Protein AF-A0A960I8L4-F1 (afdb_monomer_lite)

Sequence (1005 aa):
MRCGSRTPTSFASAMNRTRIRPHHLVIGLGIAVAVFTALSGIASAVFDQHDESSVTREVFGNIPTPAKVAFYSVLPLLIIWGAVNFANRVKNWQRGQPDNRATTAANASRRMHDVRRGLYMQTLLREPGAGIMHSLIYFPFIVLLGVTTTLEINHQLPEDIKFLHGRVYQGYSAIGDLAGILFLVGIGWAIVRRYGPRRFRPYRIRIKSKPEHAAILGVLFAIGITGFGAEMFRIALYGTPDFEKWSIIGYPLATLVDGSDHLAGWHQGWWYAHILSFVAFLVILPVTMLRHVFTSPLNMYLRDRDRPKGAMKPLPNLMETELESFGAATIEDFTWKQLLDTDACTMCGRCTSVCPAHATGKPLDPREIVLKTGEVMAATGTPAVSPPLGVVSEIAVPTNWVFDRITPEEVWSCTSCKACDEICPVNIEILDKILDMRRYLSLMESNFPTELGNAYRAMENSGNPWGISQAERADWATKLEGITVLDGGDPFEAEYLYWVGCAGSFDDKNKKVTQSMARLLQRAGIDFAILGPSENCTGDPARRSGNEYIFQMLAMQNIETLDTMGVRKIITQCPHCFNTLQNEYPQLGGNYEVVHHTAFLEELIDDGRLDVSNAQLDERVVYHDSCYLGRHNDIYLAPRKIIGSLAGVDIVEAPRNGTKGMCCGAGGARMWMEENIGPKVNDVRAKELIDTGATRVATACPFCYIMMDDGVKGHGVEDDQLQVGDIAMHLLEAIETGEARAQQASRDALLSPVGDTTPVGRDGLPTTSASRFATSPAESATATAVLDAPDSAVAEETVTAAAAEPIDAPDDLKLIKGVGPVLERLLHDHGITTFEQIAAFTPEYEARLDQIMEFDGRITRDDWRGQATQFASQRPARTAELPDLPDPSSPETGPAESAAAPTPEATAQEPAPAESPAAQVAAEAPAATTAVPAVSVPPSDRSDDLSRIRGTDPWLIGELRSRGITSYGQIAALDDASIAVLEQDLGIPGRITKYNWRLQAQLLD

Secondary structure (DSSP, 8-state):
-PPPP--S--TTS---S----HHHHHHHHHHHHHHHHHHHHHHHHHH-PPP--SS---TTTT--HHHHHHHHHHHHHHHHHHHHHHHHHHHHHTTSBP------HHHHHHHHHHHHHHHTTHHHHTSHHHHHHHHHHHHHHHHHHHHHHHHHHHHHS-GGG---SHHHHHHHHHHHHHHHHHHHHHHHHHHHHHHS-GGGS-HHHHTT--HHHHHHHHHHHHHHHHHHHHHHHHHHHTT--GGGGGSTTHHHHHHTTTT-TTHHHHHHHHHHHHHHHHHHHHHHHHHSGGGHHHHHHHHHHT---SS-TTPPPP---TTT---S--S-SBGGGSBHHHHHHHHH-----HHHHH-HHHHTT-S--HHHHHHHHHHHHHHTSSS----SSPPPTTS---SSBGGGTS-HHHHHT-----HHHHH-TT---HHHHHHHHHHHHHHTS--S-HHHHHHHHHHHHHSSTT---GGGGGGGGGGSSS-EE--TTS---SSEEEE-HHHHHH-HHHHHHHHHHHHHHHHTT--EEE-GGGPPP-SHHHHHHT-HHHHHHHHHHHHHHHHHHT--EEEES-HHHHHHHHHTGGGGT---EEEEHHHHHHHHHHTTSS--TT-B--SEEEE---HHHHTTT---SHHHHHHHTSBT-EEE--SS-GGGPPP-S-TTTGGGS---SSS-HHHHHHHHHHTTT-SEEEESSHHHHHHHHHHHHHTT--TTT-EEEEHHHHHHHHHHHHHHHHHHHHHHHHHS---------------------------------------------PPPPPPPPPTTSPP-GGGSTT--HHHHHHHHHTT--SHHHHHT--HHHHHHHHHHTT-SSHHHHTTHHHHHHHHHTTSPPPP-PPPPPP-TTS---SPPPPPPPP----------------------------PPPPP-PPP-S----GGGSTT--HHHHHHHHHTT--SHHHHHT--HHHHHHHHHHTT-TTHHHHTTHHHHHHHH-

Structure (mmCIF, N/CA/C/O backbone):
data_AF-A0A960I8L4-F1
#
_entry.id   AF-A0A960I8L4-F1
#
loop_
_atom_site.group_PDB
_atom_site.id
_atom_site.type_symbol
_atom_site.label_atom_id
_atom_site.label_alt_id
_atom_site.label_comp_id
_atom_site.label_asym_id
_atom_site.label_entity_id
_atom_site.label_seq_id
_atom_site.pdbx_PDB_ins_code
_atom_site.Cartn_x
_atom_site.Cartn_y
_atom_site.Cartn_z
_atom_site.occupancy
_atom_site.B_iso_or_equiv
_atom_site.auth_seq_id
_atom_site.auth_comp_id
_atom_site.auth_asym_id
_atom_site.auth_atom_id
_atom_site.pdbx_PDB_model_num
ATOM 1 N N . MET A 1 1 ? 20.176 -11.287 33.322 1.00 35.03 1 MET A N 1
ATOM 2 C CA . MET A 1 1 ? 21.480 -10.985 32.681 1.00 35.03 1 MET A CA 1
ATOM 3 C C . MET A 1 1 ? 21.512 -9.491 32.387 1.00 35.03 1 MET A C 1
ATOM 5 O O . MET A 1 1 ? 20.527 -8.982 31.876 1.00 35.03 1 MET A O 1
ATOM 9 N N . ARG A 1 2 ? 22.551 -8.777 32.840 1.00 26.78 2 ARG A N 1
ATOM 10 C CA . ARG A 1 2 ? 22.573 -7.305 32.942 1.00 26.78 2 ARG A CA 1
ATOM 11 C C . ARG A 1 2 ? 22.581 -6.625 31.566 1.00 26.78 2 ARG A C 1
ATOM 13 O O . ARG A 1 2 ? 23.504 -6.836 30.787 1.00 26.78 2 ARG A O 1
ATOM 20 N N . CYS A 1 3 ? 21.572 -5.791 31.324 1.00 28.94 3 CYS A N 1
ATOM 21 C CA . CYS A 1 3 ? 21.454 -4.890 30.183 1.00 28.94 3 CYS A CA 1
ATOM 22 C C . CYS A 1 3 ? 22.113 -3.550 30.555 1.00 28.94 3 CYS A C 1
ATOM 24 O O . CYS A 1 3 ? 21.784 -2.971 31.588 1.00 28.94 3 CYS A O 1
ATOM 26 N N . GLY A 1 4 ? 23.096 -3.104 29.773 1.00 30.66 4 GLY A N 1
ATOM 27 C CA . GLY A 1 4 ? 23.786 -1.832 29.979 1.00 30.66 4 GLY A CA 1
ATOM 28 C C . GLY A 1 4 ? 23.154 -0.729 29.139 1.00 30.66 4 GLY A C 1
ATOM 29 O O . GLY A 1 4 ? 23.167 -0.804 27.912 1.00 30.66 4 GLY A O 1
ATOM 30 N N . SER A 1 5 ? 22.651 0.299 29.816 1.00 36.00 5 SER A N 1
ATOM 31 C CA . SER A 1 5 ? 22.233 1.591 29.275 1.00 36.00 5 SER A CA 1
ATOM 32 C C . SER A 1 5 ? 23.352 2.244 28.452 1.00 36.00 5 SER A C 1
ATOM 34 O O . SER A 1 5 ? 24.423 2.545 28.985 1.00 36.00 5 SER A O 1
ATOM 36 N N . ARG A 1 6 ? 23.108 2.504 27.163 1.00 29.64 6 ARG A N 1
ATOM 37 C CA . ARG A 1 6 ? 23.909 3.442 26.363 1.00 29.64 6 ARG A CA 1
ATOM 38 C C . ARG A 1 6 ? 23.042 4.643 26.011 1.00 29.64 6 ARG A C 1
ATOM 40 O O . ARG A 1 6 ? 22.084 4.520 25.260 1.00 29.64 6 ARG A O 1
ATOM 47 N N . THR A 1 7 ? 23.411 5.784 26.572 1.00 29.56 7 THR A N 1
ATOM 48 C CA . THR A 1 7 ? 22.931 7.120 26.220 1.00 29.56 7 THR A CA 1
ATOM 49 C C . THR A 1 7 ? 23.289 7.471 24.764 1.00 29.56 7 THR A C 1
ATOM 51 O O . THR A 1 7 ? 24.384 7.127 24.304 1.00 29.56 7 THR A O 1
ATOM 54 N N . PRO A 1 8 ? 22.416 8.168 24.013 1.00 35.81 8 PRO A N 1
ATOM 55 C CA . PRO A 1 8 ? 22.672 8.554 22.630 1.00 35.81 8 PRO A CA 1
ATOM 56 C C . PRO A 1 8 ? 23.319 9.946 22.556 1.00 35.81 8 PRO A C 1
ATOM 58 O O . PRO A 1 8 ? 22.750 10.877 22.009 1.00 35.81 8 PRO A O 1
ATOM 61 N N . THR A 1 9 ? 24.527 10.116 23.089 1.00 33.84 9 THR A N 1
ATOM 62 C CA . THR A 1 9 ? 25.275 11.384 22.967 1.00 33.84 9 THR A CA 1
ATOM 63 C C . THR A 1 9 ? 26.759 11.117 22.733 1.00 33.84 9 THR A C 1
ATOM 65 O O . THR A 1 9 ? 27.600 11.337 23.594 1.00 33.84 9 THR A O 1
ATOM 68 N N . SER A 1 10 ? 27.110 10.585 21.554 1.00 30.58 10 SER A N 1
ATOM 69 C CA . SER A 1 10 ? 28.519 10.552 21.102 1.00 30.58 10 SER A CA 1
ATOM 70 C C . SER A 1 10 ? 28.743 10.226 19.613 1.00 30.58 10 SER A C 1
ATOM 72 O O . SER A 1 10 ? 29.889 10.241 19.161 1.00 30.58 10 SER A O 1
ATOM 74 N N . PHE A 1 11 ? 27.713 9.994 18.792 1.00 32.59 11 PHE A N 1
ATOM 75 C CA . PHE A 1 11 ? 27.931 9.660 17.372 1.00 32.59 11 PHE A CA 1
ATOM 76 C C . PHE A 1 11 ? 28.320 10.846 16.466 1.00 32.59 11 PHE A C 1
ATOM 78 O O . PHE A 1 11 ? 28.599 10.639 15.286 1.00 32.59 11 PHE A O 1
ATOM 85 N N . ALA A 1 12 ? 28.391 12.071 16.999 1.00 33.00 12 ALA A N 1
ATOM 86 C CA . ALA A 1 12 ? 28.627 13.279 16.206 1.00 33.00 12 ALA A CA 1
ATOM 87 C C . ALA A 1 12 ? 30.107 13.688 16.031 1.00 33.00 12 ALA A C 1
ATOM 89 O O . ALA A 1 12 ? 30.376 14.575 15.231 1.00 33.00 12 ALA A O 1
ATOM 90 N N . SER A 1 13 ? 31.087 13.053 16.695 1.00 34.12 13 SER A N 1
ATOM 91 C CA . SER A 1 13 ? 32.496 13.516 16.638 1.00 34.12 13 SER A CA 1
ATOM 92 C C . SER A 1 13 ? 33.527 12.433 16.287 1.00 34.12 13 SER A C 1
ATOM 94 O O . SER A 1 13 ? 34.646 12.414 16.792 1.00 34.12 13 SER A O 1
ATOM 96 N N . ALA A 1 14 ? 33.166 11.503 15.397 1.00 36.28 14 ALA A N 1
ATOM 97 C CA . ALA A 1 14 ? 34.120 10.544 14.828 1.00 36.28 14 ALA A CA 1
ATOM 98 C C . ALA A 1 14 ? 33.716 10.065 13.421 1.00 36.28 14 ALA A C 1
ATOM 100 O O . ALA A 1 14 ? 33.593 8.868 13.173 1.00 36.28 14 ALA A O 1
ATOM 101 N N . MET A 1 15 ? 33.493 10.975 12.468 1.00 40.16 15 MET A N 1
ATOM 102 C CA . MET A 1 15 ? 33.302 10.592 11.061 1.00 40.16 15 MET A CA 1
ATOM 103 C C . MET A 1 15 ? 34.054 11.516 10.107 1.00 40.16 15 MET A C 1
ATOM 105 O O . MET A 1 15 ? 33.462 12.227 9.306 1.00 40.16 15 MET A O 1
ATOM 109 N N . ASN A 1 16 ? 35.384 11.430 10.148 1.00 45.81 16 ASN A N 1
ATOM 110 C CA . ASN A 1 16 ? 36.233 11.821 9.026 1.00 45.81 16 ASN A CA 1
ATOM 111 C C . ASN A 1 16 ? 36.933 10.577 8.448 1.00 45.81 16 ASN A C 1
ATOM 113 O O . ASN A 1 16 ? 38.146 10.401 8.521 1.00 45.81 16 ASN A O 1
ATOM 117 N N . ARG A 1 17 ? 36.120 9.652 7.921 1.00 48.41 17 ARG A N 1
ATOM 118 C CA . ARG A 1 17 ? 36.542 8.582 7.007 1.00 48.41 17 ARG A CA 1
ATOM 119 C C . ARG A 1 17 ? 35.529 8.537 5.873 1.00 48.41 17 ARG A C 1
ATOM 121 O O . ARG A 1 17 ? 34.329 8.497 6.126 1.00 48.41 17 ARG A O 1
ATOM 128 N N . THR A 1 18 ? 36.024 8.568 4.646 1.00 52.34 18 THR A N 1
ATOM 129 C CA . THR A 1 18 ? 35.304 8.446 3.374 1.00 52.34 18 THR A CA 1
ATOM 130 C C . THR A 1 18 ? 34.296 7.286 3.391 1.00 52.34 18 THR A C 1
ATOM 132 O O . THR A 1 18 ? 34.601 6.157 3.015 1.00 52.34 18 THR A O 1
ATOM 135 N N . ARG A 1 19 ? 33.068 7.536 3.863 1.00 73.62 19 ARG A N 1
ATOM 136 C CA . ARG A 1 19 ? 32.012 6.518 3.932 1.00 73.62 19 ARG A CA 1
ATOM 137 C C . ARG A 1 19 ? 31.333 6.438 2.569 1.00 73.62 19 ARG A C 1
ATOM 139 O O . ARG A 1 19 ? 30.703 7.399 2.129 1.00 73.62 19 ARG A O 1
ATOM 146 N N . ILE A 1 20 ? 31.480 5.299 1.894 1.00 84.69 20 ILE A N 1
ATOM 147 C CA . ILE A 1 20 ? 30.770 5.001 0.646 1.00 84.69 20 ILE A CA 1
ATOM 148 C C . ILE A 1 20 ? 29.265 5.131 0.916 1.00 84.69 20 ILE A C 1
ATOM 150 O O . ILE A 1 20 ? 28.718 4.428 1.764 1.00 84.69 20 ILE A O 1
ATOM 154 N N . ARG A 1 21 ? 28.604 6.064 0.223 1.00 89.38 21 ARG A N 1
ATOM 155 C CA . ARG A 1 21 ? 27.154 6.263 0.301 1.00 89.38 21 ARG A CA 1
ATOM 156 C C . ARG A 1 21 ? 26.454 5.367 -0.734 1.00 89.38 21 ARG A C 1
ATOM 158 O O . ARG A 1 21 ? 27.036 5.115 -1.785 1.00 89.38 21 ARG A O 1
ATOM 165 N N . PRO A 1 22 ? 25.203 4.937 -0.495 1.00 91.12 22 PRO A N 1
ATOM 166 C CA . PRO A 1 22 ? 24.400 4.170 -1.451 1.00 91.12 22 PRO A CA 1
ATOM 167 C C . PRO A 1 22 ? 24.448 4.650 -2.911 1.00 91.12 22 PRO A C 1
ATOM 169 O O . PRO A 1 22 ? 24.635 3.836 -3.809 1.00 91.12 22 PRO A O 1
ATOM 172 N N . HIS A 1 23 ? 24.363 5.957 -3.177 1.00 92.69 23 HIS A N 1
ATOM 173 C CA . HIS A 1 23 ? 24.436 6.470 -4.551 1.00 92.69 23 HIS A CA 1
ATOM 174 C C . HIS A 1 23 ? 25.818 6.266 -5.205 1.00 92.69 23 HIS A C 1
ATOM 176 O O . HIS A 1 23 ? 25.887 6.062 -6.414 1.00 92.69 23 HIS A O 1
ATOM 182 N N . HIS A 1 24 ? 26.915 6.235 -4.432 1.00 94.62 24 HIS A N 1
ATOM 183 C CA . HIS A 1 24 ? 28.244 5.887 -4.956 1.00 94.62 24 HIS A CA 1
ATOM 184 C C . HIS A 1 24 ? 28.304 4.429 -5.426 1.00 94.62 24 HIS A C 1
ATOM 186 O O . HIS A 1 24 ? 28.996 4.136 -6.396 1.00 94.62 24 HIS A O 1
ATOM 192 N N . LEU A 1 25 ? 27.570 3.518 -4.772 1.00 94.12 25 LEU A N 1
ATOM 193 C CA . LEU A 1 25 ? 27.494 2.115 -5.196 1.00 94.12 25 LEU A CA 1
ATOM 194 C C . LEU A 1 25 ? 26.786 1.980 -6.546 1.00 94.12 25 LEU A C 1
ATOM 196 O O . LEU A 1 25 ? 27.229 1.206 -7.388 1.00 94.12 25 LEU A O 1
ATOM 200 N N . VAL A 1 26 ? 25.730 2.768 -6.776 1.00 94.94 26 VAL A N 1
ATOM 201 C CA . VAL A 1 26 ? 25.023 2.801 -8.067 1.00 94.94 26 VAL A CA 1
ATOM 202 C C . VAL A 1 26 ? 25.940 3.302 -9.183 1.00 94.94 26 VAL A C 1
ATOM 204 O O . VAL A 1 26 ? 26.014 2.673 -10.236 1.00 94.94 26 VAL A O 1
ATOM 207 N N . ILE A 1 27 ? 26.690 4.382 -8.938 1.00 95.56 27 ILE A N 1
ATOM 208 C CA . ILE A 1 27 ? 27.673 4.904 -9.902 1.00 95.56 27 ILE A CA 1
ATOM 209 C C . ILE A 1 27 ? 28.771 3.870 -10.165 1.00 95.56 27 ILE A C 1
ATOM 211 O O . ILE A 1 27 ? 29.085 3.596 -11.320 1.00 95.56 27 ILE A O 1
ATOM 215 N N . GLY A 1 28 ? 29.331 3.269 -9.111 1.00 96.19 28 GLY A N 1
ATOM 216 C CA . GLY A 1 28 ? 30.382 2.258 -9.228 1.00 96.19 28 GLY A CA 1
ATOM 217 C C . GLY A 1 28 ? 29.941 1.041 -10.042 1.00 96.19 28 GLY A C 1
ATOM 218 O O . GLY A 1 28 ? 30.676 0.602 -10.924 1.00 96.19 28 GLY A O 1
ATOM 219 N N . LEU A 1 29 ? 28.721 0.543 -9.809 1.00 95.62 29 LEU A N 1
ATOM 220 C CA . LEU A 1 29 ? 28.132 -0.536 -10.604 1.00 95.62 29 LEU A CA 1
ATOM 221 C C . LEU A 1 29 ? 27.949 -0.121 -12.069 1.00 95.62 29 LEU A C 1
ATOM 223 O O . LEU A 1 29 ? 28.325 -0.870 -12.965 1.00 95.62 29 LEU A O 1
ATOM 227 N N . GLY A 1 30 ? 27.420 1.080 -12.318 1.00 95.88 30 GLY A N 1
ATOM 228 C CA . GLY A 1 30 ? 27.261 1.613 -13.671 1.00 95.88 30 GLY A CA 1
ATOM 229 C C . GLY A 1 30 ? 28.582 1.713 -14.432 1.00 95.88 30 GLY A C 1
ATOM 230 O O . GLY A 1 30 ? 28.667 1.263 -15.571 1.00 95.88 30 GLY A O 1
ATOM 231 N N . ILE A 1 31 ? 29.631 2.234 -13.787 1.00 97.25 31 ILE A N 1
ATOM 232 C CA . ILE A 1 31 ? 30.975 2.310 -14.372 1.00 97.25 31 ILE A CA 1
ATOM 233 C C . ILE A 1 31 ? 31.517 0.907 -14.658 1.00 97.25 31 ILE A C 1
ATOM 235 O O . ILE A 1 31 ? 32.048 0.684 -15.741 1.00 97.25 31 ILE A O 1
ATOM 239 N N . ALA A 1 32 ? 31.358 -0.047 -13.737 1.00 96.44 32 ALA A N 1
ATOM 240 C CA . ALA A 1 32 ? 31.813 -1.419 -13.951 1.00 96.44 32 ALA A CA 1
ATOM 241 C C . ALA A 1 32 ? 31.138 -2.065 -15.176 1.00 96.44 32 ALA A C 1
ATOM 243 O O . ALA A 1 32 ? 31.824 -2.644 -16.016 1.00 96.44 32 ALA A O 1
ATOM 244 N N . VAL A 1 33 ? 29.816 -1.912 -15.320 1.00 94.38 33 VAL A N 1
ATOM 245 C CA . VAL A 1 33 ? 29.062 -2.436 -16.474 1.00 94.38 33 VAL A CA 1
ATOM 246 C C . VAL A 1 33 ? 29.458 -1.722 -17.772 1.00 94.38 33 VAL A C 1
ATOM 248 O O . VAL A 1 33 ? 29.621 -2.369 -18.806 1.00 94.38 33 VAL A O 1
ATOM 251 N N . ALA A 1 34 ? 29.659 -0.405 -17.734 1.00 95.19 34 ALA A N 1
ATOM 252 C CA . ALA A 1 34 ? 30.088 0.373 -18.892 1.00 95.19 34 ALA A CA 1
ATOM 253 C C . ALA A 1 34 ? 31.502 -0.008 -19.357 1.00 95.19 34 ALA A C 1
ATOM 255 O O . ALA A 1 34 ? 31.715 -0.232 -20.546 1.00 95.19 34 ALA A O 1
ATOM 256 N N . VAL A 1 35 ? 32.453 -0.142 -18.426 1.00 94.88 35 VAL A N 1
ATOM 257 C CA . VAL A 1 35 ? 33.822 -0.591 -18.717 1.00 94.88 35 VAL A CA 1
ATOM 258 C C . VAL A 1 35 ? 33.806 -2.004 -19.281 1.00 94.88 35 VAL A C 1
ATOM 260 O O . VAL A 1 35 ? 34.454 -2.245 -20.294 1.00 94.88 35 VAL A O 1
ATOM 263 N N . PHE A 1 36 ? 33.031 -2.915 -18.684 1.00 91.38 36 PHE A N 1
ATOM 264 C CA . PHE A 1 36 ? 32.860 -4.261 -19.223 1.00 91.38 36 PHE A CA 1
ATOM 265 C C . PHE A 1 36 ? 32.357 -4.218 -20.671 1.00 91.38 36 PHE A C 1
ATOM 267 O O . PHE A 1 36 ? 32.976 -4.823 -21.535 1.00 91.38 36 PHE A O 1
ATOM 274 N N . THR A 1 37 ? 31.308 -3.438 -20.949 1.00 89.94 37 THR A N 1
ATOM 275 C CA . THR A 1 37 ? 30.725 -3.284 -22.295 1.00 89.94 37 THR A CA 1
ATOM 276 C C . THR A 1 37 ? 31.732 -2.710 -23.302 1.00 89.94 37 THR A C 1
ATOM 278 O O . THR A 1 37 ? 31.828 -3.193 -24.426 1.00 89.94 37 THR A O 1
ATOM 281 N N . ALA A 1 38 ? 32.520 -1.705 -22.907 1.00 90.94 38 ALA A N 1
ATOM 282 C CA . ALA A 1 38 ? 33.540 -1.105 -23.768 1.00 90.94 38 ALA A CA 1
ATOM 283 C C . ALA A 1 38 ? 34.694 -2.078 -24.062 1.00 90.94 38 ALA A C 1
ATOM 285 O O . ALA A 1 38 ? 35.116 -2.217 -25.209 1.00 90.94 38 ALA A O 1
ATOM 286 N N . LEU A 1 39 ? 35.191 -2.775 -23.034 1.00 89.50 39 LEU A N 1
ATOM 287 C CA . LEU A 1 39 ? 36.247 -3.780 -23.179 1.00 89.50 39 LEU A CA 1
ATOM 288 C C . LEU A 1 39 ? 35.788 -4.961 -24.035 1.00 89.50 39 LEU A C 1
ATOM 290 O O . LEU A 1 39 ? 36.578 -5.473 -24.821 1.00 89.50 39 LEU A O 1
ATOM 294 N N . SER A 1 40 ? 34.521 -5.356 -23.915 1.00 83.81 40 SER A N 1
ATOM 295 C CA . SER A 1 40 ? 33.907 -6.397 -24.741 1.00 83.81 40 SER A CA 1
ATOM 296 C C . SER A 1 40 ? 33.917 -6.014 -26.228 1.00 83.81 40 SER A C 1
ATOM 298 O O . SER A 1 40 ? 34.330 -6.822 -27.057 1.00 83.81 40 SER A O 1
ATOM 300 N N . GLY A 1 41 ? 33.574 -4.765 -26.561 1.00 84.94 41 GLY A N 1
ATOM 301 C CA . GLY A 1 41 ? 33.646 -4.252 -27.933 1.00 84.94 41 GLY A CA 1
ATOM 302 C C . GLY A 1 41 ? 35.065 -4.130 -28.487 1.00 84.94 41 GLY A C 1
ATOM 303 O O . GLY A 1 41 ? 35.300 -4.361 -29.670 1.00 84.94 41 GLY A O 1
ATOM 304 N N . ILE A 1 42 ? 36.038 -3.787 -27.638 1.00 85.31 42 ILE A N 1
ATOM 305 C CA . ILE A 1 42 ? 37.456 -3.788 -28.029 1.00 85.31 42 ILE A CA 1
ATOM 306 C C . ILE A 1 42 ? 37.919 -5.220 -28.290 1.00 85.31 42 ILE A C 1
ATOM 308 O O . ILE A 1 42 ? 38.574 -5.474 -29.296 1.00 85.31 42 ILE A O 1
ATOM 312 N N . ALA A 1 43 ? 37.575 -6.156 -27.404 1.00 81.81 43 ALA A N 1
ATOM 313 C CA . ALA A 1 43 ? 37.938 -7.556 -27.553 1.00 81.81 43 ALA A CA 1
ATOM 314 C C . ALA A 1 43 ? 37.383 -8.132 -28.863 1.00 81.81 43 ALA A C 1
ATOM 316 O O . ALA A 1 43 ? 38.143 -8.733 -29.618 1.00 81.81 43 ALA A O 1
ATOM 317 N N . SER A 1 44 ? 36.109 -7.889 -29.186 1.00 78.31 44 SER A N 1
ATOM 318 C CA . SER A 1 44 ? 35.533 -8.376 -30.443 1.00 78.31 44 SER A CA 1
ATOM 319 C C . SER A 1 44 ? 36.231 -7.797 -31.677 1.00 78.31 44 SER A C 1
ATOM 321 O O . SER A 1 44 ? 36.524 -8.543 -32.606 1.00 78.31 44 SER A O 1
ATOM 323 N N . ALA A 1 45 ? 36.585 -6.508 -31.667 1.00 78.94 45 ALA A N 1
ATOM 324 C CA . ALA A 1 45 ? 37.308 -5.870 -32.769 1.00 78.94 45 ALA A CA 1
ATOM 325 C C . ALA A 1 45 ? 38.776 -6.321 -32.901 1.00 78.94 45 ALA A C 1
ATOM 327 O O . ALA A 1 45 ? 39.323 -6.305 -34.000 1.00 78.94 45 ALA A O 1
ATOM 328 N N . VAL A 1 46 ? 39.434 -6.677 -31.792 1.00 79.50 46 VAL A N 1
ATOM 329 C CA . VAL A 1 46 ? 40.839 -7.120 -31.781 1.00 79.50 46 VAL A CA 1
ATOM 330 C C . VAL A 1 46 ? 40.968 -8.585 -32.181 1.00 79.50 46 VAL A C 1
ATOM 332 O O . VAL A 1 46 ? 41.915 -8.939 -32.879 1.00 79.50 46 VAL A O 1
ATOM 335 N N . PHE A 1 47 ? 40.058 -9.437 -31.707 1.00 75.44 47 PHE A N 1
ATOM 336 C CA . PHE A 1 47 ? 40.143 -10.874 -31.942 1.00 75.44 47 PHE A CA 1
ATOM 337 C C . PHE A 1 47 ? 39.475 -11.307 -33.251 1.00 75.44 47 PHE A C 1
ATOM 339 O O . PHE A 1 47 ? 39.929 -12.298 -33.808 1.00 75.44 47 PHE A O 1
ATOM 346 N N . ASP A 1 48 ? 38.449 -10.584 -33.726 1.00 71.94 48 ASP A N 1
ATOM 347 C CA . ASP A 1 48 ? 37.752 -10.773 -35.016 1.00 71.94 48 ASP A CA 1
ATOM 348 C C . ASP A 1 48 ? 37.554 -12.248 -35.419 1.00 71.94 48 ASP A C 1
ATOM 350 O O . ASP A 1 48 ? 37.898 -12.684 -36.515 1.00 71.94 48 ASP A O 1
ATOM 354 N N . GLN A 1 49 ? 37.055 -13.055 -34.475 1.00 73.06 49 GLN A N 1
ATOM 355 C CA . GLN A 1 49 ? 36.916 -14.500 -34.661 1.00 73.06 49 GLN A CA 1
ATOM 356 C C . GLN A 1 49 ? 35.540 -14.847 -35.222 1.00 73.06 49 GLN A C 1
ATOM 358 O O . GLN A 1 49 ? 34.504 -14.517 -34.628 1.00 73.06 49 GLN A O 1
ATOM 363 N N . HIS A 1 50 ? 35.540 -15.551 -36.351 1.00 73.81 50 HIS A N 1
ATOM 364 C CA . HIS A 1 50 ? 34.341 -16.007 -37.043 1.00 73.81 50 HIS A CA 1
ATOM 365 C C . HIS A 1 50 ? 33.972 -17.437 -36.631 1.00 73.81 50 HIS A C 1
ATOM 367 O O . HIS A 1 50 ? 34.777 -18.155 -36.054 1.00 73.81 50 HIS A O 1
ATOM 373 N N . ASP A 1 51 ? 32.717 -17.817 -36.858 1.00 74.88 51 ASP A N 1
ATOM 374 C CA . ASP A 1 51 ? 32.243 -19.191 -36.686 1.00 74.88 51 ASP A CA 1
ATOM 375 C C . ASP A 1 51 ? 32.185 -19.837 -38.077 1.00 74.88 51 ASP A C 1
ATOM 377 O O . ASP A 1 51 ? 31.488 -19.326 -38.956 1.00 74.88 51 ASP A O 1
ATOM 381 N N . GLU A 1 52 ? 32.927 -20.924 -38.293 1.00 76.38 52 GLU A N 1
ATOM 382 C CA . GLU A 1 52 ? 32.953 -21.648 -39.573 1.00 76.38 52 GLU A CA 1
ATOM 383 C C . GLU A 1 52 ? 31.753 -22.599 -39.768 1.00 76.38 52 GLU A C 1
ATOM 385 O O . GLU A 1 52 ? 31.635 -23.276 -40.795 1.00 76.38 52 GLU A O 1
ATOM 390 N N . SER A 1 53 ? 30.824 -22.675 -38.809 1.00 83.19 53 SER A N 1
ATOM 391 C CA . SER A 1 53 ? 29.630 -23.508 -38.934 1.00 83.19 53 SER A CA 1
ATOM 392 C C . SER A 1 53 ? 28.744 -23.092 -40.112 1.00 83.19 53 SER A C 1
ATOM 394 O O . SER A 1 53 ? 28.287 -21.959 -40.218 1.00 83.19 53 SER A O 1
ATOM 396 N N . SER A 1 54 ? 28.351 -24.076 -40.927 1.00 83.06 54 SER A N 1
ATOM 397 C CA . SER A 1 54 ? 27.336 -23.910 -41.986 1.00 83.06 54 SER A CA 1
ATOM 398 C C . SER A 1 54 ? 25.931 -23.531 -41.485 1.00 83.06 54 SER A C 1
ATOM 400 O O . SER A 1 54 ? 25.080 -23.136 -42.277 1.00 83.06 54 SER A O 1
ATOM 402 N N . VAL A 1 55 ? 25.671 -23.671 -40.180 1.00 90.88 55 VAL A N 1
ATOM 403 C CA . VAL A 1 55 ? 24.405 -23.319 -39.524 1.00 90.88 55 VAL A CA 1
ATOM 404 C C . VAL A 1 55 ? 24.721 -22.368 -38.376 1.00 90.88 55 VAL A C 1
ATOM 406 O O . VAL A 1 55 ? 25.007 -22.811 -37.262 1.00 90.88 55 VAL A O 1
ATOM 409 N N . THR A 1 56 ? 24.737 -21.074 -38.664 1.00 90.56 56 THR A N 1
ATOM 410 C CA . THR A 1 56 ? 24.970 -19.982 -37.709 1.00 90.56 56 THR A CA 1
ATOM 411 C C . THR A 1 56 ? 24.555 -18.655 -38.353 1.00 90.56 56 THR A C 1
ATOM 413 O O . THR A 1 56 ? 24.162 -18.630 -39.523 1.00 90.56 56 THR A O 1
ATOM 416 N N . ARG A 1 57 ? 24.659 -17.546 -37.613 1.00 88.38 57 ARG A N 1
ATOM 417 C CA . ARG A 1 57 ? 24.551 -16.193 -38.174 1.00 88.38 57 ARG A CA 1
ATOM 418 C C . ARG A 1 57 ? 25.771 -15.351 -37.843 1.00 88.38 57 ARG A C 1
ATOM 420 O O . ARG A 1 57 ? 26.301 -15.406 -36.734 1.00 88.38 57 ARG A O 1
ATOM 427 N N . GLU A 1 58 ? 26.137 -14.477 -38.771 1.00 86.31 58 GLU A N 1
ATOM 428 C CA . GLU A 1 58 ? 27.108 -13.423 -38.506 1.00 86.31 58 GLU A CA 1
ATOM 429 C C . GLU A 1 58 ? 26.453 -12.292 -37.696 1.00 86.31 58 GLU A C 1
ATOM 431 O O . GLU A 1 58 ? 25.427 -11.740 -38.091 1.00 86.31 58 GLU A O 1
ATOM 436 N N . VAL A 1 59 ? 27.045 -11.935 -36.553 1.00 85.81 59 VAL A N 1
ATOM 437 C CA . VAL A 1 59 ? 26.447 -10.985 -35.593 1.00 85.81 59 VAL A CA 1
ATOM 438 C C . VAL A 1 59 ? 26.344 -9.563 -36.150 1.00 85.81 59 VAL A C 1
ATOM 440 O O . VAL A 1 59 ? 25.324 -8.904 -35.973 1.00 85.81 59 VAL A O 1
ATOM 443 N N . PHE A 1 60 ? 27.380 -9.101 -36.853 1.00 88.06 60 PHE A N 1
ATOM 444 C CA . PHE A 1 60 ? 27.426 -7.774 -37.477 1.00 88.06 60 PHE A CA 1
ATOM 445 C C . PHE A 1 60 ? 27.567 -7.858 -39.005 1.00 88.06 60 PHE A C 1
ATOM 447 O O . PHE A 1 60 ? 28.194 -6.988 -39.621 1.00 88.06 60 PHE A O 1
ATOM 454 N N . GLY A 1 61 ? 27.002 -8.906 -39.608 1.00 87.88 61 GLY A N 1
ATOM 455 C CA . GLY A 1 61 ? 27.017 -9.099 -41.054 1.00 87.88 61 GLY A CA 1
ATOM 456 C C . GLY A 1 61 ? 26.385 -7.919 -41.790 1.00 87.88 61 GLY A C 1
ATOM 457 O O . GLY A 1 61 ? 25.347 -7.404 -41.375 1.00 87.88 61 GLY A O 1
ATOM 458 N N . ASN A 1 62 ? 27.034 -7.437 -42.854 1.00 93.25 62 ASN A N 1
ATOM 459 C CA . ASN A 1 62 ? 26.608 -6.254 -43.617 1.00 93.25 62 ASN A CA 1
ATOM 460 C C . ASN A 1 62 ? 26.486 -4.943 -42.782 1.00 93.25 62 ASN A C 1
ATOM 462 O O . ASN A 1 62 ? 25.903 -3.964 -43.249 1.00 93.25 62 ASN A O 1
ATOM 466 N N . ILE A 1 63 ? 27.053 -4.869 -41.568 1.00 94.56 63 ILE A N 1
ATOM 467 C CA . ILE A 1 63 ? 27.094 -3.635 -40.759 1.00 94.56 63 ILE A CA 1
ATOM 468 C C . ILE A 1 63 ? 28.461 -2.941 -40.908 1.00 94.56 63 ILE A C 1
ATOM 470 O O . ILE A 1 63 ? 29.489 -3.552 -40.600 1.00 94.56 63 ILE A O 1
ATOM 474 N N . PRO A 1 64 ? 28.513 -1.660 -41.328 1.00 93.19 64 PRO A N 1
ATOM 475 C CA . PRO A 1 64 ? 29.773 -0.935 -41.490 1.00 93.19 64 PRO A CA 1
ATOM 476 C C . PRO A 1 64 ? 30.564 -0.801 -40.180 1.00 93.19 64 PRO A C 1
ATOM 478 O O . PRO A 1 64 ? 29.995 -0.510 -39.128 1.00 93.19 64 PRO A O 1
ATOM 481 N N . THR A 1 65 ? 31.895 -0.908 -40.240 1.00 89.62 65 THR A N 1
ATOM 482 C CA . THR A 1 65 ? 32.783 -0.754 -39.069 1.00 89.62 65 THR A CA 1
ATOM 483 C C . THR A 1 65 ? 32.538 0.529 -38.261 1.00 89.62 65 THR A C 1
ATOM 485 O O . THR A 1 65 ? 32.468 0.428 -37.034 1.00 89.62 65 THR A O 1
ATOM 488 N N . PRO A 1 66 ? 32.321 1.718 -38.871 1.00 91.31 66 PRO A N 1
ATOM 489 C CA . PRO A 1 66 ? 31.998 2.924 -38.104 1.00 91.31 66 PRO A CA 1
ATOM 490 C C . PRO A 1 66 ? 30.748 2.780 -37.223 1.00 91.31 66 PRO A C 1
ATOM 492 O O . PRO A 1 66 ? 30.720 3.305 -36.113 1.00 91.31 66 PRO A O 1
ATOM 495 N N . ALA A 1 67 ? 29.738 2.030 -37.675 1.00 91.06 67 ALA A N 1
ATOM 496 C CA . ALA A 1 67 ? 28.525 1.774 -36.903 1.00 91.06 67 ALA A CA 1
ATOM 497 C C . ALA A 1 67 ? 28.785 0.851 -35.702 1.00 91.06 67 ALA A C 1
ATOM 499 O O . ALA A 1 67 ? 28.266 1.107 -34.616 1.00 91.06 67 ALA A O 1
ATOM 500 N N . LYS A 1 68 ? 29.640 -0.171 -35.866 1.00 90.06 68 LYS A N 1
ATOM 501 C CA . LYS A 1 68 ? 30.074 -1.051 -34.763 1.00 90.06 68 LYS A CA 1
ATOM 502 C C . LYS A 1 68 ? 30.825 -0.252 -33.691 1.00 90.06 68 LYS A C 1
ATOM 504 O O . LYS A 1 68 ? 30.509 -0.346 -32.507 1.00 90.06 68 LYS A O 1
ATOM 509 N N . VAL A 1 69 ? 31.767 0.598 -34.111 1.00 89.50 69 VAL A N 1
ATOM 510 C CA . VAL A 1 69 ? 32.528 1.479 -33.205 1.00 89.50 69 VAL A CA 1
ATOM 511 C C . VAL A 1 69 ? 31.597 2.444 -32.470 1.00 89.50 69 VAL A C 1
ATOM 513 O O . VAL A 1 69 ? 31.718 2.607 -31.255 1.00 89.50 69 VAL A O 1
ATOM 516 N N . ALA A 1 70 ? 30.637 3.051 -33.175 1.00 91.38 70 ALA A N 1
ATOM 517 C CA . ALA A 1 70 ? 29.647 3.929 -32.561 1.00 91.38 70 ALA A CA 1
ATOM 518 C C . ALA A 1 70 ? 28.804 3.190 -31.508 1.00 91.38 70 ALA A C 1
ATOM 520 O O . ALA A 1 70 ? 28.643 3.701 -30.401 1.00 91.38 70 ALA A O 1
ATOM 521 N N . PHE A 1 71 ? 28.330 1.976 -31.804 1.00 90.62 71 PHE A N 1
ATOM 522 C CA . PHE A 1 71 ? 27.562 1.151 -30.868 1.00 90.62 71 PHE A CA 1
ATOM 523 C C . PHE A 1 71 ? 28.329 0.892 -29.559 1.00 90.62 71 PHE A C 1
ATOM 525 O O . PHE A 1 71 ? 27.839 1.240 -28.480 1.00 90.62 71 PHE A O 1
ATOM 532 N N . TYR A 1 72 ? 29.562 0.383 -29.650 1.00 90.31 72 TYR A N 1
ATOM 533 C CA . TYR A 1 72 ? 30.392 0.083 -28.475 1.00 90.31 72 TYR A CA 1
ATOM 534 C C . TYR A 1 72 ? 30.945 1.322 -27.756 1.00 90.31 72 TYR A C 1
ATOM 536 O O . TYR A 1 72 ? 31.428 1.205 -26.633 1.00 90.31 72 TYR A O 1
ATOM 544 N N . SER A 1 73 ? 30.841 2.513 -28.352 1.00 91.12 73 SER A N 1
ATOM 545 C CA . SER A 1 73 ? 31.226 3.776 -27.704 1.00 91.12 73 SER A CA 1
ATOM 546 C C . SER A 1 73 ? 30.043 4.459 -27.013 1.00 91.12 73 SER A C 1
ATOM 548 O O . SER A 1 73 ? 30.163 4.930 -25.884 1.00 91.12 73 SER A O 1
ATOM 550 N N . VAL A 1 74 ? 28.878 4.503 -27.665 1.00 94.38 74 VAL A N 1
ATOM 551 C CA . VAL A 1 74 ? 27.682 5.197 -27.160 1.00 94.38 74 VAL A CA 1
ATOM 552 C C . VAL A 1 74 ? 27.040 4.433 -26.002 1.00 94.38 74 VAL A C 1
ATOM 554 O O . VAL A 1 74 ? 26.627 5.048 -25.018 1.00 94.38 74 VAL A O 1
ATOM 557 N N . LEU A 1 75 ? 26.973 3.101 -26.078 1.00 93.38 75 LEU A N 1
ATOM 558 C CA . LEU A 1 75 ? 26.280 2.293 -25.074 1.00 93.38 75 LEU A CA 1
ATOM 559 C C . LEU A 1 75 ? 26.903 2.409 -23.662 1.00 93.38 75 LEU A C 1
ATOM 561 O O . LEU A 1 75 ? 26.157 2.699 -22.722 1.00 93.38 75 LEU A O 1
ATOM 565 N N . PRO A 1 76 ? 28.235 2.296 -23.470 1.00 95.25 76 PRO A N 1
ATOM 566 C CA . PRO A 1 76 ? 28.874 2.563 -22.177 1.00 95.25 76 PRO A CA 1
ATOM 567 C C . PRO A 1 76 ? 28.588 3.963 -21.620 1.00 95.25 76 PRO A C 1
ATOM 569 O O . PRO A 1 76 ? 28.326 4.111 -20.425 1.00 95.25 76 PRO A O 1
ATOM 572 N N . LEU A 1 77 ? 28.595 4.993 -22.476 1.00 96.56 77 LEU A N 1
ATOM 573 C CA . LEU A 1 77 ? 28.306 6.370 -22.064 1.00 96.56 77 LEU A CA 1
ATOM 574 C C . LEU A 1 77 ? 26.864 6.516 -21.563 1.00 96.56 77 LEU A C 1
ATOM 576 O O . LEU A 1 77 ? 26.635 7.146 -20.529 1.00 96.56 77 LEU A O 1
ATOM 580 N N . LEU A 1 78 ? 25.901 5.885 -22.241 1.00 96.75 78 LEU A N 1
ATOM 581 C CA . LEU A 1 78 ? 24.503 5.855 -21.804 1.00 96.75 78 LEU A CA 1
ATOM 582 C C . LEU A 1 78 ? 24.315 5.076 -20.500 1.00 96.75 78 LEU A C 1
ATOM 584 O O . LEU A 1 78 ? 23.523 5.496 -19.659 1.00 96.75 78 LEU A O 1
ATOM 588 N N . ILE A 1 79 ? 25.056 3.983 -20.293 1.00 95.69 79 ILE A N 1
ATOM 589 C CA . ILE A 1 79 ? 25.037 3.225 -19.032 1.00 95.69 79 ILE A CA 1
ATOM 590 C C . ILE A 1 79 ? 25.536 4.101 -17.875 1.00 95.69 79 ILE A C 1
ATOM 592 O O . ILE A 1 79 ? 24.892 4.152 -16.825 1.00 95.69 79 ILE A O 1
ATOM 596 N N . ILE A 1 80 ? 26.635 4.839 -18.068 1.00 97.19 80 ILE A N 1
ATOM 597 C CA . ILE A 1 80 ? 27.154 5.782 -17.064 1.00 97.19 80 ILE A CA 1
ATOM 598 C C . ILE A 1 80 ? 26.134 6.893 -16.800 1.00 97.19 80 ILE A C 1
ATOM 600 O O . ILE A 1 80 ? 25.809 7.164 -15.644 1.00 97.19 80 ILE A O 1
ATOM 604 N N . TRP A 1 81 ? 25.585 7.506 -17.851 1.00 97.25 81 TRP A N 1
ATOM 605 C CA . TRP A 1 81 ? 24.559 8.543 -17.727 1.00 97.25 81 TRP A CA 1
ATOM 606 C C . TRP A 1 81 ? 23.322 8.035 -16.972 1.00 97.25 81 TRP A C 1
ATOM 608 O O . TRP A 1 81 ? 22.827 8.700 -16.057 1.00 97.25 81 TRP A O 1
ATOM 618 N N . GLY A 1 82 ? 22.851 6.827 -17.286 1.00 96.31 82 GLY A N 1
ATOM 619 C CA . GLY A 1 82 ? 21.735 6.190 -16.596 1.00 96.31 82 GLY A CA 1
ATOM 620 C C . GLY A 1 82 ? 22.043 5.932 -15.122 1.00 96.31 82 GLY A C 1
ATOM 621 O O . GLY A 1 82 ? 21.228 6.260 -14.257 1.00 96.31 82 GLY A O 1
ATOM 622 N N . ALA A 1 83 ? 23.240 5.429 -14.814 1.00 96.62 83 ALA A N 1
ATOM 623 C CA . ALA A 1 83 ? 23.689 5.202 -13.444 1.00 96.62 83 ALA A CA 1
ATOM 624 C C . ALA A 1 83 ? 23.769 6.502 -12.630 1.00 96.62 83 ALA A C 1
ATOM 626 O O . ALA A 1 83 ? 23.349 6.517 -11.475 1.00 96.62 83 ALA A O 1
ATOM 627 N N . VAL A 1 84 ? 24.229 7.606 -13.229 1.00 96.94 84 VAL A N 1
ATOM 628 C CA . VAL A 1 84 ? 24.219 8.935 -12.593 1.00 96.94 84 VAL A CA 1
ATOM 629 C C . VAL A 1 84 ? 22.788 9.394 -12.297 1.00 96.94 84 VAL A C 1
ATOM 631 O O . VAL A 1 84 ? 22.513 9.857 -11.192 1.00 96.94 84 VAL A O 1
ATOM 634 N N . ASN A 1 85 ? 21.847 9.210 -13.227 1.00 96.50 85 ASN A N 1
ATOM 635 C CA . ASN A 1 85 ? 20.443 9.566 -12.994 1.00 96.50 85 ASN A CA 1
ATOM 636 C C . ASN A 1 85 ? 19.805 8.730 -11.871 1.00 96.50 85 ASN A C 1
ATOM 638 O O . ASN A 1 85 ? 19.133 9.283 -10.999 1.00 96.50 85 ASN A O 1
ATOM 642 N N . PHE A 1 86 ? 20.054 7.418 -11.827 1.00 95.81 86 PHE A N 1
ATOM 643 C CA . PHE A 1 86 ? 19.617 6.583 -10.702 1.00 95.81 86 PHE A CA 1
ATOM 644 C C . PHE A 1 86 ? 20.288 6.983 -9.386 1.00 95.81 86 PHE A C 1
ATOM 646 O O . PHE A 1 86 ? 19.631 7.019 -8.347 1.00 95.81 86 PHE A O 1
ATOM 653 N N . ALA A 1 87 ? 21.574 7.327 -9.414 1.00 96.38 87 ALA A N 1
ATOM 654 C CA . ALA A 1 87 ? 22.298 7.795 -8.240 1.00 96.38 87 ALA A CA 1
ATOM 655 C C . ALA A 1 87 ? 21.725 9.114 -7.699 1.00 96.38 87 ALA A C 1
ATOM 657 O O . ALA A 1 87 ? 21.597 9.259 -6.484 1.00 96.38 87 ALA A O 1
ATOM 658 N N . ASN A 1 88 ? 21.301 10.034 -8.571 1.00 96.19 88 ASN A N 1
ATOM 659 C CA . ASN A 1 88 ? 20.612 11.263 -8.168 1.00 96.19 88 ASN A CA 1
ATOM 660 C C . ASN A 1 88 ? 19.267 10.966 -7.484 1.00 96.19 88 ASN A C 1
ATOM 662 O O . ASN A 1 88 ? 18.936 11.605 -6.487 1.00 96.19 88 ASN A O 1
ATOM 666 N N . ARG A 1 89 ? 18.527 9.942 -7.933 1.00 94.88 89 ARG A N 1
ATOM 667 C CA . ARG A 1 89 ? 17.317 9.480 -7.226 1.00 94.88 89 ARG A CA 1
ATOM 668 C C . ARG A 1 89 ? 17.634 8.909 -5.851 1.00 94.88 89 ARG A C 1
ATOM 670 O O . ARG A 1 89 ? 17.013 9.307 -4.873 1.00 94.88 89 ARG A O 1
ATOM 677 N N . VAL A 1 90 ? 18.650 8.050 -5.753 1.00 95.69 90 VAL A N 1
ATOM 678 C CA . VAL A 1 90 ? 19.111 7.527 -4.457 1.00 95.69 90 VAL A CA 1
ATOM 679 C C . VAL A 1 90 ? 19.517 8.668 -3.528 1.00 95.69 90 VAL A C 1
ATOM 681 O O . VAL A 1 90 ? 19.161 8.651 -2.354 1.00 95.69 90 VAL A O 1
ATOM 684 N N . LYS A 1 91 ? 20.208 9.689 -4.045 1.00 95.31 91 LYS A N 1
ATOM 685 C CA . LYS A 1 91 ? 20.568 10.891 -3.288 1.00 95.31 91 LYS A CA 1
ATOM 686 C C . LYS A 1 91 ? 19.330 11.632 -2.770 1.00 95.31 91 LYS A C 1
ATOM 688 O O . LYS A 1 91 ? 19.349 12.073 -1.626 1.00 95.31 91 LYS A O 1
ATOM 693 N N . ASN A 1 92 ? 18.255 11.709 -3.556 1.00 94.62 92 ASN A N 1
ATOM 694 C CA . ASN A 1 92 ? 16.980 12.262 -3.096 1.00 94.62 92 ASN A CA 1
ATOM 695 C C . ASN A 1 92 ? 16.338 11.420 -1.990 1.00 94.62 92 ASN A C 1
ATOM 697 O O . ASN A 1 92 ? 15.897 11.985 -0.996 1.00 94.62 92 ASN A O 1
ATOM 701 N N . TRP A 1 93 ? 16.340 10.088 -2.093 1.00 95.75 93 TRP A N 1
ATOM 702 C CA . TRP A 1 93 ? 15.805 9.233 -1.023 1.00 95.75 93 TRP A CA 1
ATOM 703 C C . TRP A 1 93 ? 16.592 9.394 0.284 1.00 95.75 93 TRP A C 1
ATOM 705 O O . TRP A 1 93 ? 16.023 9.324 1.366 1.00 95.75 93 TRP A O 1
ATOM 715 N N . GLN A 1 94 ? 17.898 9.658 0.195 1.00 94.62 94 GLN A N 1
ATOM 716 C CA . GLN A 1 94 ? 18.772 9.875 1.352 1.00 94.62 94 GLN A CA 1
ATOM 717 C C . GLN A 1 94 ? 18.520 11.182 2.118 1.00 94.62 94 GLN A C 1
ATOM 719 O O . GLN A 1 94 ? 19.161 11.384 3.146 1.00 94.62 94 GLN A O 1
ATOM 724 N N . ARG A 1 95 ? 17.630 12.058 1.632 1.00 95.00 95 ARG A N 1
ATOM 725 C CA . ARG A 1 95 ? 17.168 13.246 2.370 1.00 95.00 95 ARG A CA 1
ATOM 726 C C . ARG A 1 95 ? 16.250 12.881 3.533 1.00 95.00 95 ARG A C 1
ATOM 728 O O . ARG A 1 95 ? 16.181 13.628 4.497 1.00 95.00 95 ARG A O 1
ATOM 735 N N . GLY A 1 96 ? 15.549 11.754 3.421 1.00 95.31 96 GLY A N 1
ATOM 736 C CA . GLY A 1 96 ? 14.576 11.333 4.416 1.00 95.31 96 GLY A CA 1
ATOM 737 C C . GLY A 1 96 ? 15.204 10.784 5.695 1.00 95.31 96 GLY A C 1
ATOM 738 O O . GLY A 1 96 ? 16.351 10.326 5.711 1.00 95.31 96 GLY A O 1
ATOM 739 N N . GLN A 1 97 ? 14.401 10.756 6.755 1.00 94.44 97 GLN A N 1
ATOM 740 C CA . GLN A 1 97 ? 14.757 10.208 8.057 1.00 94.44 97 GLN A CA 1
ATOM 741 C C . GLN A 1 97 ? 15.187 8.729 7.986 1.00 94.44 97 GLN A C 1
ATOM 743 O O . GLN A 1 97 ? 14.758 7.979 7.092 1.00 94.44 97 GLN A O 1
ATOM 748 N N . PRO A 1 98 ? 16.011 8.266 8.946 1.00 92.62 98 PRO A N 1
ATOM 749 C CA . PRO A 1 98 ? 16.374 6.860 9.062 1.00 92.62 98 PRO A CA 1
ATOM 750 C C . PRO A 1 98 ? 15.148 5.948 9.210 1.00 92.62 98 PRO A C 1
ATOM 752 O O . PRO A 1 98 ? 14.197 6.256 9.919 1.00 92.62 98 PRO A O 1
ATOM 755 N N . ASP A 1 99 ? 15.203 4.786 8.564 1.00 92.25 99 ASP A N 1
ATOM 756 C CA . ASP A 1 99 ? 14.206 3.716 8.688 1.00 92.25 99 ASP A CA 1
ATOM 757 C C . ASP A 1 99 ? 14.932 2.375 8.565 1.00 92.25 99 ASP A C 1
ATOM 759 O O . ASP A 1 99 ? 15.693 2.143 7.614 1.00 92.25 99 ASP A O 1
ATOM 763 N N . ASN A 1 100 ? 14.787 1.522 9.576 1.00 90.12 100 ASN A N 1
ATOM 764 C CA . ASN A 1 100 ? 15.551 0.292 9.666 1.00 90.12 100 ASN A CA 1
ATOM 765 C C . ASN A 1 100 ? 14.931 -0.797 8.788 1.00 90.12 100 ASN A C 1
ATOM 767 O O . ASN A 1 100 ? 14.019 -1.520 9.180 1.00 90.12 100 ASN A O 1
ATOM 771 N N . ARG A 1 101 ? 15.503 -0.974 7.595 1.00 91.69 101 ARG A N 1
ATOM 772 C CA . ARG A 1 101 ? 15.154 -2.068 6.678 1.00 91.69 101 ARG A CA 1
ATOM 773 C C . ARG A 1 101 ? 16.291 -3.072 6.524 1.00 91.69 101 ARG A C 1
ATOM 775 O O . ARG A 1 101 ? 16.441 -3.649 5.444 1.00 91.69 101 ARG A O 1
ATOM 782 N N . ALA A 1 102 ? 17.078 -3.301 7.575 1.00 90.06 102 ALA A N 1
ATOM 783 C CA . ALA A 1 102 ? 18.157 -4.282 7.549 1.00 90.06 102 ALA A CA 1
ATOM 784 C C . ALA A 1 102 ? 17.651 -5.686 7.164 1.00 90.06 102 ALA A C 1
ATOM 786 O O . ALA A 1 102 ? 16.574 -6.132 7.570 1.00 90.06 102 ALA A O 1
ATOM 787 N N . THR A 1 103 ? 18.451 -6.391 6.362 1.00 91.94 103 THR A N 1
ATOM 788 C CA . THR A 1 103 ? 18.209 -7.810 6.080 1.00 91.94 103 THR A CA 1
ATOM 789 C C . THR A 1 103 ? 18.776 -8.621 7.238 1.00 91.94 103 THR A C 1
ATOM 791 O O . THR A 1 103 ? 19.961 -8.513 7.544 1.00 91.94 103 THR A O 1
ATOM 794 N N . THR A 1 104 ? 17.932 -9.419 7.880 1.00 92.38 104 THR A N 1
ATOM 795 C CA . THR A 1 104 ? 18.288 -10.303 8.993 1.00 92.38 104 THR A CA 1
ATOM 796 C C . THR A 1 104 ? 17.999 -11.750 8.605 1.00 92.38 104 THR A C 1
ATOM 798 O O . THR A 1 104 ? 17.203 -12.013 7.702 1.00 92.38 104 THR A O 1
ATOM 801 N N . ALA A 1 105 ? 18.597 -12.715 9.307 1.00 92.44 105 ALA A N 1
ATOM 802 C CA . ALA A 1 105 ? 18.302 -14.133 9.077 1.00 92.44 105 ALA A CA 1
ATOM 803 C C . ALA A 1 105 ? 16.797 -14.450 9.220 1.00 92.44 105 ALA A C 1
ATOM 805 O O . ALA A 1 105 ? 16.264 -15.270 8.478 1.00 92.44 105 ALA A O 1
ATOM 806 N N . ALA A 1 106 ? 16.096 -13.741 10.114 1.00 89.38 106 ALA A N 1
ATOM 807 C CA . ALA A 1 106 ? 14.671 -13.931 10.373 1.00 89.38 106 ALA A CA 1
ATOM 808 C C . ALA A 1 106 ? 13.748 -13.379 9.270 1.00 89.38 106 ALA A C 1
ATOM 810 O O . ALA A 1 106 ? 12.608 -13.831 9.161 1.00 89.38 106 ALA A O 1
ATOM 811 N N . ASN A 1 107 ? 14.195 -12.396 8.474 1.00 92.81 107 ASN A N 1
ATOM 812 C CA . ASN A 1 107 ? 13.366 -11.759 7.440 1.00 92.81 107 ASN A CA 1
ATOM 813 C C . ASN A 1 107 ? 13.813 -12.055 5.999 1.00 92.81 107 ASN A C 1
ATOM 815 O O . ASN A 1 107 ? 13.012 -11.898 5.079 1.00 92.81 107 ASN A O 1
ATOM 819 N N . ALA A 1 108 ? 15.039 -12.549 5.786 1.00 93.25 108 ALA A N 1
ATOM 820 C CA . ALA A 1 108 ? 15.594 -12.784 4.453 1.00 93.25 108 ALA A CA 1
ATOM 821 C C . ALA A 1 108 ? 14.709 -13.694 3.582 1.00 93.25 108 ALA A C 1
ATOM 823 O O . ALA A 1 108 ? 14.456 -13.377 2.419 1.00 93.25 108 ALA A O 1
ATOM 824 N N . SER A 1 109 ? 14.180 -14.784 4.153 1.00 93.12 109 SER A N 1
ATOM 825 C CA . SER A 1 109 ? 13.287 -15.710 3.440 1.00 93.12 109 SER A CA 1
ATOM 826 C C . SER A 1 109 ? 11.976 -15.039 3.009 1.00 93.12 109 SER A C 1
ATOM 828 O O . SER A 1 109 ? 11.586 -15.136 1.846 1.00 93.12 109 SER A O 1
ATOM 830 N N . ARG A 1 110 ? 11.332 -14.275 3.906 1.00 91.44 110 ARG A N 1
ATOM 831 C CA . ARG A 1 110 ? 10.096 -13.537 3.588 1.00 91.44 110 ARG A CA 1
ATOM 832 C C . ARG A 1 110 ? 10.325 -12.476 2.516 1.00 91.44 110 ARG A C 1
ATOM 834 O O . ARG A 1 110 ? 9.544 -12.385 1.575 1.00 91.44 110 ARG A O 1
ATOM 841 N N . ARG A 1 111 ? 11.430 -11.732 2.597 1.00 93.06 111 ARG A N 1
ATOM 842 C CA . ARG A 1 111 ? 11.804 -10.732 1.585 1.00 93.06 111 ARG A CA 1
ATOM 843 C C . ARG A 1 111 ? 12.051 -11.358 0.219 1.00 93.06 111 ARG A C 1
ATOM 845 O O . ARG A 1 111 ? 11.567 -10.847 -0.787 1.00 93.06 111 ARG A O 1
ATOM 852 N N . MET A 1 112 ? 12.764 -12.485 0.177 1.00 92.50 112 MET A N 1
ATOM 853 C CA . MET A 1 112 ? 12.986 -13.222 -1.067 1.00 92.50 112 MET A CA 1
ATOM 854 C C . MET A 1 112 ? 11.672 -13.762 -1.638 1.00 92.50 112 MET A C 1
ATOM 856 O O . MET A 1 112 ? 11.440 -13.679 -2.843 1.00 92.50 112 MET A O 1
ATOM 860 N N . HIS A 1 113 ? 10.784 -14.266 -0.779 1.00 92.50 113 HIS A N 1
ATOM 861 C CA . HIS A 1 113 ? 9.447 -14.674 -1.184 1.00 92.50 113 HIS A CA 1
ATOM 862 C C . HIS A 1 113 ? 8.664 -13.498 -1.790 1.00 92.50 113 HIS A C 1
ATOM 864 O O . HIS A 1 113 ? 8.072 -13.650 -2.853 1.00 92.50 113 HIS A O 1
ATOM 870 N N . ASP A 1 114 ? 8.721 -12.307 -1.198 1.00 89.44 114 ASP A N 1
ATOM 871 C CA . ASP A 1 114 ? 8.034 -11.117 -1.710 1.00 89.44 114 ASP A CA 1
ATOM 872 C C . ASP A 1 114 ? 8.575 -10.654 -3.061 1.00 89.44 114 ASP A C 1
ATOM 874 O O . ASP A 1 114 ? 7.790 -10.443 -3.988 1.00 89.44 114 ASP A O 1
ATOM 878 N N . VAL A 1 115 ? 9.898 -10.614 -3.229 1.00 91.38 115 VAL A N 1
ATOM 879 C CA . VAL A 1 115 ? 10.516 -10.360 -4.539 1.00 91.38 115 VAL A CA 1
ATOM 880 C C . VAL A 1 115 ? 10.082 -11.409 -5.555 1.00 91.38 115 VAL A C 1
ATOM 882 O O . VAL A 1 115 ? 9.667 -11.055 -6.658 1.00 91.38 115 VAL A O 1
ATOM 885 N N . ARG A 1 116 ? 10.099 -12.695 -5.185 1.00 93.50 116 ARG A N 1
ATOM 886 C CA . ARG A 1 116 ? 9.640 -13.783 -6.053 1.00 93.50 116 ARG A CA 1
ATOM 887 C C . ARG A 1 116 ? 8.192 -13.561 -6.492 1.00 93.50 116 ARG A C 1
ATOM 889 O O . ARG A 1 116 ? 7.907 -13.669 -7.680 1.00 93.50 116 ARG A O 1
ATOM 896 N N . ARG A 1 117 ? 7.280 -13.189 -5.589 1.00 90.75 117 ARG A N 1
ATOM 897 C CA . ARG A 1 117 ? 5.884 -12.881 -5.956 1.00 90.75 117 ARG A CA 1
ATOM 898 C C . ARG A 1 117 ? 5.791 -11.774 -7.012 1.00 90.75 117 ARG A C 1
ATOM 900 O O . ARG A 1 117 ? 4.930 -11.850 -7.888 1.00 90.75 117 ARG A O 1
ATOM 907 N N . GLY A 1 118 ? 6.675 -10.778 -6.946 1.00 87.88 118 GLY A N 1
ATOM 908 C CA . GLY A 1 118 ? 6.794 -9.713 -7.944 1.00 87.88 118 GLY A CA 1
ATOM 909 C C . GLY A 1 118 ? 7.348 -10.195 -9.284 1.00 87.88 118 GLY A C 1
ATOM 910 O O . GLY A 1 118 ? 6.711 -9.984 -10.312 1.00 87.88 118 GLY A O 1
ATOM 911 N N . LEU A 1 119 ? 8.490 -10.893 -9.275 1.00 90.19 119 LEU A N 1
ATOM 912 C CA . LEU A 1 119 ? 9.148 -11.411 -10.486 1.00 90.19 119 LEU A CA 1
ATOM 913 C C . LEU A 1 119 ? 8.269 -12.412 -11.253 1.00 90.19 119 LEU A C 1
ATOM 915 O O . LEU A 1 119 ? 8.305 -12.457 -12.477 1.00 90.19 119 LEU A O 1
ATOM 919 N N . TYR A 1 120 ? 7.433 -13.178 -10.547 1.00 90.69 120 TYR A N 1
ATOM 920 C CA . TYR A 1 120 ? 6.455 -14.094 -11.146 1.00 90.69 120 TYR A CA 1
ATOM 921 C C . TYR A 1 120 ? 5.097 -13.434 -11.455 1.00 90.69 120 TYR A C 1
ATOM 923 O O . TYR A 1 120 ? 4.124 -14.131 -11.735 1.00 90.69 120 TYR A O 1
ATOM 931 N N . MET A 1 121 ? 4.996 -12.101 -11.376 1.00 90.75 121 MET A N 1
ATOM 932 C CA . MET A 1 121 ? 3.789 -11.313 -11.673 1.00 90.75 121 MET A CA 1
ATOM 933 C C . MET A 1 121 ? 2.544 -11.681 -10.836 1.00 90.75 121 MET A C 1
ATOM 935 O O . MET A 1 121 ? 1.428 -11.259 -11.150 1.00 90.75 121 MET A O 1
ATOM 939 N N . GLN A 1 122 ? 2.707 -12.400 -9.718 1.00 91.12 122 GLN A N 1
ATOM 940 C CA . GLN A 1 122 ? 1.600 -12.891 -8.885 1.00 91.12 122 GLN A CA 1
ATOM 941 C C . GLN A 1 122 ? 0.801 -11.746 -8.250 1.00 91.12 122 GLN A C 1
ATOM 943 O O . GLN A 1 122 ? -0.426 -11.803 -8.161 1.00 91.12 122 GLN A O 1
ATOM 948 N N . THR A 1 123 ? 1.473 -10.665 -7.845 1.00 89.88 123 THR A N 1
ATOM 949 C CA . THR A 1 123 ? 0.801 -9.488 -7.269 1.00 89.88 123 THR A CA 1
ATOM 950 C C . THR A 1 123 ? -0.018 -8.719 -8.313 1.00 89.88 123 THR A C 1
ATOM 952 O O . THR A 1 123 ? -1.078 -8.162 -8.001 1.00 89.88 123 THR A O 1
ATOM 955 N N . LEU A 1 124 ? 0.410 -8.725 -9.580 1.00 90.19 124 LEU A N 1
ATOM 956 C CA . LEU A 1 124 ? -0.343 -8.133 -10.686 1.00 90.19 124 LEU A CA 1
ATOM 957 C C . LEU A 1 124 ? -1.532 -9.004 -11.107 1.00 90.19 124 LEU A C 1
ATOM 959 O O . LEU A 1 124 ? -2.583 -8.439 -11.413 1.00 90.19 124 LEU A O 1
ATOM 963 N N . LEU A 1 125 ? -1.418 -10.334 -11.024 1.00 90.75 125 LEU A N 1
ATOM 964 C CA . LEU A 1 125 ? -2.488 -11.293 -11.341 1.00 90.75 125 LEU A CA 1
ATOM 965 C C . LEU A 1 125 ? -3.722 -11.203 -10.428 1.00 90.75 125 LEU A C 1
ATOM 967 O O . LEU A 1 125 ? -4.780 -11.701 -10.801 1.00 90.75 125 LEU A O 1
ATOM 971 N N . ARG A 1 126 ? -3.648 -10.468 -9.306 1.00 85.81 126 ARG A N 1
ATOM 972 C CA . ARG A 1 126 ? -4.837 -10.050 -8.531 1.00 85.81 126 ARG A CA 1
ATOM 973 C C . ARG A 1 126 ? -5.892 -9.330 -9.391 1.00 85.81 126 ARG A C 1
ATOM 975 O O . ARG A 1 126 ? -7.065 -9.325 -9.029 1.00 85.81 126 ARG A O 1
ATOM 982 N N . GLU A 1 127 ? -5.484 -8.746 -10.522 1.00 86.56 127 GLU A N 1
ATOM 983 C CA . GLU A 1 127 ? -6.376 -8.412 -11.638 1.00 86.56 127 GLU A CA 1
ATOM 984 C C . GLU A 1 127 ? -5.872 -9.111 -12.916 1.00 86.56 127 GLU A C 1
ATOM 986 O O . GLU A 1 127 ? -4.930 -8.613 -13.549 1.00 86.56 127 GLU A O 1
ATOM 991 N N . PRO A 1 128 ? -6.489 -10.233 -13.327 1.00 88.69 128 PRO A N 1
ATOM 992 C CA . PRO A 1 128 ? -5.948 -11.111 -14.365 1.00 88.69 128 PRO A CA 1
ATOM 993 C C . PRO A 1 128 ? -5.635 -10.398 -15.683 1.00 88.69 128 PRO A C 1
ATOM 995 O O . PRO A 1 128 ? -4.547 -10.565 -16.225 1.00 88.69 128 PRO A O 1
ATOM 998 N N . GLY A 1 129 ? -6.528 -9.520 -16.155 1.00 88.81 129 GLY A N 1
ATOM 999 C CA . GLY A 1 129 ? -6.321 -8.796 -17.414 1.00 88.81 129 GLY A CA 1
ATOM 1000 C C . GLY A 1 129 ? -5.068 -7.912 -17.419 1.00 88.81 129 GLY A C 1
ATOM 1001 O O . GLY A 1 129 ? -4.365 -7.845 -18.420 1.00 88.81 129 GLY A O 1
ATOM 1002 N N . ALA A 1 130 ? -4.739 -7.258 -16.299 1.00 88.31 130 ALA A N 1
ATOM 1003 C CA . ALA A 1 130 ? -3.516 -6.460 -16.203 1.00 88.31 130 ALA A CA 1
ATOM 1004 C C . ALA A 1 130 ? -2.268 -7.332 -15.984 1.00 88.31 130 ALA A C 1
ATOM 1006 O O . ALA A 1 130 ? -1.202 -6.995 -16.503 1.00 88.31 130 ALA A O 1
ATOM 1007 N N . GLY A 1 131 ? -2.399 -8.421 -15.218 1.00 92.44 131 GLY A N 1
ATOM 1008 C CA . GLY A 1 131 ? -1.307 -9.346 -14.913 1.00 92.44 131 GLY A CA 1
ATOM 1009 C C . GLY A 1 131 ? -0.842 -10.160 -16.120 1.00 92.44 131 GLY A C 1
ATOM 1010 O O . GLY A 1 131 ? 0.359 -10.229 -16.364 1.00 92.44 131 GLY A O 1
ATOM 1011 N N . ILE A 1 132 ? -1.765 -10.710 -16.915 1.00 95.19 132 ILE A N 1
ATOM 1012 C CA . ILE A 1 132 ? -1.434 -11.467 -18.136 1.00 95.19 132 ILE A CA 1
ATOM 1013 C C . ILE A 1 132 ? -0.774 -10.544 -19.162 1.00 95.19 132 ILE A C 1
ATOM 1015 O O . ILE A 1 132 ? 0.298 -10.861 -19.667 1.00 95.19 132 ILE A O 1
ATOM 1019 N N . MET A 1 133 ? -1.359 -9.367 -19.403 1.00 95.19 133 MET A N 1
ATOM 1020 C CA . MET A 1 133 ? -0.789 -8.361 -20.302 1.00 95.19 133 MET A CA 1
ATOM 1021 C C . MET A 1 133 ? 0.649 -7.988 -19.906 1.00 95.19 133 MET A C 1
ATOM 1023 O O . MET A 1 133 ? 1.535 -8.013 -20.751 1.00 95.19 133 MET A O 1
ATOM 1027 N N . HIS A 1 134 ? 0.914 -7.695 -18.625 1.00 94.81 134 HIS A N 1
ATOM 1028 C CA . HIS A 1 134 ? 2.286 -7.429 -18.173 1.00 94.81 134 HIS A CA 1
ATOM 1029 C C . HIS A 1 134 ? 3.187 -8.662 -18.255 1.00 94.81 134 HIS A C 1
ATOM 1031 O O . HIS A 1 134 ? 4.364 -8.501 -18.544 1.00 94.81 134 HIS A O 1
ATOM 1037 N N . SER A 1 135 ? 2.672 -9.876 -18.050 1.00 96.25 135 SER A N 1
ATOM 1038 C CA . SER A 1 135 ? 3.460 -11.110 -18.196 1.00 96.25 135 SER A CA 1
ATOM 1039 C C . SER A 1 135 ? 3.930 -11.312 -19.640 1.00 96.25 135 SER A C 1
ATOM 1041 O O . SER A 1 135 ? 5.085 -11.673 -19.850 1.00 96.25 135 SER A O 1
ATOM 1043 N N . LEU A 1 136 ? 3.076 -10.995 -20.622 1.00 97.81 136 LEU A N 1
ATOM 1044 C CA . LEU A 1 136 ? 3.409 -10.994 -22.055 1.00 97.81 136 LEU A CA 1
ATOM 1045 C C . LEU A 1 136 ? 4.403 -9.893 -22.449 1.00 97.81 136 LEU A C 1
ATOM 1047 O O . LEU A 1 136 ? 4.975 -9.948 -23.526 1.00 97.81 136 LEU A O 1
ATOM 1051 N N . ILE A 1 137 ? 4.636 -8.903 -21.590 1.00 97.31 137 ILE A N 1
ATOM 1052 C CA . ILE A 1 137 ? 5.679 -7.895 -21.796 1.00 97.31 137 ILE A CA 1
ATOM 1053 C C . ILE A 1 137 ? 6.952 -8.334 -21.072 1.00 97.31 137 ILE A C 1
ATOM 1055 O O . ILE A 1 137 ? 8.005 -8.464 -21.681 1.00 97.31 137 ILE A O 1
ATOM 1059 N N . TYR A 1 138 ? 6.849 -8.590 -19.769 1.00 96.12 138 TYR A N 1
ATOM 1060 C CA . TYR A 1 138 ? 7.976 -8.813 -18.875 1.00 96.12 138 TYR A CA 1
ATOM 1061 C C . TYR A 1 138 ? 8.774 -10.074 -19.212 1.00 96.12 138 TYR A C 1
ATOM 1063 O O . TYR A 1 138 ? 9.980 -9.972 -19.427 1.00 96.12 138 TYR A O 1
ATOM 1071 N N . PHE A 1 139 ? 8.138 -11.253 -19.280 1.00 96.88 139 PHE A N 1
ATOM 1072 C CA . PHE A 1 139 ? 8.890 -12.487 -19.535 1.00 96.88 139 PHE A CA 1
ATOM 1073 C C . PHE A 1 139 ? 9.519 -12.482 -20.928 1.00 96.88 139 PHE A C 1
ATOM 1075 O O . PHE A 1 139 ? 10.720 -12.737 -21.015 1.00 96.88 139 PHE A O 1
ATOM 1082 N N . PRO A 1 140 ? 8.791 -12.122 -22.004 1.00 98.19 140 PRO A N 1
ATOM 1083 C CA . PRO A 1 140 ? 9.404 -12.027 -23.318 1.00 98.19 140 PRO A CA 1
ATOM 1084 C C . PRO A 1 140 ? 10.511 -10.979 -23.400 1.00 98.19 140 PRO A C 1
ATOM 1086 O O . PRO A 1 140 ? 11.531 -11.250 -24.017 1.00 98.19 140 PRO A O 1
ATOM 1089 N N . PHE A 1 141 ? 10.387 -9.831 -22.725 1.00 96.56 141 PHE A N 1
ATOM 1090 C CA . PHE A 1 141 ? 11.462 -8.837 -22.678 1.00 96.56 141 PHE A CA 1
ATOM 1091 C C . PHE A 1 141 ? 12.734 -9.383 -22.009 1.00 96.56 141 PHE A C 1
ATOM 1093 O O . PHE A 1 141 ? 13.831 -9.170 -22.516 1.00 96.56 141 PHE A O 1
ATOM 1100 N N . ILE A 1 142 ? 12.607 -10.129 -20.904 1.00 95.81 142 ILE A N 1
ATOM 1101 C CA . ILE A 1 142 ? 13.750 -10.789 -20.250 1.00 95.81 142 ILE A CA 1
ATOM 1102 C C . ILE A 1 142 ? 14.353 -11.878 -21.149 1.00 95.81 142 ILE A C 1
ATOM 1104 O O . ILE A 1 142 ? 15.576 -11.989 -21.228 1.00 95.81 142 ILE A O 1
ATOM 1108 N N . VAL A 1 143 ? 13.522 -12.650 -21.858 1.00 97.50 143 VAL A N 1
ATOM 1109 C CA . VAL A 1 143 ? 13.997 -13.648 -22.831 1.00 97.50 143 VAL A CA 1
ATOM 1110 C C . VAL A 1 143 ? 14.740 -12.972 -23.983 1.00 97.50 143 VAL A C 1
ATOM 1112 O O . VAL A 1 143 ? 15.840 -13.402 -24.308 1.00 97.50 143 VAL A O 1
ATOM 1115 N N . LEU A 1 144 ? 14.203 -11.891 -24.553 1.00 96.75 144 LEU A N 1
ATOM 1116 C CA . LEU A 1 144 ? 14.843 -11.116 -25.620 1.00 96.75 144 LEU A CA 1
ATOM 1117 C C . LEU A 1 144 ? 16.164 -10.491 -25.159 1.00 96.75 144 LEU A C 1
ATOM 1119 O O . LEU A 1 144 ? 17.150 -10.545 -25.887 1.00 96.75 144 LEU A O 1
ATOM 1123 N N . LEU A 1 145 ? 16.224 -9.967 -23.930 1.00 94.50 145 LEU A N 1
ATOM 1124 C CA . LEU A 1 145 ? 17.481 -9.514 -23.337 1.00 94.50 145 LEU A CA 1
ATOM 1125 C C . LEU A 1 145 ? 18.487 -10.670 -23.243 1.00 94.50 145 LEU A C 1
ATOM 1127 O O . LEU A 1 145 ? 19.633 -10.509 -23.648 1.00 94.50 145 LEU A O 1
ATOM 1131 N N . GLY A 1 146 ? 18.052 -11.846 -22.779 1.00 95.62 146 GLY A N 1
ATOM 1132 C CA . GLY A 1 146 ? 18.873 -13.057 -22.742 1.00 95.62 146 GLY A CA 1
ATOM 1133 C C . GLY A 1 146 ? 19.357 -13.499 -24.126 1.00 95.62 146 GLY A C 1
ATOM 1134 O O . GLY A 1 146 ? 20.522 -13.856 -24.275 1.00 95.62 146 GLY A O 1
ATOM 1135 N N . VAL A 1 147 ? 18.507 -13.417 -25.150 1.00 95.25 147 VAL A N 1
ATOM 1136 C CA . VAL A 1 147 ? 18.834 -13.693 -26.559 1.00 95.25 147 VAL A CA 1
ATOM 1137 C C . VAL A 1 147 ? 19.911 -12.723 -27.061 1.00 95.25 147 VAL A C 1
ATOM 1139 O O . VAL A 1 147 ? 20.915 -13.157 -27.627 1.00 95.25 147 VAL A O 1
ATOM 1142 N N . THR A 1 148 ? 19.780 -11.425 -26.795 1.00 92.25 148 THR A N 1
ATOM 1143 C CA . THR A 1 148 ? 20.801 -10.431 -27.164 1.00 92.25 148 THR A CA 1
ATOM 1144 C C . THR A 1 148 ? 22.109 -10.645 -26.397 1.00 92.25 148 THR A C 1
ATOM 1146 O O . THR A 1 148 ? 23.179 -10.647 -26.997 1.00 92.25 148 THR A O 1
ATOM 1149 N N . THR A 1 149 ? 22.055 -10.895 -25.086 1.00 91.31 149 THR A N 1
ATOM 1150 C CA . THR A 1 149 ? 23.257 -11.158 -24.277 1.00 91.31 149 THR A CA 1
ATOM 1151 C C . THR A 1 149 ? 23.967 -12.444 -24.698 1.00 91.31 149 THR A C 1
ATOM 1153 O O . THR A 1 149 ? 25.189 -12.467 -24.775 1.00 91.31 149 THR A O 1
ATOM 1156 N N . THR A 1 150 ? 23.224 -13.506 -25.013 1.00 92.69 150 THR A N 1
ATOM 1157 C CA . THR A 1 150 ? 23.798 -14.783 -25.470 1.00 92.69 150 THR A CA 1
ATOM 1158 C C . THR A 1 150 ? 24.515 -14.614 -26.808 1.00 92.69 150 THR A C 1
ATOM 1160 O O . THR A 1 150 ? 25.606 -15.153 -26.987 1.00 92.69 150 THR A O 1
ATOM 1163 N N . LEU A 1 151 ? 23.937 -13.827 -27.723 1.00 91.00 151 LEU A N 1
ATOM 1164 C CA . LEU A 1 151 ? 24.582 -13.475 -28.987 1.00 91.00 151 LEU A CA 1
ATOM 1165 C C . LEU A 1 151 ? 25.906 -12.755 -28.764 1.00 91.00 151 LEU A C 1
ATOM 1167 O O . LEU A 1 151 ? 26.907 -13.102 -29.380 1.00 91.00 151 LEU A O 1
ATOM 1171 N N . GLU A 1 152 ? 25.890 -11.765 -27.878 1.00 88.19 152 GLU A N 1
ATOM 1172 C CA . GLU A 1 152 ? 27.039 -10.917 -27.588 1.00 88.19 152 GLU A CA 1
ATOM 1173 C C . GLU A 1 152 ? 28.166 -11.710 -26.911 1.00 88.19 152 GLU A C 1
ATOM 1175 O O . GLU A 1 152 ? 29.329 -11.578 -27.285 1.00 88.19 152 GLU A O 1
ATOM 1180 N N . ILE A 1 153 ? 27.828 -12.613 -25.985 1.00 87.94 153 ILE A N 1
ATOM 1181 C CA . ILE A 1 153 ? 28.795 -13.547 -25.392 1.00 87.94 153 ILE A CA 1
ATOM 1182 C C . ILE A 1 153 ? 29.404 -14.430 -26.486 1.00 87.94 153 ILE A C 1
ATOM 1184 O O . ILE A 1 153 ? 30.623 -14.499 -26.599 1.00 87.94 153 ILE A O 1
ATOM 1188 N N . ASN A 1 154 ? 28.584 -15.067 -27.328 1.00 89.38 154 ASN A N 1
ATOM 1189 C CA . ASN A 1 154 ? 29.087 -15.911 -28.415 1.00 89.38 154 ASN A CA 1
ATOM 1190 C C . ASN A 1 154 ? 29.971 -15.132 -29.402 1.00 89.38 154 ASN A C 1
ATOM 1192 O O . ASN A 1 154 ? 30.967 -15.659 -29.894 1.00 89.38 154 ASN A O 1
ATOM 1196 N N . HIS A 1 155 ? 29.632 -13.871 -29.685 1.00 86.25 155 HIS A N 1
ATOM 1197 C CA . HIS A 1 155 ? 30.425 -13.006 -30.554 1.00 86.25 155 HIS A CA 1
ATOM 1198 C C . HIS A 1 155 ? 31.854 -12.818 -30.029 1.00 86.25 155 HIS A C 1
ATOM 1200 O O . HIS A 1 155 ? 32.796 -12.875 -30.815 1.00 86.25 155 HIS A O 1
ATOM 1206 N N . GLN A 1 156 ? 32.007 -12.663 -28.713 1.00 83.06 156 GLN A N 1
ATOM 1207 C CA . GLN A 1 156 ? 33.286 -12.397 -28.049 1.00 83.06 156 GLN A CA 1
ATOM 1208 C C . GLN A 1 156 ? 34.107 -13.648 -27.737 1.00 83.06 156 GLN A C 1
ATOM 1210 O O . GLN A 1 156 ? 35.303 -13.542 -27.468 1.00 83.06 156 GLN A O 1
ATOM 1215 N N . LEU A 1 157 ? 33.471 -14.819 -27.707 1.00 86.06 157 LEU A N 1
ATOM 1216 C CA . LEU A 1 157 ? 34.166 -16.063 -27.420 1.00 86.06 157 LEU A CA 1
ATOM 1217 C C . LEU A 1 157 ? 35.138 -16.434 -28.548 1.00 86.06 157 LEU A C 1
ATOM 1219 O O . LEU A 1 157 ? 34.805 -16.231 -29.724 1.00 86.06 157 LEU A O 1
ATOM 1223 N N . PRO A 1 158 ? 36.297 -17.019 -28.193 1.00 84.12 158 PRO A N 1
ATOM 1224 C CA . PRO A 1 158 ? 37.167 -17.665 -29.149 1.00 84.12 158 PRO A CA 1
ATOM 1225 C C . PRO A 1 158 ? 36.449 -18.734 -29.984 1.00 84.12 158 PRO A C 1
ATOM 1227 O O . PRO A 1 158 ? 35.509 -19.367 -29.504 1.00 84.12 158 PRO A O 1
ATOM 1230 N N . GLU A 1 159 ? 36.889 -18.929 -31.224 1.00 83.56 159 GLU A N 1
ATOM 1231 C CA . GLU A 1 159 ? 36.295 -19.808 -32.234 1.00 83.56 159 GLU A CA 1
ATOM 1232 C C . GLU A 1 159 ? 36.100 -21.245 -31.735 1.00 83.56 159 GLU A C 1
ATOM 1234 O O . GLU A 1 159 ? 35.043 -21.830 -31.954 1.00 83.56 159 GLU A O 1
ATOM 1239 N N . ASP A 1 160 ? 37.057 -21.779 -30.973 1.00 85.56 160 ASP A N 1
ATOM 1240 C CA . ASP A 1 160 ? 37.022 -23.138 -30.423 1.00 85.56 160 ASP A CA 1
ATOM 1241 C C . ASP A 1 160 ? 35.933 -23.358 -29.360 1.00 85.56 160 ASP A C 1
ATOM 1243 O O . ASP A 1 160 ? 35.589 -24.504 -29.060 1.00 85.56 160 ASP A O 1
ATOM 1247 N N . ILE A 1 161 ? 35.379 -22.279 -28.796 1.00 88.31 161 ILE A N 1
ATOM 1248 C CA . ILE A 1 161 ? 34.350 -22.330 -27.748 1.00 88.31 161 ILE A CA 1
ATOM 1249 C C . ILE A 1 161 ? 33.083 -21.530 -28.080 1.00 88.31 161 ILE A C 1
ATOM 1251 O O . ILE A 1 161 ? 32.212 -21.376 -27.215 1.00 88.31 161 ILE A O 1
ATOM 1255 N N . LYS A 1 162 ? 32.932 -21.045 -29.322 1.00 89.38 162 LYS A N 1
ATOM 1256 C CA . LYS A 1 162 ? 31.639 -20.548 -29.817 1.00 89.38 162 LYS A CA 1
ATOM 1257 C C . LYS A 1 162 ? 30.615 -21.684 -29.772 1.00 89.38 162 LYS A C 1
ATOM 1259 O O . LYS A 1 162 ? 30.939 -22.840 -30.009 1.00 89.38 162 LYS A O 1
ATOM 1264 N N . PHE A 1 163 ? 29.375 -21.359 -29.415 1.00 91.75 163 PHE A N 1
ATOM 1265 C CA . PHE A 1 163 ? 28.336 -22.350 -29.111 1.00 91.75 163 PHE A CA 1
ATOM 1266 C C . PHE A 1 163 ? 27.003 -22.096 -29.824 1.00 91.75 163 PHE A C 1
ATOM 1268 O O . PHE A 1 163 ? 26.146 -22.982 -29.850 1.00 91.75 163 PHE A O 1
ATOM 1275 N N . LEU A 1 164 ? 26.782 -20.908 -30.401 1.00 93.31 164 LEU A N 1
ATOM 1276 C CA . LEU A 1 164 ? 25.574 -20.597 -31.175 1.00 93.31 164 LEU A CA 1
ATOM 1277 C C . LEU A 1 164 ? 25.684 -21.101 -32.618 1.00 93.31 164 LEU A C 1
ATOM 1279 O O . LEU A 1 164 ? 25.599 -20.324 -33.562 1.00 93.31 164 LEU A O 1
ATOM 1283 N N . HIS A 1 165 ? 25.800 -22.413 -32.788 1.00 93.31 165 HIS A N 1
ATOM 1284 C CA . HIS A 1 165 ? 25.807 -23.062 -34.096 1.00 93.31 165 HIS A CA 1
ATOM 1285 C C . HIS A 1 165 ? 24.916 -24.314 -34.120 1.00 93.31 165 HIS A C 1
ATOM 1287 O O . HIS A 1 165 ? 24.477 -24.834 -33.087 1.00 93.31 165 HIS A O 1
ATOM 1293 N N . GLY A 1 166 ? 24.601 -24.811 -35.318 1.00 93.88 166 GLY A N 1
ATOM 1294 C CA . GLY A 1 166 ? 23.794 -26.013 -35.513 1.00 93.88 166 GLY A CA 1
ATOM 1295 C C . GLY A 1 166 ? 22.424 -25.923 -34.834 1.00 93.88 166 GLY A C 1
ATOM 1296 O O . GLY A 1 166 ? 21.691 -24.943 -34.971 1.00 93.88 166 GLY A O 1
ATOM 1297 N N . ARG A 1 167 ? 22.073 -26.956 -34.060 1.00 94.62 167 ARG A N 1
ATOM 1298 C CA . ARG A 1 167 ? 20.779 -27.031 -33.358 1.00 94.62 167 ARG A CA 1
ATOM 1299 C C . ARG A 1 167 ? 20.629 -26.001 -32.238 1.00 94.62 167 ARG A C 1
ATOM 1301 O O . ARG A 1 167 ? 19.502 -25.646 -31.903 1.00 94.62 167 ARG A O 1
ATOM 1308 N N . VAL A 1 168 ? 21.737 -25.534 -31.658 1.00 94.94 168 VAL A N 1
ATOM 1309 C CA . VAL A 1 168 ? 21.706 -24.513 -30.601 1.00 94.94 168 VAL A CA 1
ATOM 1310 C C . VAL A 1 168 ? 21.266 -23.178 -31.195 1.00 94.94 168 VAL A C 1
ATOM 1312 O O . VAL A 1 168 ? 20.349 -22.556 -30.665 1.00 94.94 168 VAL A O 1
ATOM 1315 N N . TYR A 1 169 ? 21.839 -22.796 -32.342 1.00 95.12 169 TYR A N 1
ATOM 1316 C CA . TYR A 1 169 ? 21.419 -21.612 -33.097 1.00 95.12 169 TYR A CA 1
ATOM 1317 C C . TYR A 1 169 ? 19.940 -21.675 -33.510 1.00 95.12 169 TYR A C 1
ATOM 1319 O O . TYR A 1 169 ? 19.193 -20.721 -33.314 1.00 95.12 169 TYR A O 1
ATOM 1327 N N . GLN A 1 170 ? 19.488 -22.823 -34.019 1.00 95.75 170 GLN A N 1
ATOM 1328 C CA . GLN A 1 170 ? 18.088 -23.023 -34.408 1.00 95.75 170 GLN A CA 1
ATOM 1329 C C . GLN A 1 170 ? 17.120 -22.839 -33.228 1.00 95.75 170 GLN A C 1
ATOM 1331 O O . GLN A 1 170 ? 16.132 -22.116 -33.336 1.00 95.75 170 GLN A O 1
ATOM 1336 N N . GLY A 1 171 ? 17.423 -23.444 -32.074 1.00 95.81 171 GLY A N 1
ATOM 1337 C CA . GLY A 1 171 ? 16.631 -23.249 -30.857 1.00 95.81 171 GLY A CA 1
ATOM 1338 C C . GLY A 1 171 ? 16.651 -21.797 -30.371 1.00 95.81 171 GLY A C 1
ATOM 1339 O O . GLY A 1 171 ? 15.609 -21.254 -30.014 1.00 95.81 171 GLY A O 1
ATOM 1340 N N . TYR A 1 172 ? 17.821 -21.156 -30.410 1.00 96.06 172 TYR A N 1
ATOM 1341 C CA . TYR A 1 172 ? 18.003 -19.741 -30.090 1.00 96.06 172 TYR A CA 1
ATOM 1342 C C . TYR A 1 172 ? 17.120 -18.830 -30.960 1.00 96.06 172 TYR A C 1
ATOM 1344 O O . TYR A 1 172 ? 16.407 -17.984 -30.420 1.00 96.06 172 TYR A O 1
ATOM 1352 N N . SER A 1 173 ? 17.120 -19.042 -32.279 1.00 95.88 173 SER A N 1
ATOM 1353 C CA . SER A 1 173 ? 16.317 -18.276 -33.240 1.00 95.88 173 SER A CA 1
ATOM 1354 C C . SER A 1 173 ? 14.814 -18.443 -32.975 1.00 95.88 173 SER A C 1
ATOM 1356 O O . SER A 1 173 ? 14.099 -17.455 -32.812 1.00 95.88 173 SER A O 1
ATOM 1358 N N . ALA A 1 174 ? 14.346 -19.681 -32.774 1.00 96.94 174 ALA A N 1
ATOM 1359 C CA . ALA A 1 174 ? 12.938 -19.949 -32.471 1.00 96.94 174 ALA A CA 1
ATOM 1360 C C . ALA A 1 174 ? 12.472 -19.345 -31.139 1.00 96.94 174 ALA A C 1
ATOM 1362 O O . ALA A 1 174 ? 11.355 -18.831 -31.046 1.00 96.94 174 ALA A O 1
ATOM 1363 N N . ILE A 1 175 ? 13.318 -19.387 -30.103 1.00 97.25 175 ILE A N 1
ATOM 1364 C CA . ILE A 1 175 ? 13.029 -18.760 -28.807 1.00 97.25 175 ILE A CA 1
ATOM 1365 C C . ILE A 1 175 ? 12.957 -17.235 -28.952 1.00 97.25 175 ILE A C 1
ATOM 1367 O O . ILE A 1 175 ? 12.042 -16.622 -28.399 1.00 97.25 175 ILE A O 1
ATOM 1371 N N . GLY A 1 176 ? 13.891 -16.636 -29.698 1.00 97.12 176 GLY A N 1
ATOM 1372 C CA . GLY A 1 176 ? 13.906 -15.203 -29.988 1.00 97.12 176 GLY A CA 1
ATOM 1373 C C . GLY A 1 176 ? 12.633 -14.741 -30.692 1.00 97.12 176 GLY A C 1
ATOM 1374 O O . GLY A 1 176 ? 11.976 -13.818 -30.211 1.00 97.12 176 GLY A O 1
ATOM 1375 N N . ASP A 1 177 ? 12.226 -15.433 -31.756 1.00 96.44 177 ASP A N 1
ATOM 1376 C CA . ASP A 1 177 ? 11.019 -15.098 -32.517 1.00 96.44 177 ASP A CA 1
ATOM 1377 C C . ASP A 1 177 ? 9.735 -15.280 -31.701 1.00 96.44 177 ASP A C 1
ATOM 1379 O O . ASP A 1 177 ? 8.864 -14.404 -31.703 1.00 96.44 177 ASP A O 1
ATOM 1383 N N . LEU A 1 178 ? 9.619 -16.384 -30.952 1.00 97.75 178 LEU A N 1
ATOM 1384 C CA . LEU A 1 178 ? 8.470 -16.619 -30.076 1.00 97.75 178 LEU A CA 1
ATOM 1385 C C . LEU A 1 178 ? 8.365 -15.537 -28.992 1.00 97.75 178 LEU A C 1
ATOM 1387 O O . LEU A 1 178 ? 7.278 -15.024 -28.722 1.00 97.75 178 LEU A O 1
ATOM 1391 N N . ALA A 1 179 ? 9.484 -15.160 -28.373 1.00 98.25 179 ALA A N 1
ATOM 1392 C CA . ALA A 1 179 ? 9.497 -14.069 -27.408 1.00 98.25 179 ALA A CA 1
ATOM 1393 C C . ALA A 1 179 ? 9.144 -12.730 -28.078 1.00 98.25 179 ALA A C 1
ATOM 1395 O O . ALA A 1 179 ? 8.319 -11.984 -27.555 1.00 98.25 179 ALA A O 1
ATOM 1396 N N . GLY A 1 180 ? 9.685 -12.446 -29.264 1.00 97.94 180 GLY A N 1
ATOM 1397 C CA . GLY A 1 180 ? 9.390 -11.232 -30.024 1.00 97.94 180 GLY A CA 1
ATOM 1398 C C . GLY A 1 180 ? 7.896 -11.050 -30.299 1.00 97.94 180 GLY A C 1
ATOM 1399 O O . GLY A 1 180 ? 7.348 -9.972 -30.053 1.00 97.94 180 GLY A O 1
ATOM 1400 N N . ILE A 1 181 ? 7.201 -12.104 -30.741 1.00 98.00 181 ILE A N 1
ATOM 1401 C CA . ILE A 1 181 ? 5.766 -12.005 -31.034 1.00 98.00 181 ILE A CA 1
ATOM 1402 C C . ILE A 1 181 ? 4.929 -11.875 -29.757 1.00 98.00 181 ILE A C 1
ATOM 1404 O O . ILE A 1 181 ? 4.026 -11.040 -29.706 1.00 98.00 181 ILE A O 1
ATOM 1408 N N . LEU A 1 182 ? 5.250 -12.626 -28.696 1.00 98.50 182 LEU A N 1
ATOM 1409 C CA . LEU A 1 182 ? 4.560 -12.503 -27.406 1.00 98.50 182 LEU A CA 1
ATOM 1410 C C . LEU A 1 182 ? 4.730 -11.097 -26.816 1.00 98.50 182 LEU A C 1
ATOM 1412 O O . LEU A 1 182 ? 3.756 -10.518 -26.331 1.00 98.50 182 LEU A O 1
ATOM 1416 N N . PHE A 1 183 ? 5.935 -10.531 -26.929 1.00 98.56 183 PHE A N 1
ATOM 1417 C CA . PHE A 1 183 ? 6.238 -9.159 -26.535 1.00 98.56 183 PHE A CA 1
ATOM 1418 C C . PHE A 1 183 ? 5.376 -8.146 -27.297 1.00 98.56 183 PHE A C 1
ATOM 1420 O O . PHE A 1 183 ? 4.722 -7.307 -26.675 1.00 98.56 183 PHE A O 1
ATOM 1427 N N . LEU A 1 184 ? 5.304 -8.248 -28.629 1.00 98.44 184 LEU A N 1
ATOM 1428 C CA . LEU A 1 184 ? 4.474 -7.361 -29.451 1.00 98.44 184 LEU A CA 1
ATOM 1429 C C . LEU A 1 184 ? 2.980 -7.488 -29.134 1.00 98.44 184 LEU A C 1
ATOM 1431 O O . LEU A 1 184 ? 2.290 -6.471 -29.064 1.00 98.44 184 LEU A O 1
ATOM 1435 N N . VAL A 1 185 ? 2.482 -8.702 -28.880 1.00 98.38 185 VAL A N 1
ATOM 1436 C CA . VAL A 1 185 ? 1.097 -8.924 -28.432 1.00 98.38 185 VAL A CA 1
ATOM 1437 C C . VAL A 1 185 ? 0.850 -8.246 -27.082 1.00 98.38 185 VAL A C 1
ATOM 1439 O O . VAL A 1 185 ? -0.152 -7.548 -26.916 1.00 98.38 185 VAL A O 1
ATOM 1442 N N . GLY A 1 186 ? 1.771 -8.394 -26.125 1.00 98.19 186 GLY A N 1
ATOM 1443 C CA . GLY A 1 186 ? 1.692 -7.744 -24.816 1.00 98.19 186 GLY A CA 1
ATOM 1444 C C . GLY A 1 186 ? 1.676 -6.215 -24.910 1.00 98.19 186 GLY A C 1
ATOM 1445 O O . GLY A 1 186 ? 0.817 -5.566 -24.306 1.00 98.19 186 GLY A O 1
ATOM 1446 N N . ILE A 1 187 ? 2.577 -5.631 -25.707 1.00 98.19 187 ILE A N 1
ATOM 1447 C CA . ILE A 1 187 ? 2.648 -4.180 -25.931 1.00 98.19 187 ILE A CA 1
ATOM 1448 C C . ILE A 1 187 ? 1.414 -3.671 -26.683 1.00 98.19 187 ILE A C 1
ATOM 1450 O O . ILE A 1 187 ? 0.829 -2.667 -26.276 1.00 98.19 187 ILE A O 1
ATOM 1454 N N . GLY A 1 188 ? 0.962 -4.379 -27.720 1.00 97.56 188 GLY A N 1
ATOM 1455 C CA . GLY A 1 188 ? -0.264 -4.053 -28.448 1.00 97.56 188 GLY A CA 1
ATOM 1456 C C . GLY A 1 188 ? -1.484 -4.040 -27.526 1.00 97.56 188 GLY A C 1
ATOM 1457 O O . GLY A 1 188 ? -2.259 -3.080 -27.524 1.00 97.56 188 GLY A O 1
ATOM 1458 N N . TRP A 1 189 ? -1.609 -5.042 -26.650 1.00 96.62 189 TRP A N 1
ATOM 1459 C CA . TRP A 1 189 ? -2.648 -5.056 -25.623 1.00 96.62 189 TRP A CA 1
ATOM 1460 C C . TRP A 1 189 ? -2.503 -3.865 -24.662 1.00 96.62 189 TRP A C 1
ATOM 1462 O O . TRP A 1 189 ? -3.491 -3.179 -24.393 1.00 96.62 189 TRP A O 1
ATOM 1472 N N . ALA A 1 190 ? -1.295 -3.529 -24.201 1.00 95.69 190 ALA A N 1
ATOM 1473 C CA . ALA A 1 190 ? -1.075 -2.356 -23.350 1.00 95.69 190 ALA A CA 1
ATOM 1474 C C . ALA A 1 190 ? -1.474 -1.031 -24.020 1.00 95.69 190 ALA A C 1
ATOM 1476 O O . ALA A 1 190 ? -2.076 -0.177 -23.358 1.00 95.69 190 ALA A O 1
ATOM 1477 N N . ILE A 1 191 ? -1.209 -0.877 -25.321 1.00 95.31 191 ILE A N 1
ATOM 1478 C CA . ILE A 1 191 ? -1.638 0.276 -26.123 1.00 95.31 191 ILE A CA 1
ATOM 1479 C C . ILE A 1 191 ? -3.168 0.332 -26.186 1.00 95.31 191 ILE A C 1
ATOM 1481 O O . ILE A 1 191 ? -3.749 1.348 -25.804 1.00 95.31 191 ILE A O 1
ATOM 1485 N N . VAL A 1 192 ? -3.843 -0.760 -26.562 1.00 93.56 192 VAL A N 1
ATOM 1486 C CA . VAL A 1 192 ? -5.318 -0.817 -26.631 1.00 93.56 192 VAL A CA 1
ATOM 1487 C C . VAL A 1 192 ? -5.952 -0.535 -25.268 1.00 93.56 192 VAL A C 1
ATOM 1489 O O . VAL A 1 192 ? -6.911 0.226 -25.159 1.00 93.56 192 VAL A O 1
ATOM 1492 N N . ARG A 1 193 ? -5.393 -1.090 -24.193 1.00 92.00 193 ARG A N 1
ATOM 1493 C CA . ARG A 1 193 ? -5.902 -0.917 -22.828 1.00 92.00 193 ARG A CA 1
ATOM 1494 C C . ARG A 1 193 ? -5.702 0.507 -22.284 1.00 92.00 193 ARG A C 1
ATOM 1496 O O . ARG A 1 193 ? -6.310 0.874 -21.274 1.00 92.00 193 ARG A O 1
ATOM 1503 N N . ARG A 1 194 ? -4.815 1.302 -22.888 1.00 92.44 194 ARG A N 1
ATOM 1504 C CA . ARG A 1 194 ? -4.512 2.677 -22.461 1.00 92.44 194 ARG A CA 1
ATOM 1505 C C . ARG A 1 194 ? -5.140 3.735 -23.368 1.00 92.44 194 ARG A C 1
ATOM 1507 O O . ARG A 1 194 ? -5.696 4.697 -22.844 1.00 92.44 194 ARG A O 1
ATOM 1514 N N . TYR A 1 195 ? -5.079 3.540 -24.682 1.00 92.25 195 TYR A N 1
ATOM 1515 C CA . TYR A 1 195 ? -5.492 4.506 -25.707 1.00 92.25 195 TYR A CA 1
ATOM 1516 C C . TYR A 1 195 ? -6.661 4.033 -26.574 1.00 92.25 195 TYR A C 1
ATOM 1518 O O . TYR A 1 195 ? -7.224 4.832 -27.313 1.00 92.25 195 TYR A O 1
ATOM 1526 N N . GLY A 1 196 ? -7.048 2.762 -26.476 1.00 90.19 196 GLY A N 1
ATOM 1527 C CA . GLY A 1 196 ? -8.175 2.215 -27.218 1.00 90.19 196 GLY A CA 1
ATOM 1528 C C . GLY A 1 196 ? -9.549 2.637 -26.673 1.00 90.19 196 GLY A C 1
ATOM 1529 O O . GLY A 1 196 ? -9.657 3.508 -25.798 1.00 90.19 196 GLY A O 1
ATOM 1530 N N . PRO A 1 197 ? -10.622 1.998 -27.178 1.00 89.44 197 PRO A N 1
ATOM 1531 C CA . PRO A 1 197 ? -12.003 2.312 -26.817 1.00 89.44 197 PRO A CA 1
ATOM 1532 C C . PRO A 1 197 ? -12.273 2.268 -25.308 1.00 89.44 197 PRO A C 1
ATOM 1534 O O . PRO A 1 197 ? -11.701 1.448 -24.585 1.00 89.44 197 PRO A O 1
ATOM 1537 N N . ARG A 1 198 ? -13.222 3.094 -24.835 1.00 85.00 198 ARG A N 1
ATOM 1538 C CA . ARG A 1 198 ? -13.569 3.242 -23.403 1.00 85.00 198 ARG A CA 1
ATOM 1539 C C . ARG A 1 198 ? -13.817 1.898 -22.697 1.00 85.00 198 ARG A C 1
ATOM 1541 O O . ARG A 1 198 ? -13.352 1.728 -21.574 1.00 85.00 198 ARG A O 1
ATOM 1548 N N . ARG A 1 199 ? -14.431 0.917 -23.373 1.00 86.50 199 ARG A N 1
ATOM 1549 C CA . ARG A 1 199 ? -14.679 -0.438 -22.832 1.00 86.50 199 ARG A CA 1
ATOM 1550 C C . ARG A 1 199 ? -13.419 -1.188 -22.374 1.00 86.50 199 ARG A C 1
ATOM 1552 O O . ARG A 1 199 ? -13.496 -2.010 -21.472 1.00 86.50 199 ARG A O 1
ATOM 1559 N N . PHE A 1 200 ? -12.261 -0.905 -22.971 1.00 83.38 200 PHE A N 1
ATOM 1560 C CA . PHE A 1 200 ? -10.985 -1.550 -22.638 1.00 83.38 200 PHE A CA 1
ATOM 1561 C C . PHE A 1 200 ? -10.094 -0.702 -21.726 1.00 83.38 200 PHE A C 1
ATOM 1563 O O . PHE A 1 200 ? -9.022 -1.156 -21.323 1.00 83.38 200 PHE A O 1
ATOM 1570 N N . ARG A 1 201 ? -10.521 0.524 -21.399 1.00 86.56 201 ARG A N 1
ATOM 1571 C CA . ARG A 1 201 ? -9.718 1.543 -20.722 1.00 86.56 201 ARG A CA 1
ATOM 1572 C C . ARG A 1 201 ? -10.335 1.880 -19.360 1.00 86.56 201 ARG A C 1
ATOM 1574 O O . ARG A 1 201 ? -11.178 2.772 -19.270 1.00 86.56 201 ARG A O 1
ATOM 1581 N N . PRO A 1 202 ? -9.897 1.213 -18.276 1.00 86.56 202 PRO A N 1
ATOM 1582 C CA . PRO A 1 202 ? -10.413 1.474 -16.938 1.00 86.56 202 PRO A CA 1
ATOM 1583 C C . PRO A 1 202 ? -10.274 2.943 -16.540 1.00 86.56 202 PRO A C 1
ATOM 1585 O O . PRO A 1 202 ? -9.231 3.556 -16.793 1.00 86.56 202 PRO A O 1
ATOM 1588 N N . TYR A 1 203 ? -11.290 3.475 -15.854 1.00 86.19 203 TYR A N 1
ATOM 1589 C CA . TYR A 1 203 ? -11.373 4.880 -15.434 1.00 86.19 203 TYR A CA 1
ATOM 1590 C C . TYR A 1 203 ? -10.073 5.392 -14.793 1.00 86.19 203 TYR A C 1
ATOM 1592 O O . TYR A 1 203 ? -9.497 6.381 -15.245 1.00 86.19 203 TYR A O 1
ATOM 1600 N N . ARG A 1 204 ? -9.526 4.639 -13.830 1.00 87.75 204 ARG A N 1
ATOM 1601 C CA . ARG A 1 204 ? -8.270 4.960 -13.127 1.00 87.75 204 ARG A CA 1
ATOM 1602 C C . ARG A 1 204 ? -7.045 5.145 -14.032 1.00 87.75 204 ARG A C 1
ATOM 1604 O O . ARG A 1 204 ? -6.132 5.867 -13.650 1.00 87.75 204 ARG A O 1
ATOM 1611 N N . ILE A 1 205 ? -7.007 4.508 -15.205 1.00 88.12 205 ILE A N 1
ATOM 1612 C CA . ILE A 1 205 ? -5.929 4.670 -16.198 1.00 88.12 205 ILE A CA 1
ATOM 1613 C C . ILE A 1 205 ? -6.260 5.799 -17.173 1.00 88.12 205 ILE A C 1
ATOM 1615 O O . ILE A 1 205 ? -5.374 6.554 -17.579 1.00 88.12 205 ILE A O 1
ATOM 1619 N N . ARG A 1 206 ? -7.544 5.950 -17.518 1.00 86.06 206 ARG A N 1
ATOM 1620 C CA . ARG A 1 206 ? -8.033 7.004 -18.406 1.00 86.06 206 ARG A CA 1
ATOM 1621 C C . ARG A 1 206 ? -7.652 8.396 -17.931 1.00 86.06 206 ARG A C 1
ATOM 1623 O O . ARG A 1 206 ? -7.154 9.155 -18.754 1.00 86.06 206 ARG A O 1
ATOM 1630 N N . ILE A 1 207 ? -7.853 8.681 -16.650 1.00 84.25 207 ILE A N 1
ATOM 1631 C CA . ILE A 1 207 ? -7.643 10.011 -16.060 1.00 84.25 207 ILE A CA 1
ATOM 1632 C C . ILE A 1 207 ? -6.166 10.343 -15.776 1.00 84.25 207 ILE A C 1
ATOM 1634 O O . ILE A 1 207 ? -5.855 11.460 -15.383 1.00 84.25 207 ILE A O 1
ATOM 1638 N N . LYS A 1 208 ? -5.242 9.384 -15.955 1.00 87.88 208 LYS A N 1
ATOM 1639 C CA . LYS A 1 208 ? -3.789 9.570 -15.744 1.00 87.88 208 LYS A CA 1
ATOM 1640 C C . LYS A 1 208 ? -2.942 9.143 -16.941 1.00 87.88 208 LYS A C 1
ATOM 1642 O O . LYS A 1 208 ? -1.762 8.831 -16.804 1.00 87.88 208 LYS A O 1
ATOM 1647 N N . SER A 1 209 ? -3.531 9.088 -18.131 1.00 88.00 209 SER A N 1
ATOM 1648 C CA . SER A 1 209 ? -2.744 8.904 -19.351 1.00 88.00 209 SER A CA 1
ATOM 1649 C C . SER A 1 209 ? -2.032 10.216 -19.695 1.00 88.00 209 SER A C 1
ATOM 1651 O O . SER A 1 209 ? -2.595 11.291 -19.535 1.00 88.00 209 SER A O 1
ATOM 1653 N N . LYS A 1 210 ? -0.766 10.118 -20.103 1.00 87.88 210 LYS A N 1
ATOM 1654 C CA . LYS A 1 210 ? 0.157 11.244 -20.319 1.00 87.88 210 LYS A CA 1
ATOM 1655 C C . LYS A 1 210 ? 0.984 10.964 -21.581 1.00 87.88 210 LYS A C 1
ATOM 1657 O O . LYS A 1 210 ? 1.113 9.782 -21.920 1.00 87.88 210 LYS A O 1
ATOM 1662 N N . PRO A 1 211 ? 1.548 11.985 -22.251 1.00 88.81 211 PRO A N 1
ATOM 1663 C CA . PRO A 1 211 ? 2.345 11.794 -23.467 1.00 88.81 211 PRO A CA 1
ATOM 1664 C C . PRO A 1 211 ? 3.535 10.842 -23.281 1.00 88.81 211 PRO A C 1
ATOM 1666 O O . PRO A 1 211 ? 3.787 9.996 -24.133 1.00 88.81 211 PRO A O 1
ATOM 1669 N N . GLU A 1 212 ? 4.198 10.883 -22.123 1.00 89.50 212 GLU A N 1
ATOM 1670 C CA . GLU A 1 212 ? 5.310 9.977 -21.795 1.00 89.50 212 GLU A CA 1
ATOM 1671 C C . GLU A 1 212 ? 4.927 8.490 -21.858 1.00 89.50 212 GLU A C 1
ATOM 1673 O O . GLU A 1 212 ? 5.737 7.658 -22.251 1.00 89.50 212 GLU A O 1
ATOM 1678 N N . HIS A 1 213 ? 3.676 8.133 -21.546 1.00 92.50 213 HIS A N 1
ATOM 1679 C CA . HIS A 1 213 ? 3.212 6.752 -21.660 1.00 92.50 213 HIS A CA 1
ATOM 1680 C C . HIS A 1 213 ? 3.121 6.299 -23.125 1.00 92.50 213 HIS A C 1
ATOM 1682 O O . HIS A 1 213 ? 3.358 5.125 -23.409 1.00 92.50 213 HIS A O 1
ATOM 1688 N N . ALA A 1 214 ? 2.795 7.216 -24.043 1.00 93.38 214 ALA A N 1
ATOM 1689 C CA . ALA A 1 214 ? 2.753 6.934 -25.474 1.00 93.38 214 ALA A CA 1
ATOM 1690 C C . ALA A 1 214 ? 4.177 6.782 -26.009 1.00 93.38 214 ALA A C 1
ATOM 1692 O O . ALA A 1 214 ? 4.441 5.839 -26.747 1.00 93.38 214 ALA A O 1
ATOM 1693 N N . ALA A 1 215 ? 5.103 7.635 -25.559 1.00 94.25 215 ALA A N 1
ATOM 1694 C CA . ALA A 1 215 ? 6.520 7.513 -25.885 1.00 94.25 215 ALA A CA 1
ATOM 1695 C C . ALA A 1 215 ? 7.104 6.173 -25.403 1.00 94.25 215 ALA A C 1
ATOM 1697 O O . ALA A 1 215 ? 7.722 5.465 -26.190 1.00 94.25 215 ALA A O 1
ATOM 1698 N N . ILE A 1 216 ? 6.850 5.771 -24.150 1.00 95.44 216 ILE A N 1
ATOM 1699 C CA . ILE A 1 216 ? 7.325 4.487 -23.605 1.00 95.44 216 ILE A CA 1
ATOM 1700 C C . ILE A 1 216 ? 6.780 3.307 -24.417 1.00 95.44 216 ILE A C 1
ATOM 1702 O O . ILE A 1 216 ? 7.550 2.454 -24.852 1.00 95.44 216 ILE A O 1
ATOM 1706 N N . LEU A 1 217 ? 5.461 3.244 -24.630 1.00 96.62 217 LEU A N 1
ATOM 1707 C CA . LEU A 1 217 ? 4.857 2.130 -25.367 1.00 96.62 217 LEU A CA 1
ATOM 1708 C C . LEU A 1 217 ? 5.270 2.130 -26.843 1.00 96.62 217 LEU A C 1
ATOM 1710 O O . LEU A 1 217 ? 5.499 1.061 -27.396 1.00 96.62 217 LEU A O 1
ATOM 1714 N N . GLY A 1 218 ? 5.414 3.307 -27.453 1.00 97.50 218 GLY A N 1
ATOM 1715 C CA . GLY A 1 218 ? 5.881 3.471 -28.826 1.00 97.50 218 GLY A CA 1
ATOM 1716 C C . GLY A 1 218 ? 7.321 3.005 -29.012 1.00 97.50 218 GLY A C 1
ATOM 1717 O O . GLY A 1 218 ? 7.586 2.243 -29.933 1.00 97.50 218 GLY A O 1
ATOM 1718 N N . VAL A 1 219 ? 8.236 3.377 -28.110 1.00 97.94 219 VAL A N 1
ATOM 1719 C CA . VAL A 1 219 ? 9.634 2.913 -28.138 1.00 97.94 219 VAL A CA 1
ATOM 1720 C C . VAL A 1 219 ? 9.712 1.400 -27.943 1.00 97.94 219 VAL A C 1
ATOM 1722 O O . VAL A 1 219 ? 10.398 0.725 -28.704 1.00 97.94 219 VAL A O 1
ATOM 1725 N N . LEU A 1 220 ? 8.976 0.840 -26.977 1.00 97.62 220 LEU A N 1
ATOM 1726 C CA . LEU A 1 220 ? 8.943 -0.612 -26.767 1.00 97.62 220 LEU A CA 1
ATOM 1727 C C . LEU A 1 220 ? 8.369 -1.349 -27.986 1.00 97.62 220 LEU A C 1
ATOM 1729 O O . LEU A 1 220 ? 8.927 -2.357 -28.409 1.00 97.62 220 LEU A O 1
ATOM 1733 N N . PHE A 1 221 ? 7.301 -0.829 -28.593 1.00 98.38 221 PHE A N 1
ATOM 1734 C CA . PHE A 1 221 ? 6.741 -1.387 -29.824 1.00 98.38 221 PHE A CA 1
ATOM 1735 C C . PHE A 1 221 ? 7.740 -1.308 -30.987 1.00 98.38 221 PHE A C 1
ATOM 1737 O O . PHE A 1 221 ? 7.949 -2.298 -31.688 1.00 98.38 221 PHE A O 1
ATOM 1744 N N . ALA A 1 222 ? 8.411 -0.163 -31.148 1.00 98.31 222 ALA A N 1
ATOM 1745 C CA . ALA A 1 222 ? 9.428 0.051 -32.170 1.00 98.31 222 ALA A CA 1
ATOM 1746 C C . ALA A 1 222 ? 10.601 -0.921 -32.016 1.00 98.31 222 ALA A C 1
ATOM 1748 O O . ALA A 1 222 ? 11.002 -1.509 -33.013 1.00 98.31 222 ALA A O 1
ATOM 1749 N N . ILE A 1 223 ? 11.099 -1.178 -30.798 1.00 97.44 223 ILE A N 1
ATOM 1750 C CA . ILE A 1 223 ? 12.154 -2.181 -30.551 1.00 97.44 223 ILE A CA 1
ATOM 1751 C C . ILE A 1 223 ? 11.741 -3.557 -31.089 1.00 97.44 223 ILE A C 1
ATOM 1753 O O . ILE A 1 223 ? 12.520 -4.188 -31.802 1.00 97.44 223 ILE A O 1
ATOM 1757 N N . GLY A 1 224 ? 10.518 -4.009 -30.792 1.00 96.88 224 GLY A N 1
ATOM 1758 C CA . GLY A 1 224 ? 10.030 -5.309 -31.262 1.00 96.88 224 GLY A CA 1
ATOM 1759 C C . GLY A 1 224 ? 9.891 -5.378 -32.787 1.00 96.88 224 GLY A C 1
ATOM 1760 O O . GLY A 1 224 ? 10.394 -6.308 -33.411 1.00 96.88 224 GLY A O 1
ATOM 1761 N N . ILE A 1 225 ? 9.258 -4.372 -33.402 1.00 98.00 225 ILE A N 1
ATOM 1762 C CA . ILE A 1 225 ? 9.038 -4.330 -34.859 1.00 98.00 225 ILE A CA 1
ATOM 1763 C C . ILE A 1 225 ? 10.355 -4.200 -35.624 1.00 98.00 225 ILE A C 1
ATOM 1765 O O . ILE A 1 225 ? 10.573 -4.899 -36.610 1.00 98.00 225 ILE A O 1
ATOM 1769 N N . THR A 1 226 ? 11.251 -3.329 -35.165 1.00 97.94 226 THR A N 1
ATOM 1770 C CA . THR A 1 226 ? 12.549 -3.123 -35.817 1.00 97.94 226 THR A CA 1
ATOM 1771 C C . THR A 1 226 ? 13.464 -4.335 -35.696 1.00 97.94 226 THR A C 1
ATOM 1773 O O . THR A 1 226 ? 14.224 -4.591 -36.623 1.00 97.94 226 THR A O 1
ATOM 1776 N N . GLY A 1 227 ? 13.348 -5.116 -34.614 1.00 96.50 227 GLY A N 1
ATOM 1777 C CA . GLY A 1 227 ? 14.066 -6.383 -34.462 1.00 96.50 227 GLY A CA 1
ATOM 1778 C C . GLY A 1 227 ? 13.652 -7.407 -35.521 1.00 96.50 227 GLY A C 1
ATOM 1779 O O . GLY A 1 227 ? 14.511 -7.954 -36.209 1.00 96.50 227 GLY A O 1
ATOM 1780 N N . PHE A 1 228 ? 12.343 -7.595 -35.728 1.00 97.56 228 PHE A N 1
ATOM 1781 C CA . PHE A 1 228 ? 11.842 -8.457 -36.806 1.00 97.56 228 PHE A CA 1
ATOM 1782 C C . PHE A 1 228 ? 12.185 -7.924 -38.197 1.00 97.56 228 PHE A C 1
ATOM 1784 O O . PHE A 1 228 ? 12.522 -8.711 -39.073 1.00 97.56 228 PHE A O 1
ATOM 1791 N N . GLY A 1 229 ? 12.137 -6.605 -38.405 1.00 96.94 229 GLY A N 1
ATOM 1792 C CA . GLY A 1 229 ? 12.545 -5.992 -39.670 1.00 96.94 229 GLY A CA 1
ATOM 1793 C C . GLY A 1 229 ? 14.022 -6.239 -39.987 1.00 96.94 229 GLY A C 1
ATOM 1794 O O . GLY A 1 229 ? 14.354 -6.621 -41.108 1.00 96.94 229 GLY A O 1
ATOM 1795 N N . ALA A 1 230 ? 14.905 -6.085 -38.996 1.00 96.38 230 ALA A N 1
ATOM 1796 C CA . ALA A 1 230 ? 16.327 -6.375 -39.156 1.00 96.38 230 ALA A CA 1
ATOM 1797 C C . ALA A 1 230 ? 16.555 -7.858 -39.491 1.00 96.38 230 ALA A C 1
ATOM 1799 O O . ALA A 1 230 ? 17.259 -8.159 -40.450 1.00 96.38 230 ALA A O 1
ATOM 1800 N N . GLU A 1 231 ? 15.902 -8.778 -38.775 1.00 95.56 231 GLU A N 1
ATOM 1801 C CA . GLU A 1 231 ? 16.026 -10.220 -39.028 1.00 95.56 231 GLU A CA 1
ATOM 1802 C C . GLU A 1 231 ? 15.459 -10.628 -40.401 1.00 95.56 231 GLU A C 1
ATOM 1804 O O . GLU A 1 231 ? 16.104 -11.371 -41.138 1.00 95.56 231 GLU A O 1
ATOM 1809 N N . MET A 1 232 ? 14.307 -10.076 -40.796 1.00 96.56 232 MET A N 1
ATOM 1810 C CA . MET A 1 232 ? 13.680 -10.276 -42.107 1.00 96.56 232 MET A CA 1
ATOM 1811 C C . MET A 1 232 ? 14.638 -9.930 -43.254 1.00 96.56 232 MET A C 1
ATOM 1813 O O . MET A 1 232 ? 14.882 -10.753 -44.138 1.00 96.56 232 MET A O 1
ATOM 1817 N N . PHE A 1 233 ? 15.202 -8.717 -43.243 1.00 96.94 233 PHE A N 1
ATOM 1818 C CA . PHE A 1 233 ? 16.131 -8.287 -44.290 1.00 96.94 233 PHE A CA 1
ATOM 1819 C C . PHE A 1 233 ? 17.481 -9.004 -44.206 1.00 96.94 233 PHE A C 1
ATOM 1821 O O . PHE A 1 233 ? 18.105 -9.211 -45.244 1.00 96.94 233 PHE A O 1
ATOM 1828 N N . ARG A 1 234 ? 17.919 -9.428 -43.010 1.00 95.94 234 ARG A N 1
ATOM 1829 C CA . ARG A 1 234 ? 19.115 -10.263 -42.844 1.00 95.94 234 ARG A CA 1
ATOM 1830 C C . ARG A 1 234 ? 18.927 -11.602 -43.553 1.00 95.94 234 ARG A C 1
ATOM 1832 O O . ARG A 1 234 ? 19.730 -11.944 -44.410 1.00 95.94 234 ARG A O 1
ATOM 1839 N N . ILE A 1 235 ? 17.864 -12.343 -43.241 1.00 95.81 235 ILE A N 1
ATOM 1840 C CA . ILE A 1 235 ? 17.614 -13.673 -43.821 1.00 95.81 235 ILE A CA 1
ATOM 1841 C C . ILE A 1 235 ? 17.490 -13.589 -45.350 1.00 95.81 235 ILE A C 1
ATOM 1843 O O . ILE A 1 235 ? 18.075 -14.413 -46.056 1.00 95.81 235 ILE A O 1
ATOM 1847 N N . ALA A 1 236 ? 16.784 -12.578 -45.868 1.00 95.62 236 ALA A N 1
ATOM 1848 C CA . ALA A 1 236 ? 16.657 -12.363 -47.309 1.00 95.62 236 ALA A CA 1
ATOM 1849 C C . ALA A 1 236 ? 18.007 -12.030 -47.974 1.00 95.62 236 ALA A C 1
ATOM 1851 O O . ALA A 1 236 ? 18.330 -12.584 -49.021 1.00 95.62 236 ALA A O 1
ATOM 1852 N N . LEU A 1 237 ? 18.839 -11.190 -47.343 1.00 95.00 237 LEU A N 1
ATOM 1853 C CA . LEU A 1 237 ? 20.171 -10.839 -47.851 1.00 95.00 237 LEU A CA 1
ATOM 1854 C C . LEU A 1 237 ? 21.093 -12.059 -48.013 1.00 95.00 237 LEU A C 1
ATOM 1856 O O . LEU A 1 237 ? 21.892 -12.095 -48.946 1.00 95.00 237 LEU A O 1
ATOM 1860 N N . TYR A 1 238 ? 20.979 -13.051 -47.128 1.00 91.69 238 TYR A N 1
ATOM 1861 C CA . TYR A 1 238 ? 21.780 -14.281 -47.167 1.00 91.69 238 TYR A CA 1
ATOM 1862 C C . TYR A 1 238 ? 21.129 -15.421 -47.976 1.00 91.69 238 TYR A C 1
ATOM 1864 O O . TYR A 1 238 ? 21.590 -16.559 -47.902 1.00 91.69 238 TYR A O 1
ATOM 1872 N N . GLY A 1 239 ? 20.085 -15.140 -48.765 1.00 89.94 239 GLY A N 1
ATOM 1873 C CA . GLY A 1 239 ? 19.488 -16.115 -49.685 1.00 89.94 239 GLY A CA 1
ATOM 1874 C C . GLY A 1 239 ? 18.623 -17.186 -49.013 1.00 89.94 239 GLY A C 1
ATOM 1875 O O . GLY A 1 239 ? 18.619 -18.327 -49.467 1.00 89.94 239 GLY A O 1
ATOM 1876 N N . THR A 1 240 ? 17.933 -16.831 -47.920 1.00 90.25 240 THR A N 1
ATOM 1877 C CA . THR A 1 240 ? 16.878 -17.637 -47.265 1.00 90.25 240 THR A CA 1
ATOM 1878 C C . THR A 1 240 ? 17.234 -19.117 -46.987 1.00 90.25 240 THR A C 1
ATOM 1880 O O . THR A 1 240 ? 16.444 -20.019 -47.288 1.00 90.25 240 THR A O 1
ATOM 1883 N N . PRO A 1 241 ? 18.392 -19.416 -46.357 1.00 91.31 241 PRO A N 1
ATOM 1884 C CA . PRO A 1 241 ? 18.838 -20.793 -46.160 1.00 91.31 241 PRO A CA 1
ATOM 1885 C C . PRO A 1 241 ? 17.878 -21.605 -45.274 1.00 91.31 241 PRO A C 1
ATOM 1887 O O . PRO A 1 241 ? 17.263 -21.089 -44.340 1.00 91.31 241 PRO A O 1
ATOM 1890 N N . ASP A 1 242 ? 17.785 -22.914 -45.533 1.00 91.56 242 ASP A N 1
ATOM 1891 C CA . ASP A 1 242 ? 16.787 -23.804 -44.916 1.00 91.56 242 ASP A CA 1
ATOM 1892 C C . ASP A 1 242 ? 16.800 -23.811 -43.380 1.00 91.56 242 ASP A C 1
ATOM 1894 O O . ASP A 1 242 ? 15.756 -23.990 -42.749 1.00 91.56 242 ASP A O 1
ATOM 1898 N N . PHE A 1 243 ? 17.966 -23.625 -42.756 1.00 91.94 243 PHE A N 1
ATOM 1899 C CA . PHE A 1 243 ? 18.073 -23.629 -41.298 1.00 91.94 243 PHE A CA 1
ATOM 1900 C C . PHE A 1 243 ? 17.430 -22.398 -40.641 1.00 91.94 243 PHE A C 1
ATOM 1902 O O . PHE A 1 243 ? 17.103 -22.471 -39.457 1.00 91.94 243 PHE A O 1
ATOM 1909 N N . GLU A 1 244 ? 17.199 -21.310 -41.383 1.00 94.38 244 GLU A N 1
ATOM 1910 C CA . GLU A 1 244 ? 16.533 -20.101 -40.880 1.00 94.38 244 GLU A CA 1
ATOM 1911 C C . GLU A 1 244 ? 15.017 -20.284 -40.748 1.00 94.38 244 GLU A C 1
ATOM 1913 O O . GLU A 1 244 ? 14.364 -19.447 -40.143 1.00 94.38 244 GLU A O 1
ATOM 1918 N N . LYS A 1 245 ? 14.440 -21.412 -41.192 1.00 94.88 245 LYS A N 1
ATOM 1919 C CA . LYS A 1 245 ? 13.030 -21.773 -40.920 1.00 94.88 245 LYS A CA 1
ATOM 1920 C C . LYS A 1 245 ? 12.687 -21.819 -39.424 1.00 94.88 245 LYS A C 1
ATOM 1922 O O . LYS A 1 245 ? 11.513 -21.796 -39.062 1.00 94.88 245 LYS A O 1
ATOM 1927 N N . TRP A 1 246 ? 13.699 -21.903 -38.559 1.00 95.25 246 TRP A N 1
ATOM 1928 C CA . TRP A 1 246 ? 13.540 -21.786 -37.111 1.00 95.25 246 TRP A CA 1
ATOM 1929 C C . TRP A 1 246 ? 13.308 -20.344 -36.636 1.00 95.25 246 TRP A C 1
ATOM 1931 O O . TRP A 1 246 ? 12.738 -20.166 -35.563 1.00 95.25 246 TRP A O 1
ATOM 1941 N N . SER A 1 247 ? 13.629 -19.332 -37.447 1.00 95.50 247 SER A N 1
ATOM 1942 C CA . SER A 1 247 ? 13.069 -17.984 -37.323 1.00 95.50 247 SER A CA 1
ATOM 1943 C C . SER A 1 247 ? 11.620 -18.020 -37.819 1.00 95.50 247 SER A C 1
ATOM 1945 O O . SER A 1 247 ? 11.294 -17.667 -38.951 1.00 95.50 247 SER A O 1
ATOM 1947 N N . ILE A 1 248 ? 10.733 -18.538 -36.970 1.00 96.00 248 ILE A N 1
ATOM 1948 C CA . ILE A 1 248 ? 9.328 -18.824 -37.291 1.00 96.00 248 ILE A CA 1
ATOM 1949 C C . ILE A 1 248 ? 8.522 -17.599 -37.751 1.00 96.00 248 ILE A C 1
ATOM 1951 O O . ILE A 1 248 ? 7.490 -17.767 -38.398 1.00 96.00 248 ILE A O 1
ATOM 1955 N N . ILE A 1 249 ? 8.967 -16.385 -37.423 1.00 96.38 249 ILE A N 1
ATOM 1956 C CA . ILE A 1 249 ? 8.381 -15.121 -37.880 1.00 96.38 249 ILE A CA 1
ATOM 1957 C C . ILE A 1 249 ? 9.290 -14.457 -38.915 1.00 96.38 249 ILE A C 1
ATOM 1959 O O . ILE A 1 249 ? 8.803 -14.032 -39.963 1.00 96.38 249 ILE A O 1
ATOM 1963 N N . GLY A 1 250 ? 10.599 -14.383 -38.659 1.00 95.00 250 GLY A N 1
ATOM 1964 C CA . GLY A 1 250 ? 11.541 -13.708 -39.554 1.00 95.00 250 GLY A CA 1
ATOM 1965 C C . GLY A 1 250 ? 11.661 -14.375 -40.926 1.00 95.00 250 GLY A C 1
ATOM 1966 O O . GLY A 1 250 ? 11.699 -13.668 -41.930 1.00 95.00 250 GLY A O 1
ATOM 1967 N N . TYR A 1 251 ? 11.628 -15.710 -41.008 1.00 96.31 251 TYR A N 1
ATOM 1968 C CA . TYR A 1 251 ? 11.732 -16.439 -42.278 1.00 96.31 251 TYR A CA 1
ATOM 1969 C C . TYR A 1 251 ? 10.524 -16.219 -43.203 1.00 96.31 251 TYR A C 1
ATOM 1971 O O . TYR A 1 251 ? 10.741 -15.812 -44.345 1.00 96.31 251 TYR A O 1
ATOM 1979 N N . PRO A 1 252 ? 9.254 -16.394 -42.767 1.00 96.25 252 PRO A N 1
ATOM 1980 C CA . PRO A 1 252 ? 8.107 -16.030 -43.599 1.00 96.25 252 PRO A CA 1
ATOM 1981 C C . PRO A 1 252 ? 8.148 -14.574 -44.064 1.00 96.25 252 PRO A C 1
ATOM 1983 O O . PRO A 1 252 ? 7.875 -14.297 -45.230 1.00 96.25 252 PRO A O 1
ATOM 1986 N N . LEU A 1 253 ? 8.535 -13.647 -43.185 1.00 96.00 253 LEU A N 1
ATOM 1987 C CA . LEU A 1 253 ? 8.683 -12.241 -43.549 1.00 96.00 253 LEU A CA 1
ATOM 1988 C C . LEU A 1 253 ? 9.781 -12.034 -44.604 1.00 96.00 253 LEU A C 1
ATOM 1990 O O . LEU A 1 253 ? 9.586 -11.259 -45.537 1.00 96.00 253 LEU A O 1
ATOM 1994 N N . ALA A 1 254 ? 10.906 -12.748 -44.505 1.00 96.75 254 ALA A N 1
ATOM 1995 C CA . ALA A 1 254 ? 12.012 -12.648 -45.455 1.00 96.75 254 ALA A CA 1
ATOM 1996 C C . ALA A 1 254 ? 11.582 -13.038 -46.876 1.00 96.75 254 ALA A C 1
ATOM 1998 O O . ALA A 1 254 ? 11.973 -12.374 -47.832 1.00 96.75 254 ALA A O 1
ATOM 1999 N N . THR A 1 255 ? 10.703 -14.038 -47.020 1.00 94.44 255 THR A N 1
ATOM 2000 C CA . THR A 1 255 ? 10.170 -14.444 -48.336 1.00 94.44 255 THR A CA 1
ATOM 2001 C C . THR A 1 255 ? 9.339 -13.359 -49.030 1.00 94.44 255 THR A C 1
ATOM 2003 O O . THR A 1 255 ? 9.193 -13.394 -50.247 1.00 94.44 255 THR A O 1
ATOM 2006 N N . LEU A 1 256 ? 8.821 -12.369 -48.289 1.00 94.50 256 LEU A N 1
ATOM 2007 C CA . LEU A 1 256 ? 8.063 -11.247 -48.858 1.00 94.50 256 LEU A CA 1
ATOM 2008 C C . LEU A 1 256 ? 8.960 -10.194 -49.519 1.00 94.50 256 LEU A C 1
ATOM 2010 O O . LEU A 1 256 ? 8.478 -9.405 -50.329 1.00 94.50 256 LEU A O 1
ATOM 2014 N N . VAL A 1 257 ? 10.239 -10.150 -49.141 1.00 94.44 257 VAL A N 1
ATOM 2015 C CA . VAL A 1 257 ? 11.223 -9.164 -49.622 1.00 94.44 257 VAL A CA 1
ATOM 2016 C C . VAL A 1 257 ? 12.362 -9.807 -50.415 1.00 94.44 257 VAL A C 1
ATOM 2018 O O . VAL A 1 257 ? 13.285 -9.107 -50.849 1.00 94.44 257 VAL A O 1
ATOM 2021 N N . ASP A 1 258 ? 12.296 -11.126 -50.597 1.00 87.12 258 ASP A N 1
ATOM 2022 C CA . ASP A 1 258 ? 13.265 -11.906 -51.354 1.00 87.12 258 ASP A CA 1
ATOM 2023 C C . ASP A 1 258 ? 13.314 -11.424 -52.813 1.00 87.12 258 ASP A C 1
ATOM 2025 O O . ASP A 1 258 ? 12.287 -11.145 -53.435 1.00 87.12 258 ASP A O 1
ATOM 2029 N N . GLY A 1 259 ? 14.525 -11.250 -53.340 1.00 83.44 259 GLY A N 1
ATOM 2030 C CA . GLY A 1 259 ? 14.753 -10.673 -54.669 1.00 83.44 259 GLY A CA 1
ATOM 2031 C C . GLY A 1 259 ? 14.623 -9.145 -54.785 1.00 83.44 259 GLY A C 1
ATOM 2032 O O . GLY A 1 259 ? 14.623 -8.638 -55.904 1.00 83.44 259 GLY A O 1
ATOM 2033 N N . SER A 1 260 ? 14.524 -8.388 -53.684 1.00 89.56 260 SER A N 1
ATOM 2034 C CA . SER A 1 260 ? 14.548 -6.914 -53.752 1.00 89.56 260 SER A CA 1
ATOM 2035 C C . SER A 1 260 ? 15.951 -6.339 -54.029 1.00 89.56 260 SER A C 1
ATOM 2037 O O . SER A 1 260 ? 16.952 -6.787 -53.473 1.00 89.56 260 SER A O 1
ATOM 2039 N N . ASP A 1 261 ? 16.036 -5.276 -54.839 1.00 86.88 261 ASP A N 1
ATOM 2040 C CA . ASP A 1 261 ? 17.313 -4.716 -55.336 1.00 86.88 261 ASP A CA 1
ATOM 2041 C C . ASP A 1 261 ? 18.191 -4.035 -54.259 1.00 86.88 261 ASP A C 1
ATOM 2043 O O . ASP A 1 261 ? 19.335 -3.647 -54.515 1.00 86.88 261 ASP A O 1
ATOM 2047 N N . HIS A 1 262 ? 17.676 -3.860 -53.036 1.00 91.31 262 HIS A N 1
ATOM 2048 C CA . HIS A 1 262 ? 18.307 -3.059 -51.978 1.00 91.31 262 HIS A CA 1
ATOM 2049 C C . HIS A 1 262 ? 18.353 -3.751 -50.607 1.00 91.31 262 HIS A C 1
ATOM 2051 O O . HIS A 1 262 ? 18.427 -3.072 -49.579 1.00 91.31 262 HIS A O 1
ATOM 2057 N N . LEU A 1 263 ? 18.346 -5.089 -50.568 1.00 94.56 263 LEU A N 1
ATOM 2058 C CA . LEU A 1 263 ? 18.378 -5.882 -49.326 1.00 94.56 263 LEU A CA 1
ATOM 2059 C C . LEU A 1 263 ? 19.471 -5.433 -48.346 1.00 94.56 263 LEU A C 1
ATOM 2061 O O . LEU A 1 263 ? 19.210 -5.277 -47.153 1.00 94.56 263 LEU A O 1
ATOM 2065 N N . ALA A 1 264 ? 20.678 -5.155 -48.848 1.00 94.88 264 ALA A N 1
ATOM 2066 C CA . ALA A 1 264 ? 21.795 -4.723 -48.013 1.00 94.88 264 ALA A CA 1
ATOM 2067 C C . ALA A 1 264 ? 21.537 -3.366 -47.331 1.00 94.88 264 ALA A C 1
ATOM 2069 O O . ALA A 1 264 ? 21.805 -3.214 -46.137 1.00 94.88 264 ALA A O 1
ATOM 2070 N N . GLY A 1 265 ? 20.987 -2.395 -48.066 1.00 96.19 265 GLY A N 1
ATOM 2071 C CA . GLY A 1 265 ? 20.657 -1.072 -47.531 1.00 96.19 265 GLY A CA 1
ATOM 2072 C C . GLY A 1 265 ? 19.487 -1.122 -46.550 1.00 96.19 265 GLY A C 1
ATOM 2073 O O . GLY A 1 265 ? 19.541 -0.500 -45.490 1.00 96.19 265 GLY A O 1
ATOM 2074 N N . TRP A 1 266 ? 18.460 -1.920 -46.853 1.00 96.31 266 TRP A N 1
ATOM 2075 C CA . TRP A 1 266 ? 17.328 -2.118 -45.950 1.00 96.31 266 TRP A CA 1
ATOM 2076 C C . TRP A 1 266 ? 17.734 -2.815 -44.654 1.00 96.31 266 TRP A C 1
ATOM 2078 O O . TRP A 1 266 ? 17.352 -2.344 -43.585 1.00 96.31 266 TRP A O 1
ATOM 2088 N N . HIS A 1 267 ? 18.561 -3.862 -44.718 1.00 96.62 267 HIS A N 1
ATOM 2089 C CA . HIS A 1 267 ? 19.103 -4.512 -43.523 1.00 96.62 267 HIS A CA 1
ATOM 2090 C C . HIS A 1 267 ? 19.808 -3.505 -42.605 1.00 96.62 267 HIS A C 1
ATOM 2092 O O . HIS A 1 267 ? 19.497 -3.428 -41.418 1.00 96.62 267 HIS A O 1
ATOM 2098 N N . GLN A 1 268 ? 20.698 -2.674 -43.160 1.00 97.00 268 GLN A N 1
ATOM 2099 C CA . GLN A 1 268 ? 21.375 -1.622 -42.396 1.00 97.00 268 GLN A CA 1
ATOM 2100 C C . GLN A 1 268 ? 20.382 -0.609 -41.812 1.00 97.00 268 GLN A C 1
ATOM 2102 O O . GLN A 1 268 ? 20.473 -0.277 -40.633 1.00 97.00 268 GLN A O 1
ATOM 2107 N N . GLY A 1 269 ? 19.412 -0.143 -42.605 1.00 97.19 269 GLY A N 1
ATOM 2108 C CA . GLY A 1 269 ? 18.385 0.801 -42.157 1.00 97.19 269 GLY A CA 1
ATOM 2109 C C . GLY A 1 269 ? 17.568 0.280 -40.971 1.00 97.19 269 GLY A C 1
ATOM 2110 O O . GLY A 1 269 ? 17.396 0.987 -39.977 1.00 97.19 269 GLY A O 1
ATOM 2111 N N . TRP A 1 270 ? 17.118 -0.973 -41.036 1.00 97.44 270 TRP A N 1
ATOM 2112 C CA . TRP A 1 270 ? 16.369 -1.615 -39.955 1.00 97.44 270 TRP A CA 1
ATOM 2113 C C . TRP A 1 270 ? 17.233 -1.923 -38.732 1.00 97.44 270 TRP A C 1
ATOM 2115 O O . TRP A 1 270 ? 16.768 -1.751 -37.605 1.00 97.44 270 TRP A O 1
ATOM 2125 N N . TRP A 1 271 ? 18.502 -2.284 -38.933 1.00 96.88 271 TRP A N 1
ATOM 2126 C CA . TRP A 1 271 ? 19.466 -2.413 -37.843 1.00 96.88 271 TRP A CA 1
ATOM 2127 C C . TRP A 1 271 ? 19.664 -1.076 -37.113 1.00 96.88 271 TRP A C 1
ATOM 2129 O O . TRP A 1 271 ? 19.534 -1.024 -35.889 1.00 96.88 271 TRP A O 1
ATOM 2139 N N . TYR A 1 272 ? 19.873 0.032 -37.837 1.00 97.50 272 TYR A N 1
ATOM 2140 C CA . TYR A 1 272 ? 19.967 1.364 -37.228 1.00 97.50 272 TYR A CA 1
ATOM 2141 C C . TYR A 1 272 ? 18.685 1.733 -36.483 1.00 97.50 272 TYR A C 1
ATOM 2143 O O . TYR A 1 272 ? 18.758 2.209 -35.353 1.00 97.50 272 TYR A O 1
ATOM 2151 N N . ALA A 1 273 ? 17.514 1.479 -37.073 1.00 98.12 273 ALA A N 1
ATOM 2152 C CA . ALA A 1 273 ? 16.233 1.734 -36.420 1.00 98.12 273 ALA A CA 1
ATOM 2153 C C . ALA A 1 273 ? 16.091 0.946 -35.105 1.00 98.12 273 ALA A C 1
ATOM 2155 O O . ALA A 1 273 ? 15.615 1.495 -34.107 1.00 98.12 273 ALA A O 1
ATOM 2156 N N . HIS A 1 274 ? 16.555 -0.305 -35.071 1.00 96.81 274 HIS A N 1
ATOM 2157 C CA . HIS A 1 274 ? 16.551 -1.130 -33.866 1.00 96.81 274 HIS A CA 1
ATOM 2158 C C . HIS A 1 274 ? 17.483 -0.584 -32.782 1.00 96.81 274 HIS A C 1
ATOM 2160 O O . HIS A 1 274 ? 17.055 -0.375 -31.644 1.00 96.81 274 HIS A O 1
ATOM 2166 N N . ILE A 1 275 ? 18.729 -0.263 -33.141 1.00 95.62 275 ILE A N 1
ATOM 2167 C CA . ILE A 1 275 ? 19.704 0.312 -32.207 1.00 95.62 275 ILE A CA 1
ATOM 2168 C C . ILE A 1 275 ? 19.241 1.672 -31.680 1.00 95.62 275 ILE A C 1
ATOM 2170 O O . ILE A 1 275 ? 19.323 1.918 -30.478 1.00 95.62 275 ILE A O 1
ATOM 2174 N N . LEU A 1 276 ? 18.701 2.542 -32.535 1.00 97.25 276 LEU A N 1
ATOM 2175 C CA . LEU A 1 276 ? 18.158 3.838 -32.118 1.00 97.25 276 LEU A CA 1
ATOM 2176 C C . LEU A 1 276 ? 16.959 3.675 -31.176 1.00 97.25 276 LEU A C 1
ATOM 2178 O O . LEU A 1 276 ? 16.861 4.403 -30.189 1.00 97.25 276 LEU A O 1
ATOM 2182 N N . SER A 1 277 ? 16.087 2.694 -31.424 1.00 97.69 277 SER A N 1
ATOM 2183 C CA . SER A 1 277 ? 14.968 2.384 -30.525 1.00 97.69 277 SER A CA 1
ATOM 2184 C C . SER A 1 277 ? 15.466 1.873 -29.166 1.00 97.69 277 SER A C 1
ATOM 2186 O O . SER A 1 277 ? 14.952 2.282 -28.125 1.00 97.69 277 SER A O 1
ATOM 2188 N N . PHE A 1 278 ? 16.513 1.042 -29.148 1.00 95.88 278 PHE A N 1
ATOM 2189 C CA . PHE A 1 278 ? 17.150 0.579 -27.913 1.00 95.88 278 PHE A CA 1
ATOM 2190 C C . PHE A 1 278 ? 17.845 1.716 -27.146 1.00 95.88 278 PHE A C 1
ATOM 2192 O O . PHE A 1 278 ? 17.685 1.835 -25.931 1.00 95.88 278 PHE A O 1
ATOM 2199 N N . VAL A 1 279 ? 18.550 2.609 -27.846 1.00 96.88 279 VAL A N 1
ATOM 2200 C CA . VAL A 1 279 ? 19.132 3.829 -27.264 1.00 96.88 279 VAL A CA 1
ATOM 2201 C C . VAL A 1 279 ? 18.042 4.711 -26.656 1.00 96.88 279 VAL A C 1
ATOM 2203 O O . VAL A 1 279 ? 18.178 5.145 -25.512 1.00 96.88 279 VAL A O 1
ATOM 2206 N N . ALA A 1 280 ? 16.929 4.922 -27.365 1.00 97.31 280 ALA A N 1
ATOM 2207 C CA . ALA A 1 280 ? 15.788 5.664 -26.840 1.00 97.31 280 ALA A CA 1
ATOM 2208 C C . ALA A 1 280 ? 15.230 5.014 -25.564 1.00 97.31 280 ALA A C 1
ATOM 2210 O O . ALA A 1 280 ? 14.959 5.722 -24.595 1.00 97.31 280 ALA A O 1
ATOM 2211 N N . PHE A 1 281 ? 15.128 3.679 -25.516 1.00 96.31 281 PHE A N 1
ATOM 2212 C CA . PHE A 1 281 ? 14.734 2.946 -24.310 1.00 96.31 281 PHE A CA 1
ATOM 2213 C C . PHE A 1 281 ? 15.677 3.216 -23.131 1.00 96.31 281 PHE A C 1
ATOM 2215 O O . PHE A 1 281 ? 15.202 3.529 -22.040 1.00 96.31 281 PHE A O 1
ATOM 2222 N N . LEU A 1 282 ? 16.997 3.170 -23.337 1.00 95.44 282 LEU A N 1
ATOM 2223 C CA . LEU A 1 282 ? 17.972 3.462 -22.280 1.00 95.44 282 LEU A CA 1
ATOM 2224 C C . LEU A 1 282 ? 17.890 4.910 -21.784 1.00 95.44 282 LEU A C 1
ATOM 2226 O O . LEU A 1 282 ? 18.039 5.151 -20.586 1.00 95.44 282 LEU A O 1
ATOM 2230 N N . VAL A 1 283 ? 17.607 5.862 -22.678 1.00 96.06 283 VAL A N 1
ATOM 2231 C CA . VAL A 1 283 ? 17.435 7.278 -22.324 1.00 96.06 283 VAL A CA 1
ATOM 2232 C C . VAL A 1 283 ? 16.168 7.496 -21.495 1.00 96.06 283 VAL A C 1
ATOM 2234 O O . VAL A 1 283 ? 16.220 8.168 -20.467 1.00 96.06 283 VAL A O 1
ATOM 2237 N N . ILE A 1 284 ? 15.027 6.916 -21.884 1.00 95.25 284 ILE A N 1
ATOM 2238 C CA . ILE A 1 284 ? 13.764 7.110 -21.148 1.00 95.25 284 ILE A CA 1
ATOM 2239 C C . ILE A 1 284 ? 13.717 6.323 -19.834 1.00 95.25 284 ILE A C 1
ATOM 2241 O O . ILE A 1 284 ? 12.958 6.682 -18.932 1.00 95.25 284 ILE A O 1
ATOM 2245 N N . LEU A 1 285 ? 14.509 5.257 -19.697 1.00 94.44 285 LEU A N 1
ATOM 2246 C CA . LEU A 1 285 ? 14.462 4.348 -18.554 1.00 94.44 285 LEU A CA 1
ATOM 2247 C C . LEU A 1 285 ? 14.648 5.046 -17.189 1.00 94.44 285 LEU A C 1
ATOM 2249 O O . LEU A 1 285 ? 13.789 4.856 -16.326 1.00 94.44 285 LEU A O 1
ATOM 2253 N N . PRO A 1 286 ? 15.695 5.861 -16.948 1.00 93.69 286 PRO A N 1
ATOM 2254 C CA . PRO A 1 286 ? 15.917 6.477 -15.635 1.00 93.69 286 PRO A CA 1
ATOM 2255 C C . PRO A 1 286 ? 15.063 7.734 -15.381 1.00 93.69 286 PRO A C 1
ATOM 2257 O O . PRO A 1 286 ? 14.848 8.120 -14.223 1.00 93.69 286 PRO A O 1
ATOM 2260 N N . VAL A 1 287 ? 14.568 8.377 -16.447 1.00 92.38 287 VAL A N 1
ATOM 2261 C CA . VAL A 1 287 ? 13.860 9.670 -16.378 1.00 92.38 287 VAL A CA 1
ATOM 2262 C C . VAL A 1 287 ? 12.339 9.552 -16.472 1.00 92.38 287 VAL A C 1
ATOM 2264 O O . VAL A 1 287 ? 11.639 10.499 -16.132 1.00 92.38 287 VAL A O 1
ATOM 2267 N N . THR A 1 288 ? 11.796 8.404 -16.866 1.00 92.81 288 THR A N 1
ATOM 2268 C CA . THR A 1 288 ? 10.342 8.173 -16.915 1.00 92.81 288 THR A CA 1
ATOM 2269 C C . THR A 1 288 ? 9.906 7.154 -15.865 1.00 92.81 288 THR A C 1
ATOM 2271 O O . THR A 1 288 ? 10.725 6.648 -15.092 1.00 92.81 288 THR A O 1
ATOM 2274 N N . MET A 1 289 ? 8.613 6.823 -15.817 1.00 90.00 289 MET A N 1
ATOM 2275 C CA . MET A 1 289 ? 8.089 5.766 -14.944 1.00 90.00 289 MET A CA 1
ATOM 2276 C C . MET A 1 289 ? 8.690 4.377 -15.239 1.00 90.00 289 MET A C 1
ATOM 2278 O O . MET A 1 289 ? 8.616 3.483 -14.398 1.00 90.00 289 MET A O 1
ATOM 2282 N N . LEU A 1 290 ? 9.348 4.169 -16.385 1.00 92.62 290 LEU A N 1
ATOM 2283 C CA . LEU A 1 290 ? 9.962 2.882 -16.735 1.00 92.62 290 LEU A CA 1
ATOM 2284 C C . LEU A 1 290 ? 11.039 2.420 -15.730 1.00 92.62 290 LEU A C 1
ATOM 2286 O O . LEU A 1 290 ? 11.287 1.223 -15.601 1.00 92.62 290 LEU A O 1
ATOM 2290 N N . ARG A 1 291 ? 11.574 3.336 -14.912 1.00 93.62 291 ARG A N 1
ATOM 2291 C CA . ARG A 1 291 ? 12.429 3.029 -13.752 1.00 93.62 291 ARG A CA 1
ATOM 2292 C C . ARG A 1 291 ? 11.822 2.039 -12.755 1.00 93.62 291 ARG A C 1
ATOM 2294 O O . ARG A 1 291 ? 12.573 1.408 -12.010 1.00 93.62 291 ARG A O 1
ATOM 2301 N N . HIS A 1 292 ? 10.497 1.856 -12.763 1.00 92.00 292 HIS A N 1
ATOM 2302 C CA . HIS A 1 292 ? 9.807 0.875 -11.924 1.00 92.00 292 HIS A CA 1
ATOM 2303 C C . HIS A 1 292 ? 10.304 -0.560 -12.127 1.00 92.00 292 HIS A C 1
ATOM 2305 O O . HIS A 1 292 ? 10.187 -1.358 -11.199 1.00 92.00 292 HIS A O 1
ATOM 2311 N N . VAL A 1 293 ? 10.914 -0.871 -13.278 1.00 91.88 293 VAL A N 1
ATOM 2312 C CA . VAL A 1 293 ? 11.596 -2.153 -13.524 1.00 91.88 293 VAL A CA 1
ATOM 2313 C C . VAL A 1 293 ? 12.656 -2.438 -12.447 1.00 91.88 293 VAL A C 1
ATOM 2315 O O . VAL A 1 293 ? 12.833 -3.589 -12.056 1.00 91.88 293 VAL A O 1
ATOM 2318 N N . PHE A 1 294 ? 13.297 -1.398 -11.904 1.00 92.44 294 PHE A N 1
ATOM 2319 C CA . PHE A 1 294 ? 14.269 -1.500 -10.813 1.00 92.44 294 PHE A CA 1
ATOM 2320 C C . PHE A 1 294 ? 13.670 -1.146 -9.450 1.00 92.44 294 PHE A C 1
ATOM 2322 O O . PHE A 1 294 ? 13.902 -1.851 -8.466 1.00 92.44 294 PHE A O 1
ATOM 2329 N N . THR A 1 295 ? 12.888 -0.064 -9.369 1.00 94.69 295 THR A N 1
ATOM 2330 C CA . THR A 1 295 ? 12.387 0.428 -8.077 1.00 94.69 295 THR A CA 1
ATOM 2331 C C . THR A 1 295 ? 11.278 -0.453 -7.504 1.00 94.69 295 THR A C 1
ATOM 2333 O O . THR A 1 295 ? 11.201 -0.576 -6.286 1.00 94.69 295 THR A O 1
ATOM 2336 N N . SER A 1 296 ? 10.473 -1.144 -8.325 1.00 93.88 296 SER A N 1
ATOM 2337 C CA . SER A 1 296 ? 9.411 -2.032 -7.822 1.00 93.88 296 SER A CA 1
ATOM 2338 C C . SER A 1 296 ? 9.964 -3.276 -7.115 1.00 93.88 296 SER A C 1
ATOM 2340 O O . SER A 1 296 ? 9.606 -3.472 -5.953 1.00 93.88 296 SER A O 1
ATOM 2342 N N . PRO A 1 297 ? 10.864 -4.092 -7.714 1.00 93.31 297 PRO A N 1
ATOM 2343 C CA . PRO A 1 297 ? 11.461 -5.224 -7.000 1.00 93.31 297 PRO A CA 1
ATOM 2344 C C . PRO A 1 297 ? 12.226 -4.794 -5.744 1.00 93.31 297 PRO A C 1
ATOM 2346 O O . PRO A 1 297 ? 12.128 -5.456 -4.711 1.00 93.31 297 PRO A O 1
ATOM 2349 N N . LEU A 1 298 ? 12.934 -3.659 -5.805 1.00 93.62 298 LEU A N 1
ATOM 2350 C CA . LEU A 1 298 ? 13.619 -3.087 -4.646 1.00 93.62 298 LEU A CA 1
ATOM 2351 C C . LEU A 1 298 ? 12.630 -2.738 -3.524 1.00 93.62 298 LEU A C 1
ATOM 2353 O O . LEU A 1 298 ? 12.869 -3.073 -2.364 1.00 93.62 298 LEU A O 1
ATOM 2357 N N . ASN A 1 299 ? 11.502 -2.108 -3.858 1.00 95.56 299 ASN A N 1
ATOM 2358 C CA . ASN A 1 299 ? 10.494 -1.732 -2.872 1.00 95.56 299 ASN A CA 1
ATOM 2359 C C . ASN A 1 299 ? 9.835 -2.952 -2.221 1.00 95.56 299 ASN A C 1
ATOM 2361 O O . ASN A 1 299 ? 9.636 -2.970 -1.008 1.00 95.56 299 ASN A O 1
ATOM 2365 N N . MET A 1 300 ? 9.560 -3.991 -3.016 1.00 94.44 300 MET A N 1
ATOM 2366 C CA . MET A 1 300 ? 9.021 -5.264 -2.532 1.00 94.44 300 MET A CA 1
ATOM 2367 C C . MET A 1 300 ? 10.003 -5.976 -1.595 1.00 94.44 300 MET A C 1
ATOM 2369 O O . MET A 1 300 ? 9.600 -6.452 -0.537 1.00 94.44 300 MET A O 1
ATOM 2373 N N . TYR A 1 301 ? 11.300 -5.988 -1.928 1.00 95.12 301 TYR A N 1
ATOM 2374 C CA . TYR A 1 301 ? 12.341 -6.534 -1.049 1.00 95.12 301 TYR A CA 1
ATOM 2375 C C . TYR A 1 301 ? 12.403 -5.810 0.304 1.00 95.12 301 TYR A C 1
ATOM 2377 O O . TYR A 1 301 ? 12.655 -6.421 1.342 1.00 95.12 301 TYR A O 1
ATOM 2385 N N . LEU A 1 302 ? 12.164 -4.498 0.301 1.00 94.31 302 LEU A N 1
ATOM 2386 C CA . LEU A 1 302 ? 12.244 -3.626 1.474 1.00 94.31 302 LEU A CA 1
ATOM 2387 C C . LEU A 1 302 ? 10.896 -3.430 2.188 1.00 94.31 302 LEU A C 1
ATOM 2389 O O . LEU A 1 302 ? 10.779 -2.541 3.033 1.00 94.31 302 LEU A O 1
ATOM 2393 N N . ARG A 1 303 ? 9.885 -4.250 1.872 1.00 91.12 303 ARG A N 1
ATOM 2394 C CA . ARG A 1 303 ? 8.556 -4.184 2.492 1.00 91.12 303 ARG A CA 1
ATOM 2395 C C . ARG A 1 303 ? 8.590 -4.454 3.997 1.00 91.12 303 ARG A C 1
ATOM 2397 O O . ARG A 1 303 ? 7.914 -3.753 4.741 1.00 91.12 303 ARG A O 1
ATOM 2404 N N . ASP A 1 304 ? 9.328 -5.478 4.431 1.00 87.69 304 ASP A N 1
ATOM 2405 C CA . ASP A 1 304 ? 9.360 -5.908 5.837 1.00 87.69 304 ASP A CA 1
ATOM 2406 C C . ASP A 1 304 ? 9.825 -4.764 6.755 1.00 87.69 304 ASP A C 1
ATOM 2408 O O . ASP A 1 304 ? 10.842 -4.115 6.480 1.00 87.69 304 ASP A O 1
ATOM 2412 N N . ARG A 1 305 ? 9.081 -4.561 7.848 1.00 88.31 305 ARG A N 1
ATOM 2413 C CA . ARG A 1 305 ? 9.275 -3.527 8.878 1.00 88.31 305 ARG A CA 1
ATOM 2414 C C . ARG A 1 305 ? 9.774 -4.150 10.179 1.00 88.31 305 ARG A C 1
ATOM 2416 O O . ARG A 1 305 ? 9.597 -5.345 10.402 1.00 88.31 305 ARG A O 1
ATOM 2423 N N . ASP A 1 306 ? 10.323 -3.323 11.056 1.00 86.88 306 ASP A N 1
ATOM 2424 C CA . ASP A 1 306 ? 10.667 -3.655 12.443 1.00 86.88 306 ASP A CA 1
ATOM 2425 C C . ASP A 1 306 ? 9.497 -3.452 13.428 1.00 86.88 306 ASP A C 1
ATOM 2427 O O . ASP A 1 306 ? 9.694 -3.420 14.639 1.00 86.88 306 ASP A O 1
ATOM 2431 N N . ARG A 1 307 ? 8.266 -3.359 12.911 1.00 91.69 307 ARG A N 1
ATOM 2432 C CA . ARG A 1 307 ? 7.019 -3.241 13.679 1.00 91.69 307 ARG A CA 1
ATOM 2433 C C . ARG A 1 307 ? 5.909 -4.121 13.084 1.00 91.69 307 ARG A C 1
ATOM 2435 O O . ARG A 1 307 ? 5.951 -4.390 11.877 1.00 91.69 307 ARG A O 1
ATOM 2442 N N . PRO A 1 308 ? 4.905 -4.533 13.884 1.00 93.06 308 PRO A N 1
ATOM 2443 C CA . PRO A 1 308 ? 3.744 -5.274 13.389 1.00 93.06 308 PRO A CA 1
ATOM 2444 C C . PRO A 1 308 ? 2.979 -4.531 12.281 1.00 93.06 308 PRO A C 1
ATOM 2446 O O . PRO A 1 308 ? 3.026 -3.303 12.182 1.00 93.06 308 PRO A O 1
ATOM 2449 N N . LYS A 1 309 ? 2.231 -5.275 11.452 1.00 91.81 309 LYS A N 1
ATOM 2450 C CA . LYS A 1 309 ? 1.499 -4.747 10.281 1.00 91.81 309 LYS A CA 1
ATOM 2451 C C . LYS A 1 309 ? 0.520 -3.616 10.635 1.00 91.81 309 LYS A C 1
ATOM 2453 O O . LYS A 1 309 ? 0.413 -2.661 9.859 1.00 91.81 309 LYS A O 1
ATOM 2458 N N . GLY A 1 310 ? -0.171 -3.740 11.769 1.00 91.88 310 GLY A N 1
ATOM 2459 C CA . GLY A 1 310 ? -1.177 -2.793 12.260 1.00 91.88 310 GLY A CA 1
ATOM 2460 C C . GLY A 1 310 ? -0.634 -1.635 13.105 1.00 91.88 310 GLY A C 1
ATOM 2461 O O . GLY A 1 310 ? -1.397 -0.748 13.483 1.00 91.88 310 GLY A O 1
ATOM 2462 N N . ALA A 1 311 ? 0.671 -1.610 13.394 1.00 96.25 311 ALA A N 1
ATOM 2463 C CA . ALA A 1 311 ? 1.272 -0.591 14.250 1.00 96.25 311 ALA A CA 1
ATOM 2464 C C . ALA A 1 311 ? 1.689 0.665 13.472 1.00 96.25 311 ALA A C 1
ATOM 2466 O O . ALA A 1 311 ? 2.324 0.568 12.415 1.00 96.25 311 ALA A O 1
ATOM 2467 N N . MET A 1 312 ? 1.434 1.852 14.028 1.00 94.94 312 MET A N 1
ATOM 2468 C CA . MET A 1 312 ? 2.047 3.115 13.590 1.00 94.94 312 MET A CA 1
ATOM 2469 C C . MET A 1 312 ? 3.544 3.188 13.916 1.00 94.94 312 MET A C 1
ATOM 2471 O O . MET A 1 312 ? 4.062 2.418 14.725 1.00 94.94 312 MET A O 1
ATOM 2475 N N . LYS A 1 313 ? 4.261 4.091 13.230 1.00 92.19 313 LYS A N 1
ATOM 2476 C CA . LYS A 1 313 ? 5.694 4.324 13.455 1.00 92.19 313 LYS A CA 1
ATOM 2477 C C . LYS A 1 313 ? 5.835 4.899 14.864 1.00 92.19 313 LYS A C 1
ATOM 2479 O O . LYS A 1 313 ? 5.152 5.892 15.118 1.00 92.19 313 LYS A O 1
ATOM 2484 N N . PRO A 1 314 ? 6.660 4.332 15.754 1.00 92.12 314 PRO A N 1
ATOM 2485 C CA . PRO A 1 314 ? 6.807 4.879 17.096 1.00 92.12 314 PRO A CA 1
ATOM 2486 C C . PRO A 1 314 ? 7.356 6.309 17.039 1.00 92.12 314 PRO A C 1
ATOM 2488 O O . PRO A 1 314 ? 8.157 6.638 16.160 1.00 92.12 314 PRO A O 1
ATOM 2491 N N . LEU A 1 315 ? 6.916 7.143 17.976 1.00 90.88 315 LEU A N 1
ATOM 2492 C CA . LEU A 1 315 ? 7.612 8.369 18.356 1.00 90.88 315 LEU A CA 1
ATOM 2493 C C . LEU A 1 315 ? 8.309 8.129 19.705 1.00 90.88 315 LEU A C 1
ATOM 2495 O O . LEU A 1 315 ? 7.860 7.259 20.456 1.00 90.88 315 LEU A O 1
ATOM 2499 N N . PRO A 1 316 ? 9.399 8.857 20.011 1.00 88.69 316 PRO A N 1
ATOM 2500 C CA . PRO A 1 316 ? 9.973 8.878 21.354 1.00 88.69 316 PRO A CA 1
ATOM 2501 C C . PRO A 1 316 ? 8.917 9.204 22.416 1.00 88.69 316 PRO A C 1
ATOM 2503 O O . PRO A 1 316 ? 7.868 9.765 22.093 1.00 88.69 316 PRO A O 1
ATOM 2506 N N . ASN A 1 317 ? 9.206 8.877 23.676 1.00 89.31 317 ASN A N 1
ATOM 2507 C CA . ASN A 1 317 ? 8.362 9.296 24.789 1.00 89.31 317 ASN A CA 1
ATOM 2508 C C . ASN A 1 317 ? 8.366 10.830 24.873 1.00 89.31 317 ASN A C 1
ATOM 2510 O O . ASN A 1 317 ? 9.370 11.432 25.256 1.00 89.31 317 ASN A O 1
ATOM 2514 N N . LEU A 1 318 ? 7.248 11.447 24.503 1.00 90.06 318 LEU A N 1
ATOM 2515 C CA . LEU A 1 318 ? 7.069 12.893 24.435 1.00 90.06 318 LEU A CA 1
ATOM 2516 C C . LEU A 1 318 ? 6.897 13.533 25.817 1.00 90.06 318 LEU A C 1
ATOM 2518 O O . LEU A 1 318 ? 6.963 14.752 25.931 1.00 90.06 318 LEU A O 1
ATOM 2522 N N . MET A 1 319 ? 6.706 12.727 26.866 1.00 83.88 319 MET A N 1
ATOM 2523 C CA . MET A 1 319 ? 6.731 13.198 28.254 1.00 83.88 319 MET A CA 1
ATOM 2524 C C . MET A 1 319 ? 8.163 13.398 28.772 1.00 83.88 319 MET A C 1
ATOM 2526 O O . MET A 1 319 ? 8.368 14.088 29.765 1.00 83.88 319 MET A O 1
ATOM 2530 N N . GLU A 1 320 ? 9.154 12.799 28.106 1.00 83.69 320 GLU A N 1
ATOM 2531 C CA . GLU A 1 320 ? 10.572 12.853 28.494 1.00 83.69 320 GLU A CA 1
ATOM 2532 C C . GLU A 1 320 ? 11.458 13.519 27.434 1.00 83.69 320 GLU A C 1
ATOM 2534 O O . GLU A 1 320 ? 12.577 13.940 27.728 1.00 83.69 320 GLU A O 1
ATOM 2539 N N . THR A 1 321 ? 10.985 13.575 26.188 1.00 84.19 321 THR A N 1
ATOM 2540 C CA . THR A 1 321 ? 11.745 14.051 25.032 1.00 84.19 321 THR A CA 1
ATOM 2541 C C . THR A 1 321 ? 11.036 15.231 24.391 1.00 84.19 321 THR A C 1
ATOM 2543 O O . THR A 1 321 ? 9.921 15.094 23.890 1.00 84.19 321 THR A O 1
ATOM 2546 N N . GLU A 1 322 ? 11.725 16.365 24.319 1.00 76.19 322 GLU A N 1
ATOM 2547 C CA . GLU A 1 322 ? 11.297 17.497 23.504 1.00 76.19 322 GLU A CA 1
ATOM 2548 C C . GLU A 1 322 ? 11.802 17.319 22.067 1.00 76.19 322 GLU A C 1
ATOM 2550 O O . GLU A 1 322 ? 12.988 17.071 21.831 1.00 76.19 322 GLU A O 1
ATOM 2555 N N . LEU A 1 323 ? 10.890 17.417 21.101 1.00 80.44 323 LEU A N 1
ATOM 2556 C CA . LEU A 1 323 ? 11.202 17.416 19.673 1.00 80.44 323 LEU A CA 1
ATOM 2557 C C . LEU A 1 323 ? 10.830 18.776 19.085 1.00 80.44 323 LEU A C 1
ATOM 2559 O O . LEU A 1 323 ? 9.795 19.339 19.425 1.00 80.44 323 LEU A O 1
ATOM 2563 N N . GLU A 1 324 ? 11.652 19.277 18.166 1.00 79.12 324 GLU A N 1
ATOM 2564 C CA . GLU A 1 324 ? 11.409 20.562 17.492 1.00 79.12 324 GLU A CA 1
ATOM 2565 C C . GLU A 1 324 ? 10.263 20.490 16.466 1.00 79.12 324 GLU A C 1
ATOM 2567 O O . GLU A 1 324 ? 9.657 21.507 16.134 1.00 79.12 324 GLU A O 1
ATOM 2572 N N . SER A 1 325 ? 9.969 19.295 15.944 1.00 84.38 325 SER A N 1
ATOM 2573 C CA . SER A 1 325 ? 8.903 19.057 14.969 1.00 84.38 325 SER A CA 1
ATOM 2574 C C . SER A 1 325 ? 8.346 17.640 15.102 1.00 84.38 325 SER A C 1
ATOM 2576 O O . SER A 1 325 ? 9.079 16.690 15.396 1.00 84.38 325 SER A O 1
ATOM 2578 N N . PHE A 1 326 ? 7.046 17.493 14.844 1.00 89.50 326 PHE A N 1
ATOM 2579 C CA . PHE A 1 326 ? 6.339 16.216 14.850 1.00 89.50 326 PHE A CA 1
ATOM 2580 C C . PHE A 1 326 ? 5.740 15.915 13.479 1.00 89.50 326 PHE A C 1
ATOM 2582 O O . PHE A 1 326 ? 5.187 16.790 12.822 1.00 89.50 326 PHE A O 1
ATOM 2589 N N . GLY A 1 327 ? 5.755 14.641 13.088 1.00 93.44 327 GLY A N 1
ATOM 2590 C CA . GLY A 1 327 ? 5.130 14.204 11.841 1.00 93.44 327 GLY A CA 1
ATOM 2591 C C . GLY A 1 327 ? 5.935 14.576 10.599 1.00 93.44 327 GLY A C 1
ATOM 2592 O O . GLY A 1 327 ? 7.160 14.588 10.650 1.00 93.44 327 GLY A O 1
ATOM 2593 N N . ALA A 1 328 ? 5.245 14.791 9.476 1.00 96.56 328 ALA A N 1
ATOM 2594 C CA . ALA A 1 328 ? 5.872 15.119 8.202 1.00 96.56 328 ALA A CA 1
ATOM 2595 C C . ALA A 1 328 ? 5.192 16.279 7.479 1.00 96.56 328 ALA A C 1
ATOM 2597 O O . ALA A 1 328 ? 3.995 16.225 7.194 1.00 96.56 328 ALA A O 1
ATOM 2598 N N . ALA A 1 329 ? 5.987 17.289 7.134 1.00 95.62 329 ALA A N 1
ATOM 2599 C CA . ALA A 1 329 ? 5.533 18.472 6.411 1.00 95.62 329 ALA A CA 1
ATOM 2600 C C . ALA A 1 329 ? 6.510 18.923 5.318 1.00 95.62 329 ALA A C 1
ATOM 2602 O O . ALA A 1 329 ? 6.107 19.504 4.309 1.00 95.62 329 ALA A O 1
ATOM 2603 N N . THR A 1 330 ? 7.781 18.564 5.467 1.00 96.62 330 THR A N 1
ATOM 2604 C CA . THR A 1 330 ? 8.817 18.654 4.441 1.00 96.62 330 THR A CA 1
ATOM 2605 C C . THR A 1 330 ? 9.212 17.268 3.930 1.00 96.62 330 THR A C 1
ATOM 2607 O O . THR A 1 330 ? 8.906 16.240 4.536 1.00 96.62 330 THR A O 1
ATOM 2610 N N . ILE A 1 331 ? 9.913 17.215 2.796 1.00 96.81 331 ILE A N 1
ATOM 2611 C CA . ILE A 1 331 ? 10.452 15.964 2.234 1.00 96.81 331 ILE A CA 1
ATOM 2612 C C . ILE A 1 331 ? 11.416 15.258 3.195 1.00 96.81 331 ILE A C 1
ATOM 2614 O O . ILE A 1 331 ? 11.430 14.029 3.256 1.00 96.81 331 ILE A O 1
ATOM 2618 N N . GLU A 1 332 ? 12.202 16.023 3.944 1.00 96.00 332 GLU A N 1
ATOM 2619 C CA . GLU A 1 332 ? 13.185 15.543 4.914 1.00 96.00 332 GLU A CA 1
ATOM 2620 C C . GLU A 1 332 ? 12.544 14.861 6.131 1.00 96.00 332 GLU A C 1
ATOM 2622 O O . GLU A 1 332 ? 13.195 14.034 6.770 1.00 96.00 332 GLU A O 1
ATOM 2627 N N . ASP A 1 333 ? 11.276 15.150 6.435 1.00 96.50 333 ASP A N 1
ATOM 2628 C CA . ASP A 1 333 ? 10.564 14.538 7.563 1.00 96.50 333 ASP A CA 1
ATOM 2629 C C . ASP A 1 333 ? 10.095 13.103 7.266 1.00 96.50 333 ASP A C 1
ATOM 2631 O O . ASP A 1 333 ? 9.948 12.270 8.168 1.00 96.50 333 ASP A O 1
ATOM 2635 N N . PHE A 1 334 ? 9.872 12.777 5.988 1.00 97.38 334 PHE A N 1
ATOM 2636 C CA . PHE A 1 334 ? 9.558 11.412 5.566 1.00 97.38 334 PHE A CA 1
ATOM 2637 C C . PHE A 1 334 ? 10.782 10.512 5.700 1.00 97.38 334 PHE A C 1
ATOM 2639 O O . PHE A 1 334 ? 11.917 10.955 5.570 1.00 97.38 334 PHE A O 1
ATOM 2646 N N . THR A 1 335 ? 10.581 9.209 5.883 1.00 96.44 335 THR A N 1
ATOM 2647 C CA . THR A 1 335 ? 11.697 8.261 5.867 1.00 96.44 335 THR A CA 1
ATOM 2648 C C . THR A 1 335 ? 12.250 8.057 4.460 1.00 96.44 335 THR A C 1
ATOM 2650 O O . THR A 1 335 ? 11.525 8.157 3.467 1.00 96.44 335 THR A O 1
ATOM 2653 N N . TRP A 1 336 ? 13.519 7.652 4.347 1.00 96.44 336 TRP A N 1
ATOM 2654 C CA . TRP A 1 336 ? 14.105 7.305 3.043 1.00 96.44 336 TRP A CA 1
ATOM 2655 C C . TRP A 1 336 ? 13.283 6.242 2.286 1.00 96.44 336 TRP A C 1
ATOM 2657 O O . TRP A 1 336 ? 13.232 6.246 1.054 1.00 96.44 336 TRP A O 1
ATOM 2667 N N . LYS A 1 337 ? 12.602 5.339 3.009 1.00 96.19 337 LYS A N 1
ATOM 2668 C CA . LYS A 1 337 ? 11.731 4.306 2.433 1.00 96.19 337 LYS A CA 1
ATOM 2669 C C . LYS A 1 337 ? 10.397 4.883 1.948 1.00 96.19 337 LYS A C 1
ATOM 2671 O O . LYS A 1 337 ? 9.932 4.496 0.876 1.00 96.19 337 LYS A O 1
ATOM 2676 N N . GLN A 1 338 ? 9.804 5.824 2.685 1.00 97.06 338 GLN A N 1
ATOM 2677 C CA . GLN A 1 338 ? 8.635 6.583 2.224 1.00 97.06 338 GLN A CA 1
ATOM 2678 C C . GLN A 1 338 ? 8.960 7.424 0.976 1.00 97.06 338 GLN A C 1
ATOM 2680 O O . GLN A 1 338 ? 8.091 7.590 0.122 1.00 97.06 338 GLN A O 1
ATOM 2685 N N . LEU A 1 339 ? 10.198 7.901 0.827 1.00 97.31 339 LEU A N 1
ATOM 2686 C CA . LEU A 1 339 ? 10.651 8.597 -0.379 1.00 97.31 339 LEU A CA 1
ATOM 2687 C C . LEU A 1 339 ? 10.872 7.639 -1.563 1.00 97.31 339 LEU A C 1
ATOM 2689 O O . LEU A 1 339 ? 10.357 7.900 -2.652 1.00 97.31 339 LEU A O 1
ATOM 2693 N N . LEU A 1 340 ? 11.531 6.490 -1.355 1.00 96.81 340 LEU A N 1
ATOM 2694 C CA . LEU A 1 340 ? 11.676 5.429 -2.371 1.00 96.81 340 LEU A CA 1
ATOM 2695 C C . LEU A 1 340 ? 10.319 4.975 -2.937 1.00 96.81 340 LEU A C 1
ATOM 2697 O O . LEU A 1 340 ? 10.176 4.767 -4.141 1.00 96.81 340 LEU A O 1
ATOM 2701 N N . ASP A 1 341 ? 9.314 4.851 -2.074 1.00 96.94 341 ASP A N 1
ATOM 2702 C CA . ASP A 1 341 ? 7.940 4.496 -2.436 1.00 96.94 341 ASP A CA 1
ATOM 2703 C C . ASP A 1 341 ? 7.349 5.383 -3.546 1.00 96.94 341 ASP A C 1
ATOM 2705 O O . ASP A 1 341 ? 6.562 4.901 -4.365 1.00 96.94 341 ASP A O 1
ATOM 2709 N N . THR A 1 342 ? 7.721 6.668 -3.588 1.00 95.94 342 THR A N 1
ATOM 2710 C CA . THR A 1 342 ? 7.237 7.604 -4.617 1.00 95.94 342 THR A CA 1
ATOM 2711 C C . THR A 1 342 ? 7.760 7.238 -6.006 1.00 95.94 342 THR A C 1
ATOM 2713 O O . THR A 1 342 ? 7.010 7.278 -6.980 1.00 95.94 342 THR A O 1
ATOM 2716 N N . ASP A 1 343 ? 9.008 6.768 -6.085 1.00 95.19 343 ASP A N 1
ATOM 2717 C CA . ASP A 1 343 ? 9.659 6.302 -7.311 1.00 95.19 343 ASP A CA 1
ATOM 2718 C C . ASP A 1 343 ? 9.333 4.842 -7.658 1.00 95.19 343 ASP A C 1
ATOM 2720 O O . ASP A 1 343 ? 9.550 4.414 -8.794 1.00 95.19 343 ASP A O 1
ATOM 2724 N N . ALA A 1 344 ? 8.812 4.064 -6.707 1.00 96.00 344 ALA A N 1
ATOM 2725 C CA . ALA A 1 344 ? 8.284 2.719 -6.938 1.00 96.00 344 ALA A CA 1
ATOM 2726 C C . ALA A 1 344 ? 6.845 2.725 -7.488 1.00 96.00 344 ALA A C 1
ATOM 2728 O O . ALA A 1 344 ? 6.358 1.704 -7.975 1.00 96.00 344 ALA A O 1
ATOM 2729 N N . CYS A 1 345 ? 6.146 3.861 -7.423 1.00 94.56 345 CYS A N 1
ATOM 2730 C CA . CYS A 1 345 ? 4.771 3.984 -7.891 1.00 94.56 345 CYS A CA 1
ATOM 2731 C C . CYS A 1 345 ? 4.634 3.726 -9.396 1.00 94.56 345 CYS A C 1
ATOM 2733 O O . CYS A 1 345 ? 5.117 4.482 -10.231 1.00 94.56 345 CYS A O 1
ATOM 2735 N N . THR A 1 346 ? 3.872 2.688 -9.750 1.00 92.06 346 THR A N 1
ATOM 2736 C CA . THR A 1 346 ? 3.540 2.345 -11.146 1.00 92.06 346 THR A CA 1
ATOM 2737 C C . THR A 1 346 ? 2.282 3.046 -11.660 1.00 92.06 346 THR A C 1
ATOM 2739 O O . THR A 1 346 ? 1.827 2.787 -12.774 1.00 92.06 346 THR A O 1
ATOM 2742 N N . MET A 1 347 ? 1.656 3.894 -10.832 1.00 90.81 347 MET A N 1
ATOM 2743 C CA . MET A 1 347 ? 0.446 4.661 -11.164 1.00 90.81 347 MET A CA 1
ATOM 2744 C C . MET A 1 347 ? -0.752 3.831 -11.627 1.00 90.81 347 MET A C 1
ATOM 2746 O O . MET A 1 347 ? -1.679 4.346 -12.257 1.00 90.81 347 MET A O 1
ATOM 2750 N N . CYS A 1 348 ? -0.788 2.546 -11.271 1.00 91.38 348 CYS A N 1
ATOM 2751 C CA . CYS A 1 348 ? -1.880 1.670 -11.674 1.00 91.38 348 CYS A CA 1
ATOM 2752 C C . CYS A 1 348 ? -3.248 2.150 -11.150 1.00 91.38 348 CYS A C 1
ATOM 2754 O O . CYS A 1 348 ? -4.270 1.820 -11.745 1.00 91.38 348 CYS A O 1
ATOM 2756 N N . GLY A 1 349 ? -3.298 2.920 -10.055 1.00 93.06 349 GLY A N 1
ATOM 2757 C CA . GLY A 1 349 ? -4.538 3.462 -9.484 1.00 93.06 349 GLY A CA 1
ATOM 2758 C C . GLY A 1 349 ? -5.423 2.414 -8.806 1.00 93.06 349 GLY A C 1
ATOM 2759 O O . GLY A 1 349 ? -6.612 2.648 -8.617 1.00 93.06 349 GLY A O 1
ATOM 2760 N N . ARG A 1 350 ? -4.880 1.236 -8.462 1.00 93.81 350 ARG A N 1
ATOM 2761 C CA . ARG A 1 350 ? -5.623 0.233 -7.676 1.00 93.81 350 ARG A CA 1
ATOM 2762 C C . ARG A 1 350 ? -5.990 0.771 -6.292 1.00 93.81 350 ARG A C 1
ATOM 2764 O O . ARG A 1 350 ? -7.097 0.542 -5.821 1.00 93.81 350 ARG A O 1
ATOM 2771 N N . CYS A 1 351 ? -5.079 1.525 -5.675 1.00 95.69 351 CYS A N 1
ATOM 2772 C CA . CYS A 1 351 ? -5.318 2.212 -4.409 1.00 95.69 351 CYS A CA 1
ATOM 2773 C C . CYS A 1 351 ? -6.456 3.240 -4.510 1.00 95.69 351 CYS A C 1
ATOM 2775 O O . CYS A 1 351 ? -7.275 3.309 -3.601 1.00 95.69 351 CYS A O 1
ATOM 2777 N N . THR A 1 352 ? -6.562 3.956 -5.633 1.00 95.44 352 THR A N 1
ATOM 2778 C CA . THR A 1 352 ? -7.684 4.850 -5.951 1.00 95.44 352 THR A CA 1
ATOM 2779 C C . THR A 1 352 ? -9.009 4.087 -5.995 1.00 95.44 352 THR A C 1
ATOM 2781 O O . THR A 1 352 ? -9.967 4.483 -5.344 1.00 95.44 352 THR A O 1
ATOM 2784 N N . SER A 1 353 ? -9.062 2.947 -6.700 1.00 92.88 353 SER A N 1
ATOM 2785 C CA . SER A 1 353 ? -10.309 2.184 -6.882 1.00 92.88 353 SER A CA 1
ATOM 2786 C C . SER A 1 353 ? -10.856 1.519 -5.619 1.00 92.88 353 SER A C 1
ATOM 2788 O O . SER A 1 353 ? -12.038 1.198 -5.577 1.00 92.88 353 SER A O 1
ATOM 2790 N N . VAL A 1 354 ? -10.014 1.279 -4.610 1.00 95.12 354 VAL A N 1
ATOM 2791 C CA . VAL A 1 354 ? -10.441 0.669 -3.337 1.00 95.12 354 VAL A CA 1
ATOM 2792 C C . VAL A 1 354 ? -10.582 1.688 -2.207 1.00 95.12 354 VAL A C 1
ATOM 2794 O O . VAL A 1 354 ? -10.943 1.312 -1.094 1.00 95.12 354 VAL A O 1
ATOM 2797 N N . CYS A 1 355 ? -10.256 2.960 -2.453 1.00 97.25 355 CYS A N 1
ATOM 2798 C CA . CYS A 1 355 ? -10.343 3.998 -1.436 1.00 97.25 355 CYS A CA 1
ATOM 2799 C C . CYS A 1 355 ? -11.819 4.340 -1.176 1.00 97.25 355 CYS A C 1
ATOM 2801 O O . CYS A 1 355 ? -12.477 4.829 -2.095 1.00 97.25 355 CYS A O 1
ATOM 2803 N N . PRO A 1 356 ? -12.343 4.127 0.046 1.00 96.31 356 PRO A N 1
ATOM 2804 C CA . PRO A 1 356 ? -13.732 4.454 0.358 1.00 96.31 356 PRO A CA 1
ATOM 2805 C C . PRO A 1 356 ? -14.003 5.953 0.202 1.00 96.31 356 PRO A C 1
ATOM 2807 O O . PRO A 1 356 ? -14.999 6.320 -0.403 1.00 96.31 356 PRO A O 1
ATOM 2810 N N . ALA A 1 357 ? -13.076 6.805 0.650 1.00 96.50 357 ALA A N 1
ATOM 2811 C CA . ALA A 1 357 ? -13.218 8.252 0.544 1.00 96.50 357 ALA A CA 1
ATOM 2812 C C . ALA A 1 357 ? -13.305 8.716 -0.922 1.00 96.50 357 ALA A C 1
ATOM 2814 O O . ALA A 1 357 ? -14.219 9.453 -1.286 1.00 96.50 357 ALA A O 1
ATOM 2815 N N . HIS A 1 358 ? -12.413 8.212 -1.783 1.00 95.94 358 HIS A N 1
ATOM 2816 C CA . HIS A 1 358 ? -12.450 8.521 -3.215 1.00 95.94 358 HIS A CA 1
ATOM 2817 C C . HIS A 1 358 ? -13.749 8.041 -3.871 1.00 95.94 358 HIS A C 1
ATOM 2819 O O . HIS A 1 358 ? -14.352 8.760 -4.665 1.00 95.94 358 HIS A O 1
ATOM 2825 N N . ALA A 1 359 ? -14.187 6.820 -3.540 1.00 94.75 359 ALA A N 1
ATOM 2826 C CA . ALA A 1 359 ? -15.401 6.228 -4.094 1.00 94.75 359 ALA A CA 1
ATOM 2827 C C . ALA A 1 359 ? -16.664 7.030 -3.740 1.00 94.75 359 ALA A C 1
ATOM 2829 O O . ALA A 1 359 ? -17.631 6.992 -4.495 1.00 94.75 359 ALA A O 1
ATOM 2830 N N . THR A 1 360 ? -16.638 7.777 -2.635 1.00 95.94 360 THR A N 1
ATOM 2831 C CA . THR A 1 360 ? -17.718 8.671 -2.211 1.00 95.94 360 THR A CA 1
ATOM 2832 C C . THR A 1 360 ? -17.481 10.142 -2.569 1.00 95.94 360 THR A C 1
ATOM 2834 O O . THR A 1 360 ? -18.073 11.017 -1.956 1.00 95.94 360 THR A O 1
ATOM 2837 N N . GLY A 1 361 ? -16.587 10.453 -3.513 1.00 94.88 361 GLY A N 1
ATOM 2838 C CA . GLY A 1 361 ? -16.384 11.824 -4.002 1.00 94.88 361 GLY A CA 1
ATOM 2839 C C . GLY A 1 361 ? -15.578 12.754 -3.086 1.00 94.88 361 GLY A C 1
ATOM 2840 O O . GLY A 1 361 ? -15.453 13.936 -3.396 1.00 94.88 361 GLY A O 1
ATOM 2841 N N . LYS A 1 362 ? -14.995 12.246 -1.994 1.00 95.88 362 LYS A N 1
ATOM 2842 C CA . LYS A 1 362 ? -14.090 13.023 -1.130 1.00 95.88 362 LYS A CA 1
ATOM 2843 C C . LYS A 1 362 ? -12.743 13.239 -1.837 1.00 95.88 362 LYS A C 1
ATOM 2845 O O . LYS A 1 362 ? -12.354 12.413 -2.671 1.00 95.88 362 LYS A O 1
ATOM 2850 N N . PRO A 1 363 ? -11.988 14.301 -1.500 1.00 96.06 363 PRO A N 1
ATOM 2851 C CA . PRO A 1 363 ? -10.810 14.698 -2.277 1.00 96.06 363 PRO A CA 1
ATOM 2852 C C . PRO A 1 363 ? -9.624 13.723 -2.199 1.00 96.06 363 PRO A C 1
ATOM 2854 O O . PRO A 1 363 ? -8.738 13.776 -3.049 1.00 96.06 363 PRO A O 1
ATOM 2857 N N . LEU A 1 364 ? -9.596 12.797 -1.234 1.00 97.19 364 LEU A N 1
ATOM 2858 C CA . LEU A 1 364 ? -8.511 11.821 -1.112 1.00 97.19 364 LEU A CA 1
ATOM 2859 C C . LEU A 1 364 ? -8.467 10.826 -2.284 1.00 97.19 364 LEU A C 1
ATOM 2861 O O . LEU A 1 364 ? -9.233 9.865 -2.323 1.00 97.19 364 LEU A O 1
ATOM 2865 N N . ASP A 1 365 ? -7.458 10.952 -3.147 1.00 96.88 365 ASP A N 1
ATOM 2866 C CA . ASP A 1 365 ? -6.942 9.857 -3.979 1.00 96.88 365 ASP A CA 1
ATOM 2867 C C . ASP A 1 365 ? -5.584 9.390 -3.407 1.00 96.88 365 ASP A C 1
ATOM 2869 O O . ASP A 1 365 ? -4.587 10.110 -3.516 1.00 96.88 365 ASP A O 1
ATOM 2873 N N . PRO A 1 366 ? -5.480 8.172 -2.832 1.00 97.44 366 PRO A N 1
ATOM 2874 C CA . PRO A 1 366 ? -4.225 7.672 -2.268 1.00 97.44 366 PRO A CA 1
ATOM 2875 C C . PRO A 1 366 ? -3.070 7.609 -3.275 1.00 97.44 366 PRO A C 1
ATOM 2877 O O . PRO A 1 366 ? -1.908 7.659 -2.876 1.00 97.44 366 PRO A O 1
ATOM 2880 N N . ARG A 1 367 ? -3.357 7.483 -4.579 1.00 96.62 367 ARG A N 1
ATOM 2881 C CA . ARG A 1 367 ? -2.321 7.574 -5.616 1.00 96.62 367 ARG A CA 1
ATOM 2882 C C . ARG A 1 367 ? -1.754 8.988 -5.684 1.00 96.62 367 ARG A C 1
ATOM 2884 O O . ARG A 1 367 ? -0.543 9.129 -5.812 1.00 96.62 367 ARG A O 1
ATOM 2891 N N . GLU A 1 368 ? -2.602 10.008 -5.598 1.00 95.50 368 GLU A N 1
ATOM 2892 C CA . GLU A 1 368 ? -2.171 11.403 -5.699 1.00 95.50 368 GLU A CA 1
ATOM 2893 C C . GLU A 1 368 ? -1.320 11.819 -4.509 1.00 95.50 368 GLU A C 1
ATOM 2895 O O . GLU A 1 368 ? -0.350 12.529 -4.723 1.00 95.50 368 GLU A O 1
ATOM 2900 N N . ILE A 1 369 ? -1.573 11.297 -3.303 1.00 97.88 369 ILE A N 1
ATOM 2901 C CA . ILE A 1 369 ? -0.668 11.494 -2.157 1.00 97.88 369 ILE A CA 1
ATOM 2902 C C . ILE A 1 369 ? 0.765 11.080 -2.524 1.00 97.88 369 ILE A C 1
ATOM 2904 O O . ILE A 1 369 ? 1.705 11.844 -2.342 1.00 97.88 369 ILE A O 1
ATOM 2908 N N . VAL A 1 370 ? 0.940 9.898 -3.124 1.00 97.62 370 VAL A N 1
ATOM 2909 C CA . VAL A 1 370 ? 2.266 9.395 -3.522 1.00 97.62 370 VAL A CA 1
ATOM 2910 C C . VAL A 1 370 ? 2.883 10.235 -4.644 1.00 97.62 370 VAL A C 1
ATOM 2912 O O . VAL A 1 370 ? 4.079 10.523 -4.607 1.00 97.62 370 VAL A O 1
ATOM 2915 N N . LEU A 1 371 ? 2.083 10.621 -5.644 1.00 95.25 371 LEU A N 1
ATOM 2916 C CA . LEU A 1 371 ? 2.565 11.386 -6.796 1.00 95.25 371 LEU A CA 1
ATOM 2917 C C . LEU A 1 371 ? 2.930 12.824 -6.432 1.00 95.25 371 LEU A C 1
ATOM 2919 O O . LEU A 1 371 ? 3.989 13.279 -6.845 1.00 95.25 371 LEU A O 1
ATOM 2923 N N . LYS A 1 372 ? 2.109 13.501 -5.626 1.00 95.94 372 LYS A N 1
ATOM 2924 C CA . LYS A 1 372 ? 2.349 14.866 -5.144 1.00 95.94 372 LYS A CA 1
ATOM 2925 C C . LYS A 1 372 ? 3.566 14.924 -4.220 1.00 95.94 372 LYS A C 1
ATOM 2927 O O . LYS A 1 372 ? 4.429 15.770 -4.417 1.00 95.94 372 LYS A O 1
ATOM 2932 N N . THR A 1 373 ? 3.715 13.982 -3.280 1.00 97.00 373 THR A N 1
ATOM 2933 C CA . THR A 1 373 ? 4.945 13.894 -2.469 1.00 97.00 373 THR A CA 1
ATOM 2934 C C . THR A 1 373 ? 6.176 13.666 -3.350 1.00 97.00 373 THR A C 1
ATOM 2936 O O . THR A 1 373 ? 7.206 14.304 -3.151 1.00 97.00 373 THR A O 1
ATOM 2939 N N . GLY A 1 374 ? 6.081 12.789 -4.354 1.00 95.75 374 GLY A N 1
ATOM 2940 C CA . GLY A 1 374 ? 7.187 12.538 -5.278 1.00 95.75 374 GLY A CA 1
ATOM 2941 C C . GLY A 1 374 ? 7.494 13.708 -6.219 1.00 95.75 374 GLY A C 1
ATOM 2942 O O . GLY A 1 374 ? 8.654 13.903 -6.566 1.00 95.75 374 GLY A O 1
ATOM 2943 N N . GLU A 1 375 ? 6.491 14.499 -6.605 1.00 94.94 375 GLU A N 1
ATOM 2944 C CA . GLU A 1 375 ? 6.649 15.764 -7.335 1.00 94.94 375 GLU A CA 1
ATOM 2945 C C . GLU A 1 375 ? 7.464 16.760 -6.501 1.00 94.94 375 GLU A C 1
ATOM 2947 O O . GLU A 1 375 ? 8.494 17.242 -6.972 1.00 94.94 375 GLU A O 1
ATOM 2952 N N . VAL A 1 376 ? 7.089 16.973 -5.233 1.00 95.75 376 VAL A N 1
ATOM 2953 C CA . VAL A 1 376 ? 7.828 17.864 -4.323 1.00 95.75 376 VAL A CA 1
ATOM 2954 C C . VAL A 1 376 ? 9.248 17.358 -4.066 1.00 95.75 376 VAL A C 1
ATOM 2956 O O . VAL A 1 376 ? 10.207 18.130 -4.132 1.00 95.75 376 VAL A O 1
ATOM 2959 N N . MET A 1 377 ? 9.425 16.049 -3.861 1.00 95.94 377 MET A N 1
ATOM 2960 C CA . MET A 1 377 ? 10.747 15.434 -3.691 1.00 95.94 377 MET A CA 1
ATOM 2961 C C . MET A 1 377 ? 11.637 15.649 -4.919 1.00 95.94 377 MET A C 1
ATOM 2963 O O . MET A 1 377 ? 12.823 15.951 -4.781 1.00 95.94 377 MET A O 1
ATOM 2967 N N . ALA A 1 378 ? 11.077 15.463 -6.113 1.00 94.94 378 ALA A N 1
ATOM 2968 C CA . ALA A 1 378 ? 11.809 15.548 -7.365 1.00 94.94 378 ALA A CA 1
ATOM 2969 C C . ALA A 1 378 ? 12.222 16.991 -7.691 1.00 94.94 378 ALA A C 1
ATOM 2971 O O . ALA A 1 378 ? 13.383 17.214 -8.041 1.00 94.94 378 ALA A O 1
ATOM 2972 N N . ALA A 1 379 ? 11.302 17.946 -7.510 1.00 93.69 379 ALA A N 1
ATOM 2973 C CA . ALA A 1 379 ? 11.520 19.366 -7.780 1.00 93.69 379 ALA A CA 1
ATOM 2974 C C . ALA A 1 379 ? 12.535 20.008 -6.820 1.00 93.69 379 ALA A C 1
ATOM 2976 O O . ALA A 1 379 ? 13.349 20.824 -7.236 1.00 93.69 379 ALA A O 1
ATOM 2977 N N . THR A 1 380 ? 12.528 19.601 -5.548 1.00 94.12 380 THR A N 1
ATOM 2978 C CA . THR A 1 380 ? 13.392 20.196 -4.503 1.00 94.12 380 THR A CA 1
ATOM 2979 C C . THR A 1 380 ? 14.724 19.477 -4.298 1.00 94.12 380 THR A C 1
ATOM 2981 O O . THR A 1 380 ? 15.487 19.810 -3.394 1.00 94.12 380 THR A O 1
ATOM 2984 N N . GLY A 1 381 ? 15.000 18.446 -5.097 1.00 93.19 381 GLY A N 1
ATOM 2985 C CA . GLY A 1 381 ? 16.270 17.725 -5.064 1.00 93.19 381 GLY A CA 1
ATOM 2986 C C . GLY A 1 381 ? 17.442 18.552 -5.596 1.00 93.19 381 GLY A C 1
ATOM 2987 O O . GLY A 1 381 ? 17.267 19.419 -6.447 1.00 93.19 381 GLY A O 1
ATOM 2988 N N . THR A 1 382 ? 18.664 18.222 -5.163 1.00 91.38 382 THR A N 1
ATOM 2989 C CA . THR A 1 382 ? 19.901 18.845 -5.672 1.00 91.38 382 THR A CA 1
ATOM 2990 C C . THR A 1 382 ? 20.868 17.773 -6.204 1.00 91.38 382 THR A C 1
ATOM 2992 O O . THR A 1 382 ? 21.602 17.162 -5.412 1.00 91.38 382 THR A O 1
ATOM 2995 N N . PRO A 1 383 ? 20.938 17.531 -7.530 1.00 93.19 383 PRO A N 1
ATOM 2996 C CA . PRO A 1 383 ? 20.163 18.194 -8.585 1.00 93.19 383 PRO A CA 1
ATOM 2997 C C . PRO A 1 383 ? 18.693 17.755 -8.596 1.00 93.19 383 PRO A C 1
ATOM 2999 O O . PRO A 1 383 ? 18.363 16.669 -8.108 1.00 93.19 383 PRO A O 1
ATOM 3002 N N . ALA A 1 384 ? 17.833 18.579 -9.194 1.00 93.19 384 ALA A N 1
ATOM 3003 C CA . ALA A 1 384 ? 16.451 18.204 -9.447 1.00 93.19 384 ALA A CA 1
ATOM 3004 C C . ALA A 1 384 ? 16.414 16.992 -10.389 1.00 93.19 384 ALA A C 1
ATOM 3006 O O . ALA A 1 384 ? 17.256 16.839 -11.279 1.00 93.19 384 ALA A O 1
ATOM 3007 N N . VAL A 1 385 ? 15.441 16.111 -10.179 1.00 93.81 385 VAL A N 1
ATOM 3008 C CA . VAL A 1 385 ? 15.229 14.915 -11.008 1.00 93.81 385 VAL A CA 1
ATOM 3009 C C . VAL A 1 385 ? 13.825 14.947 -11.590 1.00 93.81 385 VAL A C 1
ATOM 3011 O O . VAL A 1 385 ? 12.976 15.712 -11.143 1.00 93.81 385 VAL A O 1
ATOM 3014 N N . SER A 1 386 ? 13.543 14.100 -12.578 1.00 92.19 386 SER A N 1
ATOM 3015 C CA . SER A 1 386 ? 12.187 14.029 -13.115 1.00 92.19 386 SER A CA 1
ATOM 3016 C C . SER A 1 386 ? 11.195 13.427 -12.100 1.00 92.19 386 SER A C 1
ATOM 3018 O O . SER A 1 386 ? 11.543 12.469 -11.384 1.00 92.19 386 SER A O 1
ATOM 3020 N N . PRO A 1 387 ? 9.951 13.941 -12.052 1.00 90.12 387 PRO A N 1
ATOM 3021 C CA . PRO A 1 387 ? 8.913 13.464 -11.139 1.00 90.12 387 PRO A CA 1
ATOM 3022 C C . PRO A 1 387 ? 8.473 12.014 -11.435 1.00 90.12 387 PRO A C 1
ATOM 3024 O O . PRO A 1 387 ? 8.862 11.418 -12.448 1.00 90.12 387 PRO A O 1
ATOM 3027 N N . PRO A 1 388 ? 7.686 11.380 -10.542 1.00 84.31 388 PRO A N 1
ATOM 3028 C CA . PRO A 1 388 ? 7.015 10.094 -10.800 1.00 84.31 388 PRO A CA 1
ATOM 3029 C C . PRO A 1 388 ? 6.183 10.063 -12.082 1.00 84.31 388 PRO A C 1
ATOM 3031 O O . PRO A 1 388 ? 6.135 9.033 -12.753 1.00 84.31 388 PRO A O 1
ATOM 3034 N N . LEU A 1 389 ? 5.569 11.196 -12.419 1.00 85.00 389 LEU A N 1
ATOM 3035 C CA . LEU A 1 389 ? 4.760 11.403 -13.611 1.00 85.00 389 LEU A CA 1
ATOM 3036 C C . LEU A 1 389 ? 4.964 12.824 -14.116 1.00 85.00 389 LEU A C 1
ATOM 3038 O O . LEU A 1 389 ? 5.088 13.725 -13.292 1.00 85.00 389 LEU A O 1
ATOM 3042 N N . GLY A 1 390 ? 4.919 13.037 -15.430 1.00 79.81 390 GLY A N 1
ATOM 3043 C CA . GLY A 1 390 ? 4.882 14.372 -16.018 1.00 79.81 390 GLY A CA 1
ATOM 3044 C C . GLY A 1 390 ? 3.812 15.267 -15.382 1.00 79.81 390 GLY A C 1
ATOM 3045 O O . GLY A 1 390 ? 2.616 14.932 -15.356 1.00 79.81 390 GLY A O 1
ATOM 3046 N N . VAL A 1 391 ? 4.270 16.411 -14.880 1.00 81.75 391 VAL A N 1
ATOM 3047 C CA . VAL A 1 391 ? 3.467 17.445 -14.218 1.00 81.75 391 VAL A CA 1
ATOM 3048 C C . VAL A 1 391 ? 3.226 18.621 -15.161 1.00 81.75 391 VAL A C 1
ATOM 3050 O O . VAL A 1 391 ? 3.808 18.692 -16.241 1.00 81.75 391 VAL A O 1
ATOM 3053 N N . VAL A 1 392 ? 2.311 19.500 -14.772 1.00 75.25 392 VAL A N 1
ATOM 3054 C CA . VAL A 1 392 ? 2.017 20.747 -15.485 1.00 75.25 392 VAL A CA 1
ATOM 3055 C C . VAL A 1 392 ? 3.099 21.751 -15.080 1.00 75.25 392 VAL A C 1
ATOM 3057 O O . VAL A 1 392 ? 3.231 22.031 -13.892 1.00 75.25 392 VAL A O 1
ATOM 3060 N N . SER A 1 393 ? 3.908 22.221 -16.033 1.00 71.12 393 SER A N 1
ATOM 3061 C CA . SER A 1 393 ? 5.099 23.054 -15.781 1.00 71.12 393 SER A CA 1
ATOM 3062 C C . SER A 1 393 ? 4.785 24.383 -15.097 1.00 71.12 393 SER A C 1
ATOM 3064 O O . SER A 1 393 ? 5.640 24.939 -14.417 1.00 71.12 393 SER A O 1
ATOM 3066 N N . GLU A 1 394 ? 3.561 24.873 -15.267 1.00 73.44 394 GLU A N 1
ATOM 3067 C CA . GLU A 1 394 ? 3.076 26.145 -14.740 1.00 73.44 394 GLU A CA 1
ATOM 3068 C C . GLU A 1 394 ? 2.772 26.071 -13.234 1.00 73.44 394 GLU A C 1
ATOM 3070 O O . GLU A 1 394 ? 2.712 27.099 -12.560 1.00 73.44 394 GLU A O 1
ATOM 3075 N N . ILE A 1 395 ? 2.597 24.865 -12.678 1.00 75.06 395 ILE A N 1
ATOM 3076 C CA . ILE A 1 395 ? 2.390 24.673 -11.240 1.00 75.06 395 ILE A CA 1
ATOM 3077 C C . ILE A 1 395 ? 3.761 24.656 -10.563 1.00 75.06 395 ILE A C 1
ATOM 3079 O O . ILE A 1 395 ? 4.437 23.629 -10.506 1.00 75.06 395 ILE A O 1
ATOM 3083 N N . ALA A 1 396 ? 4.174 25.811 -10.045 1.00 73.81 396 ALA A N 1
ATOM 3084 C CA . ALA A 1 396 ? 5.433 25.932 -9.326 1.00 73.81 396 ALA A CA 1
ATOM 3085 C C . ALA A 1 396 ? 5.413 25.119 -8.021 1.00 73.81 396 ALA A C 1
ATOM 3087 O O . ALA A 1 396 ? 4.455 25.169 -7.248 1.00 73.81 396 ALA A O 1
ATOM 3088 N N . VAL A 1 397 ? 6.517 24.420 -7.751 1.00 82.94 397 VAL A N 1
ATOM 3089 C CA . VAL A 1 397 ? 6.821 23.827 -6.444 1.00 82.94 397 VAL A CA 1
ATOM 3090 C C . VAL A 1 397 ? 7.990 24.610 -5.850 1.00 82.94 397 VAL A C 1
ATOM 3092 O O . VAL A 1 397 ? 9.146 24.261 -6.095 1.00 82.94 397 VAL A O 1
ATOM 3095 N N . PRO A 1 398 ? 7.716 25.722 -5.148 1.00 75.44 398 PRO A N 1
ATOM 3096 C CA . PRO A 1 398 ? 8.760 26.655 -4.737 1.00 75.44 398 PRO A CA 1
ATOM 3097 C C . PRO A 1 398 ? 9.579 26.141 -3.549 1.00 75.44 398 PRO A C 1
ATOM 3099 O O . PRO A 1 398 ? 10.689 26.617 -3.325 1.00 75.44 398 PRO A O 1
ATOM 3102 N N . THR A 1 399 ? 9.036 25.203 -2.768 1.00 88.25 399 THR A N 1
ATOM 3103 C CA . THR A 1 399 ? 9.635 24.746 -1.512 1.00 88.25 399 THR A CA 1
ATOM 3104 C C . THR A 1 399 ? 9.560 23.228 -1.361 1.00 88.25 399 THR A C 1
ATOM 3106 O O . THR A 1 399 ? 8.860 22.539 -2.102 1.00 88.25 399 THR A O 1
ATOM 3109 N N . ASN A 1 400 ? 10.292 22.683 -0.385 1.00 90.31 400 ASN A N 1
ATOM 3110 C CA . ASN A 1 400 ? 10.225 21.271 0.005 1.00 90.31 400 ASN A CA 1
ATOM 3111 C C . ASN A 1 400 ? 8.980 20.938 0.851 1.00 90.31 400 ASN A C 1
ATOM 3113 O O . ASN A 1 400 ? 8.894 19.826 1.373 1.00 90.31 400 ASN A O 1
ATOM 3117 N N . TRP A 1 401 ? 8.034 21.873 0.979 1.00 93.94 401 TRP A N 1
ATOM 3118 C CA . TRP A 1 401 ? 6.788 21.729 1.720 1.00 93.94 401 TRP A CA 1
ATOM 3119 C C . TRP A 1 401 ? 5.771 20.869 0.972 1.00 93.94 401 TRP A C 1
ATOM 3121 O O . TRP A 1 401 ? 5.350 21.202 -0.137 1.00 93.94 401 TRP A O 1
ATOM 3131 N N . VAL A 1 402 ? 5.315 19.765 1.568 1.00 94.56 402 VAL A N 1
ATOM 3132 C CA . VAL A 1 402 ? 4.371 18.871 0.874 1.00 94.56 402 VAL A CA 1
ATOM 3133 C C . VAL A 1 402 ? 2.955 19.431 0.789 1.00 94.56 402 VAL A C 1
ATOM 3135 O O . VAL A 1 402 ? 2.224 19.089 -0.147 1.00 94.56 402 VAL A O 1
ATOM 3138 N N . PHE A 1 403 ? 2.570 20.328 1.703 1.00 94.81 403 PHE A N 1
ATOM 3139 C CA . PHE A 1 403 ? 1.238 20.936 1.677 1.00 94.81 403 PHE A CA 1
ATOM 3140 C C . PHE A 1 403 ? 1.088 22.060 0.638 1.00 94.81 403 PHE A C 1
ATOM 3142 O O . PHE A 1 403 ? -0.015 22.562 0.443 1.00 94.81 403 PHE A O 1
ATOM 3149 N N . ASP A 1 404 ? 2.147 22.395 -0.113 1.00 90.69 404 ASP A N 1
ATOM 3150 C CA . ASP A 1 404 ? 2.011 23.179 -1.352 1.00 90.69 404 ASP A CA 1
ATOM 3151 C C . ASP A 1 404 ? 1.244 22.389 -2.435 1.00 90.69 404 ASP A C 1
ATOM 3153 O O . ASP A 1 404 ? 0.696 22.962 -3.380 1.00 90.69 404 ASP A O 1
ATOM 3157 N N . ARG A 1 405 ? 1.187 21.053 -2.311 1.00 92.44 405 ARG A N 1
ATOM 3158 C CA . ARG A 1 405 ? 0.537 20.151 -3.278 1.00 92.44 405 ARG A CA 1
ATOM 3159 C C . ARG A 1 405 ? -0.594 19.317 -2.684 1.00 92.44 405 ARG A C 1
ATOM 3161 O O . ARG A 1 405 ? -1.523 18.958 -3.414 1.00 92.44 405 ARG A O 1
ATOM 3168 N N . ILE A 1 406 ? -0.510 18.981 -1.400 1.00 96.00 406 ILE A N 1
ATOM 3169 C CA . ILE A 1 406 ? -1.480 18.147 -0.682 1.00 96.00 406 ILE A CA 1
ATOM 3170 C C . ILE A 1 406 ? -2.282 19.029 0.273 1.00 96.00 406 ILE A C 1
ATOM 3172 O O . ILE A 1 406 ? -1.701 19.697 1.120 1.00 96.00 406 ILE A O 1
ATOM 3176 N N . THR A 1 407 ? -3.609 19.025 0.178 1.00 96.25 407 THR A N 1
ATOM 3177 C CA . THR A 1 407 ? -4.439 19.816 1.098 1.00 96.25 407 THR A CA 1
ATOM 3178 C C . THR A 1 407 ? -4.710 19.057 2.406 1.00 96.25 407 THR A C 1
ATOM 3180 O O . THR A 1 407 ? -4.764 17.822 2.404 1.00 96.25 407 THR A O 1
ATOM 3183 N N . PRO A 1 408 ? -4.940 19.757 3.535 1.00 96.44 408 PRO A N 1
ATOM 3184 C CA . PRO A 1 408 ? -5.389 19.116 4.772 1.00 96.44 408 PRO A CA 1
ATOM 3185 C C . PRO A 1 408 ? -6.666 18.283 4.587 1.00 96.44 408 PRO A C 1
ATOM 3187 O O . PRO A 1 408 ? -6.763 17.188 5.132 1.00 96.44 408 PRO A O 1
ATOM 3190 N N . GLU A 1 409 ? -7.604 18.737 3.752 1.00 95.44 409 GLU A N 1
ATOM 3191 C CA . GLU A 1 409 ? -8.854 18.025 3.445 1.00 95.44 409 GLU A CA 1
ATOM 3192 C C . GLU A 1 409 ? -8.606 16.634 2.821 1.00 95.44 409 GLU A C 1
ATOM 3194 O O . GLU A 1 409 ? -9.264 15.649 3.176 1.00 95.44 409 GLU A O 1
ATOM 3199 N N . GLU A 1 410 ? -7.611 16.512 1.929 1.00 97.38 410 GLU A N 1
ATOM 3200 C CA . GLU A 1 410 ? -7.188 15.215 1.378 1.00 97.38 410 GLU A CA 1
ATOM 3201 C C . GLU A 1 410 ? -6.684 14.282 2.491 1.00 97.38 410 GLU A C 1
ATOM 3203 O O . GLU A 1 410 ? -6.994 13.089 2.506 1.00 97.38 410 GLU A O 1
ATOM 3208 N N . VAL A 1 411 ? -5.931 14.816 3.454 1.00 97.88 411 VAL A N 1
ATOM 3209 C CA . VAL A 1 411 ? -5.357 14.053 4.572 1.00 97.88 411 VAL A CA 1
ATOM 3210 C C . VAL A 1 411 ? -6.438 13.641 5.583 1.00 97.88 411 VAL A C 1
ATOM 3212 O O . VAL A 1 411 ? -6.460 12.492 6.050 1.00 97.88 411 VAL A O 1
ATOM 3215 N N . TRP A 1 412 ? -7.375 14.535 5.903 1.00 97.19 412 TRP A N 1
ATOM 3216 C CA . TRP A 1 412 ? -8.459 14.297 6.861 1.00 97.19 412 TRP A CA 1
ATOM 3217 C C . TRP A 1 412 ? -9.554 13.368 6.328 1.00 97.19 412 TRP A C 1
ATOM 3219 O O . TRP A 1 412 ? -10.123 12.597 7.097 1.00 97.19 412 TRP A O 1
ATOM 3229 N N . SER A 1 413 ? -9.725 13.286 5.008 1.00 97.12 413 SER A N 1
ATOM 3230 C CA . SER A 1 413 ? -10.620 12.318 4.354 1.00 97.12 413 SER A CA 1
ATOM 3231 C C . SER A 1 413 ? -10.223 10.841 4.553 1.00 97.12 413 SER A C 1
ATOM 3233 O O . SER A 1 413 ? -11.008 9.935 4.267 1.00 97.12 413 SER A O 1
ATOM 3235 N N . CYS A 1 414 ? -9.000 10.545 5.008 1.00 97.62 414 CYS A N 1
ATOM 3236 C CA . CYS A 1 414 ? -8.536 9.167 5.196 1.00 97.62 414 CYS A CA 1
ATOM 3237 C C . CYS A 1 414 ? -9.209 8.466 6.391 1.00 97.62 414 CYS A C 1
ATOM 3239 O O . CYS A 1 414 ? -9.177 8.950 7.518 1.00 97.62 414 CYS A O 1
ATOM 3241 N N . THR A 1 415 ? -9.720 7.252 6.182 1.00 96.75 415 THR A N 1
ATOM 3242 C CA . THR A 1 415 ? -10.348 6.435 7.241 1.00 96.75 415 THR A CA 1
ATOM 3243 C C . THR A 1 415 ? -9.383 5.457 7.928 1.00 96.75 415 THR A C 1
ATOM 3245 O O . THR A 1 415 ? -9.813 4.509 8.577 1.00 96.75 415 THR A O 1
ATOM 3248 N N . SER A 1 416 ? -8.073 5.585 7.683 1.00 97.38 416 SER A N 1
ATOM 3249 C CA . SER A 1 416 ? -7.007 4.659 8.121 1.00 97.38 416 SER A CA 1
ATOM 3250 C C . SER A 1 416 ? -7.236 3.160 7.836 1.00 97.38 416 SER A C 1
ATOM 3252 O O . SER A 1 416 ? -6.553 2.300 8.390 1.00 97.38 416 SER A O 1
ATOM 3254 N N . CYS A 1 417 ? -8.136 2.809 6.912 1.00 97.12 417 CYS A N 1
ATOM 3255 C CA . CYS A 1 417 ? -8.567 1.423 6.704 1.00 97.12 417 CYS A CA 1
ATOM 3256 C C . CYS A 1 417 ? -7.548 0.507 6.001 1.00 97.12 417 CYS A C 1
ATOM 3258 O O . CYS A 1 417 ? -7.821 -0.682 5.841 1.00 97.12 417 CYS A O 1
ATOM 3260 N N . LYS A 1 418 ? -6.411 1.046 5.535 1.00 97.25 418 LYS A N 1
ATOM 3261 C CA . LYS A 1 418 ? -5.303 0.321 4.876 1.00 97.25 418 LYS A CA 1
ATOM 3262 C C . LYS A 1 418 ? -5.649 -0.389 3.550 1.00 97.25 418 LYS A C 1
ATOM 3264 O O . LYS A 1 418 ? -4.840 -1.150 3.026 1.00 97.25 418 LYS A O 1
ATOM 3269 N N . ALA A 1 419 ? -6.809 -0.112 2.945 1.00 97.44 419 ALA A N 1
ATOM 3270 C CA . ALA A 1 419 ? -7.197 -0.706 1.657 1.00 97.44 419 ALA A CA 1
ATOM 3271 C C . ALA A 1 419 ? -6.185 -0.398 0.534 1.00 97.44 419 ALA A C 1
ATOM 3273 O O . ALA A 1 419 ? -5.856 -1.267 -0.274 1.00 97.44 419 ALA A O 1
ATOM 3274 N N . CYS A 1 420 ? -5.658 0.830 0.512 1.00 97.25 420 CYS A N 1
ATOM 3275 C CA . CYS A 1 420 ? -4.692 1.299 -0.479 1.00 97.25 420 CYS A CA 1
ATOM 3276 C C . CYS A 1 420 ? -3.341 0.565 -0.413 1.00 97.25 420 CYS A C 1
ATOM 3278 O O . CYS A 1 420 ? -2.805 0.201 -1.462 1.00 97.25 420 CYS A O 1
ATOM 3280 N N . ASP A 1 421 ? -2.827 0.308 0.792 1.00 96.25 421 ASP A N 1
ATOM 3281 C CA . ASP A 1 421 ? -1.597 -0.460 1.010 1.00 96.25 421 ASP A CA 1
ATOM 3282 C C . ASP A 1 421 ? -1.803 -1.937 0.629 1.00 96.25 421 ASP A C 1
ATOM 3284 O O . ASP A 1 421 ? -0.968 -2.524 -0.059 1.00 96.25 421 ASP A O 1
ATOM 3288 N N . GLU A 1 422 ? -2.929 -2.539 1.040 1.00 94.62 422 GLU A N 1
ATOM 3289 C CA . GLU A 1 422 ? -3.206 -3.972 0.844 1.00 94.62 422 GLU A CA 1
ATOM 3290 C C . GLU A 1 422 ? -3.341 -4.340 -0.642 1.00 94.62 422 GLU A C 1
ATOM 3292 O O . GLU A 1 422 ? -2.856 -5.386 -1.081 1.00 94.62 422 GLU A O 1
ATOM 3297 N N . ILE A 1 423 ? -3.953 -3.468 -1.453 1.00 94.31 423 ILE A N 1
ATOM 3298 C CA . ILE A 1 423 ? -4.130 -3.715 -2.892 1.00 94.31 423 ILE A CA 1
ATOM 3299 C C . ILE A 1 423 ? -2.872 -3.408 -3.724 1.00 94.31 423 ILE A C 1
ATOM 3301 O O . ILE A 1 423 ? -2.802 -3.789 -4.899 1.00 94.31 423 ILE A O 1
ATOM 3305 N N . CYS A 1 424 ? -1.888 -2.703 -3.156 1.00 94.88 424 CYS A N 1
ATOM 3306 C CA . CYS A 1 424 ? -0.726 -2.223 -3.895 1.00 94.88 424 CYS A CA 1
ATOM 3307 C C . CYS A 1 424 ? 0.175 -3.391 -4.345 1.00 94.88 424 CYS A C 1
ATOM 3309 O O . CYS A 1 424 ? 0.700 -4.120 -3.502 1.00 94.88 424 CYS A O 1
ATOM 3311 N N . PRO A 1 425 ? 0.419 -3.577 -5.660 1.00 93.75 425 PRO A N 1
ATOM 3312 C CA . PRO A 1 425 ? 1.189 -4.721 -6.154 1.00 93.75 425 PRO A CA 1
ATOM 3313 C C . PRO A 1 425 ? 2.687 -4.648 -5.833 1.00 93.75 425 PRO A C 1
ATOM 3315 O O . PRO A 1 425 ? 3.369 -5.664 -5.943 1.00 93.75 425 PRO A O 1
ATOM 3318 N N . VAL A 1 426 ? 3.177 -3.460 -5.461 1.00 94.75 426 VAL A N 1
ATOM 3319 C CA . VAL A 1 426 ? 4.594 -3.159 -5.191 1.00 94.75 426 VAL A CA 1
ATOM 3320 C C . VAL A 1 426 ? 4.813 -2.626 -3.768 1.00 94.75 426 VAL A C 1
ATOM 3322 O O . VAL A 1 426 ? 5.838 -2.019 -3.478 1.00 94.75 426 VAL A O 1
ATOM 3325 N N . ASN A 1 427 ? 3.839 -2.855 -2.877 1.00 94.00 427 ASN A N 1
ATOM 3326 C CA . ASN A 1 427 ? 3.944 -2.640 -1.428 1.00 94.00 427 ASN A CA 1
ATOM 3327 C C . ASN A 1 427 ? 4.311 -1.209 -0.984 1.00 94.00 427 ASN A C 1
ATOM 3329 O O . ASN A 1 427 ? 5.120 -1.021 -0.077 1.00 94.00 427 ASN A O 1
ATOM 3333 N N . ILE A 1 428 ? 3.692 -0.205 -1.609 1.00 96.56 428 ILE A N 1
ATOM 3334 C CA . ILE A 1 428 ? 3.824 1.203 -1.201 1.00 96.56 428 ILE A CA 1
ATOM 3335 C C . ILE A 1 428 ? 3.117 1.435 0.133 1.00 96.56 428 ILE A C 1
ATOM 3337 O O . ILE A 1 428 ? 1.971 1.024 0.312 1.00 96.56 428 ILE A O 1
ATOM 3341 N N . GLU A 1 429 ? 3.791 2.138 1.038 1.00 94.94 429 GLU A N 1
ATOM 3342 C CA . GLU A 1 429 ? 3.334 2.456 2.389 1.00 94.94 429 GLU A CA 1
ATOM 3343 C C . GLU A 1 429 ? 2.620 3.819 2.379 1.00 94.94 429 GLU A C 1
ATOM 3345 O O . GLU A 1 429 ? 3.188 4.845 2.764 1.00 94.94 429 GLU A O 1
ATOM 3350 N N . ILE A 1 430 ? 1.400 3.870 1.835 1.00 97.62 430 ILE A N 1
ATOM 3351 C CA . ILE A 1 430 ? 0.663 5.129 1.632 1.00 97.62 430 ILE A CA 1
ATOM 3352 C C . ILE A 1 430 ? 0.096 5.624 2.959 1.00 97.62 430 ILE A C 1
ATOM 3354 O O . ILE A 1 430 ? 0.212 6.807 3.276 1.00 97.62 430 ILE A O 1
ATOM 3358 N N . LEU A 1 431 ? -0.478 4.715 3.753 1.00 97.56 431 LEU A N 1
ATOM 3359 C CA . LEU A 1 431 ? -1.100 5.069 5.026 1.00 97.56 431 LEU A CA 1
ATOM 3360 C C . LEU A 1 431 ? -0.113 5.746 5.989 1.00 97.56 431 LEU A C 1
ATOM 3362 O O . LEU A 1 431 ? -0.467 6.742 6.608 1.00 97.56 431 LEU A O 1
ATOM 3366 N N . ASP A 1 432 ? 1.128 5.256 6.076 1.00 96.06 432 ASP A N 1
ATOM 3367 C CA . ASP A 1 432 ? 2.145 5.843 6.959 1.00 96.06 432 ASP A CA 1
ATOM 3368 C C . ASP A 1 432 ? 2.457 7.305 6.593 1.00 96.06 432 ASP A C 1
ATOM 3370 O O . ASP A 1 432 ? 2.642 8.122 7.488 1.00 96.06 432 ASP A O 1
ATOM 3374 N N . LYS A 1 433 ? 2.453 7.665 5.299 1.00 97.62 433 LYS A N 1
ATOM 3375 C CA . LYS A 1 433 ? 2.665 9.059 4.861 1.00 97.62 433 LYS A CA 1
ATOM 3376 C C . LYS A 1 433 ? 1.533 9.964 5.339 1.00 97.62 433 LYS A C 1
ATOM 3378 O O . LYS A 1 433 ? 1.787 11.052 5.837 1.00 97.62 433 LYS A O 1
ATOM 3383 N N . ILE A 1 434 ? 0.288 9.498 5.210 1.00 98.50 434 ILE A N 1
ATOM 3384 C CA . ILE A 1 434 ? -0.900 10.236 5.662 1.00 98.50 434 ILE A CA 1
ATOM 3385 C C . ILE A 1 434 ? -0.876 10.413 7.181 1.00 98.50 434 ILE A C 1
ATOM 3387 O O . ILE A 1 434 ? -1.149 11.503 7.669 1.00 98.50 434 ILE A O 1
ATOM 3391 N N . LEU A 1 435 ? -0.540 9.364 7.931 1.00 98.06 435 LEU A N 1
ATOM 3392 C CA . LEU A 1 435 ? -0.500 9.420 9.392 1.00 98.06 435 LEU A CA 1
ATOM 3393 C C . LEU A 1 435 ? 0.633 10.319 9.911 1.00 98.06 435 LEU A C 1
ATOM 3395 O O . LEU A 1 435 ? 0.416 11.057 10.867 1.00 98.06 435 LEU A O 1
ATOM 3399 N N . ASP A 1 436 ? 1.802 10.320 9.264 1.00 97.88 436 ASP A N 1
ATOM 3400 C CA . ASP A 1 436 ? 2.872 11.267 9.598 1.00 97.88 436 ASP A CA 1
ATOM 3401 C C . ASP A 1 436 ? 2.470 12.716 9.242 1.00 97.88 436 ASP A C 1
ATOM 3403 O O . ASP A 1 436 ? 2.698 13.618 10.044 1.00 97.88 436 ASP A O 1
ATOM 3407 N N . MET A 1 437 ? 1.773 12.958 8.123 1.00 98.38 437 MET A N 1
ATOM 3408 C CA . MET A 1 437 ? 1.201 14.286 7.828 1.00 98.38 437 MET A CA 1
ATOM 3409 C C . MET A 1 437 ? 0.151 14.714 8.863 1.00 98.38 437 MET A C 1
ATOM 3411 O O . MET A 1 437 ? 0.133 15.868 9.280 1.00 98.38 437 MET A O 1
ATOM 3415 N N . ARG A 1 438 ? -0.697 13.793 9.338 1.00 98.12 438 ARG A N 1
ATOM 3416 C CA . ARG A 1 438 ? -1.666 14.070 10.414 1.00 98.12 438 ARG A CA 1
ATOM 3417 C C . ARG A 1 438 ? -1.001 14.420 11.735 1.00 98.12 438 ARG A C 1
ATOM 3419 O O . ARG A 1 438 ? -1.492 15.301 12.428 1.00 98.12 438 ARG A O 1
ATOM 3426 N N . ARG A 1 439 ? 0.108 13.758 12.080 1.00 97.75 439 ARG A N 1
ATOM 3427 C CA . ARG A 1 439 ? 0.905 14.116 13.263 1.00 97.75 439 ARG A CA 1
ATOM 3428 C C . ARG A 1 439 ? 1.362 15.563 13.201 1.00 97.75 439 ARG A C 1
ATOM 3430 O O . ARG A 1 439 ? 1.193 16.281 14.177 1.00 97.75 439 ARG A O 1
ATOM 3437 N N . TYR A 1 440 ? 1.859 15.990 12.044 1.00 97.50 440 TYR A N 1
ATOM 3438 C CA . TYR A 1 440 ? 2.253 17.377 11.846 1.00 97.50 440 TYR A CA 1
ATOM 3439 C C . TYR A 1 440 ? 1.059 18.331 11.970 1.00 97.50 440 TYR A C 1
ATOM 3441 O O . TYR A 1 440 ? 1.092 19.257 12.776 1.00 97.50 440 TYR A O 1
ATOM 3449 N N . LEU A 1 441 ? -0.030 18.068 11.242 1.00 97.88 441 LEU A N 1
ATOM 3450 C CA . LEU A 1 441 ? -1.220 18.921 11.282 1.00 97.88 441 LEU A CA 1
ATOM 3451 C C . LEU A 1 441 ? -1.796 19.049 12.700 1.00 97.88 441 LEU A C 1
ATOM 3453 O O . LEU A 1 441 ? -2.126 20.153 13.122 1.00 97.88 441 LEU A O 1
ATOM 3457 N N . SER A 1 442 ? -1.869 17.946 13.448 1.00 96.31 442 SER A N 1
ATOM 3458 C CA . SER A 1 442 ? -2.409 17.940 14.809 1.00 96.31 442 SER A CA 1
ATOM 3459 C C . SER A 1 442 ? -1.493 18.601 15.833 1.00 96.31 442 SER A C 1
ATOM 3461 O O . SER A 1 442 ? -1.976 19.394 16.633 1.00 96.31 442 SER A O 1
ATOM 3463 N N . LEU A 1 443 ? -0.200 18.266 15.837 1.00 94.12 443 LEU A N 1
ATOM 3464 C CA . LEU A 1 443 ? 0.712 18.659 16.916 1.00 94.12 443 LEU A CA 1
ATOM 3465 C C . LEU A 1 443 ? 1.436 19.981 16.660 1.00 94.12 443 LEU A C 1
ATOM 3467 O O . LEU A 1 443 ? 1.795 20.656 17.618 1.00 94.12 443 LEU A O 1
ATOM 3471 N N . MET A 1 444 ? 1.655 20.351 15.396 1.00 93.56 444 MET A N 1
ATOM 3472 C CA . MET A 1 444 ? 2.395 21.568 15.042 1.00 93.56 444 MET A CA 1
ATOM 3473 C C . MET A 1 444 ? 1.480 22.702 14.594 1.00 93.56 444 MET A C 1
ATOM 3475 O O . MET A 1 444 ? 1.716 23.854 14.945 1.00 93.56 444 MET A O 1
ATOM 3479 N N . GLU A 1 445 ? 0.434 22.393 13.826 1.00 94.25 445 GLU A N 1
ATOM 3480 C CA . GLU A 1 445 ? -0.438 23.421 13.241 1.00 94.25 445 GLU A CA 1
ATOM 3481 C C . GLU A 1 445 ? -1.787 23.552 13.943 1.00 94.25 445 GLU A C 1
ATOM 3483 O O . GLU A 1 445 ? -2.543 24.468 13.629 1.00 94.25 445 GLU A O 1
ATOM 3488 N N . SER A 1 446 ? -2.117 22.640 14.866 1.00 94.75 446 SER A N 1
ATOM 3489 C CA . SER A 1 446 ? -3.462 22.533 15.452 1.00 94.75 446 SER A CA 1
ATOM 3490 C C . SER A 1 446 ? -4.576 22.558 14.388 1.00 94.75 446 SER A C 1
ATOM 3492 O O . SER A 1 446 ? -5.661 23.093 14.603 1.00 94.75 446 SER A O 1
ATOM 3494 N N . ASN A 1 447 ? -4.291 22.000 13.208 1.00 95.62 447 ASN A N 1
ATOM 3495 C CA . ASN A 1 447 ? -5.177 21.990 12.053 1.00 95.62 447 ASN A CA 1
ATOM 3496 C C . ASN A 1 447 ? -5.872 20.634 11.962 1.00 95.62 447 ASN A C 1
ATOM 3498 O O . ASN A 1 447 ? -5.356 19.686 11.371 1.00 95.62 447 ASN A O 1
ATOM 3502 N N . PHE A 1 448 ? -7.056 20.550 12.548 1.00 95.12 448 PHE A N 1
ATOM 3503 C CA . PHE A 1 448 ? -7.922 19.380 12.509 1.00 95.12 448 PHE A CA 1
ATOM 3504 C C . PHE A 1 448 ? -9.395 19.816 12.514 1.00 95.12 448 PHE A C 1
ATOM 3506 O O . PHE A 1 448 ? -9.688 20.943 12.920 1.00 95.12 448 PHE A O 1
ATOM 3513 N N . PRO A 1 449 ? -10.333 18.950 12.082 1.00 93.56 449 PRO A N 1
ATOM 3514 C CA . PRO A 1 449 ? -11.764 19.248 12.146 1.00 93.56 449 PRO A CA 1
ATOM 3515 C C . PRO A 1 449 ? -12.215 19.632 13.559 1.00 93.56 449 PRO A C 1
ATOM 3517 O O . PRO A 1 449 ? -11.771 19.033 14.542 1.00 93.56 449 PRO A O 1
ATOM 3520 N N . THR A 1 450 ? -13.102 20.620 13.671 1.00 90.75 450 THR A N 1
ATOM 3521 C CA . THR A 1 450 ? -13.505 21.205 14.959 1.00 90.75 450 THR A CA 1
ATOM 3522 C C . THR A 1 450 ? -14.135 20.174 15.898 1.00 90.75 450 THR A C 1
ATOM 3524 O O . THR A 1 450 ? -13.852 20.181 17.097 1.00 90.75 450 THR A O 1
ATOM 3527 N N . GLU A 1 451 ? -14.923 19.243 15.362 1.00 91.75 451 GLU A N 1
ATOM 3528 C CA . GLU A 1 451 ? -15.590 18.178 16.116 1.00 91.75 451 GLU A CA 1
ATOM 3529 C C . GLU A 1 451 ? -14.576 17.245 16.793 1.00 91.75 451 GLU A C 1
ATOM 3531 O O . GLU A 1 451 ? -14.760 16.851 17.949 1.00 91.75 451 GLU A O 1
ATOM 3536 N N . LEU A 1 452 ? -13.439 16.986 16.137 1.00 94.94 452 LEU A N 1
ATOM 3537 C CA . LEU A 1 452 ? -12.361 16.188 16.715 1.00 94.94 452 LEU A CA 1
ATOM 3538 C C . LEU A 1 452 ? -11.736 16.877 17.938 1.00 94.94 452 LEU A C 1
ATOM 3540 O O . LEU A 1 452 ? -11.342 16.205 18.892 1.00 94.94 452 LEU A O 1
ATOM 3544 N N . GLY A 1 453 ? -11.689 18.212 17.951 1.00 95.12 453 GLY A N 1
ATOM 3545 C CA . GLY A 1 453 ? -11.208 18.983 19.098 1.00 95.12 453 GLY A CA 1
ATOM 3546 C C . GLY A 1 453 ? -12.027 18.741 20.372 1.00 95.12 453 GLY A C 1
ATOM 3547 O O . GLY A 1 453 ? -11.483 18.797 21.476 1.00 95.12 453 GLY A O 1
ATOM 3548 N N . ASN A 1 454 ? -13.318 18.416 20.245 1.00 94.38 454 ASN A N 1
ATOM 3549 C CA . ASN A 1 454 ? -14.153 18.027 21.386 1.00 94.38 454 ASN A CA 1
ATOM 3550 C C . ASN A 1 454 ? -13.725 16.661 21.934 1.00 94.38 454 ASN A C 1
ATOM 3552 O O . ASN A 1 454 ? -13.547 16.519 23.143 1.00 94.38 454 ASN A O 1
ATOM 3556 N N . ALA A 1 455 ? -13.489 15.689 21.049 1.00 96.06 455 ALA A N 1
ATOM 3557 C CA . ALA A 1 455 ? -13.027 14.358 21.432 1.00 96.06 455 ALA A CA 1
ATOM 3558 C C . ALA A 1 455 ? -11.632 14.388 22.085 1.00 96.06 455 ALA A C 1
ATOM 3560 O O . ALA A 1 455 ? -11.385 13.635 23.025 1.00 96.06 455 ALA A O 1
ATOM 3561 N N . TYR A 1 456 ? -10.728 15.271 21.641 1.00 97.38 456 TYR A N 1
ATOM 3562 C CA . TYR A 1 456 ? -9.431 15.488 22.299 1.00 97.38 456 TYR A CA 1
ATOM 3563 C C . TYR A 1 456 ? -9.593 15.962 23.740 1.00 97.38 456 TYR A C 1
ATOM 3565 O O . TYR A 1 456 ? -9.109 15.297 24.654 1.00 97.38 456 TYR A O 1
ATOM 3573 N N . ARG A 1 457 ? -10.350 17.043 23.955 1.00 96.81 457 ARG A N 1
ATOM 3574 C CA . ARG A 1 457 ? -10.601 17.572 25.303 1.00 96.81 457 ARG A CA 1
ATOM 3575 C C . ARG A 1 457 ? -11.309 16.554 26.194 1.00 96.81 457 ARG A C 1
ATOM 3577 O O . ARG A 1 457 ? -11.032 16.488 27.387 1.00 96.81 457 ARG A O 1
ATOM 3584 N N . ALA A 1 458 ? -12.214 15.757 25.636 1.00 96.88 458 ALA A N 1
ATOM 3585 C CA . ALA A 1 458 ? -12.875 14.678 26.361 1.00 96.88 458 ALA A CA 1
ATOM 3586 C C . ALA A 1 458 ? -11.886 13.577 26.787 1.00 96.88 458 ALA A C 1
ATOM 3588 O O . ALA A 1 458 ? -11.901 13.141 27.936 1.00 96.88 458 ALA A O 1
ATOM 3589 N N . MET A 1 459 ? -10.978 13.165 25.896 1.00 97.56 459 MET A N 1
ATOM 3590 C CA . MET A 1 459 ? -9.936 12.189 26.227 1.00 97.56 459 MET A CA 1
ATOM 3591 C C . MET A 1 459 ? -8.971 12.702 27.299 1.00 97.56 459 MET A C 1
ATOM 3593 O O . MET A 1 459 ? -8.593 11.926 28.170 1.00 97.56 459 MET A O 1
ATOM 3597 N N . GLU A 1 460 ? -8.611 13.984 27.263 1.00 95.56 460 GLU A N 1
ATOM 3598 C CA . GLU A 1 460 ? -7.751 14.614 28.274 1.00 95.56 460 GLU A CA 1
ATOM 3599 C C . GLU A 1 460 ? -8.424 14.701 29.647 1.00 95.56 460 GLU A C 1
ATOM 3601 O O . GLU A 1 460 ? -7.818 14.349 30.654 1.00 95.56 460 GLU A O 1
ATOM 3606 N N . ASN A 1 461 ? -9.683 15.143 29.697 1.00 95.88 461 ASN A N 1
ATOM 3607 C CA . ASN A 1 461 ? -10.355 15.445 30.964 1.00 95.88 461 ASN A CA 1
ATOM 3608 C C . ASN A 1 461 ? -11.102 14.251 31.573 1.00 95.88 461 ASN A C 1
ATOM 3610 O O . ASN A 1 461 ? -11.313 14.206 32.782 1.00 95.88 461 ASN A O 1
ATOM 3614 N N . SER A 1 462 ? -11.550 13.309 30.744 1.00 95.25 462 SER A N 1
ATOM 3615 C CA . SER A 1 462 ? -12.433 12.207 31.154 1.00 95.25 462 SER A CA 1
ATOM 3616 C C . SER A 1 462 ? -11.872 10.831 30.796 1.00 95.25 462 SER A C 1
ATOM 3618 O O . SER A 1 462 ? -12.537 9.820 31.016 1.00 95.25 462 SER A O 1
ATOM 3620 N N . GLY A 1 463 ? -10.678 10.760 30.198 1.00 96.38 463 GLY A N 1
ATOM 3621 C CA . GLY A 1 463 ? -10.055 9.499 29.794 1.00 96.38 463 GLY A CA 1
ATOM 3622 C C . GLY A 1 463 ? -10.786 8.776 28.657 1.00 96.38 463 GLY A C 1
ATOM 3623 O O . GLY A 1 463 ? -10.442 7.641 28.333 1.00 96.38 463 GLY A O 1
ATOM 3624 N N . ASN A 1 464 ? -11.802 9.384 28.032 1.00 96.88 464 ASN A N 1
ATOM 3625 C CA . ASN A 1 464 ? -12.587 8.775 26.957 1.00 96.88 464 ASN A CA 1
ATOM 3626 C C . ASN A 1 464 ? -13.104 9.821 25.951 1.00 96.88 464 ASN A C 1
ATOM 3628 O O . ASN A 1 464 ? -13.378 10.953 26.335 1.00 96.88 464 ASN A O 1
ATOM 3632 N N . PRO A 1 465 ? -13.272 9.462 24.666 1.00 95.62 465 PRO A N 1
ATOM 3633 C CA . PRO A 1 465 ? -13.650 10.429 23.636 1.00 95.62 465 PRO A CA 1
ATOM 3634 C C . PRO A 1 465 ? -15.136 10.834 23.650 1.00 95.62 465 PRO A C 1
ATOM 3636 O O . PRO A 1 465 ? -15.493 11.761 22.931 1.00 95.62 465 PRO A O 1
ATOM 3639 N N . TRP A 1 466 ? -15.991 10.190 24.460 1.00 94.50 466 TRP A N 1
ATOM 3640 C CA . TRP A 1 466 ? -17.402 10.578 24.635 1.00 94.50 466 TRP A CA 1
ATOM 3641 C C . TRP A 1 466 ? -17.593 11.705 25.660 1.00 94.50 466 TRP A C 1
ATOM 3643 O O . TRP A 1 466 ? -18.650 12.327 25.680 1.00 94.50 466 TRP A O 1
ATOM 3653 N N . GLY A 1 467 ? -16.604 11.958 26.523 1.00 95.19 467 GLY A N 1
ATOM 3654 C CA . GLY A 1 467 ? -16.702 12.959 27.592 1.00 95.19 467 GLY A CA 1
ATOM 3655 C C . GLY A 1 467 ? -17.663 12.568 28.719 1.00 95.19 467 GLY A C 1
ATOM 3656 O O . GLY A 1 467 ? -18.081 13.427 29.489 1.00 95.19 467 GLY A O 1
ATOM 3657 N N . ILE A 1 468 ? -18.026 11.285 28.804 1.00 96.25 468 ILE A N 1
ATOM 3658 C CA . ILE A 1 468 ? -18.895 10.741 29.855 1.00 96.25 468 ILE A CA 1
ATOM 3659 C C . ILE A 1 468 ? -18.051 10.424 31.096 1.00 96.25 468 ILE A C 1
ATOM 3661 O O . ILE A 1 468 ? -16.857 10.135 30.986 1.00 96.25 468 ILE A O 1
ATOM 3665 N N . SER A 1 469 ? -18.652 10.501 32.284 1.00 95.94 469 SER A N 1
ATOM 3666 C CA . SER A 1 469 ? -17.968 10.213 33.545 1.00 95.94 469 SER A CA 1
ATOM 3667 C C . SER A 1 469 ? -17.444 8.775 33.593 1.00 95.94 469 SER A C 1
ATOM 3669 O O . SER A 1 469 ? -18.164 7.827 33.280 1.00 95.94 469 SER A O 1
ATOM 3671 N N . GLN A 1 470 ? -16.213 8.588 34.077 1.00 94.75 470 GLN A N 1
ATOM 3672 C CA . GLN A 1 470 ? -15.648 7.249 34.291 1.00 94.75 470 GLN A CA 1
ATOM 3673 C C . GLN A 1 470 ? -16.420 6.447 35.351 1.00 94.75 470 GLN A C 1
ATOM 3675 O O . GLN A 1 470 ? -16.394 5.221 35.318 1.00 94.75 470 GLN A O 1
ATOM 3680 N N . ALA A 1 471 ? -17.161 7.110 36.247 1.00 94.38 471 ALA A N 1
ATOM 3681 C CA . ALA A 1 471 ? -18.014 6.431 37.224 1.00 94.38 471 ALA A CA 1
ATOM 3682 C C . ALA A 1 471 ? -19.131 5.600 36.562 1.00 94.38 471 ALA A C 1
ATOM 3684 O O . ALA A 1 471 ? -19.494 4.554 37.084 1.00 94.38 471 ALA A O 1
ATOM 3685 N N . GLU A 1 472 ? -19.618 6.028 35.393 1.00 94.81 472 GLU A N 1
ATOM 3686 C CA . GLU A 1 472 ? -20.696 5.362 34.641 1.00 94.81 472 GLU A CA 1
ATOM 3687 C C . GLU A 1 472 ? -20.176 4.192 33.781 1.00 94.81 472 GLU A C 1
ATOM 3689 O O . GLU A 1 472 ? -20.935 3.465 33.137 1.00 94.81 472 GLU A O 1
ATOM 3694 N N . ARG A 1 473 ? -18.854 3.979 33.737 1.00 95.19 473 ARG A N 1
ATOM 3695 C CA . ARG A 1 473 ? -18.213 3.030 32.816 1.00 95.19 473 ARG A CA 1
ATOM 3696 C C . ARG A 1 473 ? -18.627 1.573 33.042 1.00 95.19 473 ARG A C 1
ATOM 3698 O O . ARG A 1 473 ? -18.660 0.789 32.093 1.00 95.19 473 ARG A O 1
ATOM 3705 N N . ALA A 1 474 ? -18.936 1.207 34.283 1.00 95.69 474 ALA A N 1
ATOM 3706 C CA . ALA A 1 474 ? -19.369 -0.140 34.653 1.00 95.69 474 ALA A CA 1
ATOM 3707 C C . ALA A 1 474 ? -20.901 -0.300 34.698 1.00 95.69 474 ALA A C 1
ATOM 3709 O O . ALA A 1 474 ? -21.383 -1.386 35.013 1.00 95.69 474 ALA A O 1
ATOM 3710 N N . ASP A 1 475 ? -21.687 0.728 34.352 1.00 94.75 475 ASP A N 1
ATOM 3711 C CA . ASP A 1 475 ? -23.150 0.705 34.514 1.00 94.75 475 ASP A CA 1
ATOM 3712 C C . ASP A 1 475 ? -23.823 -0.424 33.730 1.00 94.75 475 ASP A C 1
ATOM 3714 O O . ASP A 1 475 ? -24.828 -0.991 34.165 1.00 94.75 475 ASP A O 1
ATOM 3718 N N . TRP A 1 476 ? -23.252 -0.813 32.588 1.00 94.88 476 TRP A N 1
ATOM 3719 C CA . TRP A 1 476 ? -23.743 -1.937 31.792 1.00 94.88 476 TRP A CA 1
ATOM 3720 C C . TRP A 1 476 ? -23.706 -3.272 32.554 1.00 94.88 476 TRP A C 1
ATOM 3722 O O . TRP A 1 476 ? -24.529 -4.142 32.256 1.00 94.88 476 TRP A O 1
ATOM 3732 N N . ALA A 1 477 ? -22.793 -3.425 33.522 1.00 94.19 477 ALA A N 1
ATOM 3733 C CA . ALA A 1 477 ? -22.601 -4.642 34.305 1.00 94.19 477 ALA A CA 1
ATOM 3734 C C . ALA A 1 477 ? -23.658 -4.805 35.405 1.00 94.19 477 ALA A C 1
ATOM 3736 O O . ALA A 1 477 ? -23.943 -5.927 35.799 1.00 94.19 477 ALA A O 1
ATOM 3737 N N . THR A 1 478 ? -24.321 -3.723 35.837 1.00 89.62 478 THR A N 1
ATOM 3738 C CA . THR A 1 478 ? -25.378 -3.765 36.876 1.00 89.62 478 THR A CA 1
ATOM 3739 C C . THR A 1 478 ? -26.568 -4.662 36.514 1.00 89.62 478 THR A C 1
ATOM 3741 O O . THR A 1 478 ? -27.328 -5.077 37.385 1.00 89.62 478 THR A O 1
ATOM 3744 N N . LYS A 1 479 ? -26.734 -4.976 35.222 1.00 84.94 479 LYS A N 1
ATOM 3745 C CA . LYS A 1 479 ? -27.783 -5.860 34.691 1.00 84.94 479 LYS A CA 1
ATOM 3746 C C . LYS A 1 479 ? -27.375 -7.338 34.648 1.00 84.94 479 LYS A C 1
ATOM 3748 O O . LYS A 1 479 ? -28.140 -8.155 34.132 1.00 84.94 479 LYS A O 1
ATOM 3753 N N . LEU A 1 480 ? -26.172 -7.671 35.111 1.00 91.44 480 LEU A N 1
ATOM 3754 C CA . LEU A 1 480 ? -25.603 -9.013 35.104 1.00 91.44 480 LEU A CA 1
ATOM 3755 C C . LEU A 1 480 ? -25.127 -9.381 36.508 1.00 91.44 480 LEU A C 1
ATOM 3757 O O . LEU A 1 480 ? -24.503 -8.583 37.202 1.00 91.44 480 LEU A O 1
ATOM 3761 N N . GLU A 1 481 ? -25.399 -10.614 36.917 1.00 89.12 481 GLU A N 1
ATOM 3762 C CA . GLU A 1 481 ? -24.855 -11.165 38.155 1.00 89.12 481 GLU A CA 1
ATOM 3763 C C . GLU A 1 481 ? -23.449 -11.724 37.902 1.00 89.12 481 GLU A C 1
ATOM 3765 O O . GLU A 1 481 ? -23.158 -12.216 36.811 1.00 89.12 481 GLU A O 1
ATOM 3770 N N . GLY A 1 482 ? -22.570 -11.662 38.907 1.00 85.69 482 GLY A N 1
ATOM 3771 C CA . GLY A 1 482 ? -21.257 -12.317 38.859 1.00 85.69 482 GLY A CA 1
ATOM 3772 C C . GLY A 1 482 ? -20.196 -11.628 37.993 1.00 85.69 482 GLY A C 1
ATOM 3773 O O . GLY A 1 482 ? -19.277 -12.301 37.539 1.00 85.69 482 GLY A O 1
ATOM 3774 N N . ILE A 1 483 ? -20.309 -10.317 37.746 1.00 93.06 483 ILE A N 1
ATOM 3775 C CA . ILE A 1 483 ? -19.248 -9.528 37.101 1.00 93.06 483 ILE A CA 1
ATOM 3776 C C . ILE A 1 483 ? -18.387 -8.857 38.173 1.00 93.06 483 ILE A C 1
ATOM 3778 O O . ILE A 1 483 ? -18.868 -8.001 38.915 1.00 93.06 483 ILE A O 1
ATOM 3782 N N . THR A 1 484 ? -17.109 -9.226 38.231 1.00 93.38 484 THR A N 1
ATOM 3783 C CA . THR A 1 484 ? -16.137 -8.619 39.148 1.00 93.38 484 THR A CA 1
ATOM 3784 C C . THR A 1 484 ? -15.588 -7.322 38.555 1.00 93.38 484 THR A C 1
ATOM 3786 O O . THR A 1 484 ? -14.992 -7.332 37.476 1.00 93.38 484 THR A O 1
ATOM 3789 N N . VAL A 1 485 ? -15.772 -6.211 39.272 1.00 93.94 485 VAL A N 1
ATOM 3790 C CA . VAL A 1 485 ? -15.181 -4.904 38.949 1.00 93.94 485 VAL A CA 1
ATOM 3791 C C . VAL A 1 485 ? -14.031 -4.650 39.915 1.00 93.94 485 VAL A C 1
ATOM 3793 O O . VAL A 1 485 ? -14.257 -4.602 41.122 1.00 93.94 485 VAL A O 1
ATOM 3796 N N . LEU A 1 486 ? -12.817 -4.523 39.389 1.00 92.19 486 LEU A N 1
ATOM 3797 C CA . LEU A 1 486 ? -11.604 -4.286 40.171 1.00 92.19 486 LEU A CA 1
ATOM 3798 C C . LEU A 1 486 ? -11.231 -2.805 40.150 1.00 92.19 486 LEU A C 1
ATOM 3800 O O . LEU A 1 486 ? -11.393 -2.144 39.122 1.00 92.19 486 LEU A O 1
ATOM 3804 N N . ASP A 1 487 ? -10.693 -2.311 41.264 1.00 86.94 487 ASP A N 1
ATOM 3805 C CA . ASP A 1 487 ? -9.981 -1.035 41.284 1.00 86.94 487 ASP A CA 1
ATOM 3806 C C . ASP A 1 487 ? -8.570 -1.240 40.702 1.00 86.94 487 ASP A C 1
ATOM 3808 O O . ASP A 1 487 ? -7.960 -2.296 40.861 1.00 86.94 487 ASP A O 1
ATOM 3812 N N . GLY A 1 488 ? -8.027 -0.223 40.037 1.00 81.00 488 GLY A N 1
ATOM 3813 C CA . GLY A 1 488 ? -6.710 -0.250 39.397 1.00 81.00 488 GLY A CA 1
ATOM 3814 C C . GLY A 1 488 ? -5.528 -0.464 40.354 1.00 81.00 488 GLY A C 1
ATOM 3815 O O . GLY A 1 488 ? -4.408 -0.681 39.897 1.00 81.00 488 GLY A O 1
ATOM 3816 N N . GLY A 1 489 ? -5.751 -0.386 41.669 1.00 84.19 489 GLY A N 1
ATOM 3817 C CA . GLY A 1 489 ? -4.745 -0.681 42.695 1.00 84.19 489 GLY A CA 1
ATOM 3818 C C . GLY A 1 489 ? -4.729 -2.131 43.194 1.00 84.19 489 GLY A C 1
ATOM 3819 O O . GLY A 1 489 ? -3.772 -2.520 43.868 1.00 84.19 489 GLY A O 1
ATOM 3820 N N . ASP A 1 490 ? -5.759 -2.922 42.890 1.00 85.88 490 ASP A N 1
ATOM 3821 C CA . ASP A 1 490 ? -5.904 -4.279 43.418 1.00 85.88 490 ASP A CA 1
ATOM 3822 C C . ASP A 1 490 ? -5.121 -5.307 42.575 1.00 85.88 490 ASP A C 1
ATOM 3824 O O . ASP A 1 490 ? -5.060 -5.190 41.348 1.00 85.88 490 ASP A O 1
ATOM 3828 N N . PRO A 1 491 ? -4.527 -6.354 43.183 1.00 90.81 491 PRO A N 1
ATOM 3829 C CA . PRO A 1 491 ? -3.916 -7.443 42.425 1.00 90.81 491 PRO A CA 1
ATOM 3830 C C . PRO A 1 491 ? -4.918 -8.121 41.481 1.00 90.81 491 PRO A C 1
ATOM 3832 O O . PRO A 1 491 ? -6.046 -8.428 41.867 1.00 90.81 491 PRO A O 1
ATOM 3835 N N . PHE A 1 492 ? -4.491 -8.413 40.252 1.00 94.62 492 PHE A N 1
ATOM 3836 C CA . PHE A 1 492 ? -5.324 -9.108 39.277 1.00 94.62 492 PHE A CA 1
ATOM 3837 C C . PHE A 1 492 ? -5.294 -10.625 39.512 1.00 94.62 492 PHE A C 1
ATOM 3839 O O . PHE A 1 492 ? -4.299 -11.287 39.209 1.00 94.62 492 PHE A O 1
ATOM 3846 N N . GLU A 1 493 ? -6.379 -11.177 40.060 1.00 92.75 493 GLU A N 1
ATOM 3847 C CA . GLU A 1 493 ? -6.490 -12.615 40.364 1.00 92.75 493 GLU A CA 1
ATOM 3848 C C . GLU A 1 493 ? -7.203 -13.433 39.275 1.00 92.75 493 GLU A C 1
ATOM 3850 O O . GLU A 1 493 ? -6.966 -14.637 39.178 1.00 92.75 493 GLU A O 1
ATOM 3855 N N . ALA A 1 494 ? -8.040 -12.795 38.448 1.00 94.88 494 ALA A N 1
ATOM 3856 C CA . ALA A 1 494 ? -8.798 -13.473 37.395 1.00 94.88 494 ALA A CA 1
ATOM 3857 C C . ALA A 1 494 ? -7.894 -13.969 36.249 1.00 94.88 494 ALA A C 1
ATOM 3859 O O . ALA A 1 494 ? -6.814 -13.423 36.006 1.00 94.88 494 ALA A O 1
ATOM 3860 N N . GLU A 1 495 ? -8.343 -14.974 35.489 1.00 96.12 495 GLU A N 1
ATOM 3861 C CA . GLU A 1 495 ? -7.577 -15.467 34.333 1.00 96.12 495 GLU A CA 1
ATOM 3862 C C . GLU A 1 495 ? -7.459 -14.413 33.216 1.00 96.12 495 GLU A C 1
ATOM 3864 O O . GLU A 1 495 ? -6.371 -14.210 32.664 1.00 96.12 495 GLU A O 1
ATOM 3869 N N . TYR A 1 496 ? -8.563 -13.736 32.887 1.00 98.25 496 TYR A N 1
ATOM 3870 C CA . TYR A 1 496 ? -8.629 -12.758 31.799 1.00 98.25 496 TYR A CA 1
ATOM 3871 C C . TYR A 1 496 ? -9.133 -11.393 32.265 1.00 98.25 496 TYR A C 1
ATOM 3873 O O . TYR A 1 496 ? -10.165 -11.281 32.925 1.00 98.25 496 TYR A O 1
ATOM 3881 N N . LEU A 1 497 ? -8.470 -10.324 31.820 1.00 98.50 497 LEU A N 1
ATOM 3882 C CA . LEU A 1 497 ? -9.066 -8.991 31.831 1.00 98.50 497 LEU A CA 1
ATOM 3883 C C . LEU A 1 497 ? -9.972 -8.844 30.612 1.00 98.50 497 LEU A C 1
ATOM 3885 O O . LEU A 1 497 ? -9.501 -8.912 29.476 1.00 98.50 497 LEU A O 1
ATOM 3889 N N . TYR A 1 498 ? -11.259 -8.583 30.824 1.00 98.56 498 TYR A N 1
ATOM 3890 C CA . TYR A 1 498 ? -12.136 -8.175 29.736 1.00 98.56 498 TYR A CA 1
ATOM 3891 C C . TYR A 1 498 ? -12.079 -6.653 29.562 1.00 98.56 498 TYR A C 1
ATOM 3893 O O . TYR A 1 498 ? -12.696 -5.891 30.303 1.00 98.56 498 TYR A O 1
ATOM 3901 N N . TRP A 1 499 ? -11.312 -6.218 28.563 1.00 98.50 499 TRP A N 1
ATOM 3902 C CA . TRP A 1 499 ? -11.186 -4.821 28.169 1.00 98.50 499 TRP A CA 1
ATOM 3903 C C . TRP A 1 499 ? -12.398 -4.391 27.343 1.00 98.50 499 TRP A C 1
ATOM 3905 O O . TRP A 1 499 ? -12.507 -4.686 26.139 1.00 98.50 499 TRP A O 1
ATOM 3915 N N . VAL A 1 500 ? -13.304 -3.671 27.998 1.00 97.62 500 VAL A N 1
ATOM 3916 C CA . VAL A 1 500 ? -14.610 -3.280 27.456 1.00 97.62 500 VAL A CA 1
ATOM 3917 C C . VAL A 1 500 ? -14.446 -2.205 26.383 1.00 97.62 500 VAL A C 1
ATOM 3919 O O . VAL A 1 500 ? -15.116 -2.218 25.343 1.00 97.62 500 VAL A O 1
ATOM 3922 N N . GLY A 1 501 ? -13.520 -1.274 26.612 1.00 97.12 501 GLY A N 1
ATOM 3923 C CA . GLY A 1 501 ? -13.315 -0.110 25.771 1.00 97.12 501 GLY A CA 1
ATOM 3924 C C . GLY A 1 501 ? -14.435 0.924 25.907 1.00 97.12 501 GLY A C 1
ATOM 3925 O O . GLY A 1 501 ? -15.452 0.737 26.575 1.00 97.12 501 GLY A O 1
ATOM 3926 N N . CYS A 1 502 ? -14.256 2.057 25.230 1.00 96.94 502 CYS A N 1
ATOM 3927 C CA . CYS A 1 502 ? -15.151 3.207 25.384 1.00 96.94 502 CYS A CA 1
ATOM 3928 C C . CYS A 1 502 ? -16.547 2.946 24.800 1.00 96.94 502 CYS A C 1
ATOM 3930 O O . CYS A 1 502 ? -17.538 3.133 25.494 1.00 96.94 502 CYS A O 1
ATOM 3932 N N . ALA A 1 503 ? -16.638 2.449 23.559 1.00 96.56 503 ALA A N 1
ATOM 3933 C CA . ALA A 1 503 ? -17.932 2.167 22.933 1.00 96.56 503 ALA A CA 1
ATOM 3934 C C . ALA A 1 503 ? -18.728 1.118 23.727 1.00 96.56 503 ALA A C 1
ATOM 3936 O O . ALA A 1 503 ? -19.898 1.330 24.010 1.00 96.56 503 ALA A O 1
ATOM 3937 N N . GLY A 1 504 ? -18.079 0.029 24.158 1.00 96.56 504 GLY A N 1
ATOM 3938 C CA . GLY A 1 504 ? -18.721 -1.014 24.964 1.00 96.56 504 GLY A CA 1
ATOM 3939 C C . GLY A 1 504 ? -19.231 -0.533 26.324 1.00 96.56 504 GLY A C 1
ATOM 3940 O O . GLY A 1 504 ? -20.154 -1.139 26.866 1.00 96.56 504 GLY A O 1
ATOM 3941 N N . SER A 1 505 ? -18.646 0.545 26.854 1.00 97.00 505 SER A N 1
ATOM 3942 C CA . SER A 1 505 ? -19.019 1.121 28.147 1.00 97.00 505 SER A CA 1
ATOM 3943 C C . SER A 1 505 ? -20.098 2.195 28.024 1.00 97.00 505 SER A C 1
ATOM 3945 O O . SER A 1 505 ? -20.974 2.279 28.878 1.00 97.00 505 SER A O 1
ATOM 3947 N N . PHE A 1 506 ? -20.049 3.018 26.971 1.00 96.31 506 PHE A N 1
ATOM 3948 C CA . PHE A 1 506 ? -20.811 4.267 26.906 1.00 96.31 506 PHE A CA 1
ATOM 3949 C C . PHE A 1 506 ? -21.889 4.306 25.819 1.00 96.31 506 PHE A C 1
ATOM 3951 O O . PHE A 1 506 ? -22.921 4.935 26.038 1.00 96.31 506 PHE A O 1
ATOM 3958 N N . ASP A 1 507 ? -21.708 3.615 24.692 1.00 96.50 507 ASP A N 1
ATOM 3959 C CA . ASP A 1 507 ? -22.707 3.582 23.618 1.00 96.50 507 ASP A CA 1
ATOM 3960 C C . ASP A 1 507 ? -23.793 2.535 23.908 1.00 96.50 507 ASP A C 1
ATOM 3962 O O . ASP A 1 507 ? -23.499 1.369 24.165 1.00 96.50 507 ASP A O 1
ATOM 3966 N N . ASP A 1 508 ? -25.065 2.932 23.853 1.00 94.00 508 ASP A N 1
ATOM 3967 C CA . ASP A 1 508 ? -26.177 2.090 24.312 1.00 94.00 508 ASP A CA 1
ATOM 3968 C C . ASP A 1 508 ? -26.358 0.798 23.511 1.00 94.00 508 ASP A C 1
ATOM 3970 O O . ASP A 1 508 ? -26.771 -0.226 24.064 1.00 94.00 508 ASP A O 1
ATOM 3974 N N . LYS A 1 509 ? -26.017 0.810 22.218 1.00 93.31 509 LYS A N 1
ATOM 3975 C CA . LYS A 1 509 ? -26.052 -0.396 21.384 1.00 93.31 509 LYS A CA 1
ATOM 3976 C C . LYS A 1 509 ? -24.893 -1.316 21.745 1.00 93.31 509 LYS A C 1
ATOM 3978 O O . LYS A 1 509 ? -25.089 -2.515 21.934 1.00 93.31 509 LYS A O 1
ATOM 3983 N N . ASN A 1 510 ? -23.699 -0.761 21.914 1.00 97.31 510 ASN A N 1
ATOM 3984 C CA . ASN A 1 510 ? -22.508 -1.523 22.261 1.00 97.31 510 ASN A CA 1
ATOM 3985 C C . ASN A 1 510 ? -22.497 -2.031 23.706 1.00 97.31 510 ASN A C 1
ATOM 3987 O O . ASN A 1 510 ? -21.922 -3.089 23.946 1.00 97.31 510 ASN A O 1
ATOM 3991 N N . LYS A 1 511 ? -23.211 -1.397 24.644 1.00 97.31 511 LYS A N 1
ATOM 3992 C CA . LYS A 1 511 ? -23.476 -1.979 25.973 1.00 97.31 511 LYS A CA 1
ATOM 3993 C C . LYS A 1 511 ? -24.156 -3.350 25.860 1.00 97.31 511 LYS A C 1
ATOM 3995 O O . LYS A 1 511 ? -23.830 -4.252 26.628 1.00 97.31 511 LYS A O 1
ATOM 4000 N N . LYS A 1 512 ? -25.050 -3.552 24.877 1.00 96.75 512 LYS A N 1
ATOM 4001 C CA . LYS A 1 512 ? -25.683 -4.863 24.615 1.00 96.75 512 LYS A CA 1
ATOM 4002 C C . LYS A 1 512 ? -24.684 -5.890 24.076 1.00 96.75 512 LYS A C 1
ATOM 4004 O O . LYS A 1 512 ? -24.769 -7.061 24.441 1.00 96.75 512 LYS A O 1
ATOM 4009 N N . VAL A 1 513 ? -23.721 -5.459 23.257 1.00 97.88 513 VAL A N 1
ATOM 4010 C CA . VAL A 1 513 ? -22.615 -6.315 22.790 1.00 97.88 513 VAL A CA 1
ATOM 4011 C C . VAL A 1 513 ? -21.774 -6.764 23.982 1.00 97.88 513 VAL A C 1
ATOM 4013 O O . VAL A 1 513 ? -21.571 -7.961 24.165 1.00 97.88 513 VAL A O 1
ATOM 4016 N N . THR A 1 514 ? -21.394 -5.822 24.849 1.00 98.00 514 THR A N 1
ATOM 4017 C CA . THR A 1 514 ? -20.625 -6.098 26.069 1.00 98.00 514 THR A CA 1
ATOM 4018 C C . THR A 1 514 ? -21.349 -7.083 26.985 1.00 98.00 514 THR A C 1
ATOM 4020 O O . THR A 1 514 ? -20.761 -8.051 27.465 1.00 98.00 514 THR A O 1
ATOM 4023 N N . GLN A 1 515 ? -22.656 -6.889 27.181 1.00 97.88 515 GLN A N 1
ATOM 4024 C CA . GLN A 1 515 ? -23.484 -7.801 27.971 1.00 97.88 515 GLN A CA 1
ATOM 4025 C C . GLN A 1 515 ? -23.580 -9.193 27.343 1.00 97.88 515 GLN A C 1
ATOM 4027 O O . GLN A 1 515 ? -23.534 -10.192 28.059 1.00 97.88 515 GLN A O 1
ATOM 4032 N N . SER A 1 516 ? -23.696 -9.268 26.016 1.00 98.00 516 SER A N 1
ATOM 4033 C CA . SER A 1 516 ? -23.763 -10.543 25.300 1.00 98.00 516 SER A CA 1
ATOM 4034 C C . SER A 1 516 ? -22.448 -11.303 25.416 1.00 98.00 516 SER A C 1
ATOM 4036 O O . SER A 1 516 ? -22.443 -12.484 25.755 1.00 98.00 516 SER A O 1
ATOM 4038 N N . MET A 1 517 ? -21.324 -10.605 25.241 1.00 97.88 517 MET A N 1
ATOM 4039 C CA . MET A 1 517 ? -19.995 -11.176 25.421 1.00 97.88 517 MET A CA 1
ATOM 4040 C C . MET A 1 517 ? -19.784 -11.683 26.852 1.00 97.88 517 MET A C 1
ATOM 4042 O O . MET A 1 517 ? -19.368 -12.823 27.035 1.00 97.88 517 MET A O 1
ATOM 4046 N N . ALA A 1 518 ? -20.131 -10.891 27.871 1.00 98.12 518 ALA A N 1
ATOM 4047 C CA . ALA A 1 518 ? -20.018 -11.302 29.271 1.00 98.12 518 ALA A CA 1
ATOM 4048 C C . ALA A 1 518 ? -20.838 -12.572 29.575 1.00 98.12 518 ALA A C 1
ATOM 4050 O O . ALA A 1 518 ? -20.336 -13.493 30.216 1.00 98.12 518 ALA A 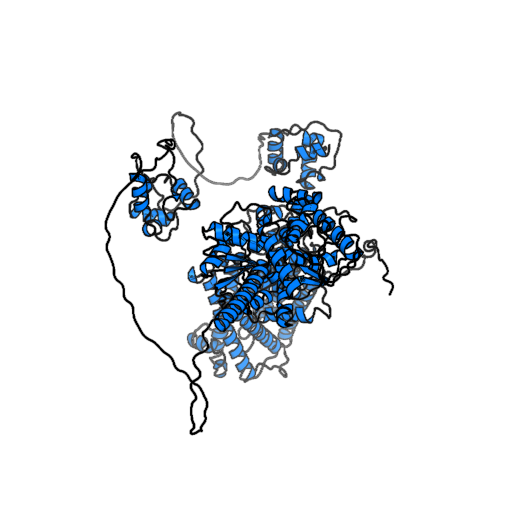O 1
ATOM 4051 N N . ARG A 1 519 ? -22.068 -12.672 29.050 1.00 97.75 519 ARG A N 1
ATOM 4052 C CA . ARG A 1 519 ? -22.906 -13.878 29.179 1.00 97.75 519 ARG A CA 1
ATOM 4053 C C . ARG A 1 519 ? -22.304 -15.096 28.474 1.00 97.75 519 ARG A C 1
ATOM 4055 O O . ARG A 1 519 ? -22.422 -16.204 28.989 1.00 97.75 519 ARG A O 1
ATOM 4062 N N . LEU A 1 520 ? -21.684 -14.917 27.307 1.00 98.06 520 LEU A N 1
ATOM 4063 C CA . LEU A 1 520 ? -20.993 -15.999 26.593 1.00 98.06 520 LEU A CA 1
ATOM 4064 C C . LEU A 1 520 ? -19.758 -16.482 27.369 1.00 98.06 520 LEU A C 1
ATOM 4066 O O . LEU A 1 520 ? -19.555 -17.686 27.497 1.00 98.06 520 LEU A O 1
ATOM 4070 N N . LEU A 1 521 ? -18.984 -15.562 27.954 1.00 97.94 521 LEU A N 1
ATOM 4071 C CA . LEU A 1 521 ? -17.845 -15.893 28.818 1.00 97.94 521 LEU A CA 1
ATOM 4072 C C . LEU A 1 521 ? -18.280 -16.674 30.066 1.00 97.94 521 LEU A C 1
ATOM 4074 O O . LEU A 1 521 ? -17.674 -17.695 30.389 1.00 97.94 521 LEU A O 1
ATOM 4078 N N . GLN A 1 522 ? -19.360 -16.244 30.726 1.00 96.62 522 GLN A N 1
ATOM 4079 C CA . GLN A 1 522 ? -19.935 -16.951 31.876 1.00 96.62 522 GLN A CA 1
ATOM 4080 C C . GLN A 1 522 ? -20.415 -18.360 31.500 1.00 96.62 522 GLN A C 1
ATOM 4082 O O . GLN A 1 522 ? -20.112 -19.317 32.209 1.00 96.62 522 GLN A O 1
ATOM 4087 N N . ARG A 1 523 ? -21.106 -18.509 30.359 1.00 96.06 523 ARG A N 1
ATOM 4088 C CA . ARG A 1 523 ? -21.531 -19.820 29.835 1.00 96.06 523 ARG A CA 1
ATOM 4089 C C . ARG A 1 523 ? -20.351 -20.750 29.552 1.00 96.06 523 ARG A C 1
ATOM 4091 O O . ARG A 1 523 ? -20.446 -21.937 29.835 1.00 96.06 523 ARG A O 1
ATOM 4098 N N . ALA A 1 524 ? -19.242 -20.209 29.052 1.00 97.25 524 ALA A N 1
ATOM 4099 C CA . ALA A 1 524 ? -18.019 -20.964 28.782 1.00 97.25 524 ALA A CA 1
ATOM 4100 C C . ALA A 1 524 ? -17.140 -21.218 30.029 1.00 97.25 524 ALA A C 1
ATOM 4102 O O . ALA A 1 524 ? -16.045 -21.789 29.921 1.00 97.25 524 ALA A O 1
ATOM 4103 N N . GLY A 1 525 ? -17.591 -20.779 31.213 1.00 96.25 525 GLY A N 1
ATOM 4104 C CA . GLY A 1 525 ? -16.858 -20.915 32.470 1.00 96.25 525 GLY A CA 1
ATOM 4105 C C . GLY A 1 525 ? -15.510 -20.193 32.453 1.00 96.25 525 GLY A C 1
ATOM 4106 O O . GLY A 1 525 ? -14.524 -20.728 32.958 1.00 96.25 525 GLY A O 1
ATOM 4107 N N . ILE A 1 526 ? -15.434 -19.035 31.794 1.00 97.38 526 ILE A N 1
ATOM 4108 C CA . ILE A 1 526 ? -14.232 -18.195 31.769 1.00 97.38 526 ILE A CA 1
ATOM 4109 C C . ILE A 1 526 ? -14.202 -17.350 33.037 1.00 97.38 526 ILE A C 1
ATOM 4111 O O . ILE A 1 526 ? -15.176 -16.668 33.348 1.00 97.38 526 ILE A O 1
ATOM 4115 N N . ASP A 1 527 ? -13.075 -17.376 33.741 1.00 96.81 527 ASP A N 1
ATOM 4116 C CA . ASP A 1 527 ? -12.820 -16.494 34.874 1.00 96.81 527 ASP A CA 1
ATOM 4117 C C . ASP A 1 527 ? -12.287 -15.145 34.371 1.00 96.81 527 ASP A C 1
ATOM 4119 O O . ASP A 1 527 ? -11.195 -15.064 33.797 1.00 96.81 527 ASP A O 1
ATOM 4123 N N . PHE A 1 528 ? -13.085 -14.088 34.524 1.00 97.50 528 PHE A N 1
ATOM 4124 C CA . PHE A 1 528 ? -12.733 -12.756 34.045 1.00 97.50 528 PHE A CA 1
ATOM 4125 C C . PHE A 1 528 ? -13.185 -11.644 34.991 1.00 97.50 528 PHE A C 1
ATOM 4127 O O . PHE A 1 528 ? -14.175 -11.763 35.713 1.00 97.50 528 PHE A O 1
ATOM 4134 N N . ALA A 1 529 ? -12.477 -10.519 34.920 1.00 97.50 529 ALA A N 1
ATOM 4135 C CA . ALA A 1 529 ? -12.821 -9.281 35.612 1.00 97.50 529 ALA A CA 1
ATOM 4136 C C . ALA A 1 529 ? -12.751 -8.076 34.660 1.00 97.50 529 ALA A C 1
ATOM 4138 O O . ALA A 1 529 ? -12.200 -8.174 33.559 1.00 97.50 529 ALA A O 1
ATOM 4139 N N . ILE A 1 530 ? -13.312 -6.941 35.083 1.00 97.19 530 ILE A N 1
ATOM 4140 C CA . ILE A 1 530 ? -13.251 -5.649 34.379 1.00 97.19 530 ILE A CA 1
ATOM 4141 C C . ILE A 1 530 ? -12.666 -4.566 35.295 1.00 97.19 530 ILE A C 1
ATOM 4143 O O . ILE A 1 530 ? -12.745 -4.684 36.514 1.00 97.19 530 ILE A O 1
ATOM 4147 N N . LEU A 1 531 ? -12.131 -3.484 34.722 1.00 95.38 531 LEU A N 1
ATOM 4148 C CA . LEU A 1 531 ? -11.540 -2.372 35.493 1.00 95.38 531 LEU A CA 1
ATOM 4149 C C . LEU A 1 531 ? -12.528 -1.251 35.852 1.00 95.38 531 LEU A C 1
ATOM 4151 O O . LEU A 1 531 ? -12.180 -0.339 36.595 1.00 95.38 531 LEU A O 1
ATOM 4155 N N . GLY A 1 532 ? -13.742 -1.263 35.289 1.00 93.38 532 GLY A N 1
ATOM 4156 C CA . GLY A 1 532 ? -14.734 -0.211 35.532 1.00 93.38 532 GLY A CA 1
ATOM 4157 C C . GLY A 1 532 ? -14.129 1.198 35.379 1.00 93.38 532 GLY A C 1
ATOM 4158 O O . GLY A 1 532 ? -13.500 1.452 34.350 1.00 93.38 532 GLY A O 1
ATOM 4159 N N . PRO A 1 533 ? -14.267 2.100 36.371 1.00 93.81 533 PRO A N 1
ATOM 4160 C CA . PRO A 1 533 ? -13.721 3.461 36.319 1.00 93.81 533 PRO A CA 1
ATOM 4161 C C . PRO A 1 533 ? -12.205 3.577 36.089 1.00 93.81 533 PRO A C 1
ATOM 4163 O O . PRO A 1 533 ? -11.754 4.624 35.626 1.00 93.81 533 PRO A O 1
ATOM 4166 N N . SER A 1 534 ? -11.424 2.533 36.380 1.00 94.38 534 SER A N 1
ATOM 4167 C CA . SER A 1 534 ? -9.966 2.529 36.196 1.00 94.38 534 SER A CA 1
ATOM 4168 C C . SER A 1 534 ? -9.534 2.252 34.747 1.00 94.38 534 SER A C 1
ATOM 4170 O O . SER A 1 534 ? -8.363 2.425 34.418 1.00 94.38 534 SER A O 1
ATOM 4172 N N . GLU A 1 535 ? -10.448 1.858 33.847 1.00 96.62 535 GLU A N 1
ATOM 4173 C CA . GLU A 1 535 ? -10.139 1.698 32.418 1.00 96.62 535 GLU A CA 1
ATOM 4174 C C . GLU A 1 535 ? -10.183 3.049 31.682 1.00 96.62 535 GLU A C 1
ATOM 4176 O O . GLU A 1 535 ? -11.247 3.665 31.554 1.00 96.62 535 GLU A O 1
ATOM 4181 N N . ASN A 1 536 ? -9.068 3.491 31.096 1.00 96.94 536 ASN A N 1
ATOM 4182 C CA . ASN A 1 536 ? -9.074 4.629 30.171 1.00 96.94 536 ASN A CA 1
ATOM 4183 C C . ASN A 1 536 ? -9.174 4.175 28.710 1.00 96.94 536 ASN A C 1
ATOM 4185 O O . ASN A 1 536 ? -8.990 3.014 28.359 1.00 96.94 536 ASN A O 1
ATOM 4189 N N . CYS A 1 537 ? -9.465 5.105 27.803 1.00 98.06 537 CYS A N 1
ATOM 4190 C CA . CYS A 1 537 ? -9.352 4.864 26.370 1.00 98.06 537 CYS A CA 1
ATOM 4191 C C . CYS A 1 537 ? -7.946 4.359 26.024 1.00 98.06 537 CYS A C 1
ATOM 4193 O O . CYS A 1 537 ? -6.955 4.882 26.518 1.00 98.06 537 CYS A O 1
ATOM 4195 N N . THR A 1 538 ? -7.846 3.403 25.096 1.00 98.19 538 THR A N 1
ATOM 4196 C CA . THR A 1 538 ? -6.541 2.929 24.581 1.00 98.19 538 THR A CA 1
ATOM 4197 C C . THR A 1 538 ? -5.715 4.011 23.867 1.00 98.19 538 THR A C 1
ATOM 4199 O O . THR A 1 538 ? -4.568 3.780 23.507 1.00 98.19 538 THR A O 1
ATOM 4202 N N . GLY A 1 539 ? -6.316 5.171 23.585 1.00 97.81 539 GLY A N 1
ATOM 4203 C CA . GLY A 1 539 ? -5.704 6.257 22.823 1.00 97.81 539 GLY A CA 1
ATOM 4204 C C . GLY A 1 539 ? -5.773 6.090 21.300 1.00 97.81 539 GLY A C 1
ATOM 4205 O O . GLY A 1 539 ? -5.227 6.931 20.591 1.00 97.81 539 GLY A O 1
ATOM 4206 N N . ASP A 1 540 ? -6.458 5.062 20.768 1.00 97.94 540 ASP A N 1
ATOM 4207 C CA . ASP A 1 540 ? -6.557 4.843 19.311 1.00 97.94 540 ASP A CA 1
ATOM 4208 C C . ASP A 1 540 ? -7.042 6.080 18.530 1.00 97.94 540 ASP A C 1
ATOM 4210 O O . ASP A 1 540 ? -6.331 6.474 17.603 1.00 97.94 540 ASP A O 1
ATOM 4214 N N . PRO A 1 541 ? -8.161 6.755 18.882 1.00 97.25 541 PRO A N 1
ATOM 4215 C CA . PRO A 1 541 ? -8.612 7.924 18.125 1.00 97.25 541 PRO A CA 1
ATOM 4216 C C . PRO A 1 541 ? -7.549 9.023 18.058 1.00 97.25 541 PRO A C 1
ATOM 4218 O O . PRO A 1 541 ? -7.241 9.487 16.962 1.00 97.25 541 PRO A O 1
ATOM 4221 N N . ALA A 1 542 ? -6.933 9.359 19.199 1.00 97.88 542 ALA A N 1
ATOM 4222 C CA . ALA A 1 542 ? -5.853 10.339 19.281 1.00 97.88 542 ALA A CA 1
ATOM 4223 C C . ALA A 1 542 ? -4.666 9.948 18.395 1.00 97.88 542 ALA A C 1
ATOM 4225 O O . ALA A 1 542 ? -4.157 10.756 17.617 1.00 97.88 542 ALA A O 1
ATOM 4226 N N . ARG A 1 543 ? -4.271 8.672 18.430 1.00 97.88 543 ARG A N 1
ATOM 4227 C CA . ARG A 1 543 ? -3.152 8.191 17.627 1.00 97.88 543 ARG A CA 1
ATOM 4228 C C . ARG A 1 543 ? -3.431 8.270 16.127 1.00 97.88 543 ARG A C 1
ATOM 4230 O O . ARG A 1 543 ? -2.565 8.694 15.364 1.00 97.88 543 ARG A O 1
ATOM 4237 N N . ARG A 1 544 ? -4.634 7.895 15.669 1.00 97.44 544 ARG A N 1
ATOM 4238 C CA . ARG A 1 544 ? -4.984 7.910 14.228 1.00 97.44 544 ARG A CA 1
ATOM 4239 C C . ARG A 1 544 ? -5.226 9.293 13.652 1.00 97.44 544 ARG A C 1
ATOM 4241 O O . ARG A 1 544 ? -5.107 9.469 12.433 1.00 97.44 544 ARG A O 1
ATOM 4248 N N . SER A 1 545 ? -5.566 10.257 14.491 1.00 97.38 545 SER A N 1
ATOM 4249 C CA . SER A 1 545 ? -5.590 11.663 14.110 1.00 97.38 545 SER A CA 1
ATOM 4250 C C . SER A 1 545 ? -4.236 12.354 14.289 1.00 97.38 545 SER A C 1
ATOM 4252 O O . SER A 1 545 ? -4.073 13.487 13.857 1.00 97.38 545 SER A O 1
ATOM 4254 N N . GLY A 1 546 ? -3.235 11.671 14.847 1.00 96.62 546 GLY A N 1
ATOM 4255 C CA . GLY A 1 546 ? -1.866 12.170 14.956 1.00 96.62 546 GLY A CA 1
ATOM 4256 C C . GLY A 1 546 ? -1.563 12.945 16.239 1.00 96.62 546 GLY A C 1
ATOM 4257 O O . GLY A 1 546 ? -0.456 13.458 16.363 1.00 96.62 546 GLY A O 1
ATOM 4258 N N . ASN A 1 547 ? -2.487 13.008 17.200 1.00 96.81 547 ASN A N 1
ATOM 4259 C CA . ASN A 1 547 ? -2.217 13.569 18.521 1.00 96.81 547 ASN A CA 1
ATOM 4260 C C . ASN A 1 547 ? -1.500 12.528 19.402 1.00 96.81 547 ASN A C 1
ATOM 4262 O O . ASN A 1 547 ? -2.116 11.778 20.163 1.00 96.81 547 ASN A O 1
ATOM 4266 N N . GLU A 1 548 ? -0.177 12.445 19.240 1.00 96.12 548 GLU A N 1
ATOM 4267 C CA . GLU A 1 548 ? 0.647 11.453 19.939 1.00 96.12 548 GLU A CA 1
ATOM 4268 C C . GLU A 1 548 ? 0.767 11.741 21.447 1.00 96.12 548 GLU A C 1
ATOM 4270 O O . GLU A 1 548 ? 0.905 10.792 22.211 1.00 96.12 548 GLU A O 1
ATOM 4275 N N . TYR A 1 549 ? 0.645 13.000 21.894 1.00 95.19 549 TYR A N 1
ATOM 4276 C CA . TYR A 1 549 ? 0.663 13.343 23.325 1.00 95.19 549 TYR A CA 1
ATOM 4277 C C . TYR A 1 549 ? -0.495 12.685 24.076 1.00 95.19 549 TYR A C 1
ATOM 4279 O O . TYR A 1 549 ? -0.261 11.948 25.032 1.00 95.19 549 TYR A O 1
ATOM 4287 N N . ILE A 1 550 ? -1.733 12.879 23.606 1.00 97.06 550 ILE A N 1
ATOM 4288 C CA . ILE A 1 550 ? -2.908 12.248 24.227 1.00 97.06 550 ILE A CA 1
ATOM 4289 C C . ILE A 1 550 ? -2.796 10.721 24.150 1.00 97.06 550 ILE A C 1
ATOM 4291 O O . ILE A 1 550 ? -3.120 10.029 25.115 1.00 97.06 550 ILE A O 1
ATOM 4295 N N . PHE A 1 551 ? -2.315 10.181 23.023 1.00 98.19 551 PHE A N 1
ATOM 4296 C CA . PHE A 1 551 ? -2.097 8.741 22.894 1.00 98.19 551 PHE A CA 1
ATOM 4297 C C . PHE A 1 551 ? -1.116 8.210 23.949 1.00 98.19 551 PHE A C 1
ATOM 4299 O O . PHE A 1 551 ? -1.455 7.257 24.644 1.00 98.19 551 PHE A O 1
ATOM 4306 N N . GLN A 1 552 ? 0.074 8.805 24.078 1.00 97.44 552 GLN A N 1
ATOM 4307 C CA . GLN A 1 552 ? 1.091 8.330 25.018 1.00 97.44 552 GLN A CA 1
ATOM 4308 C C . GLN A 1 552 ? 0.653 8.514 26.468 1.00 97.44 552 GLN A C 1
ATOM 4310 O O . GLN A 1 552 ? 0.821 7.585 27.247 1.00 97.44 552 GLN A O 1
ATOM 4315 N N . MET A 1 553 ? 0.019 9.638 26.806 1.00 97.19 553 MET A N 1
ATOM 4316 C CA . MET A 1 553 ? -0.544 9.872 28.138 1.00 97.19 553 MET A CA 1
ATOM 4317 C C . MET A 1 553 ? -1.514 8.749 28.539 1.00 97.19 553 MET A C 1
ATOM 4319 O O . MET A 1 553 ? -1.323 8.100 29.565 1.00 97.19 553 MET A O 1
ATOM 4323 N N . LEU A 1 554 ? -2.521 8.473 27.701 1.00 98.19 554 LEU A N 1
ATOM 4324 C CA . LEU A 1 554 ? -3.510 7.427 27.972 1.00 98.19 554 LEU A CA 1
ATOM 4325 C C . LEU A 1 554 ? -2.881 6.028 27.984 1.00 98.19 554 LEU A C 1
ATOM 4327 O O . LEU A 1 554 ? -3.190 5.210 28.848 1.00 98.19 554 LEU A O 1
ATOM 4331 N N . ALA A 1 555 ? -2.011 5.734 27.015 1.00 98.25 555 ALA A N 1
ATOM 4332 C CA . ALA A 1 555 ? -1.381 4.428 26.895 1.00 98.25 555 ALA A CA 1
ATOM 4333 C C . ALA A 1 555 ? -0.459 4.136 28.083 1.00 98.25 555 ALA A C 1
ATOM 4335 O O . ALA A 1 555 ? -0.545 3.053 28.646 1.00 98.25 555 ALA A O 1
ATOM 4336 N N . MET A 1 556 ? 0.372 5.092 28.500 1.00 97.25 556 MET A N 1
ATOM 4337 C CA . MET A 1 556 ? 1.284 4.922 29.632 1.00 97.25 556 MET A CA 1
ATOM 4338 C C . MET A 1 556 ? 0.531 4.761 30.952 1.00 97.25 556 MET A C 1
ATOM 4340 O O . MET A 1 556 ? 0.871 3.864 31.714 1.00 97.25 556 MET A O 1
ATOM 4344 N N . GLN A 1 557 ? -0.531 5.539 31.190 1.00 96.56 557 GLN A N 1
ATOM 4345 C CA . GLN A 1 557 ? -1.369 5.373 32.384 1.00 96.56 557 GLN A CA 1
ATOM 4346 C C . GLN A 1 557 ? -2.045 3.992 32.423 1.00 96.56 557 GLN A C 1
ATOM 4348 O O . GLN A 1 557 ? -2.106 3.344 33.470 1.00 96.56 557 GLN A O 1
ATOM 4353 N N . ASN A 1 558 ? -2.539 3.521 31.275 1.00 98.00 558 ASN A N 1
ATOM 4354 C CA . ASN A 1 558 ? -3.094 2.175 31.168 1.00 98.00 558 ASN A CA 1
ATOM 4355 C C . ASN A 1 558 ? -2.022 1.109 31.423 1.00 98.00 558 ASN A C 1
ATOM 4357 O O . ASN A 1 558 ? -2.282 0.173 32.166 1.00 98.00 558 ASN A O 1
ATOM 4361 N N . ILE A 1 559 ? -0.829 1.248 30.837 1.00 98.25 559 ILE A N 1
ATOM 4362 C CA . ILE A 1 559 ? 0.287 0.310 31.030 1.00 98.25 559 ILE A CA 1
ATOM 4363 C C . ILE A 1 559 ? 0.691 0.250 32.501 1.00 98.25 559 ILE A C 1
ATOM 4365 O O . ILE A 1 559 ? 0.798 -0.841 33.045 1.00 98.25 559 ILE A O 1
ATOM 4369 N N . GLU A 1 560 ? 0.848 1.400 33.159 1.00 96.94 560 GLU A N 1
ATOM 4370 C CA . GLU A 1 560 ? 1.164 1.472 34.587 1.00 96.94 560 GLU A CA 1
ATOM 4371 C C . GLU A 1 560 ? 0.123 0.720 35.420 1.00 96.94 560 GLU A C 1
ATOM 4373 O O . GLU A 1 560 ? 0.480 -0.149 36.210 1.00 96.94 560 GLU A O 1
ATOM 4378 N N . THR A 1 561 ? -1.165 0.978 35.175 1.00 96.94 561 THR A N 1
ATOM 4379 C CA . THR A 1 561 ? -2.262 0.291 35.873 1.00 96.94 561 THR A CA 1
ATOM 4380 C C . THR A 1 561 ? -2.201 -1.223 35.647 1.00 96.94 561 THR A C 1
ATOM 4382 O O . THR A 1 561 ? -2.177 -2.001 36.598 1.00 96.94 561 THR A O 1
ATOM 4385 N N . LEU A 1 562 ? -2.120 -1.663 34.388 1.00 97.94 562 LEU A N 1
ATOM 4386 C CA . LEU A 1 562 ? -2.103 -3.084 34.027 1.00 97.94 562 LEU A CA 1
ATOM 4387 C C . LEU A 1 562 ? -0.881 -3.818 34.602 1.00 97.94 562 LEU A C 1
ATOM 4389 O O . LEU A 1 562 ? -1.014 -4.942 35.091 1.00 97.94 562 LEU A O 1
ATOM 4393 N N . ASP A 1 563 ? 0.291 -3.184 34.569 1.00 97.06 563 ASP A N 1
ATOM 4394 C CA . ASP A 1 563 ? 1.542 -3.750 35.072 1.00 97.06 563 ASP A CA 1
ATOM 4395 C C . ASP A 1 563 ? 1.542 -3.833 36.603 1.00 97.06 563 ASP A C 1
ATOM 4397 O O . ASP A 1 563 ? 1.953 -4.856 37.157 1.00 97.06 563 ASP A O 1
ATOM 4401 N N . THR A 1 564 ? 1.040 -2.802 37.293 1.00 96.00 564 THR A N 1
ATOM 4402 C CA . THR A 1 564 ? 0.894 -2.792 38.757 1.00 96.00 564 THR A CA 1
ATOM 4403 C C . THR A 1 564 ? -0.042 -3.894 39.236 1.00 96.00 564 THR A C 1
ATOM 4405 O O . THR A 1 564 ? 0.280 -4.591 40.200 1.00 96.00 564 THR A O 1
ATOM 4408 N N . MET A 1 565 ? -1.163 -4.097 38.544 1.00 96.06 565 MET A N 1
ATOM 4409 C CA . MET A 1 565 ? -2.108 -5.166 38.864 1.00 96.06 565 MET A CA 1
ATOM 4410 C C . MET A 1 565 ? -1.585 -6.559 38.471 1.00 96.06 565 MET A C 1
ATOM 4412 O O . MET A 1 565 ? -2.059 -7.568 38.991 1.00 96.06 565 MET A O 1
ATOM 4416 N N . GLY A 1 566 ? -0.603 -6.643 37.566 1.00 96.12 566 GLY A N 1
ATOM 4417 C CA . GLY A 1 566 ? -0.040 -7.904 37.078 1.00 96.12 566 GLY A CA 1
ATOM 4418 C C . GLY A 1 566 ? -0.871 -8.588 35.985 1.00 96.12 566 GLY A C 1
ATOM 4419 O O . GLY A 1 566 ? -0.798 -9.813 35.841 1.00 96.12 566 GLY A O 1
ATOM 4420 N N . VAL A 1 567 ? -1.643 -7.820 35.208 1.00 97.38 567 VAL A N 1
ATOM 4421 C CA . VAL A 1 567 ? -2.466 -8.328 34.098 1.00 97.38 567 VAL A CA 1
ATOM 4422 C C . VAL A 1 567 ? -1.579 -8.939 33.011 1.00 97.38 567 VAL A C 1
ATOM 4424 O O . VAL A 1 567 ? -0.567 -8.365 32.614 1.00 97.38 567 VAL A O 1
ATOM 4427 N N . ARG A 1 568 ? -1.971 -10.108 32.488 1.00 96.06 568 ARG A N 1
ATOM 4428 C CA . ARG A 1 568 ? -1.248 -10.780 31.387 1.00 96.06 568 ARG A CA 1
ATOM 4429 C C . ARG A 1 568 ? -2.101 -11.035 30.156 1.00 96.06 568 ARG A C 1
ATOM 4431 O O . ARG A 1 568 ? -1.622 -10.810 29.049 1.00 96.06 568 ARG A O 1
ATOM 4438 N N . LYS A 1 569 ? -3.333 -11.508 30.351 1.00 98.44 569 LYS A N 1
ATOM 4439 C CA . LYS A 1 569 ? -4.256 -11.887 29.279 1.00 98.44 569 LYS A CA 1
ATOM 4440 C C . LYS A 1 569 ? -5.410 -10.896 29.196 1.00 98.44 569 LYS A C 1
ATOM 4442 O O . LYS A 1 569 ? -6.040 -10.600 30.211 1.00 98.44 569 LYS A O 1
ATOM 4447 N N . ILE A 1 570 ? -5.695 -10.404 27.995 1.00 98.75 570 ILE A N 1
ATOM 4448 C CA . ILE A 1 570 ? -6.729 -9.400 27.745 1.00 98.75 570 ILE A CA 1
ATOM 4449 C C . ILE A 1 570 ? -7.652 -9.872 26.620 1.00 98.75 570 ILE A C 1
ATOM 4451 O O . ILE A 1 570 ? -7.203 -10.146 25.510 1.00 98.75 570 ILE A O 1
ATOM 4455 N N . ILE A 1 571 ? -8.955 -9.898 26.880 1.00 98.62 571 ILE A N 1
ATOM 4456 C CA . ILE A 1 571 ? -9.995 -10.085 25.863 1.00 98.62 571 ILE A CA 1
ATOM 4457 C C . ILE A 1 571 ? -10.549 -8.709 25.510 1.00 98.62 571 ILE A C 1
ATOM 4459 O O . ILE A 1 571 ? -10.836 -7.912 26.398 1.00 98.62 571 ILE A O 1
ATOM 4463 N N . THR A 1 572 ? -10.759 -8.416 24.229 1.00 98.50 572 THR A N 1
ATOM 4464 C CA . THR A 1 572 ? -11.482 -7.201 23.831 1.00 98.50 572 THR A CA 1
ATOM 4465 C C . THR A 1 572 ? -12.380 -7.434 22.626 1.00 98.50 572 THR A C 1
ATOM 4467 O O . THR A 1 572 ? -12.025 -8.159 21.698 1.00 98.50 572 THR A O 1
ATOM 4470 N N . GLN A 1 573 ? -13.544 -6.782 22.623 1.00 97.12 573 GLN A N 1
ATOM 4471 C CA . GLN A 1 573 ? -14.499 -6.857 21.512 1.00 97.12 573 GLN A CA 1
ATOM 4472 C C . GLN A 1 573 ? -14.250 -5.827 20.402 1.00 97.12 573 GLN A C 1
ATOM 4474 O O . GLN A 1 573 ? -14.960 -5.776 19.401 1.00 97.12 573 GLN A O 1
ATOM 4479 N N . CYS A 1 574 ? -13.286 -4.927 20.611 1.00 98.06 574 CYS A N 1
ATOM 4480 C CA . CYS A 1 574 ? -13.014 -3.829 19.701 1.00 98.06 574 CYS A CA 1
ATOM 4481 C C . CYS A 1 574 ? -11.707 -4.074 18.938 1.00 98.06 574 CYS A C 1
ATOM 4483 O O . CYS A 1 574 ? -10.637 -4.034 19.550 1.00 98.06 574 CYS A O 1
ATOM 4485 N N . PRO A 1 575 ? -11.732 -4.207 17.598 1.00 98.19 575 PRO A N 1
ATOM 4486 C CA . PRO A 1 575 ? -10.519 -4.352 16.794 1.00 98.19 575 PRO A CA 1
ATOM 4487 C C . PRO A 1 575 ? -9.539 -3.181 16.917 1.00 98.19 575 PRO A C 1
ATOM 4489 O O . PRO A 1 575 ? -8.343 -3.361 16.705 1.00 98.19 575 PRO A O 1
ATOM 4492 N N . HIS A 1 576 ? -10.029 -1.982 17.245 1.00 98.31 576 HIS A N 1
ATOM 4493 C CA . HIS A 1 576 ? -9.182 -0.812 17.482 1.00 98.31 576 HIS A CA 1
ATOM 4494 C C . HIS A 1 576 ? -8.420 -0.944 18.802 1.00 98.31 576 HIS A C 1
ATOM 4496 O O . HIS A 1 576 ? -7.206 -0.762 18.825 1.00 98.31 576 HIS A O 1
ATOM 4502 N N . CYS A 1 577 ? -9.111 -1.328 19.882 1.00 98.50 577 CYS A N 1
ATOM 4503 C CA . CYS A 1 577 ? -8.472 -1.605 21.168 1.00 98.50 577 CYS A CA 1
ATOM 4504 C C . CYS A 1 577 ? -7.499 -2.779 21.044 1.00 98.50 577 CYS A C 1
ATOM 4506 O O . CYS A 1 577 ? -6.353 -2.651 21.457 1.00 98.50 577 CYS A O 1
ATOM 4508 N N . PHE A 1 578 ? -7.917 -3.865 20.385 1.00 98.69 578 PHE A N 1
ATOM 4509 C CA . PHE A 1 578 ? -7.070 -5.019 20.081 1.00 98.69 578 PHE A CA 1
ATOM 4510 C C . PHE A 1 578 ? -5.783 -4.597 19.370 1.00 98.69 578 PHE A C 1
ATOM 4512 O O . PHE A 1 578 ? -4.693 -4.915 19.831 1.00 98.69 578 PHE A O 1
ATOM 4519 N N . ASN A 1 579 ? -5.892 -3.820 18.286 1.00 98.50 579 ASN A N 1
ATOM 4520 C CA . ASN A 1 579 ? -4.723 -3.362 17.544 1.00 98.50 579 ASN A CA 1
ATOM 4521 C C . ASN A 1 579 ? -3.779 -2.520 18.408 1.00 98.50 579 ASN A C 1
ATOM 4523 O O . ASN A 1 579 ? -2.566 -2.703 18.343 1.00 98.50 579 ASN A O 1
ATOM 4527 N N . THR A 1 580 ? -4.323 -1.597 19.198 1.00 98.44 580 THR A N 1
ATOM 4528 C CA . THR A 1 580 ? -3.516 -0.680 20.004 1.00 98.44 580 THR A CA 1
ATOM 4529 C C . THR A 1 580 ? -2.827 -1.403 21.167 1.00 98.44 580 THR A C 1
ATOM 4531 O O . THR A 1 580 ? -1.621 -1.254 21.358 1.00 98.44 580 THR A O 1
ATOM 4534 N N . LEU A 1 581 ? -3.551 -2.262 21.887 1.00 98.62 581 LEU A N 1
ATOM 4535 C CA . LEU A 1 581 ? -3.006 -3.066 22.983 1.00 98.62 581 LEU A CA 1
ATOM 4536 C C . LEU A 1 581 ? -1.964 -4.081 22.475 1.00 98.62 581 LEU A C 1
ATOM 4538 O O . LEU A 1 581 ? -0.876 -4.176 23.030 1.00 98.62 581 LEU A O 1
ATOM 4542 N N . GLN A 1 582 ? -2.259 -4.808 21.391 1.00 97.94 582 GLN A N 1
ATOM 4543 C CA . GLN A 1 582 ? -1.402 -5.897 20.905 1.00 97.94 582 GLN A CA 1
ATOM 4544 C C . GLN A 1 582 ? -0.162 -5.411 20.145 1.00 97.94 582 GLN A C 1
ATOM 4546 O O . GLN A 1 582 ? 0.915 -5.994 20.273 1.00 97.94 582 GLN A O 1
ATOM 4551 N N . ASN A 1 583 ? -0.310 -4.391 19.293 1.00 97.75 583 ASN A N 1
ATOM 4552 C CA . ASN A 1 583 ? 0.729 -4.018 18.327 1.00 97.75 583 ASN A CA 1
ATOM 4553 C C . ASN A 1 583 ? 1.479 -2.735 18.687 1.00 97.75 583 ASN A C 1
ATOM 4555 O O . ASN A 1 583 ? 2.537 -2.461 18.114 1.00 97.75 583 ASN A O 1
ATOM 4559 N N . GLU A 1 584 ? 0.920 -1.917 19.575 1.00 97.88 584 GLU A N 1
ATOM 4560 C CA . GLU A 1 584 ? 1.357 -0.539 19.771 1.00 97.88 584 GLU A CA 1
ATOM 4561 C C . GLU A 1 584 ? 1.770 -0.201 21.202 1.00 97.88 584 GLU A C 1
ATOM 4563 O O . GLU A 1 584 ? 2.753 0.519 21.361 1.00 97.88 584 GLU A O 1
ATOM 4568 N N . TYR A 1 585 ? 1.120 -0.759 22.223 1.00 98.06 585 TYR A N 1
ATOM 4569 C CA . TYR A 1 585 ? 1.599 -0.680 23.609 1.00 98.06 585 TYR A CA 1
ATOM 4570 C C . TYR A 1 585 ? 3.004 -1.279 23.810 1.00 98.06 585 TYR A C 1
ATOM 4572 O O . TYR A 1 585 ? 3.768 -0.685 24.575 1.00 98.06 585 TYR A O 1
ATOM 4580 N N . PRO A 1 586 ? 3.441 -2.326 23.071 1.00 97.25 586 PRO A N 1
ATOM 4581 C CA . PRO A 1 586 ? 4.820 -2.809 23.165 1.00 97.25 586 PRO A CA 1
ATOM 4582 C C . PRO A 1 586 ? 5.874 -1.750 22.821 1.00 97.25 586 PRO A C 1
ATOM 4584 O O . PRO A 1 586 ? 7.007 -1.837 23.287 1.00 97.25 586 PRO A O 1
ATOM 4587 N N . GLN A 1 587 ? 5.514 -0.721 22.040 1.00 95.69 587 GLN A N 1
ATOM 4588 C CA . GLN A 1 587 ? 6.408 0.406 21.738 1.00 95.69 587 GLN A CA 1
ATOM 4589 C C . GLN A 1 587 ? 6.672 1.297 22.963 1.00 95.69 587 GLN A C 1
ATOM 4591 O O . GLN A 1 587 ? 7.653 2.035 22.968 1.00 95.69 587 GLN A O 1
ATOM 4596 N N . LEU A 1 588 ? 5.808 1.219 23.980 1.00 96.06 588 LEU A N 1
ATOM 4597 C CA . LEU A 1 588 ? 5.866 1.959 25.243 1.00 96.06 588 LEU A CA 1
ATOM 4598 C C . LEU A 1 588 ? 6.159 1.043 26.448 1.00 96.06 588 LEU A C 1
ATOM 4600 O O . LEU A 1 588 ? 6.120 1.498 27.583 1.00 96.06 588 LEU A O 1
ATOM 4604 N N . GLY A 1 589 ? 6.460 -0.241 26.217 1.00 95.44 589 GLY A N 1
ATOM 4605 C CA . GLY A 1 589 ? 6.813 -1.208 27.265 1.00 95.44 589 GLY A CA 1
ATOM 4606 C C . GLY A 1 589 ? 5.679 -2.126 27.737 1.00 95.44 589 GLY A C 1
ATOM 4607 O O . GLY A 1 589 ? 5.973 -3.134 28.377 1.00 95.44 589 GLY A O 1
ATOM 4608 N N . GLY A 1 590 ? 4.425 -1.865 27.358 1.00 97.06 590 GLY A N 1
ATOM 4609 C CA . GLY A 1 590 ? 3.277 -2.702 27.723 1.00 97.06 590 GLY A CA 1
ATOM 4610 C C . GLY A 1 590 ? 3.170 -3.951 26.853 1.00 97.06 590 GLY A C 1
ATOM 4611 O O . GLY A 1 590 ? 2.919 -3.848 25.652 1.00 97.06 590 GLY A O 1
ATOM 4612 N N . ASN A 1 591 ? 3.361 -5.134 27.437 1.00 97.19 591 ASN A N 1
ATOM 4613 C CA . ASN A 1 591 ? 3.359 -6.407 26.713 1.00 97.19 591 ASN A CA 1
ATOM 4614 C C . ASN A 1 591 ? 2.312 -7.356 27.300 1.00 97.19 591 ASN A C 1
ATOM 4616 O O . ASN A 1 591 ? 2.528 -7.934 28.363 1.00 97.19 591 ASN A O 1
ATOM 4620 N N . TYR A 1 592 ? 1.218 -7.559 26.567 1.00 97.81 592 TYR A N 1
ATOM 4621 C CA . TYR A 1 592 ? 0.090 -8.388 26.992 1.00 97.81 592 TYR A CA 1
ATOM 4622 C C . TYR A 1 592 ? -0.267 -9.410 25.910 1.00 97.81 592 TYR A C 1
ATOM 4624 O O . TYR A 1 592 ? -0.030 -9.187 24.720 1.00 97.81 592 TYR A O 1
ATOM 4632 N N . GLU A 1 593 ? -0.851 -10.529 26.323 1.00 98.06 593 GLU A N 1
ATOM 4633 C CA . GLU A 1 593 ? -1.507 -11.480 25.431 1.00 98.06 593 GLU A CA 1
ATOM 4634 C C . GLU A 1 593 ? -2.927 -10.978 25.171 1.00 98.06 593 GLU A C 1
ATOM 4636 O O . GLU A 1 593 ? -3.804 -11.102 26.025 1.00 98.06 593 GLU A O 1
ATOM 4641 N N . VAL A 1 594 ? -3.146 -10.347 24.018 1.00 98.50 594 VAL A N 1
ATOM 4642 C CA . VAL A 1 594 ? -4.442 -9.756 23.681 1.00 98.50 594 VAL A CA 1
ATOM 4643 C C . VAL A 1 594 ? -5.136 -10.631 22.650 1.00 98.50 594 VAL A C 1
ATOM 4645 O O . VAL A 1 594 ? -4.557 -10.969 21.619 1.00 98.50 594 VAL A O 1
ATOM 4648 N N . VAL A 1 595 ? -6.403 -10.954 22.890 1.00 98.31 595 VAL A N 1
ATOM 4649 C CA . VAL A 1 595 ? -7.245 -11.700 21.955 1.00 98.31 595 VAL A CA 1
ATOM 4650 C C . VAL A 1 595 ? -8.508 -10.908 21.629 1.00 98.31 595 VAL A C 1
ATOM 4652 O O . VAL A 1 595 ? -9.155 -10.309 22.491 1.00 98.31 595 VAL A O 1
ATOM 4655 N N . HIS A 1 596 ? -8.854 -10.873 20.344 1.00 98.62 596 HIS A N 1
ATOM 4656 C CA . HIS A 1 596 ? -10.116 -10.301 19.897 1.00 98.62 596 HIS A CA 1
ATOM 4657 C C . HIS A 1 596 ? -11.264 -11.282 20.154 1.00 98.62 596 HIS A C 1
ATOM 4659 O O . HIS A 1 596 ? -11.100 -12.481 19.919 1.00 98.62 596 HIS A O 1
ATOM 4665 N N . HIS A 1 597 ? -12.439 -10.793 20.558 1.00 98.06 597 HIS A N 1
ATOM 4666 C CA . HIS A 1 597 ? -13.552 -11.654 20.976 1.00 98.06 597 HIS A CA 1
ATOM 4667 C C . HIS A 1 597 ? -13.960 -12.687 19.929 1.00 98.06 597 HIS A C 1
ATOM 4669 O O . HIS A 1 597 ? -14.251 -13.815 20.292 1.00 98.06 597 HIS A O 1
ATOM 4675 N N . THR A 1 598 ? -13.920 -12.366 18.634 1.00 98.06 598 THR A N 1
ATOM 4676 C CA . THR A 1 598 ? -14.234 -13.359 17.590 1.00 98.06 598 THR A CA 1
ATOM 4677 C C . THR A 1 598 ? -13.217 -14.493 17.504 1.00 98.06 598 THR A C 1
ATOM 4679 O O . THR A 1 598 ? -13.588 -15.609 17.188 1.00 98.06 598 THR A O 1
ATOM 4682 N N . ALA A 1 599 ? -11.928 -14.223 17.726 1.00 97.50 599 ALA A N 1
ATOM 4683 C CA . ALA A 1 599 ? -10.927 -15.291 17.729 1.00 97.50 599 ALA A CA 1
ATOM 4684 C C . ALA A 1 599 ? -11.083 -16.158 18.985 1.00 97.50 599 ALA A C 1
ATOM 4686 O O . ALA A 1 599 ? -11.000 -17.375 18.909 1.00 97.50 599 ALA A O 1
ATOM 4687 N N . PHE A 1 600 ? -11.396 -15.526 20.118 1.00 98.31 600 PHE A N 1
ATOM 4688 C CA . PHE A 1 600 ? -11.610 -16.240 21.369 1.00 98.31 600 PHE A CA 1
ATOM 4689 C C . PHE A 1 600 ? -12.893 -17.080 21.360 1.00 98.31 600 PHE A C 1
ATOM 4691 O O . PHE A 1 600 ? -12.883 -18.222 21.786 1.00 98.31 600 PHE A O 1
ATOM 4698 N N . LEU A 1 601 ? -14.002 -16.554 20.834 1.00 98.44 601 LEU A N 1
ATOM 4699 C CA . LEU A 1 601 ? -15.253 -17.306 20.707 1.00 98.44 601 LEU A CA 1
ATOM 4700 C C . LEU A 1 601 ? -15.114 -18.493 19.743 1.00 98.44 601 LEU A C 1
ATOM 4702 O O . LEU A 1 601 ? -15.673 -19.544 20.025 1.00 98.44 601 LEU A O 1
ATOM 4706 N N . GLU A 1 602 ? -14.361 -18.348 18.645 1.00 97.88 602 GLU A N 1
ATOM 4707 C CA . GLU A 1 602 ? -14.005 -19.478 17.770 1.00 97.88 602 GLU A CA 1
ATOM 4708 C C . GLU A 1 602 ? -13.273 -20.571 18.563 1.00 97.88 602 GLU A C 1
ATOM 4710 O O . GLU A 1 602 ? -13.689 -21.724 18.522 1.00 97.88 602 GLU A O 1
ATOM 4715 N N . GLU A 1 603 ? -12.239 -20.205 19.326 1.00 97.50 603 GLU A N 1
ATOM 4716 C CA . GLU A 1 603 ? -11.482 -21.135 20.176 1.00 97.50 603 GLU A CA 1
ATOM 4717 C C . GLU A 1 603 ? -12.383 -21.836 21.205 1.00 97.50 603 GLU A C 1
ATOM 4719 O O . GLU A 1 603 ? -12.346 -23.055 21.329 1.00 97.50 603 GLU A O 1
ATOM 4724 N N . LEU A 1 604 ? -13.259 -21.095 21.894 1.00 98.12 604 LEU A N 1
ATOM 4725 C CA . LEU A 1 604 ? -14.171 -21.669 22.889 1.00 98.12 604 LEU A CA 1
ATOM 4726 C C . LEU A 1 604 ? -15.186 -22.648 22.286 1.00 98.12 604 LEU A C 1
ATOM 4728 O O . LEU A 1 604 ? -15.574 -23.606 22.961 1.00 98.12 604 LEU A O 1
ATOM 4732 N N . ILE A 1 605 ? -15.623 -22.409 21.047 1.00 97.44 605 ILE A N 1
ATOM 4733 C CA . ILE A 1 605 ? -16.493 -23.324 20.299 1.00 97.44 605 ILE A CA 1
ATOM 4734 C C . ILE A 1 605 ? -15.711 -24.578 19.899 1.00 97.44 605 ILE A C 1
ATOM 4736 O O . ILE A 1 605 ? -16.176 -25.690 20.151 1.00 97.44 605 ILE A O 1
ATOM 4740 N N . ASP A 1 606 ? -14.520 -24.411 19.320 1.00 96.25 606 ASP A N 1
ATOM 4741 C CA . ASP A 1 606 ? -13.677 -25.518 18.856 1.00 96.25 606 ASP A CA 1
ATOM 4742 C C . ASP A 1 606 ? -13.237 -26.431 20.022 1.00 96.25 606 ASP A C 1
ATOM 4744 O O . ASP A 1 606 ? -13.209 -27.656 19.874 1.00 96.25 606 ASP A O 1
ATOM 4748 N N . ASP A 1 607 ? -12.979 -25.858 21.201 1.00 95.94 607 ASP A N 1
ATOM 4749 C CA . ASP A 1 607 ? -12.634 -26.583 22.432 1.00 95.94 607 ASP A CA 1
ATOM 4750 C C . ASP A 1 607 ? -13.848 -27.227 23.131 1.00 95.94 607 ASP A C 1
ATOM 4752 O O . ASP A 1 607 ? -13.693 -27.957 24.115 1.00 95.94 607 ASP A O 1
ATOM 4756 N N . GLY A 1 608 ? -15.071 -26.951 22.666 1.00 94.88 608 GLY A N 1
ATOM 4757 C CA . GLY A 1 608 ? -16.314 -27.436 23.272 1.00 94.88 608 GLY A CA 1
ATOM 4758 C C . GLY A 1 608 ? -16.653 -26.798 24.624 1.00 94.88 608 GLY A C 1
ATOM 4759 O O . GLY A 1 608 ? -17.532 -27.290 25.332 1.00 94.88 608 GLY A O 1
ATOM 4760 N N . ARG A 1 609 ? -15.970 -25.708 25.003 1.00 96.06 609 ARG A N 1
ATOM 4761 C CA . ARG A 1 609 ? -16.280 -24.928 26.214 1.00 96.06 609 ARG A CA 1
ATOM 4762 C C . ARG A 1 609 ? -17.546 -24.096 26.044 1.00 96.06 609 ARG A C 1
ATOM 4764 O O . ARG A 1 609 ? -18.238 -23.850 27.026 1.00 96.06 609 ARG A O 1
ATOM 4771 N N . LEU A 1 610 ? -17.841 -23.670 24.819 1.00 96.25 610 LEU A N 1
ATOM 4772 C CA . LEU A 1 610 ? -19.085 -23.009 24.452 1.00 96.25 610 LEU A CA 1
ATOM 4773 C C . LEU A 1 610 ? -19.896 -23.939 23.542 1.00 96.25 610 LEU A C 1
ATOM 4775 O O . LEU A 1 610 ? -19.566 -24.115 22.371 1.00 96.25 610 LEU A O 1
ATOM 4779 N N . ASP A 1 611 ? -20.950 -24.547 24.089 1.00 92.81 611 ASP A N 1
ATOM 4780 C CA . ASP A 1 611 ? -21.808 -25.465 23.337 1.00 92.81 611 ASP A CA 1
ATOM 4781 C C . ASP A 1 611 ? -22.732 -24.702 22.378 1.00 92.81 611 ASP A C 1
ATOM 4783 O O . ASP A 1 611 ? -23.602 -23.936 22.794 1.00 92.81 611 ASP A O 1
ATOM 4787 N N . VAL A 1 612 ? -22.545 -24.940 21.080 1.00 94.94 612 VAL A N 1
ATOM 4788 C CA . VAL A 1 612 ? -23.369 -24.391 19.992 1.00 94.94 612 VAL A CA 1
ATOM 4789 C C . VAL A 1 612 ? -24.151 -25.476 19.248 1.00 94.94 612 VAL A C 1
ATOM 4791 O O . VAL A 1 612 ? -24.749 -25.204 18.214 1.00 94.94 612 VAL A O 1
ATOM 4794 N N . SER A 1 613 ? -24.188 -26.710 19.764 1.00 90.19 613 SER A N 1
ATOM 4795 C CA . SER A 1 613 ? -24.808 -27.861 19.087 1.00 90.19 613 SER A CA 1
ATOM 4796 C C . SER A 1 613 ? -26.299 -27.679 18.789 1.00 90.19 613 SER A C 1
ATOM 4798 O O . SER A 1 613 ? -26.790 -28.186 17.781 1.00 90.19 613 SER A O 1
ATOM 4800 N N . ASN A 1 614 ? -27.006 -26.931 19.640 1.00 89.81 614 ASN A N 1
ATOM 4801 C CA . ASN A 1 614 ? -28.413 -26.580 19.455 1.00 89.81 614 ASN A CA 1
ATOM 4802 C C . ASN A 1 614 ? -28.611 -25.133 18.978 1.00 89.81 614 ASN A C 1
ATOM 4804 O O . ASN A 1 614 ? -29.755 -24.728 18.792 1.00 89.81 614 ASN A O 1
ATOM 4808 N N . ALA A 1 615 ? -27.542 -24.348 18.801 1.00 92.12 615 ALA A N 1
ATOM 4809 C CA . ALA A 1 615 ? -27.654 -22.939 18.441 1.00 92.12 615 ALA A CA 1
ATOM 4810 C C . ALA A 1 615 ? -28.249 -22.794 17.036 1.00 92.12 615 ALA A C 1
ATOM 4812 O O . ALA A 1 615 ? -27.735 -23.369 16.074 1.00 92.12 615 ALA A O 1
ATOM 4813 N N . GLN A 1 616 ? -29.328 -22.023 16.909 1.00 91.31 616 GLN A N 1
ATOM 4814 C CA . GLN A 1 616 ? -30.083 -21.924 15.664 1.00 91.31 616 GLN A CA 1
ATOM 4815 C C . GLN A 1 616 ? -30.486 -20.485 15.354 1.00 91.31 616 GLN A C 1
ATOM 4817 O O . GLN A 1 616 ? -31.037 -19.788 16.203 1.00 91.31 616 GLN A O 1
ATOM 4822 N N . LEU A 1 617 ? -30.251 -20.078 14.107 1.00 89.12 617 LEU A N 1
ATOM 4823 C CA . LEU A 1 617 ? -30.637 -18.792 13.545 1.00 89.12 617 LEU A CA 1
ATOM 4824 C C . LEU A 1 617 ? -31.076 -19.010 12.087 1.00 89.12 617 LEU A C 1
ATOM 4826 O O . LEU A 1 617 ? -30.245 -19.153 11.197 1.00 89.12 617 LEU A O 1
ATOM 4830 N N . ASP A 1 618 ? -32.386 -19.077 11.841 1.00 89.00 618 ASP A N 1
ATOM 4831 C CA . ASP A 1 618 ? -32.964 -19.390 10.521 1.00 89.00 618 ASP A CA 1
ATOM 4832 C C . ASP A 1 618 ? -33.015 -18.150 9.604 1.00 89.00 618 ASP A C 1
ATOM 4834 O O . ASP A 1 618 ? -34.082 -17.733 9.152 1.00 89.00 618 ASP A O 1
ATOM 4838 N N . GLU A 1 619 ? -31.865 -17.515 9.371 1.00 92.06 619 GLU A N 1
ATOM 4839 C CA . GLU A 1 619 ? -31.775 -16.216 8.697 1.00 92.06 619 GLU A CA 1
ATOM 4840 C C . GLU A 1 619 ? -30.629 -16.120 7.690 1.00 92.06 619 GLU A C 1
ATOM 4842 O O . GLU A 1 619 ? -29.663 -16.888 7.705 1.00 92.06 619 GLU A O 1
ATOM 4847 N N . ARG A 1 620 ? -30.720 -15.114 6.816 1.00 95.94 620 ARG A N 1
ATOM 4848 C CA . ARG A 1 620 ? -29.700 -14.826 5.813 1.00 95.94 620 ARG A CA 1
ATOM 4849 C C . ARG A 1 620 ? -28.753 -13.752 6.324 1.00 95.94 620 ARG A C 1
ATOM 4851 O O . ARG A 1 620 ? -29.156 -12.601 6.493 1.00 95.94 620 ARG A O 1
ATOM 4858 N N . VAL A 1 621 ? -27.497 -14.121 6.555 1.00 97.38 621 VAL A N 1
ATOM 4859 C CA . VAL A 1 621 ? -26.515 -13.285 7.254 1.00 97.38 621 VAL A CA 1
ATOM 4860 C C . VAL A 1 621 ? -25.425 -12.819 6.295 1.00 97.38 621 VAL A C 1
ATOM 4862 O O . VAL A 1 621 ? -24.765 -13.633 5.650 1.00 97.38 621 VAL A O 1
ATOM 4865 N N . VAL A 1 622 ? -25.179 -11.508 6.253 1.00 97.81 622 VAL A N 1
ATOM 4866 C CA . VAL A 1 622 ? -24.002 -10.920 5.601 1.00 97.81 622 VAL A CA 1
ATOM 4867 C C . VAL A 1 622 ? -23.015 -10.405 6.644 1.00 97.81 622 VAL A C 1
ATOM 4869 O O . VAL A 1 622 ? -23.383 -9.684 7.571 1.00 97.81 622 VAL A O 1
ATOM 4872 N N . TYR A 1 623 ? -21.735 -10.744 6.493 1.00 97.81 623 TYR A N 1
ATOM 4873 C CA . TYR A 1 623 ? -20.682 -10.251 7.382 1.00 97.81 623 TYR A CA 1
ATOM 4874 C C . TYR A 1 623 ? -20.018 -8.973 6.843 1.00 97.81 623 TYR A C 1
ATOM 4876 O O . TYR A 1 623 ? -19.576 -8.900 5.694 1.00 97.81 623 TYR A O 1
ATOM 4884 N N . HIS A 1 624 ? -19.891 -7.959 7.700 1.00 98.06 624 HIS A N 1
ATOM 4885 C CA . HIS A 1 624 ? -19.082 -6.772 7.442 1.00 98.06 624 HIS A CA 1
ATOM 4886 C C . HIS A 1 624 ? -17.640 -6.965 7.944 1.00 98.06 624 HIS A C 1
ATOM 4888 O O . HIS A 1 624 ? -17.375 -6.927 9.147 1.00 98.06 624 HIS A O 1
ATOM 4894 N N . ASP A 1 625 ? -16.682 -7.076 7.017 1.00 97.25 625 ASP A N 1
ATOM 4895 C CA . ASP A 1 625 ? -15.254 -7.171 7.343 1.00 97.25 625 ASP A CA 1
ATOM 4896 C C . ASP A 1 625 ? -14.702 -5.897 8.013 1.00 97.25 625 ASP A C 1
ATOM 4898 O O . ASP A 1 625 ? -14.488 -4.864 7.369 1.00 97.25 625 ASP A O 1
ATOM 4902 N N . SER A 1 626 ? -14.367 -5.994 9.305 1.00 97.00 626 SER A N 1
ATOM 4903 C CA . SER A 1 626 ? -13.662 -4.927 10.025 1.00 97.00 626 SER A CA 1
ATOM 4904 C C . SER A 1 626 ? -12.252 -4.724 9.468 1.00 97.00 626 SER A C 1
ATOM 4906 O O . SER A 1 626 ? -11.436 -5.646 9.406 1.00 97.00 626 SER A O 1
ATOM 4908 N N . CYS A 1 627 ? -11.914 -3.482 9.115 1.00 97.56 627 CYS A N 1
ATOM 4909 C CA . CYS A 1 627 ? -10.594 -3.179 8.566 1.00 97.56 627 CYS A CA 1
ATOM 4910 C C . CYS A 1 627 ? -9.452 -3.358 9.582 1.00 97.56 627 CYS A C 1
ATOM 4912 O O . CYS A 1 627 ? -8.367 -3.780 9.180 1.00 97.56 627 CYS A O 1
ATOM 4914 N N . TYR A 1 628 ? -9.688 -3.088 10.870 1.00 97.75 628 TYR A N 1
ATOM 4915 C CA . TYR A 1 628 ? -8.692 -3.282 11.931 1.00 97.75 628 TYR A CA 1
ATOM 4916 C C . TYR A 1 628 ? -8.513 -4.754 12.307 1.00 97.75 628 TYR A C 1
ATOM 4918 O O . TYR A 1 628 ? -7.403 -5.156 12.634 1.00 97.75 628 TYR A O 1
ATOM 4926 N N . LEU A 1 629 ? -9.552 -5.580 12.171 1.00 97.38 629 LEU A N 1
ATOM 4927 C CA . LEU A 1 629 ? -9.432 -7.024 12.381 1.00 97.38 629 LEU A CA 1
ATOM 4928 C C . LEU A 1 629 ? -8.747 -7.697 11.177 1.00 97.38 629 LEU A C 1
ATOM 4930 O O . LEU A 1 629 ? -7.759 -8.412 11.322 1.00 97.38 629 LEU A O 1
ATOM 4934 N N . GLY A 1 630 ? -9.205 -7.371 9.966 1.00 97.12 630 GLY A N 1
ATOM 4935 C CA . GLY A 1 630 ? -8.709 -7.950 8.722 1.00 97.12 630 GLY A CA 1
ATOM 4936 C C . GLY A 1 630 ? -7.414 -7.318 8.207 1.00 97.12 630 GLY A C 1
ATOM 4937 O O . GLY A 1 630 ? -6.360 -7.939 8.200 1.00 97.12 630 GLY A O 1
ATOM 4938 N N . ARG A 1 631 ? -7.444 -6.081 7.699 1.00 96.56 631 ARG A N 1
ATOM 4939 C CA . ARG A 1 631 ? -6.282 -5.513 6.979 1.00 96.56 631 ARG A CA 1
ATOM 4940 C C . ARG A 1 631 ? -5.107 -5.159 7.884 1.00 96.56 631 ARG A C 1
ATOM 4942 O O . ARG A 1 631 ? -3.970 -5.203 7.413 1.00 96.56 631 ARG A O 1
ATOM 4949 N N . HIS A 1 632 ? -5.360 -4.819 9.144 1.00 97.00 632 HIS A N 1
ATOM 4950 C CA . HIS A 1 632 ? -4.302 -4.496 10.107 1.00 97.00 632 HIS A CA 1
ATOM 4951 C C . HIS A 1 632 ? -3.754 -5.724 10.846 1.00 97.00 632 HIS A C 1
ATOM 4953 O O . HIS A 1 632 ? -2.563 -5.728 11.147 1.00 97.00 632 HIS A O 1
ATOM 4959 N N . ASN A 1 633 ? -4.570 -6.765 11.062 1.00 97.19 633 ASN A N 1
ATOM 4960 C CA . ASN A 1 633 ? -4.211 -7.923 11.896 1.00 97.19 633 ASN A CA 1
ATOM 4961 C C . ASN A 1 633 ? -4.366 -9.301 11.223 1.00 97.19 633 ASN A C 1
ATOM 4963 O O . ASN A 1 633 ? -4.072 -10.317 11.838 1.00 97.19 633 ASN A O 1
ATOM 4967 N N . ASP A 1 634 ? -4.778 -9.343 9.956 1.00 96.12 634 ASP A N 1
ATOM 4968 C CA . ASP A 1 634 ? -4.918 -10.550 9.131 1.00 96.12 634 ASP A CA 1
ATOM 4969 C C . ASP A 1 634 ? -5.916 -11.604 9.669 1.00 96.12 634 ASP A C 1
ATOM 4971 O O . ASP A 1 634 ? -5.862 -12.772 9.285 1.00 96.12 634 ASP A O 1
ATOM 4975 N N . ILE A 1 635 ? -6.899 -11.182 10.477 1.00 96.25 635 ILE A N 1
ATOM 4976 C CA . ILE A 1 635 ? -7.982 -12.034 10.994 1.00 96.25 635 ILE A CA 1
ATOM 4977 C C . ILE A 1 635 ? -9.244 -11.841 10.137 1.00 96.25 635 ILE A C 1
ATOM 4979 O O . ILE A 1 635 ? -9.922 -10.819 10.221 1.00 96.25 635 ILE A O 1
ATOM 4983 N N . TYR A 1 636 ? -9.568 -12.838 9.306 1.00 95.44 636 TYR A N 1
ATOM 4984 C CA . TYR A 1 636 ? -10.752 -12.824 8.421 1.00 95.44 636 TYR A CA 1
ATOM 4985 C C . TYR A 1 636 ? -11.688 -14.027 8.595 1.00 95.44 636 TYR A C 1
ATOM 4987 O O . TYR A 1 636 ? -12.867 -13.936 8.251 1.00 95.44 636 TYR A O 1
ATOM 4995 N N . LEU A 1 637 ? -11.167 -15.165 9.070 1.00 96.38 637 LEU A N 1
ATOM 4996 C CA . LEU A 1 637 ? -11.912 -16.427 9.114 1.00 96.38 637 LEU A CA 1
ATOM 4997 C C . LEU A 1 637 ? -12.685 -16.623 10.418 1.00 96.38 637 LEU A C 1
ATOM 4999 O O . LEU A 1 637 ? -13.811 -17.102 10.346 1.00 96.38 637 LEU A O 1
ATOM 5003 N N . ALA A 1 638 ? -12.136 -16.202 11.562 1.00 96.88 638 ALA A N 1
ATOM 5004 C CA . ALA A 1 638 ? -12.782 -16.361 12.869 1.00 96.88 638 ALA A CA 1
ATOM 5005 C C . ALA A 1 638 ? -14.250 -15.882 12.893 1.00 96.88 638 ALA A C 1
ATOM 5007 O O . ALA A 1 638 ? -15.127 -16.665 13.254 1.00 96.88 638 ALA A O 1
ATOM 5008 N N . PRO A 1 639 ? -14.580 -14.669 12.390 1.00 96.56 639 PRO A N 1
ATOM 5009 C CA . PRO A 1 639 ? -15.968 -14.199 12.342 1.00 96.56 639 PRO A CA 1
ATOM 5010 C C . PRO A 1 639 ? -16.888 -15.113 11.518 1.00 96.56 639 PRO A C 1
ATOM 5012 O O . PRO A 1 639 ? -18.015 -15.396 11.909 1.00 96.56 639 PRO A O 1
ATOM 5015 N N . ARG A 1 640 ? -16.392 -15.602 10.375 1.00 95.69 640 ARG A N 1
ATOM 5016 C CA . ARG A 1 640 ? -17.153 -16.455 9.451 1.00 95.69 640 ARG A CA 1
ATOM 5017 C C . ARG A 1 640 ? -17.372 -17.854 10.014 1.00 95.69 640 ARG A C 1
ATOM 5019 O O . ARG A 1 640 ? -18.438 -18.417 9.805 1.00 95.69 640 ARG A O 1
ATOM 5026 N N . LYS A 1 641 ? -16.384 -18.403 10.724 1.00 96.31 641 LYS A N 1
ATOM 5027 C CA . LYS A 1 641 ? -16.493 -19.707 11.387 1.00 96.31 641 LYS A CA 1
ATOM 5028 C C . LYS A 1 641 ? -17.529 -19.694 12.505 1.00 96.31 641 LYS A C 1
ATOM 5030 O O . LYS A 1 641 ? -18.325 -20.620 12.566 1.00 96.31 641 LYS A O 1
ATOM 5035 N N . ILE A 1 642 ? -17.578 -18.628 13.309 1.00 96.81 642 ILE A N 1
ATOM 5036 C CA . ILE A 1 642 ? -18.620 -18.474 14.335 1.00 96.81 642 ILE A CA 1
ATOM 5037 C C . ILE A 1 642 ? -20.004 -18.476 13.689 1.00 96.81 642 ILE A C 1
ATOM 5039 O O . ILE A 1 642 ? -20.846 -19.281 14.071 1.00 96.81 642 ILE A O 1
ATOM 5043 N N . ILE A 1 643 ? -20.235 -17.633 12.677 1.00 95.50 643 ILE A N 1
ATOM 5044 C CA . ILE A 1 643 ? -21.538 -17.588 11.991 1.00 95.50 643 ILE A CA 1
ATOM 5045 C C . ILE A 1 643 ? -21.855 -18.958 11.370 1.00 95.50 643 ILE A C 1
ATOM 5047 O O . ILE A 1 643 ? -22.965 -19.451 11.516 1.00 95.50 643 ILE A O 1
ATOM 5051 N N . GLY A 1 644 ? -20.873 -19.610 10.741 1.00 94.56 644 GLY A N 1
ATOM 5052 C CA . GLY A 1 644 ? -21.032 -20.932 10.127 1.00 94.56 644 GLY A CA 1
ATOM 5053 C C . GLY A 1 644 ? -21.243 -22.091 11.104 1.00 94.56 644 GLY A C 1
ATOM 5054 O O . GLY A 1 644 ? -21.570 -23.184 10.652 1.00 94.56 644 GLY A O 1
ATOM 5055 N N . SER A 1 645 ? -21.065 -21.874 12.409 1.00 94.00 645 SER A N 1
ATOM 5056 C CA . SER A 1 645 ? -21.366 -22.872 13.444 1.00 94.00 645 SER A CA 1
ATOM 5057 C C . SER A 1 645 ? -22.849 -22.912 13.834 1.00 94.00 645 SER A C 1
ATOM 5059 O O . SER A 1 645 ? -23.280 -23.862 14.480 1.00 94.00 645 SER A O 1
ATOM 5061 N N . LEU A 1 646 ? -23.636 -21.912 13.425 1.00 94.06 646 LEU A N 1
ATOM 5062 C CA . LEU A 1 646 ? -25.055 -21.798 13.754 1.00 94.06 646 LEU A CA 1
ATOM 5063 C C . LEU A 1 646 ? -25.907 -22.647 12.800 1.00 94.06 646 LEU A C 1
ATOM 5065 O O . LEU A 1 646 ? -25.711 -22.620 11.585 1.00 94.06 646 LEU A O 1
ATOM 5069 N N . ALA A 1 647 ? -26.894 -23.374 13.320 1.00 92.00 647 ALA A N 1
ATOM 5070 C CA . ALA A 1 647 ? -27.857 -24.083 12.483 1.00 92.00 647 ALA A CA 1
ATOM 5071 C C . ALA A 1 647 ? -28.830 -23.099 11.806 1.00 92.00 647 ALA A C 1
ATOM 5073 O O . ALA A 1 647 ? -29.225 -22.102 12.402 1.00 92.00 647 ALA A O 1
ATOM 5074 N N . GLY A 1 648 ? -29.255 -23.397 10.575 1.00 88.94 648 GLY A N 1
ATOM 5075 C CA . GLY A 1 648 ? -30.296 -22.632 9.870 1.00 88.94 648 GLY A CA 1
ATOM 5076 C C . GLY A 1 648 ? -29.826 -21.379 9.117 1.00 88.94 648 GLY A C 1
ATOM 5077 O O . GLY A 1 648 ? -30.615 -20.827 8.353 1.00 88.94 648 GLY A O 1
ATOM 5078 N N . VAL A 1 649 ? -28.562 -20.961 9.257 1.00 93.88 649 VAL A N 1
ATOM 5079 C CA . VAL A 1 649 ? -28.059 -19.739 8.605 1.00 93.88 649 VAL A CA 1
ATOM 5080 C C . VAL A 1 649 ? -27.759 -19.933 7.115 1.00 93.88 649 VAL A C 1
ATOM 5082 O O . VAL A 1 649 ? -27.134 -20.916 6.710 1.00 93.88 649 VAL A O 1
ATOM 5085 N N . ASP A 1 650 ? -28.119 -18.940 6.301 1.00 94.81 650 ASP A N 1
ATOM 5086 C CA . ASP A 1 650 ? -27.618 -18.767 4.930 1.00 94.81 650 ASP A CA 1
ATOM 5087 C C . ASP A 1 650 ? -26.584 -17.632 4.907 1.00 94.81 650 ASP A C 1
ATOM 5089 O O . ASP A 1 650 ? -26.933 -16.454 5.012 1.00 94.81 650 ASP A O 1
ATOM 5093 N N . ILE A 1 651 ? -25.295 -17.971 4.806 1.00 94.75 651 ILE A N 1
ATOM 5094 C CA . ILE A 1 651 ? -24.222 -16.970 4.765 1.00 94.75 651 ILE A CA 1
ATOM 5095 C C . ILE A 1 651 ? -24.065 -16.444 3.344 1.00 94.75 651 ILE A C 1
ATOM 5097 O O . ILE A 1 651 ? -23.701 -17.179 2.424 1.00 94.75 651 ILE A O 1
ATOM 5101 N N . VAL A 1 652 ? -24.222 -15.133 3.194 1.00 96.56 652 VAL A N 1
ATOM 5102 C CA . VAL A 1 652 ? -23.955 -14.424 1.944 1.00 96.56 652 VAL A CA 1
ATOM 5103 C C . VAL A 1 652 ? -22.791 -13.458 2.088 1.00 96.56 652 VAL A C 1
ATOM 5105 O O . VAL A 1 652 ? -22.522 -12.902 3.150 1.00 96.56 652 VAL A O 1
ATOM 5108 N N . GLU A 1 653 ? -22.086 -13.233 0.984 1.00 96.38 653 GLU A N 1
ATOM 5109 C CA . GLU A 1 653 ? -20.951 -12.318 0.933 1.00 96.38 653 GLU A CA 1
ATOM 5110 C C . GLU A 1 653 ? -21.283 -11.113 0.059 1.00 96.38 653 GLU A C 1
ATOM 5112 O O . GLU A 1 653 ? -21.782 -11.244 -1.062 1.00 96.38 653 GLU A O 1
ATOM 5117 N N . ALA A 1 654 ? -20.930 -9.925 0.544 1.00 95.69 654 ALA A N 1
ATOM 5118 C CA . ALA A 1 654 ? -20.969 -8.721 -0.272 1.00 95.69 654 ALA A CA 1
ATOM 5119 C C . ALA A 1 654 ? -19.987 -8.838 -1.458 1.00 95.69 654 ALA A C 1
ATOM 5121 O O . ALA A 1 654 ? -18.928 -9.462 -1.309 1.00 95.69 654 ALA A O 1
ATOM 5122 N N . PRO A 1 655 ? -20.244 -8.178 -2.606 1.00 94.12 655 PRO A N 1
ATOM 5123 C CA . PRO A 1 655 ? -19.327 -8.181 -3.752 1.00 94.12 655 PRO A CA 1
ATOM 5124 C C . PRO A 1 655 ? -17.890 -7.789 -3.382 1.00 94.12 655 PRO A C 1
ATOM 5126 O O . PRO A 1 655 ? -16.917 -8.346 -3.902 1.00 94.12 655 PRO A O 1
ATOM 5129 N N . ARG A 1 656 ? -17.744 -6.838 -2.451 1.00 94.62 656 ARG A N 1
ATOM 5130 C CA . ARG A 1 656 ? -16.477 -6.501 -1.800 1.00 94.62 656 ARG A CA 1
ATOM 5131 C C . ARG A 1 656 ? -16.438 -7.079 -0.386 1.00 94.62 656 ARG A C 1
ATOM 5133 O O . ARG A 1 656 ? -17.064 -6.535 0.526 1.00 94.62 656 ARG A O 1
ATOM 5140 N N . ASN A 1 657 ? -15.636 -8.124 -0.208 1.00 95.25 657 ASN A N 1
ATOM 5141 C CA . ASN A 1 657 ? -15.407 -8.813 1.064 1.00 95.25 657 ASN A CA 1
ATOM 5142 C C . ASN A 1 657 ? -13.916 -9.131 1.296 1.00 95.25 657 ASN A C 1
ATOM 5144 O O . ASN A 1 657 ? -13.060 -8.911 0.426 1.00 95.25 657 ASN A O 1
ATOM 5148 N N . GLY A 1 658 ? -13.595 -9.595 2.502 1.00 94.69 658 GLY A N 1
ATOM 5149 C CA . GLY A 1 658 ? -12.254 -9.949 2.947 1.00 94.69 658 GLY A CA 1
ATOM 5150 C C . GLY A 1 658 ? -11.264 -8.800 2.748 1.00 94.69 658 GLY A C 1
ATOM 5151 O O . GLY A 1 658 ? -11.525 -7.643 3.082 1.00 94.69 658 GLY A O 1
ATOM 5152 N N . THR A 1 659 ? -10.125 -9.088 2.114 1.00 92.62 659 THR A N 1
ATOM 5153 C CA . THR A 1 659 ? -9.096 -8.071 1.807 1.00 92.62 659 THR A CA 1
ATOM 5154 C C . THR A 1 659 ? -9.602 -6.930 0.908 1.00 92.62 659 THR A C 1
ATOM 5156 O O . THR A 1 659 ? -9.028 -5.836 0.921 1.00 92.62 659 THR A O 1
ATOM 5159 N N . LYS A 1 660 ? -10.697 -7.147 0.162 1.00 93.12 660 LYS A N 1
ATOM 5160 C CA . LYS A 1 660 ? -11.330 -6.165 -0.734 1.00 93.12 660 LYS A CA 1
ATOM 5161 C C . LYS A 1 660 ? -12.513 -5.426 -0.097 1.00 93.12 660 LYS A C 1
ATOM 5163 O O . LYS A 1 660 ? -13.064 -4.552 -0.759 1.00 93.12 660 LYS A O 1
ATOM 5168 N N . GLY A 1 661 ? -12.889 -5.734 1.149 1.00 93.50 661 GLY A N 1
ATOM 5169 C CA . GLY A 1 661 ? -14.043 -5.136 1.830 1.00 93.50 661 GLY A CA 1
ATOM 5170 C C . GLY A 1 661 ? -13.974 -3.608 1.928 1.00 93.50 661 GLY A C 1
ATOM 5171 O O . GLY A 1 661 ? -12.910 -3.038 2.210 1.00 93.50 661 GLY A O 1
ATOM 5172 N N . MET A 1 662 ? -15.098 -2.927 1.695 1.00 95.25 662 MET A N 1
ATOM 5173 C CA . MET A 1 662 ? -15.189 -1.471 1.849 1.00 95.25 662 MET A CA 1
ATOM 5174 C C . MET A 1 662 ? -15.345 -1.093 3.331 1.00 95.25 662 MET A C 1
ATOM 5176 O O . MET A 1 662 ? -16.058 -1.748 4.082 1.00 95.25 662 MET A O 1
ATOM 5180 N N . CYS A 1 663 ? -14.621 -0.050 3.749 1.00 96.69 663 CYS A N 1
ATOM 5181 C CA . CYS A 1 663 ? -14.623 0.462 5.122 1.00 96.69 663 CYS A CA 1
ATOM 5182 C C . CYS A 1 663 ? -16.013 0.968 5.538 1.00 96.69 663 CYS A C 1
ATOM 5184 O O . CYS A 1 663 ? -16.723 1.513 4.700 1.00 96.69 663 CYS A O 1
ATOM 5186 N N . CYS A 1 664 ? -16.346 0.863 6.828 1.00 97.19 664 CYS A N 1
ATOM 5187 C CA . CYS A 1 664 ? -17.553 1.460 7.403 1.00 97.19 664 CYS A CA 1
ATOM 5188 C C . CYS A 1 664 ? -17.529 2.996 7.480 1.00 97.19 664 CYS A C 1
ATOM 5190 O O . CYS A 1 664 ? -18.580 3.591 7.628 1.00 97.19 664 CYS A O 1
ATOM 5192 N N . GLY A 1 665 ? -16.358 3.638 7.406 1.00 96.50 665 GLY A N 1
ATOM 5193 C CA . GLY A 1 665 ? -16.212 5.100 7.467 1.00 96.50 665 GLY A CA 1
ATOM 5194 C C . GLY A 1 665 ? -15.629 5.643 8.775 1.00 96.50 665 GLY A C 1
ATOM 5195 O O . GLY A 1 665 ? -14.910 6.629 8.720 1.00 96.50 665 GLY A O 1
ATOM 5196 N N . ALA A 1 666 ? -15.811 4.964 9.913 1.00 96.69 666 ALA A N 1
ATOM 5197 C CA . ALA A 1 666 ? -15.440 5.491 11.241 1.00 96.69 666 ALA A CA 1
ATOM 5198 C C . ALA A 1 666 ? -13.937 5.480 11.592 1.00 96.69 666 ALA A C 1
ATOM 5200 O O . ALA A 1 666 ? -13.507 6.177 12.516 1.00 96.69 666 ALA A O 1
ATOM 5201 N N . GLY A 1 667 ? -13.124 4.677 10.898 1.00 95.12 667 GLY A N 1
ATOM 5202 C CA . GLY A 1 667 ? -11.689 4.572 11.179 1.00 95.12 667 GLY A CA 1
ATOM 5203 C C . GLY A 1 667 ? -10.942 5.895 10.972 1.00 95.12 667 GLY A C 1
ATOM 5204 O O . GLY A 1 667 ? -11.436 6.820 10.337 1.00 95.12 667 GLY A O 1
ATOM 5205 N N . GLY A 1 668 ? -9.720 6.014 11.487 1.00 95.38 668 GLY A N 1
ATOM 5206 C CA . GLY A 1 668 ? -8.935 7.236 11.296 1.00 95.38 668 GLY A CA 1
ATOM 5207 C C . GLY A 1 668 ? -9.447 8.428 12.107 1.00 95.38 668 GLY A C 1
ATOM 5208 O O . GLY A 1 668 ? -9.241 9.558 11.673 1.00 95.38 668 GLY A O 1
ATOM 5209 N N . ALA A 1 669 ? -10.129 8.169 13.230 1.00 96.44 669 ALA A N 1
ATOM 5210 C CA . ALA A 1 669 ? -10.868 9.141 14.045 1.00 96.44 669 ALA A CA 1
ATOM 5211 C C . ALA A 1 669 ? -12.073 9.805 13.347 1.00 96.44 669 ALA A C 1
ATOM 5213 O O . ALA A 1 669 ? -12.651 10.742 13.887 1.00 96.44 669 ALA A O 1
ATOM 5214 N N . ARG A 1 670 ? -12.497 9.288 12.187 1.00 95.50 670 ARG A N 1
ATOM 5215 C CA . ARG A 1 670 ? -13.646 9.796 11.423 1.00 95.50 670 ARG A CA 1
ATOM 5216 C C . ARG A 1 670 ? -14.990 9.622 12.136 1.00 95.50 670 ARG A C 1
ATOM 5218 O O . ARG A 1 670 ? -15.924 10.321 11.785 1.00 95.50 670 ARG A O 1
ATOM 5225 N N . MET A 1 671 ? -15.076 8.752 13.147 1.00 94.12 671 MET A N 1
ATOM 5226 C CA . MET A 1 671 ? -16.226 8.681 14.067 1.00 94.12 671 MET A CA 1
ATOM 5227 C C . MET A 1 671 ? -16.518 10.027 14.760 1.00 94.12 671 MET A C 1
ATOM 5229 O O . MET A 1 671 ? -17.641 10.276 15.175 1.00 94.12 671 MET A O 1
ATOM 5233 N N . TRP A 1 672 ? -15.501 10.884 14.888 1.00 94.81 672 TRP A N 1
ATOM 5234 C CA . TRP A 1 672 ? -15.552 12.171 15.591 1.00 94.81 672 TRP A CA 1
ATOM 5235 C C . TRP A 1 672 ? -15.501 13.363 14.632 1.00 94.81 672 TRP A C 1
ATOM 5237 O O . TRP A 1 672 ? -15.086 14.448 15.024 1.00 94.81 672 TRP A O 1
ATOM 5247 N N . MET A 1 673 ? -15.802 13.141 13.354 1.00 93.94 673 MET A N 1
ATOM 5248 C CA . MET A 1 673 ? -15.697 14.146 12.302 1.00 93.94 673 MET A CA 1
ATOM 5249 C C . MET A 1 673 ? -16.885 14.018 11.357 1.00 93.94 673 MET A C 1
ATOM 5251 O O . MET A 1 673 ? -17.174 12.925 10.867 1.00 93.94 673 MET A O 1
ATOM 5255 N N . GLU A 1 674 ? -17.486 15.135 10.974 1.00 88.50 674 GLU A N 1
ATOM 5256 C CA . GLU A 1 674 ? -18.600 15.108 10.027 1.00 88.50 674 GLU A CA 1
ATOM 5257 C C . GLU A 1 674 ? -18.151 14.813 8.585 1.00 88.50 674 GLU A C 1
ATOM 5259 O O . GLU A 1 674 ? -16.993 15.032 8.201 1.00 88.50 674 GLU A O 1
ATOM 5264 N N . GLU A 1 675 ? -19.058 14.248 7.780 1.00 88.62 675 GLU A N 1
ATOM 5265 C CA . GLU A 1 675 ? -18.882 14.053 6.332 1.00 88.62 675 GLU A CA 1
ATOM 5266 C C . GLU A 1 675 ? -19.760 15.034 5.567 1.00 88.62 675 GLU A C 1
ATOM 5268 O O . GLU A 1 675 ? -20.958 14.818 5.432 1.00 88.62 675 GLU A O 1
ATOM 5273 N N . ASN A 1 676 ? -19.142 16.073 5.004 1.00 87.44 676 ASN A N 1
ATOM 5274 C CA . ASN A 1 676 ? -19.865 17.124 4.279 1.00 87.44 676 ASN A CA 1
ATOM 5275 C C . ASN A 1 676 ? -19.718 17.029 2.749 1.00 87.44 676 ASN A C 1
ATOM 5277 O O . ASN A 1 676 ? -20.302 17.822 2.016 1.00 87.44 676 ASN A O 1
ATOM 5281 N N . ILE A 1 677 ? -18.911 16.084 2.248 1.00 91.75 677 ILE A N 1
ATOM 5282 C CA . ILE A 1 677 ? -18.580 15.956 0.822 1.00 91.75 677 ILE A CA 1
ATOM 5283 C C . ILE A 1 677 ? -19.003 14.583 0.299 1.00 91.75 677 ILE A C 1
ATOM 5285 O O . ILE A 1 677 ? -18.481 13.545 0.733 1.00 91.75 677 ILE A O 1
ATOM 5289 N N . GLY A 1 678 ? -19.897 14.616 -0.695 1.00 93.44 678 GLY A N 1
ATOM 5290 C CA . GLY A 1 678 ? -20.455 13.434 -1.348 1.00 93.44 678 GLY A CA 1
ATOM 5291 C C . GLY A 1 678 ? -21.300 12.567 -0.404 1.00 93.44 678 GLY A C 1
ATOM 5292 O O . GLY A 1 678 ? -21.594 12.985 0.714 1.00 93.44 678 GLY A O 1
ATOM 5293 N N . PRO A 1 679 ? -21.715 11.362 -0.835 1.00 95.19 679 PRO A N 1
ATOM 5294 C CA . PRO A 1 679 ? -22.422 10.434 0.044 1.00 95.19 679 PRO A CA 1
ATOM 5295 C C . PRO A 1 679 ? -21.535 9.992 1.216 1.00 95.19 679 PRO A C 1
ATOM 5297 O O . PRO A 1 679 ? -20.301 9.952 1.101 1.00 95.19 679 PRO A O 1
ATOM 5300 N N . LYS A 1 680 ? -22.145 9.614 2.342 1.00 95.56 680 LYS A N 1
ATOM 5301 C CA . LYS A 1 680 ? -21.376 9.087 3.468 1.00 95.56 680 LYS A CA 1
ATOM 5302 C C . LYS A 1 680 ? -20.815 7.705 3.142 1.00 95.56 680 LYS A C 1
ATOM 5304 O O . LYS A 1 680 ? -21.417 6.909 2.414 1.00 95.56 680 LYS A O 1
ATOM 5309 N N . VAL A 1 681 ? -19.629 7.404 3.670 1.00 96.62 681 VAL A N 1
ATOM 5310 C CA . VAL A 1 681 ? -18.977 6.103 3.438 1.00 96.62 681 VAL A CA 1
ATOM 5311 C C . VAL A 1 681 ? -19.821 4.947 3.979 1.00 96.62 681 VAL A C 1
ATOM 5313 O O . VAL A 1 681 ? -19.903 3.900 3.327 1.00 96.62 681 VAL A O 1
ATOM 5316 N N . ASN A 1 682 ? -20.449 5.131 5.142 1.00 96.69 682 ASN A N 1
ATOM 5317 C CA . ASN A 1 682 ? -21.315 4.123 5.737 1.00 96.69 682 ASN A CA 1
ATOM 5318 C C . ASN A 1 682 ? -22.565 3.868 4.900 1.00 96.69 682 ASN A C 1
ATOM 5320 O O . ASN A 1 682 ? -22.847 2.702 4.659 1.00 96.69 682 ASN A O 1
ATOM 5324 N N . ASP A 1 683 ? -23.233 4.899 4.377 1.00 96.31 683 ASP A N 1
ATOM 5325 C CA . ASP A 1 683 ? -24.440 4.743 3.550 1.00 96.31 683 ASP A CA 1
ATOM 5326 C C . ASP A 1 683 ? -24.166 3.906 2.296 1.00 96.31 683 ASP A C 1
ATOM 5328 O O . ASP A 1 683 ? -24.919 2.990 1.959 1.00 96.31 683 ASP A O 1
ATOM 5332 N N . VAL A 1 684 ? -23.051 4.177 1.605 1.00 96.81 684 VAL A N 1
ATOM 5333 C CA . VAL A 1 684 ? -22.663 3.426 0.398 1.00 96.81 684 VAL A CA 1
ATOM 5334 C C . VAL A 1 684 ? -22.341 1.970 0.730 1.00 96.81 684 VAL A C 1
ATOM 5336 O O . VAL A 1 684 ? -22.661 1.070 -0.050 1.00 96.81 684 VAL A O 1
ATOM 5339 N N . ARG A 1 685 ? -21.703 1.714 1.877 1.00 97.25 685 ARG A N 1
ATOM 5340 C CA . ARG A 1 685 ? -21.420 0.343 2.310 1.00 97.25 685 ARG A CA 1
ATOM 5341 C C . ARG A 1 685 ? -22.682 -0.368 2.799 1.00 97.25 685 ARG A C 1
ATOM 5343 O O . ARG A 1 685 ? -22.864 -1.525 2.442 1.00 97.25 685 ARG A O 1
ATOM 5350 N N . ALA A 1 686 ? -23.543 0.291 3.565 1.00 97.69 686 ALA A N 1
ATOM 5351 C CA . ALA A 1 686 ? -24.802 -0.262 4.050 1.00 97.69 686 ALA A CA 1
ATOM 5352 C C . ALA A 1 686 ? -25.691 -0.685 2.880 1.00 97.69 686 ALA A C 1
ATOM 5354 O O . ALA A 1 686 ? -26.154 -1.821 2.862 1.00 97.69 686 ALA A O 1
ATOM 5355 N N . LYS A 1 687 ? -25.798 0.151 1.839 1.00 97.31 687 LYS A N 1
ATOM 5356 C CA . LYS A 1 687 ? -26.483 -0.222 0.597 1.00 97.31 687 LYS A CA 1
ATOM 5357 C C . LYS A 1 687 ? -25.930 -1.507 -0.023 1.00 97.31 687 LYS A C 1
ATOM 5359 O O . LYS A 1 687 ? -26.700 -2.381 -0.393 1.00 97.31 687 LYS A O 1
ATOM 5364 N N . GLU A 1 688 ? -24.607 -1.650 -0.114 1.00 96.94 688 GLU A N 1
ATOM 5365 C CA . GLU A 1 688 ? -23.992 -2.874 -0.649 1.00 96.94 688 GLU A CA 1
ATOM 5366 C C . GLU A 1 688 ? -24.339 -4.117 0.187 1.00 96.94 688 GLU A C 1
ATOM 5368 O O . GLU A 1 688 ? -24.437 -5.207 -0.370 1.00 96.94 688 GLU A O 1
ATOM 5373 N N . LEU A 1 689 ? -24.514 -3.967 1.505 1.00 97.88 689 LEU A N 1
ATOM 5374 C CA . LEU A 1 689 ? -24.938 -5.055 2.387 1.00 97.88 689 LEU A CA 1
ATOM 5375 C C . LEU A 1 689 ? -26.435 -5.362 2.230 1.00 97.88 689 LEU A C 1
ATOM 5377 O O . LEU A 1 689 ? -26.784 -6.532 2.102 1.00 97.88 689 LEU A O 1
ATOM 5381 N N . ILE A 1 690 ? -27.295 -4.341 2.155 1.00 97.62 690 ILE A N 1
ATOM 5382 C CA . ILE A 1 690 ? -28.739 -4.478 1.888 1.00 97.62 690 ILE A CA 1
ATOM 5383 C C . ILE A 1 690 ? -28.970 -5.196 0.551 1.00 97.62 690 ILE A C 1
ATOM 5385 O O . ILE A 1 690 ? -29.739 -6.152 0.479 1.00 97.62 690 ILE A O 1
ATOM 5389 N N . ASP A 1 691 ? -28.240 -4.803 -0.496 1.00 97.19 691 ASP A N 1
ATOM 5390 C CA . ASP A 1 691 ? -28.373 -5.350 -1.853 1.00 97.19 691 ASP A CA 1
ATOM 5391 C C . ASP A 1 691 ? -27.996 -6.849 -1.945 1.00 97.19 691 ASP A C 1
ATOM 5393 O O . ASP A 1 691 ? -28.277 -7.496 -2.955 1.00 97.19 691 ASP A O 1
ATOM 5397 N N . THR A 1 692 ? -27.391 -7.441 -0.904 1.00 97.06 692 THR A N 1
ATOM 5398 C CA . THR A 1 692 ? -27.194 -8.904 -0.830 1.00 97.06 692 THR A CA 1
ATOM 5399 C C . THR A 1 692 ? -28.498 -9.670 -0.576 1.00 97.06 692 THR A C 1
ATOM 5401 O O . THR A 1 692 ? -28.566 -10.878 -0.830 1.00 97.06 692 THR A O 1
ATOM 5404 N N . GLY A 1 693 ? -29.538 -8.980 -0.098 1.00 95.94 693 GLY A N 1
ATOM 5405 C CA . GLY A 1 693 ? -30.798 -9.566 0.352 1.00 95.94 693 GLY A CA 1
ATOM 5406 C C . GLY A 1 693 ? -30.675 -10.309 1.682 1.00 95.94 693 GLY A C 1
ATOM 5407 O O . GLY A 1 693 ? -31.427 -11.253 1.904 1.00 95.94 693 GLY A O 1
ATOM 5408 N N . ALA A 1 694 ? -29.688 -9.961 2.512 1.00 96.50 694 ALA A N 1
ATOM 5409 C CA . ALA A 1 694 ? -29.554 -10.471 3.871 1.00 96.50 694 ALA A CA 1
ATOM 5410 C C . ALA A 1 694 ? -30.598 -9.832 4.799 1.00 96.50 694 ALA A C 1
ATOM 5412 O O . ALA A 1 694 ? -30.844 -8.631 4.715 1.00 96.50 694 ALA A O 1
ATOM 5413 N N . THR A 1 695 ? -31.164 -10.624 5.707 1.00 95.94 695 THR A N 1
ATOM 5414 C CA . THR A 1 695 ? -32.047 -10.148 6.787 1.00 95.94 695 THR A CA 1
ATOM 5415 C C . THR A 1 695 ? -31.253 -9.758 8.033 1.00 95.94 695 THR A C 1
ATOM 5417 O O . THR A 1 695 ? -31.793 -9.167 8.963 1.00 95.94 695 THR A O 1
ATOM 5420 N N . ARG A 1 696 ? -29.946 -10.055 8.056 1.00 96.75 696 ARG A N 1
ATOM 5421 C CA . ARG A 1 696 ? -29.054 -9.700 9.157 1.00 96.75 696 ARG A CA 1
ATOM 5422 C C . ARG A 1 696 ? -27.668 -9.288 8.677 1.00 96.75 696 ARG A C 1
ATOM 5424 O O . ARG A 1 696 ? -27.048 -9.961 7.853 1.00 96.75 696 ARG A O 1
ATOM 5431 N N . VAL A 1 697 ? -27.142 -8.215 9.260 1.00 98.06 697 VAL A N 1
ATOM 5432 C CA . VAL A 1 697 ? -25.750 -7.779 9.117 1.00 98.06 697 VAL A CA 1
ATOM 5433 C C . VAL A 1 697 ? -24.990 -8.109 10.397 1.00 98.06 697 VAL A C 1
ATOM 5435 O O . VAL A 1 697 ? -25.279 -7.594 11.479 1.00 98.06 697 VAL A O 1
ATOM 5438 N N . ALA A 1 698 ? -23.970 -8.949 10.265 1.00 97.94 698 ALA A N 1
ATOM 5439 C CA . ALA A 1 698 ? -23.044 -9.277 11.336 1.00 97.94 698 ALA A CA 1
ATOM 5440 C C . ALA A 1 698 ? -21.808 -8.371 11.279 1.00 97.94 698 ALA A C 1
ATOM 5442 O O . ALA A 1 698 ? -21.158 -8.230 10.239 1.00 97.94 698 ALA A O 1
ATOM 5443 N N . THR A 1 699 ? -21.446 -7.784 12.415 1.00 98.25 699 THR A N 1
ATOM 5444 C CA . THR A 1 699 ? -20.227 -6.988 12.592 1.00 98.25 699 THR A CA 1
ATOM 5445 C C . THR A 1 699 ? -19.337 -7.598 13.678 1.00 98.25 699 THR A C 1
ATOM 5447 O O . THR A 1 699 ? -19.757 -8.476 14.422 1.00 98.25 699 THR A O 1
ATOM 5450 N N . ALA A 1 700 ? -18.075 -7.180 13.731 1.00 97.88 700 ALA A N 1
ATOM 5451 C CA . ALA A 1 700 ? -17.109 -7.615 14.748 1.00 97.88 700 ALA A CA 1
ATOM 5452 C C . ALA A 1 700 ? -16.326 -6.412 15.292 1.00 97.88 700 ALA A C 1
ATOM 5454 O O . ALA A 1 700 ? -15.110 -6.467 15.458 1.00 97.88 700 ALA A O 1
ATOM 5455 N N . CYS A 1 701 ? -16.978 -5.252 15.355 1.00 98.31 701 CYS A N 1
ATOM 5456 C CA . CYS A 1 701 ? -16.346 -3.986 15.697 1.00 98.31 701 CYS A CA 1
ATOM 5457 C C . CYS A 1 701 ? -17.411 -2.985 16.146 1.00 98.31 701 CYS A C 1
ATOM 5459 O O . CYS A 1 701 ? -18.278 -2.656 15.331 1.00 98.31 701 CYS A O 1
ATOM 5461 N N . PRO A 1 702 ? -17.284 -2.401 17.348 1.00 97.88 702 PRO A N 1
ATOM 5462 C CA . PRO A 1 702 ? -18.236 -1.427 17.867 1.00 97.88 702 PRO A CA 1
ATOM 5463 C C . PRO A 1 702 ? -18.507 -0.239 16.943 1.00 97.88 702 PRO A C 1
ATOM 5465 O O . PRO A 1 702 ? -19.654 0.142 16.727 1.00 97.88 702 PRO A O 1
ATOM 5468 N N . PHE A 1 703 ? -17.458 0.314 16.326 1.00 97.69 703 PHE A N 1
ATOM 5469 C CA . PHE A 1 703 ? -17.618 1.399 15.357 1.00 97.69 703 PHE A CA 1
ATOM 5470 C C . PHE A 1 703 ? -18.307 0.926 14.079 1.00 97.69 703 PHE A C 1
ATOM 5472 O O . PHE A 1 703 ? -19.113 1.651 13.516 1.00 97.69 703 PHE A O 1
ATOM 5479 N N . CYS A 1 704 ? -18.012 -0.286 13.601 1.00 98.25 704 CYS A N 1
ATOM 5480 C CA . CYS A 1 704 ? -18.698 -0.802 12.417 1.00 98.25 704 CYS A CA 1
ATOM 5481 C C . CYS A 1 704 ? -20.177 -1.043 12.706 1.00 98.25 704 CYS A C 1
ATOM 5483 O O . CYS A 1 704 ? -20.985 -0.751 11.837 1.00 98.25 704 CYS A O 1
ATOM 5485 N N . TYR A 1 705 ? -20.526 -1.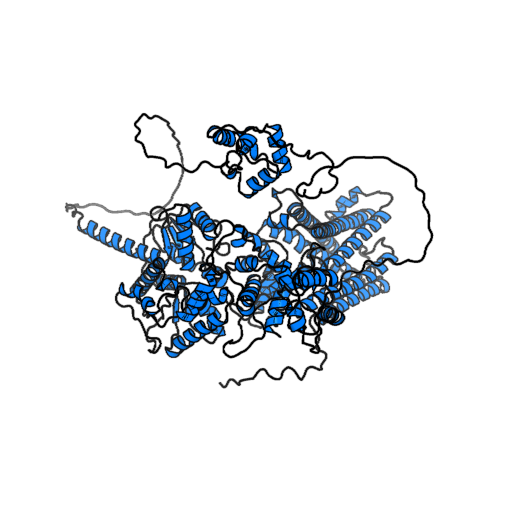515 13.906 1.00 98.31 705 TYR A N 1
ATOM 5486 C CA . TYR A 1 705 ? -21.9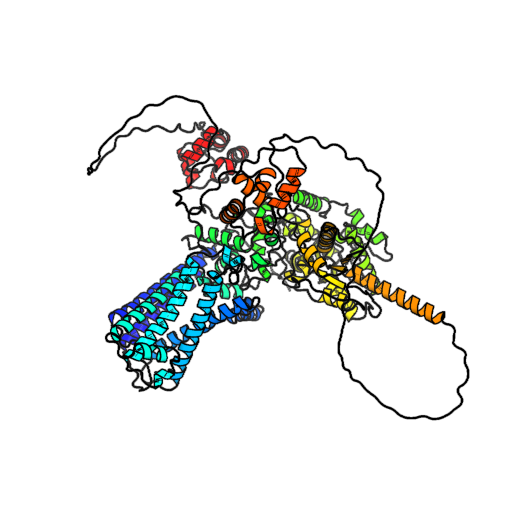19 -1.675 14.304 1.00 98.31 705 TYR A CA 1
ATOM 5487 C C . TYR A 1 705 ? -22.664 -0.337 14.237 1.00 98.31 705 TYR A C 1
ATOM 5489 O O . TYR A 1 705 ? -23.639 -0.236 13.499 1.00 98.31 705 TYR A O 1
ATOM 5497 N N . ILE A 1 706 ? -22.147 0.707 14.898 1.00 97.19 706 ILE A N 1
ATOM 5498 C CA . ILE A 1 706 ? -22.771 2.041 14.877 1.00 97.19 706 ILE A CA 1
ATOM 5499 C C . ILE A 1 706 ? -22.942 2.541 13.437 1.00 97.19 706 ILE A C 1
ATOM 5501 O O . ILE A 1 706 ? -24.039 2.926 13.047 1.00 97.19 706 ILE A O 1
ATOM 5505 N N . MET A 1 707 ? -21.878 2.484 12.630 1.00 97.44 707 MET A N 1
ATOM 5506 C CA . MET A 1 707 ? -21.909 3.021 11.268 1.00 97.44 707 MET A CA 1
ATOM 5507 C C . MET A 1 707 ? -22.824 2.229 10.328 1.00 97.44 707 MET A C 1
ATOM 5509 O O . MET A 1 707 ? -23.468 2.827 9.472 1.00 97.44 707 MET A O 1
ATOM 5513 N N . MET A 1 708 ? -22.850 0.896 10.426 1.00 97.88 708 MET A N 1
ATOM 5514 C CA . MET A 1 708 ? -23.711 0.072 9.570 1.00 97.88 708 MET A CA 1
ATOM 5515 C C . MET A 1 708 ? -25.174 0.201 9.965 1.00 97.88 708 MET A C 1
ATOM 5517 O O . MET A 1 708 ? -26.005 0.278 9.072 1.00 97.88 708 MET A O 1
ATOM 5521 N N . ASP A 1 709 ? -25.481 0.281 11.258 1.00 96.88 709 ASP A N 1
ATOM 5522 C CA . ASP A 1 709 ? -26.848 0.514 11.720 1.00 96.88 709 ASP A CA 1
ATOM 5523 C C . ASP A 1 709 ? -27.364 1.894 11.282 1.00 96.88 709 ASP A C 1
ATOM 5525 O O . ASP A 1 709 ? -28.441 1.976 10.698 1.00 96.88 709 ASP A O 1
ATOM 5529 N N . ASP A 1 710 ? -26.559 2.952 11.454 1.00 95.88 710 ASP A N 1
ATOM 5530 C CA . ASP A 1 710 ? -26.876 4.298 10.950 1.00 95.88 710 ASP A CA 1
ATOM 5531 C C . ASP A 1 710 ? -27.090 4.296 9.430 1.00 95.88 710 ASP A C 1
ATOM 5533 O O . ASP A 1 710 ? -28.088 4.806 8.933 1.00 95.88 710 ASP A O 1
ATOM 5537 N N . GLY A 1 711 ? -26.197 3.641 8.682 1.00 96.44 711 GLY A N 1
ATOM 5538 C CA . GLY A 1 711 ? -26.306 3.570 7.227 1.00 96.44 711 GLY A CA 1
ATOM 5539 C C . GLY A 1 711 ? -27.528 2.779 6.748 1.00 96.44 711 GLY A C 1
ATOM 5540 O O . GLY A 1 711 ? -28.152 3.174 5.771 1.00 96.44 711 GLY A O 1
ATOM 5541 N N . VAL A 1 712 ? -27.887 1.671 7.409 1.00 97.62 712 VAL A N 1
ATOM 5542 C CA . VAL A 1 712 ? -29.077 0.866 7.067 1.00 97.62 712 VAL A CA 1
ATOM 5543 C C . VAL A 1 712 ? -30.352 1.673 7.307 1.00 97.62 712 VAL A C 1
ATOM 5545 O O . VAL A 1 712 ? -31.174 1.795 6.398 1.00 97.62 712 VAL A O 1
ATOM 5548 N N . LYS A 1 713 ? -30.460 2.311 8.477 1.00 96.19 713 LYS A N 1
ATOM 5549 C CA . LYS A 1 713 ? -31.581 3.198 8.821 1.00 96.19 713 LYS A CA 1
ATOM 5550 C C . LYS A 1 713 ? -31.651 4.420 7.910 1.00 96.19 713 LYS A C 1
ATOM 5552 O O . LYS A 1 713 ? -32.736 4.832 7.512 1.00 96.19 713 LYS A O 1
ATOM 5557 N N . GLY A 1 714 ? -30.503 4.945 7.483 1.00 95.06 714 GLY A N 1
ATOM 5558 C CA . GLY A 1 714 ? -30.405 6.012 6.486 1.00 95.06 714 GLY A CA 1
ATOM 5559 C C . GLY A 1 714 ? -31.005 5.657 5.117 1.00 95.06 714 GLY A C 1
ATOM 5560 O O . GLY A 1 714 ? -31.402 6.558 4.380 1.00 95.06 714 GLY A O 1
ATOM 5561 N N . HIS A 1 715 ? -31.136 4.366 4.785 1.00 96.19 715 HIS A N 1
ATOM 5562 C CA . HIS A 1 715 ? -31.850 3.882 3.590 1.00 96.19 715 HIS A CA 1
ATOM 5563 C C . HIS A 1 715 ? -33.333 3.561 3.847 1.00 96.19 715 HIS A C 1
ATOM 5565 O O . HIS A 1 715 ? -33.988 3.006 2.967 1.00 96.19 715 HIS A O 1
ATOM 5571 N N . GLY A 1 716 ? -33.871 3.908 5.021 1.00 95.38 716 GLY A N 1
ATOM 5572 C CA . GLY A 1 716 ? -35.263 3.643 5.398 1.00 95.38 716 GLY A CA 1
ATOM 5573 C C . GLY A 1 716 ? -35.561 2.165 5.655 1.00 95.38 716 GLY A C 1
ATOM 5574 O O . GLY A 1 716 ? -36.703 1.743 5.487 1.00 95.38 716 GLY A O 1
ATOM 5575 N N . VAL A 1 717 ? -34.533 1.378 5.990 1.00 95.62 717 VAL A N 1
ATOM 5576 C CA . VAL A 1 717 ? -34.673 -0.032 6.362 1.00 95.62 717 VAL A CA 1
ATOM 5577 C C . VAL A 1 717 ? -34.715 -0.130 7.882 1.00 95.62 717 VAL A C 1
ATOM 5579 O O . VAL A 1 717 ? -33.776 0.289 8.561 1.00 95.62 717 VAL A O 1
ATOM 5582 N N . GLU A 1 718 ? -35.807 -0.683 8.395 1.00 92.81 718 GLU A N 1
ATOM 5583 C CA . GLU A 1 718 ? -36.066 -0.808 9.830 1.00 92.81 718 GLU A CA 1
ATOM 5584 C C . GLU A 1 718 ? -35.582 -2.160 10.389 1.00 92.81 718 GLU A C 1
ATOM 5586 O O . GLU A 1 718 ? -35.316 -3.113 9.648 1.00 92.81 718 GLU A O 1
ATOM 5591 N N . ASP A 1 719 ? -35.474 -2.251 11.719 1.00 89.69 719 ASP A N 1
ATOM 5592 C CA . ASP A 1 719 ? -34.929 -3.428 12.420 1.00 89.69 719 ASP A CA 1
ATOM 5593 C C . ASP A 1 719 ? -35.767 -4.714 12.196 1.00 89.69 719 ASP A C 1
ATOM 5595 O O . ASP A 1 719 ? -35.261 -5.819 12.387 1.00 89.69 719 ASP A O 1
ATOM 5599 N N . ASP A 1 720 ? -37.039 -4.611 11.797 1.00 90.19 720 ASP A N 1
ATOM 5600 C CA . ASP A 1 720 ? -37.890 -5.761 11.447 1.00 90.19 720 ASP A CA 1
ATOM 5601 C C . ASP A 1 720 ? -37.602 -6.319 10.043 1.00 90.19 720 ASP A C 1
ATOM 5603 O O . ASP A 1 720 ? -37.920 -7.474 9.755 1.00 90.19 720 ASP A O 1
ATOM 5607 N N . GLN A 1 721 ? -36.977 -5.518 9.179 1.00 91.69 721 GLN A N 1
ATOM 5608 C CA . GLN A 1 721 ? -36.582 -5.900 7.825 1.00 91.69 721 GLN A CA 1
ATOM 5609 C C . GLN A 1 721 ? -35.133 -6.388 7.767 1.00 91.69 721 GLN A C 1
ATOM 5611 O O . GLN A 1 721 ? -34.837 -7.372 7.083 1.00 91.69 721 GLN A O 1
ATOM 5616 N N . LEU A 1 722 ? -34.221 -5.688 8.451 1.00 96.12 722 LEU A N 1
ATOM 5617 C CA . LEU A 1 722 ? -32.805 -6.035 8.496 1.00 96.12 722 LEU A CA 1
ATOM 5618 C C . LEU A 1 722 ? -32.200 -5.667 9.850 1.00 96.12 722 LEU A C 1
ATOM 5620 O O . LEU A 1 722 ? -32.090 -4.495 10.203 1.00 96.12 722 LEU A O 1
ATOM 5624 N N . GLN A 1 723 ? -31.710 -6.672 10.572 1.00 95.62 723 GLN A N 1
ATOM 5625 C CA . GLN A 1 723 ? -31.070 -6.465 11.870 1.00 95.62 723 GLN A CA 1
ATOM 5626 C C . GLN A 1 723 ? -29.561 -6.290 11.736 1.00 95.62 723 GLN A C 1
ATOM 5628 O O . GLN A 1 723 ? -28.861 -7.154 11.203 1.00 95.62 723 GLN A O 1
ATOM 5633 N N . VAL A 1 724 ? -29.021 -5.195 12.266 1.00 97.69 724 VAL A N 1
ATOM 5634 C CA . VAL A 1 724 ? -27.572 -5.011 12.402 1.00 97.69 724 VAL A CA 1
ATOM 5635 C C . VAL A 1 724 ? -27.159 -5.377 13.825 1.00 97.69 724 VAL A C 1
ATOM 5637 O O . VAL A 1 724 ? -27.782 -4.952 14.791 1.00 97.69 724 VAL A O 1
ATOM 5640 N N . GLY A 1 725 ? -26.086 -6.151 13.978 1.00 97.19 725 GLY A N 1
ATOM 5641 C CA . GLY A 1 725 ? -25.554 -6.474 15.301 1.00 97.19 725 GLY A CA 1
ATOM 5642 C C . GLY A 1 725 ? -24.132 -7.010 15.266 1.00 97.19 725 GLY A C 1
ATOM 5643 O O . GLY A 1 725 ? -23.584 -7.335 14.207 1.00 97.19 725 GLY A O 1
ATOM 5644 N N . ASP A 1 726 ? -23.502 -7.070 16.434 1.00 98.19 726 ASP A N 1
ATOM 5645 C CA . ASP A 1 726 ? -22.217 -7.749 16.589 1.00 98.19 726 ASP A CA 1
ATOM 5646 C C . ASP A 1 726 ? -22.415 -9.270 16.645 1.00 98.19 726 ASP A C 1
ATOM 5648 O O . ASP A 1 726 ? -23.424 -9.766 17.146 1.00 98.19 726 ASP A O 1
ATOM 5652 N N . ILE A 1 727 ? -21.425 -10.019 16.165 1.00 97.50 727 ILE A N 1
ATOM 5653 C CA . ILE A 1 727 ? -21.419 -11.485 16.189 1.00 97.50 727 ILE A CA 1
ATOM 5654 C C . ILE A 1 727 ? -21.655 -12.052 17.593 1.00 97.50 727 ILE A C 1
ATOM 5656 O O . ILE A 1 727 ? -22.318 -13.078 17.700 1.00 97.50 727 ILE A O 1
ATOM 5660 N N . ALA A 1 728 ? -21.180 -11.405 18.661 1.00 98.00 728 ALA A N 1
ATOM 5661 C CA . ALA A 1 728 ? -21.443 -11.870 20.025 1.00 98.00 728 ALA A CA 1
ATOM 5662 C C . ALA A 1 728 ? -22.940 -11.851 20.374 1.00 98.00 728 ALA A C 1
ATOM 5664 O O . ALA A 1 728 ? -23.420 -12.748 21.062 1.00 98.00 728 ALA A O 1
ATOM 5665 N N . MET A 1 729 ? -23.687 -10.854 19.890 1.00 97.38 729 MET A N 1
ATOM 5666 C CA . MET A 1 729 ? -25.137 -10.786 20.095 1.00 97.38 729 MET A CA 1
ATOM 5667 C C . MET A 1 729 ? -25.837 -11.895 19.311 1.00 97.38 729 MET A C 1
ATOM 5669 O O . MET A 1 729 ? -26.629 -12.637 19.881 1.00 97.38 729 MET A O 1
ATOM 5673 N N . HIS A 1 730 ? -25.482 -12.047 18.032 1.00 95.50 730 HIS A N 1
ATOM 5674 C CA . HIS A 1 730 ? -26.082 -13.045 17.141 1.00 95.50 730 HIS A CA 1
ATOM 5675 C C . HIS A 1 730 ? -25.819 -14.478 17.617 1.00 95.50 730 HIS A C 1
ATOM 5677 O O . HIS A 1 730 ? -26.712 -15.318 17.587 1.00 95.50 730 HIS A O 1
ATOM 5683 N N . LEU A 1 731 ? -24.603 -14.755 18.095 1.00 97.19 731 LEU A N 1
ATOM 5684 C CA . LEU A 1 731 ? -24.232 -16.049 18.666 1.00 97.19 731 LEU A CA 1
ATOM 5685 C C . LEU A 1 731 ? -25.038 -16.351 19.932 1.00 97.19 731 LEU A C 1
ATOM 5687 O O . LEU A 1 731 ? -25.557 -17.454 20.085 1.00 97.19 731 LEU A O 1
ATOM 5691 N N . LEU A 1 732 ? -25.156 -15.372 20.831 1.00 97.62 732 LEU A N 1
ATOM 5692 C CA . LEU A 1 732 ? -25.921 -15.535 22.060 1.00 97.62 732 LEU A CA 1
ATOM 5693 C C . LEU A 1 732 ? -27.411 -15.781 21.776 1.00 97.62 732 LEU A C 1
ATOM 5695 O O . LEU A 1 732 ? -27.989 -16.716 22.326 1.00 97.62 732 LEU A O 1
ATOM 5699 N N . GLU A 1 733 ? -28.008 -14.977 20.896 1.00 95.94 733 GLU A N 1
ATOM 5700 C CA . GLU A 1 733 ? -29.401 -15.118 20.458 1.00 95.94 733 GLU A CA 1
ATOM 5701 C C . GLU A 1 733 ? -29.662 -16.506 19.860 1.00 95.94 733 GLU A C 1
ATOM 5703 O O . GLU A 1 733 ? -30.666 -17.145 20.183 1.00 95.94 733 GLU A O 1
ATOM 5708 N N . ALA A 1 734 ? -28.741 -17.004 19.031 1.00 95.81 734 ALA A N 1
ATOM 5709 C CA . ALA A 1 734 ? -28.858 -18.319 18.416 1.00 95.81 734 ALA A CA 1
ATOM 5710 C C . ALA A 1 734 ? -28.819 -19.455 19.452 1.00 95.81 734 ALA A C 1
ATOM 5712 O O . ALA A 1 734 ? -29.610 -20.396 19.357 1.00 95.81 734 ALA A O 1
ATOM 5713 N N . ILE A 1 735 ? -27.933 -19.366 20.453 1.00 96.31 735 ILE A N 1
ATOM 5714 C CA . ILE A 1 735 ? -27.862 -20.335 21.560 1.00 96.31 735 ILE A CA 1
ATOM 5715 C C . ILE A 1 735 ? -29.178 -20.331 22.348 1.00 96.31 735 ILE A C 1
ATOM 5717 O O . ILE A 1 735 ? -29.797 -21.380 22.513 1.00 96.31 735 ILE A O 1
ATOM 5721 N N . GLU A 1 736 ? -29.645 -19.157 22.780 1.00 95.00 736 GLU A N 1
ATOM 5722 C CA . GLU A 1 736 ? -30.863 -19.026 23.595 1.00 95.00 736 GLU A CA 1
ATOM 5723 C C . GLU A 1 736 ? -32.121 -19.476 22.835 1.00 95.00 736 GLU A C 1
ATOM 5725 O O . GLU A 1 736 ? -32.990 -20.149 23.396 1.00 95.00 736 GLU A O 1
ATOM 5730 N N . THR A 1 737 ? -32.201 -19.176 21.537 1.00 92.75 737 THR A N 1
ATOM 5731 C CA . THR A 1 737 ? -33.285 -19.646 20.660 1.00 92.75 737 THR A CA 1
ATOM 5732 C C . THR A 1 737 ? -33.276 -21.168 20.534 1.00 92.75 737 THR A C 1
ATOM 5734 O O . THR A 1 737 ? -34.325 -21.812 20.626 1.00 92.75 737 THR A O 1
ATOM 5737 N N . GLY A 1 738 ? -32.091 -21.752 20.362 1.00 91.25 738 GLY A N 1
ATOM 5738 C CA . GLY A 1 738 ? -31.880 -23.194 20.327 1.00 91.25 738 GLY A CA 1
ATOM 5739 C C . GLY A 1 738 ? -32.338 -23.902 21.599 1.00 91.25 738 GLY A C 1
ATOM 5740 O O . GLY A 1 738 ? -33.117 -24.858 21.551 1.00 91.25 738 GLY A O 1
ATOM 5741 N N . GLU A 1 739 ? -31.907 -23.390 22.751 1.00 91.31 739 GLU A N 1
ATOM 5742 C CA . GLU A 1 739 ? -32.294 -23.887 24.073 1.00 91.31 739 GLU A CA 1
ATOM 5743 C C . GLU A 1 739 ? -33.811 -23.801 24.287 1.00 91.31 739 GLU A C 1
ATOM 5745 O O . GLU A 1 739 ? -34.430 -24.774 24.726 1.00 91.31 739 GLU A O 1
ATOM 5750 N N . ALA A 1 740 ? -34.434 -22.674 23.930 1.00 90.06 740 ALA A N 1
ATOM 5751 C CA . ALA A 1 740 ? -35.877 -22.487 24.054 1.00 90.06 740 ALA A CA 1
ATOM 5752 C C . ALA A 1 740 ? -36.664 -23.486 23.188 1.00 90.06 740 ALA A C 1
ATOM 5754 O O . ALA A 1 740 ? -37.627 -24.094 23.664 1.00 90.06 740 ALA A O 1
ATOM 5755 N N . ARG A 1 741 ? -36.228 -23.721 21.942 1.00 88.19 741 ARG A N 1
ATOM 5756 C CA . ARG A 1 741 ? -36.838 -24.715 21.043 1.00 88.19 741 ARG A CA 1
ATOM 5757 C C . ARG A 1 741 ? -36.663 -26.138 21.561 1.00 88.19 741 ARG A C 1
ATOM 5759 O O . ARG A 1 741 ? -37.622 -26.905 21.541 1.00 88.19 741 ARG A O 1
ATOM 5766 N N . ALA A 1 742 ? -35.482 -26.489 22.069 1.00 86.50 742 ALA A N 1
ATOM 5767 C CA . ALA A 1 742 ? -35.233 -27.802 22.663 1.00 86.50 742 ALA A CA 1
ATOM 5768 C C . ALA A 1 742 ? -36.114 -28.040 23.902 1.00 86.50 742 ALA A C 1
ATOM 5770 O O . ALA A 1 742 ? -36.706 -29.112 24.060 1.00 86.50 742 ALA A O 1
ATOM 5771 N N . GLN A 1 743 ? -36.268 -27.023 24.756 1.00 87.62 743 GLN A N 1
ATOM 5772 C CA . GLN A 1 743 ? -37.173 -27.070 25.905 1.00 87.62 743 GLN A CA 1
ATOM 5773 C C . GLN A 1 743 ? -38.636 -27.208 25.471 1.00 87.62 743 GLN A C 1
ATOM 5775 O O . GLN A 1 743 ? -39.368 -28.009 26.053 1.00 87.62 743 GLN A O 1
ATOM 5780 N N . GLN A 1 744 ? -39.069 -26.474 24.443 1.00 87.50 744 GLN A N 1
ATOM 5781 C CA . GLN A 1 744 ? -40.426 -26.573 23.906 1.00 87.50 744 GLN A CA 1
ATOM 5782 C C . GLN A 1 744 ? -40.696 -27.953 23.291 1.00 87.50 744 GLN A C 1
ATOM 5784 O O . GLN A 1 744 ? -41.678 -28.588 23.659 1.00 87.50 744 GLN A O 1
ATOM 5789 N N . ALA A 1 745 ? -39.789 -28.473 22.461 1.00 85.19 745 ALA A N 1
ATOM 5790 C CA . ALA A 1 745 ? -39.903 -29.808 21.874 1.00 85.19 745 ALA A CA 1
ATOM 5791 C C . ALA A 1 745 ? -39.972 -30.911 22.945 1.00 85.19 745 ALA A C 1
ATOM 5793 O O . ALA A 1 745 ? -40.759 -31.849 22.827 1.00 85.19 745 ALA A O 1
ATOM 5794 N N . SER A 1 746 ? -39.195 -30.779 24.025 1.00 85.75 746 SER A N 1
ATOM 5795 C CA . SER A 1 746 ? -39.257 -31.693 25.171 1.00 85.75 746 SER A CA 1
ATOM 5796 C C . SER A 1 746 ? -40.614 -31.624 25.891 1.00 85.75 746 SER A C 1
ATOM 5798 O O . SER A 1 746 ? -41.197 -32.659 26.222 1.00 85.75 746 SER A O 1
ATOM 5800 N N . ARG A 1 747 ? -41.178 -30.418 26.072 1.00 87.00 747 ARG A N 1
ATOM 5801 C CA . ARG A 1 747 ? -42.524 -30.221 26.647 1.00 87.00 747 ARG A CA 1
ATOM 5802 C C . ARG A 1 747 ? -43.620 -30.804 25.754 1.00 87.00 747 ARG A C 1
ATOM 5804 O O . ARG A 1 747 ? -44.504 -31.483 26.269 1.00 87.00 747 ARG A O 1
ATOM 5811 N N . ASP A 1 748 ? -43.540 -30.604 24.443 1.00 85.25 748 ASP A N 1
ATOM 5812 C CA . ASP A 1 748 ? -44.515 -31.123 23.476 1.00 85.25 748 ASP A CA 1
ATOM 5813 C C . ASP A 1 748 ? -44.456 -32.660 23.369 1.00 85.25 748 ASP A C 1
ATOM 5815 O O . ASP A 1 748 ? -45.490 -33.327 23.261 1.00 85.25 748 ASP A O 1
ATOM 5819 N N . ALA A 1 749 ? -43.261 -33.252 23.490 1.00 78.56 749 ALA A N 1
ATOM 5820 C CA . ALA A 1 749 ? -43.079 -34.703 23.569 1.00 78.56 749 ALA A CA 1
ATOM 5821 C C . ALA A 1 749 ? -43.668 -35.304 24.860 1.00 78.56 749 ALA A C 1
ATOM 5823 O O . ALA A 1 749 ? -44.248 -36.388 24.821 1.00 78.56 749 ALA A O 1
ATOM 5824 N N . LEU A 1 750 ? -43.573 -34.595 25.992 1.00 76.75 750 LEU A N 1
ATOM 5825 C CA . LEU A 1 750 ? -44.191 -34.985 27.269 1.00 76.75 750 LEU A CA 1
ATOM 5826 C C . LEU A 1 750 ? -45.726 -34.852 27.265 1.00 76.75 750 LEU A C 1
ATOM 5828 O O . LEU A 1 750 ? -46.399 -35.557 28.016 1.00 76.75 750 LEU A O 1
ATOM 5832 N N . LEU A 1 751 ? -46.275 -33.951 26.444 1.00 73.69 751 LEU A N 1
ATOM 5833 C CA . LEU A 1 751 ? -47.715 -33.680 26.328 1.00 73.69 751 LEU A CA 1
ATOM 5834 C C . LEU A 1 751 ? -48.403 -34.472 25.201 1.00 73.69 751 LEU A C 1
ATOM 5836 O O . LEU A 1 751 ? -49.631 -34.447 25.099 1.00 73.69 751 LEU A O 1
ATOM 5840 N N . SER A 1 752 ? -47.643 -35.195 24.374 1.00 58.09 752 SER A N 1
ATOM 5841 C CA . SER A 1 752 ? -48.196 -36.074 23.342 1.00 58.09 752 SER A CA 1
ATOM 5842 C C . SER A 1 752 ? -48.842 -37.316 23.982 1.00 58.09 752 SER A C 1
ATOM 5844 O O . SER A 1 752 ? -48.197 -37.988 24.790 1.00 58.09 752 SER A O 1
ATOM 5846 N N . PRO A 1 753 ? -50.106 -37.662 23.659 1.00 55.19 753 PRO A N 1
ATOM 5847 C CA . PRO A 1 753 ? -50.774 -38.804 24.269 1.00 55.19 753 PRO A CA 1
ATOM 5848 C C . PRO A 1 753 ? -50.063 -40.097 23.866 1.00 55.19 753 PRO A C 1
ATOM 5850 O O . PRO A 1 753 ? -49.883 -40.379 22.681 1.00 55.19 753 PRO A O 1
ATOM 5853 N N . VAL A 1 754 ? -49.669 -40.890 24.866 1.00 53.97 754 VAL A N 1
ATOM 5854 C CA . VAL A 1 754 ? -49.147 -42.246 24.677 1.00 53.97 754 VAL A CA 1
ATOM 5855 C C . VAL A 1 754 ? -50.213 -43.053 23.942 1.00 53.97 754 VAL A C 1
ATOM 5857 O O . VAL A 1 754 ? -51.263 -43.370 24.499 1.00 53.97 754 VAL A O 1
ATOM 5860 N N . GLY A 1 755 ? -49.948 -43.328 22.666 1.00 47.09 755 GLY A N 1
ATOM 5861 C CA . GLY A 1 755 ? -50.780 -44.173 21.827 1.00 47.09 755 GLY A CA 1
ATOM 5862 C C . GLY A 1 755 ? -50.926 -45.564 22.437 1.00 47.09 755 GLY A C 1
ATOM 5863 O O . GLY A 1 755 ? -49.949 -46.198 22.831 1.00 47.09 755 GLY A O 1
ATOM 5864 N N . ASP A 1 756 ? -52.182 -45.979 22.504 1.00 40.50 756 ASP A N 1
ATOM 5865 C CA . ASP A 1 756 ? -52.728 -47.232 23.003 1.00 40.50 756 ASP A CA 1
ATOM 5866 C C . ASP A 1 756 ? -51.857 -48.464 22.682 1.00 40.50 756 ASP A C 1
ATOM 5868 O O . ASP A 1 756 ? -51.608 -48.816 21.525 1.00 40.50 756 ASP A O 1
ATOM 5872 N N . THR A 1 757 ? -51.403 -49.151 23.730 1.00 42.41 757 THR A N 1
ATOM 5873 C CA . THR A 1 757 ? -50.776 -50.467 23.622 1.00 42.41 757 THR A CA 1
ATOM 5874 C C . THR A 1 757 ? -51.834 -51.499 23.252 1.00 42.41 757 THR A C 1
ATOM 5876 O O . THR A 1 757 ? -52.585 -51.955 24.114 1.00 42.41 757 THR A O 1
ATOM 5879 N N . THR A 1 758 ? -51.840 -51.949 21.999 1.00 35.19 758 THR A N 1
ATOM 5880 C CA . THR A 1 758 ? -52.423 -53.248 21.632 1.00 35.19 758 THR A CA 1
ATOM 5881 C C . THR A 1 758 ? -51.323 -54.206 21.159 1.00 35.19 758 THR A C 1
ATOM 5883 O O . THR A 1 758 ? -50.366 -53.776 20.511 1.00 35.19 758 THR A O 1
ATOM 5886 N N . PRO A 1 759 ? -51.375 -55.501 21.526 1.00 41.59 759 PRO A N 1
ATOM 5887 C CA . PRO A 1 759 ? -50.237 -56.400 21.393 1.00 41.59 759 PRO A CA 1
ATOM 5888 C C . PRO A 1 759 ? -50.199 -57.052 20.008 1.00 41.59 759 PRO A C 1
ATOM 5890 O O . PRO A 1 759 ? -51.155 -57.706 19.594 1.00 41.59 759 PRO A O 1
ATOM 5893 N N . VAL A 1 760 ? -49.060 -56.950 19.319 1.00 37.16 760 VAL A N 1
ATOM 5894 C CA . VAL A 1 760 ? -48.781 -57.753 18.121 1.00 37.16 760 VAL A CA 1
ATOM 5895 C C . VAL A 1 760 ? -48.325 -59.148 18.548 1.00 37.16 760 VAL A C 1
ATOM 5897 O O . VAL A 1 760 ? -47.251 -59.330 19.123 1.00 37.16 760 VAL A O 1
ATOM 5900 N N . GLY A 1 761 ? -49.150 -60.146 18.238 1.00 32.38 761 GLY A N 1
ATOM 5901 C CA . GLY A 1 761 ? -48.741 -61.542 18.173 1.00 32.38 761 GLY A CA 1
ATOM 5902 C C . GLY A 1 761 ? -47.987 -61.826 16.872 1.00 32.38 761 GLY A C 1
ATOM 5903 O O . GLY A 1 761 ? -48.514 -61.583 15.795 1.00 32.38 761 GLY A O 1
ATOM 5904 N N . ARG A 1 762 ? -46.753 -62.323 17.031 1.00 34.53 762 ARG A N 1
ATOM 5905 C CA . ARG A 1 762 ? -46.028 -63.316 16.210 1.00 34.53 762 ARG A CA 1
ATOM 5906 C C . ARG A 1 762 ? -46.408 -63.449 14.722 1.00 34.53 762 ARG A C 1
ATOM 5908 O O . ARG A 1 762 ? -47.441 -64.019 14.406 1.00 34.53 762 ARG A O 1
ATOM 5915 N N . ASP A 1 763 ? -45.485 -63.082 13.827 1.00 34.22 763 ASP A N 1
ATOM 5916 C CA . ASP A 1 763 ? -44.589 -64.042 13.147 1.00 34.22 763 ASP A CA 1
ATOM 5917 C C . ASP A 1 763 ? -43.643 -63.348 12.137 1.00 34.22 763 ASP A C 1
ATOM 5919 O O . ASP A 1 763 ? -44.048 -62.462 11.395 1.00 34.22 763 ASP A O 1
ATOM 5923 N N . GLY A 1 764 ? -42.382 -63.807 12.090 1.00 30.55 764 GLY A N 1
ATOM 5924 C CA . GLY A 1 764 ? -41.552 -63.820 10.872 1.00 30.55 764 GLY A CA 1
ATOM 5925 C C . GLY A 1 764 ? -40.658 -62.612 10.533 1.00 30.55 764 GLY A C 1
ATOM 5926 O O . GLY A 1 764 ? -41.042 -61.736 9.769 1.00 30.55 764 GLY A O 1
ATOM 5927 N N . LEU A 1 765 ? -39.395 -62.649 10.977 1.00 30.05 765 LEU A N 1
ATOM 5928 C CA . LEU A 1 765 ? -38.232 -62.091 10.244 1.00 30.05 765 LEU A CA 1
ATOM 5929 C C . LEU A 1 765 ? -37.829 -63.049 9.083 1.00 30.05 765 LEU A C 1
ATOM 5931 O O . LEU A 1 765 ? -38.308 -64.186 9.119 1.00 30.05 765 LEU A O 1
ATOM 5935 N N . PRO A 1 766 ? -36.882 -62.736 8.150 1.00 54.03 766 PRO A N 1
ATOM 5936 C CA . PRO A 1 766 ? -35.954 -61.583 8.070 1.00 54.03 766 PRO A CA 1
ATOM 5937 C C . PRO A 1 766 ? -35.748 -60.980 6.646 1.00 54.03 766 PRO A C 1
ATOM 5939 O O . PRO A 1 766 ? -36.317 -61.462 5.674 1.00 54.03 766 PRO A O 1
ATOM 5942 N N . THR A 1 767 ? -34.824 -60.001 6.554 1.00 28.16 767 THR A N 1
ATOM 5943 C CA . THR A 1 767 ? -33.842 -59.658 5.471 1.00 28.16 767 THR A CA 1
ATOM 5944 C C . THR A 1 767 ? -33.903 -58.190 5.005 1.00 28.16 767 THR A C 1
ATOM 5946 O O . THR A 1 767 ? -34.874 -57.747 4.416 1.00 28.16 767 THR A O 1
ATOM 5949 N N . THR A 1 768 ? -33.026 -57.315 5.523 1.00 30.64 768 THR A N 1
ATOM 5950 C CA . THR A 1 768 ? -31.707 -56.883 4.982 1.00 30.64 768 THR A CA 1
ATOM 5951 C C . THR A 1 768 ? -31.746 -56.244 3.587 1.00 30.64 768 THR A C 1
ATOM 5953 O O . THR A 1 768 ? -31.872 -56.969 2.611 1.00 30.64 768 THR A O 1
ATOM 5956 N N . SER A 1 769 ? -31.491 -54.931 3.487 1.00 29.08 769 SER A N 1
ATOM 5957 C CA . SER A 1 769 ? -30.270 -54.352 2.877 1.00 29.08 769 SER A CA 1
ATOM 5958 C C . SER A 1 769 ? -30.454 -52.894 2.415 1.00 29.08 769 SER A C 1
ATOM 5960 O O . SER A 1 769 ? -31.305 -52.596 1.590 1.00 29.08 769 SER A O 1
ATOM 5962 N N . ALA A 1 770 ? -29.594 -52.027 2.948 1.00 28.77 770 ALA A N 1
ATOM 5963 C CA . ALA A 1 770 ? -28.762 -51.026 2.271 1.00 28.77 770 ALA A CA 1
ATOM 5964 C C . 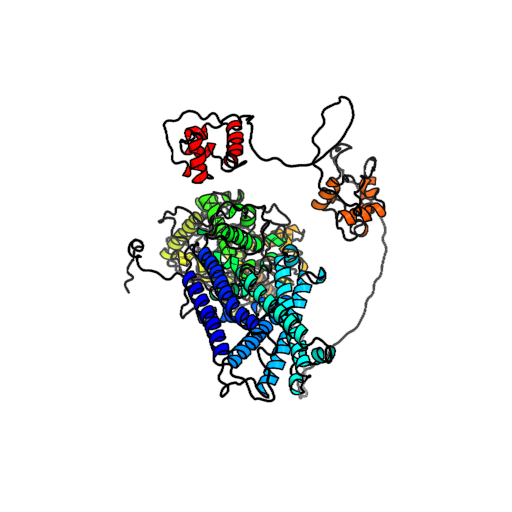ALA A 1 770 ? -29.245 -50.241 1.017 1.00 28.77 770 ALA A C 1
ATOM 5966 O O . ALA A 1 770 ? -29.470 -50.799 -0.047 1.00 28.77 770 ALA A O 1
ATOM 5967 N N . SER A 1 771 ? -29.041 -48.916 1.125 1.00 28.73 771 SER A N 1
ATOM 5968 C CA . SER A 1 771 ? -28.270 -48.062 0.191 1.00 28.73 771 SER A CA 1
ATOM 5969 C C . SER A 1 771 ? -28.944 -47.372 -1.015 1.00 28.73 771 SER A C 1
ATOM 5971 O O . SER A 1 771 ? -29.124 -47.974 -2.061 1.00 28.73 771 SER A O 1
ATOM 5973 N N . ARG A 1 772 ? -29.022 -46.033 -0.873 1.00 32.53 772 ARG A N 1
ATOM 5974 C CA . ARG A 1 772 ? -28.550 -44.928 -1.755 1.00 32.53 772 ARG A CA 1
ATOM 5975 C C . ARG A 1 772 ? -29.066 -44.742 -3.201 1.00 32.53 772 ARG A C 1
ATOM 5977 O O . ARG A 1 772 ? -29.275 -45.681 -3.950 1.00 32.53 772 ARG A O 1
ATOM 5984 N N . PHE A 1 773 ? -28.968 -43.453 -3.573 1.00 28.69 773 PHE A N 1
ATOM 5985 C CA . PHE A 1 773 ? -28.979 -42.784 -4.890 1.00 28.69 773 PHE A CA 1
ATOM 5986 C C . PHE A 1 773 ? -30.378 -42.443 -5.431 1.00 28.69 773 PHE A C 1
ATOM 5988 O O . PHE A 1 773 ? -31.203 -43.316 -5.641 1.00 28.69 773 PHE A O 1
ATOM 5995 N N . ALA A 1 774 ? -30.772 -41.163 -5.417 1.00 29.73 774 ALA A N 1
ATOM 5996 C CA . ALA A 1 774 ? -30.377 -40.056 -6.309 1.00 29.73 774 ALA A CA 1
ATOM 5997 C C . ALA A 1 774 ? -31.010 -40.170 -7.700 1.00 29.73 774 ALA A C 1
ATOM 5999 O O . ALA A 1 774 ? -30.729 -41.135 -8.394 1.00 29.73 774 ALA A O 1
ATOM 6000 N N . THR A 1 775 ? -31.787 -39.153 -8.096 1.00 27.86 775 THR A N 1
ATOM 6001 C CA . THR A 1 775 ? -31.539 -38.267 -9.255 1.00 27.86 775 THR A CA 1
ATOM 6002 C C . THR A 1 775 ? -32.680 -37.247 -9.402 1.00 27.86 775 THR A C 1
ATOM 6004 O O . THR A 1 775 ? -33.847 -37.577 -9.228 1.00 27.86 775 THR A O 1
ATOM 6007 N N . SER A 1 776 ? -32.293 -36.007 -9.713 1.00 31.58 776 SER A N 1
ATOM 6008 C CA . SER A 1 776 ? -33.090 -34.869 -10.229 1.00 31.58 776 SER A CA 1
ATOM 6009 C C . SER A 1 776 ? -33.598 -35.149 -11.674 1.00 31.58 776 SER A C 1
ATOM 6011 O O . SER A 1 776 ? -33.308 -36.250 -12.148 1.00 31.58 776 SER A O 1
ATOM 6013 N N . PRO A 1 777 ? -34.169 -34.208 -12.476 1.00 50.03 777 PRO A N 1
ATOM 6014 C CA . PRO A 1 777 ? -34.682 -32.840 -12.224 1.00 50.03 777 PRO A CA 1
ATOM 6015 C C . PRO A 1 777 ? -36.034 -32.485 -12.920 1.00 50.03 777 PRO A C 1
ATOM 6017 O O . PRO A 1 777 ? -36.543 -33.241 -13.736 1.00 50.03 777 PRO A O 1
ATOM 6020 N N . ALA A 1 778 ? -36.495 -31.253 -12.631 1.00 27.58 778 ALA A N 1
ATOM 6021 C CA . ALA A 1 778 ? -37.180 -30.258 -13.492 1.00 27.58 778 ALA A CA 1
ATOM 6022 C C . ALA A 1 778 ? -38.557 -30.549 -14.136 1.00 27.58 778 ALA A C 1
ATOM 6024 O O . ALA A 1 778 ? -38.707 -31.499 -14.888 1.00 27.58 778 ALA A O 1
ATOM 6025 N N . GLU A 1 779 ? -39.529 -29.638 -13.944 1.00 27.45 779 GLU A N 1
ATOM 6026 C CA . GLU A 1 779 ? -39.971 -28.624 -14.937 1.00 27.45 779 GLU A CA 1
ATOM 6027 C C . GLU A 1 779 ? -41.285 -27.902 -14.543 1.00 27.45 779 GLU A C 1
ATOM 6029 O O . GLU A 1 779 ? -42.217 -28.517 -14.032 1.00 27.45 779 GLU A O 1
ATOM 6034 N N . SER A 1 780 ? -41.377 -26.627 -14.962 1.00 26.50 780 SER A N 1
ATOM 6035 C CA . SER A 1 780 ? -42.602 -25.833 -15.231 1.00 26.50 780 SER A CA 1
ATOM 6036 C C . SER A 1 780 ? -43.433 -25.367 -14.008 1.00 26.50 780 SER A C 1
ATOM 6038 O O . SER A 1 780 ? -43.415 -25.997 -12.964 1.00 26.50 780 SER A O 1
ATOM 6040 N N . ALA A 1 781 ? -44.180 -24.259 -14.005 1.00 29.67 781 ALA A N 1
ATOM 6041 C CA . ALA A 1 781 ? -44.623 -23.352 -15.055 1.00 29.67 781 ALA A CA 1
ATOM 6042 C C . ALA A 1 781 ? -45.015 -21.985 -14.450 1.00 29.67 781 ALA A C 1
ATOM 6044 O O . ALA A 1 781 ? -45.396 -21.872 -13.288 1.00 29.67 781 ALA A O 1
ATOM 6045 N N . THR A 1 782 ? -44.965 -20.965 -15.298 1.00 31.41 782 THR A N 1
ATOM 6046 C CA . THR A 1 782 ? -45.556 -19.624 -15.177 1.00 31.41 782 THR A CA 1
ATOM 6047 C C . THR A 1 782 ? -47.087 -19.627 -15.066 1.00 31.41 782 THR A C 1
ATOM 6049 O O . THR A 1 782 ? -47.723 -20.414 -15.765 1.00 31.41 782 THR A O 1
ATOM 6052 N N . ALA A 1 783 ? -47.676 -18.643 -14.371 1.00 27.44 783 ALA A N 1
ATOM 6053 C CA . ALA A 1 783 ? -48.961 -18.041 -14.760 1.00 27.44 783 ALA A CA 1
ATOM 6054 C C . ALA A 1 783 ? -49.175 -16.649 -14.127 1.00 27.44 783 ALA A C 1
ATOM 6056 O O . ALA A 1 783 ? -49.033 -16.463 -12.922 1.00 27.44 783 ALA A O 1
ATOM 6057 N N . THR A 1 784 ? -49.543 -15.695 -14.979 1.00 31.00 784 THR A N 1
ATOM 6058 C CA . THR A 1 784 ? -49.939 -14.298 -14.740 1.00 31.00 784 THR A CA 1
ATOM 6059 C C . THR A 1 784 ? -51.460 -14.141 -14.899 1.00 31.00 784 THR A C 1
ATOM 6061 O O . THR A 1 784 ? -52.025 -14.762 -15.795 1.00 31.00 784 THR A O 1
ATOM 6064 N N . ALA A 1 785 ? -52.095 -13.259 -14.112 1.00 28.16 785 ALA A N 1
ATOM 6065 C CA . ALA A 1 785 ? -53.364 -12.532 -14.376 1.00 28.16 785 ALA A CA 1
ATOM 6066 C C . ALA A 1 785 ? -53.545 -11.510 -13.218 1.00 28.16 785 ALA A C 1
ATOM 6068 O O . ALA A 1 785 ? -53.406 -11.925 -12.074 1.00 28.16 785 ALA A O 1
ATOM 6069 N N . VAL A 1 786 ? -53.603 -10.172 -13.344 1.00 28.95 786 VAL A N 1
ATOM 6070 C CA . VAL A 1 786 ? -54.402 -9.191 -14.129 1.00 28.95 786 VAL A CA 1
ATOM 6071 C C . VAL A 1 786 ? -55.809 -8.912 -13.545 1.00 28.95 786 VAL A C 1
ATOM 6073 O O . VAL A 1 786 ? -56.694 -9.734 -13.739 1.00 28.95 786 VAL A O 1
ATOM 6076 N N . LEU A 1 787 ? -55.932 -7.707 -12.935 1.00 29.89 787 LEU A N 1
ATOM 6077 C CA . LEU A 1 787 ? -57.058 -6.727 -12.823 1.00 29.89 787 LEU A CA 1
ATOM 6078 C C . LEU A 1 787 ? -58.380 -7.196 -12.145 1.00 29.89 787 LEU A C 1
ATOM 6080 O O . LEU A 1 787 ? -58.759 -8.348 -12.276 1.00 29.89 787 LEU A O 1
ATOM 6084 N N . ASP A 1 788 ? -59.139 -6.424 -11.349 1.00 27.56 788 ASP A N 1
ATOM 6085 C CA . ASP A 1 788 ? -59.530 -5.000 -11.390 1.00 27.56 788 ASP A CA 1
ATOM 6086 C C . ASP A 1 788 ? -60.016 -4.478 -10.004 1.00 27.56 788 ASP A C 1
ATOM 6088 O O . ASP A 1 788 ? -60.343 -5.263 -9.112 1.00 27.56 788 ASP A O 1
ATOM 6092 N N . ALA A 1 789 ? -60.097 -3.145 -9.856 1.00 29.84 789 ALA A N 1
ATOM 6093 C CA . ALA A 1 789 ? -60.663 -2.385 -8.718 1.00 29.84 789 ALA A CA 1
ATOM 6094 C C . ALA A 1 789 ? -62.222 -2.338 -8.724 1.00 29.84 789 ALA A C 1
ATOM 6096 O O . ALA A 1 789 ? -62.818 -2.870 -9.665 1.00 29.84 789 ALA A O 1
ATOM 6097 N N . PRO A 1 790 ? -62.917 -1.732 -7.720 1.00 39.38 790 PRO A N 1
ATOM 6098 C CA . PRO A 1 790 ? -63.093 -0.259 -7.700 1.00 39.38 790 PRO A CA 1
ATOM 6099 C C . PRO A 1 790 ? -63.272 0.434 -6.313 1.00 39.38 790 PRO A C 1
ATOM 6101 O O . PRO A 1 790 ? -63.586 -0.218 -5.323 1.00 39.38 790 PRO A O 1
ATOM 6104 N N . ASP A 1 791 ? -63.099 1.772 -6.326 1.00 27.36 791 ASP A N 1
ATOM 6105 C CA . ASP A 1 791 ? -63.814 2.879 -5.631 1.00 27.36 791 ASP A CA 1
ATOM 6106 C C . ASP A 1 791 ? -64.179 2.785 -4.129 1.00 27.36 791 ASP A C 1
ATOM 6108 O O . ASP A 1 791 ? -64.661 1.778 -3.641 1.00 27.36 791 ASP A O 1
ATOM 6112 N N . SER A 1 792 ? -64.165 3.832 -3.296 1.00 29.62 792 SER A N 1
ATOM 6113 C CA . SER A 1 792 ? -63.922 5.282 -3.388 1.00 29.62 792 SER A CA 1
ATOM 6114 C C . SER A 1 792 ? -63.996 5.841 -1.949 1.00 29.62 792 SER A C 1
ATOM 6116 O O . SER A 1 792 ? -64.634 5.219 -1.100 1.00 29.62 792 SER A O 1
ATOM 6118 N N . ALA A 1 793 ? -63.398 7.012 -1.697 1.00 27.88 793 ALA A N 1
ATOM 6119 C CA . ALA A 1 793 ? -63.908 8.118 -0.860 1.00 27.88 793 ALA A CA 1
ATOM 6120 C C . ALA A 1 793 ? -62.789 8.846 -0.097 1.00 27.88 793 ALA A C 1
ATOM 6122 O O . ALA A 1 793 ? -61.945 8.256 0.568 1.00 27.88 793 ALA A O 1
ATOM 6123 N N . VAL A 1 794 ? -62.833 10.165 -0.240 1.00 30.59 794 VAL A N 1
ATOM 6124 C CA . VAL A 1 794 ? -61.869 11.182 0.180 1.00 30.59 794 VAL A CA 1
ATOM 6125 C C . VAL A 1 794 ? -62.207 11.695 1.583 1.00 30.59 794 VAL A C 1
ATOM 6127 O O . VAL A 1 794 ? -63.384 11.879 1.890 1.00 30.59 794 VAL A O 1
ATOM 6130 N N . ALA A 1 795 ? -61.188 12.025 2.382 1.00 26.11 795 ALA A N 1
ATOM 6131 C CA . ALA A 1 795 ? -61.268 13.060 3.414 1.00 26.11 795 ALA A CA 1
ATOM 6132 C C . ALA A 1 795 ? -59.910 13.777 3.551 1.00 26.11 795 ALA A C 1
ATOM 6134 O O . ALA A 1 795 ? -58.858 13.153 3.452 1.00 26.11 795 ALA A O 1
ATOM 6135 N N . GLU A 1 796 ? -59.995 15.098 3.691 1.00 26.48 796 GLU A N 1
ATOM 6136 C CA . GLU A 1 796 ? -58.960 16.134 3.597 1.00 26.48 796 GLU A CA 1
ATOM 6137 C C . GLU A 1 796 ? -57.872 16.083 4.678 1.00 26.48 796 GLU A C 1
ATOM 6139 O O . GLU A 1 796 ? -58.157 15.787 5.835 1.00 26.48 796 GLU A O 1
ATOM 6144 N N . GLU A 1 797 ? -56.670 16.566 4.336 1.00 27.88 797 GLU A N 1
ATOM 6145 C CA . GLU A 1 797 ? -55.824 17.266 5.304 1.00 27.88 797 GLU A CA 1
ATOM 6146 C C . GLU A 1 797 ? -55.129 18.481 4.664 1.00 27.88 797 GLU A C 1
ATOM 6148 O O . GLU A 1 797 ? -54.721 18.489 3.502 1.00 27.88 797 GLU A O 1
ATOM 6153 N N . THR A 1 798 ? -55.107 19.554 5.443 1.00 26.42 798 THR A N 1
ATOM 6154 C CA . THR A 1 798 ? -54.829 20.955 5.125 1.00 26.42 798 THR A CA 1
ATOM 6155 C C . THR A 1 798 ? -53.365 21.253 4.792 1.00 26.42 798 THR A C 1
ATOM 6157 O O . THR A 1 798 ? -52.478 20.968 5.592 1.00 26.42 798 THR A O 1
ATOM 6160 N N . VAL A 1 799 ? -53.122 21.941 3.669 1.00 28.23 799 VAL A N 1
ATOM 6161 C CA . VAL A 1 799 ? -51.810 22.500 3.298 1.00 28.23 799 VAL A CA 1
ATOM 6162 C C . VAL A 1 799 ? -51.650 23.900 3.892 1.00 28.23 799 VAL A C 1
ATOM 6164 O O . VAL A 1 799 ? -52.423 24.814 3.600 1.00 28.23 799 VAL A O 1
ATOM 6167 N N . THR A 1 800 ? -50.620 24.077 4.714 1.00 28.95 800 THR A N 1
ATOM 6168 C CA . THR A 1 800 ? -50.115 25.382 5.140 1.00 28.95 800 THR A CA 1
ATOM 6169 C C . THR A 1 800 ? -49.378 26.062 3.983 1.00 28.95 800 THR A C 1
ATOM 6171 O O . THR A 1 800 ? -48.537 25.468 3.314 1.00 28.95 800 THR A O 1
ATOM 6174 N N . ALA A 1 801 ? -49.721 27.325 3.731 1.00 27.67 801 ALA A N 1
ATOM 6175 C CA . ALA A 1 801 ? -49.164 28.135 2.655 1.00 27.67 801 ALA A CA 1
ATOM 6176 C C . ALA A 1 801 ? -47.667 28.425 2.875 1.00 27.67 801 ALA A C 1
ATOM 6178 O O . ALA A 1 801 ? -47.295 29.111 3.829 1.00 27.67 801 ALA A O 1
ATOM 6179 N N . ALA A 1 802 ? -46.825 27.932 1.965 1.00 32.84 802 ALA A N 1
ATOM 6180 C CA . ALA A 1 802 ? -45.451 28.385 1.794 1.00 32.84 802 ALA A CA 1
ATOM 6181 C C . ALA A 1 802 ? -45.431 29.700 0.995 1.00 32.84 802 ALA A C 1
ATOM 6183 O O . ALA A 1 802 ? -46.239 29.910 0.088 1.00 32.84 802 ALA A O 1
ATOM 6184 N N . ALA A 1 803 ? -44.528 30.599 1.378 1.00 36.81 803 ALA A N 1
ATOM 6185 C CA . ALA A 1 803 ? -44.360 31.923 0.797 1.00 36.81 803 ALA A CA 1
ATOM 6186 C C . ALA A 1 803 ? -44.094 31.861 -0.719 1.00 36.81 803 ALA A C 1
ATOM 6188 O O . ALA A 1 803 ? -43.310 31.039 -1.185 1.00 36.81 803 ALA A O 1
ATOM 6189 N N . ALA A 1 804 ? -44.738 32.750 -1.479 1.00 41.28 804 ALA A N 1
ATOM 6190 C CA . ALA A 1 804 ? -44.510 32.892 -2.912 1.00 41.28 804 ALA A CA 1
ATOM 6191 C C . ALA A 1 804 ? -43.096 33.438 -3.173 1.00 41.28 804 ALA A C 1
ATOM 6193 O O . ALA A 1 804 ? -42.772 34.553 -2.757 1.00 41.28 804 ALA A O 1
ATOM 6194 N N . GLU A 1 805 ? -42.266 32.649 -3.855 1.00 49.06 805 GLU A N 1
ATOM 6195 C CA . GLU A 1 805 ? -40.972 33.091 -4.377 1.00 49.06 805 GLU A CA 1
ATOM 6196 C C . GLU A 1 805 ? -41.140 34.151 -5.484 1.00 49.06 805 GLU A C 1
ATOM 6198 O O . GLU A 1 805 ? -42.180 34.185 -6.154 1.00 49.06 805 GLU A O 1
ATOM 6203 N N . PRO A 1 806 ? -40.137 35.027 -5.698 1.00 51.84 806 PRO A N 1
ATOM 6204 C CA . PRO A 1 806 ? -40.162 36.015 -6.772 1.00 51.84 806 PRO A CA 1
ATOM 6205 C C . PRO A 1 806 ? -40.361 35.346 -8.138 1.00 51.84 806 PRO A C 1
ATOM 6207 O O . PRO A 1 806 ? -39.720 34.341 -8.436 1.00 51.84 806 PRO A O 1
ATOM 6210 N N . ILE A 1 807 ? -41.205 35.939 -8.987 1.00 55.25 807 ILE A N 1
ATOM 6211 C CA . ILE A 1 807 ? -41.593 35.410 -10.312 1.00 55.25 807 ILE A CA 1
ATOM 6212 C C . ILE A 1 807 ? -40.379 35.184 -11.250 1.00 55.25 807 ILE A C 1
ATOM 6214 O O . ILE A 1 807 ? -40.475 34.391 -12.182 1.00 55.25 807 ILE A O 1
ATOM 6218 N N . ASP A 1 808 ? -39.218 35.781 -10.952 1.00 61.22 808 ASP A N 1
ATOM 6219 C CA . ASP A 1 808 ? -37.993 35.710 -11.766 1.00 61.22 808 ASP A CA 1
ATOM 6220 C C . ASP A 1 808 ? -36.848 34.869 -11.152 1.00 61.22 808 ASP A C 1
ATOM 6222 O O . ASP A 1 808 ? -35.724 34.902 -11.649 1.00 61.22 808 ASP A O 1
ATOM 6226 N N . ALA A 1 809 ? -37.082 34.114 -10.071 1.00 73.19 809 ALA A N 1
ATOM 6227 C CA . ALA A 1 809 ? -36.045 33.248 -9.493 1.00 73.19 809 ALA A CA 1
ATOM 6228 C C . ALA A 1 809 ? -35.794 31.983 -10.354 1.00 73.19 809 ALA A C 1
ATOM 6230 O O . ALA A 1 809 ? -36.768 31.431 -10.881 1.00 73.19 809 ALA A O 1
ATOM 6231 N N . PRO A 1 810 ? -34.536 31.500 -10.493 1.00 85.38 810 PRO A N 1
ATOM 6232 C CA . PRO A 1 810 ? -34.232 30.219 -11.137 1.00 85.38 810 PRO A CA 1
ATOM 6233 C C . PRO A 1 810 ? -35.008 29.067 -10.497 1.00 85.38 810 PRO A C 1
ATOM 6235 O O . PRO A 1 810 ? -35.162 29.027 -9.277 1.00 85.38 810 PRO A O 1
ATOM 6238 N N . ASP A 1 811 ? -35.467 28.125 -11.311 1.00 88.50 811 ASP A N 1
ATOM 6239 C CA . ASP A 1 811 ? -36.102 26.910 -10.822 1.00 88.50 811 ASP A CA 1
ATOM 6240 C C . ASP A 1 811 ? -35.064 25.918 -10.286 1.00 88.50 811 ASP A C 1
ATOM 6242 O O . ASP A 1 811 ? -33.921 25.876 -10.741 1.00 88.50 811 ASP A O 1
ATOM 6246 N N . ASP A 1 812 ? -35.477 25.076 -9.335 1.00 91.06 812 ASP A N 1
ATOM 6247 C CA . ASP A 1 812 ? -34.675 23.930 -8.903 1.00 91.06 812 ASP A CA 1
ATOM 6248 C C . ASP A 1 812 ? -34.757 22.825 -9.971 1.00 91.06 812 ASP A C 1
ATOM 6250 O O . ASP A 1 812 ? -35.620 21.942 -9.942 1.00 91.06 812 ASP A O 1
ATOM 6254 N N . LEU A 1 813 ? -33.857 22.883 -10.953 1.00 91.62 813 LEU A N 1
ATOM 6255 C CA . LEU A 1 813 ? -33.833 21.950 -12.078 1.00 91.62 813 LEU A CA 1
ATOM 6256 C C . LEU A 1 813 ? -33.462 20.526 -11.647 1.00 91.62 813 LEU A C 1
ATOM 6258 O O . LEU A 1 813 ? -33.714 19.587 -12.406 1.00 91.62 813 LEU A O 1
ATOM 6262 N N . LYS A 1 814 ? -32.923 20.325 -10.432 1.00 94.38 814 LYS A N 1
ATOM 6263 C CA . LYS A 1 814 ? -32.633 18.978 -9.896 1.00 94.38 814 LYS A CA 1
ATOM 6264 C C . LYS A 1 814 ? -33.898 18.154 -9.652 1.00 94.38 814 LYS A C 1
ATOM 6266 O O . LYS A 1 814 ? -33.798 16.942 -9.458 1.00 94.38 814 LYS A O 1
ATOM 6271 N N . LEU A 1 815 ? -35.081 18.774 -9.683 1.00 89.81 815 LEU A N 1
ATOM 6272 C CA . LEU A 1 815 ? -36.360 18.061 -9.663 1.00 89.81 815 LEU A CA 1
ATOM 6273 C C . LEU A 1 815 ? -36.587 17.208 -10.926 1.00 89.81 815 LEU A C 1
ATOM 6275 O O . LEU A 1 815 ? -37.368 16.257 -10.885 1.00 89.81 815 LEU A O 1
ATOM 6279 N N . ILE A 1 816 ? -35.882 17.484 -12.030 1.00 90.62 816 ILE A N 1
ATOM 6280 C CA . ILE A 1 816 ? -35.897 16.638 -13.228 1.00 90.62 816 ILE A CA 1
ATOM 6281 C C . ILE A 1 816 ? -34.952 15.452 -13.030 1.00 90.62 816 ILE A C 1
ATOM 6283 O O . ILE A 1 816 ? -33.751 15.596 -12.778 1.00 90.62 816 ILE A O 1
ATOM 6287 N N . LYS A 1 817 ? -35.473 14.237 -13.222 1.00 86.12 817 LYS A N 1
ATOM 6288 C CA . LYS A 1 817 ? -34.694 13.005 -13.109 1.00 86.12 817 LYS A CA 1
ATOM 6289 C C . LYS A 1 817 ? -33.489 13.037 -14.048 1.00 86.12 817 LYS A C 1
ATOM 6291 O O . LYS A 1 817 ? -33.612 13.086 -15.267 1.00 86.12 817 LYS A O 1
ATOM 6296 N N . GLY A 1 818 ? -32.304 12.924 -13.455 1.00 81.94 818 GLY A N 1
ATOM 6297 C CA . GLY A 1 818 ? -31.036 12.912 -14.179 1.00 81.94 818 GLY A CA 1
ATOM 6298 C C . GLY A 1 818 ? -30.298 14.251 -14.176 1.00 81.94 818 GLY A C 1
ATOM 6299 O O . GLY A 1 818 ? -29.101 14.248 -14.474 1.00 81.94 818 GLY A O 1
ATOM 6300 N N . VAL A 1 819 ? -30.937 15.344 -13.749 1.00 87.81 819 VAL A N 1
ATOM 6301 C CA . VAL A 1 819 ? -30.286 16.632 -13.485 1.00 87.81 819 VAL A CA 1
ATOM 6302 C C . VAL A 1 819 ? -29.810 16.641 -12.029 1.00 87.81 819 VAL A C 1
ATOM 6304 O O . VAL A 1 819 ? -30.598 16.659 -11.095 1.00 87.81 819 VAL A O 1
ATOM 6307 N N . GLY A 1 820 ? -28.497 16.543 -11.810 1.00 84.62 820 GLY A N 1
ATOM 6308 C CA . GLY A 1 820 ? -27.891 16.702 -10.479 1.00 84.62 820 GLY A CA 1
ATOM 6309 C C . GLY A 1 820 ? -27.323 18.113 -10.282 1.00 84.62 820 GLY A C 1
ATOM 6310 O O . GLY A 1 820 ? -27.236 18.855 -11.256 1.00 84.62 820 GLY A O 1
ATOM 6311 N N . PRO A 1 821 ? -26.814 18.468 -9.086 1.00 81.56 821 PRO A N 1
ATOM 6312 C CA . PRO A 1 821 ? -26.312 19.821 -8.788 1.00 81.56 821 PRO A CA 1
ATOM 6313 C C . PRO A 1 821 ? -25.226 20.334 -9.748 1.00 81.56 821 PRO A C 1
ATOM 6315 O O . PRO A 1 821 ? -25.108 21.529 -9.998 1.00 81.56 821 PRO A O 1
ATOM 6318 N N . VAL A 1 822 ? -24.417 19.424 -10.301 1.00 81.44 822 VAL A N 1
ATOM 6319 C CA . VAL A 1 822 ? -23.397 19.758 -11.307 1.00 81.44 822 VAL A CA 1
ATOM 6320 C C . VAL A 1 822 ? -24.031 20.073 -12.663 1.00 81.44 822 VAL A C 1
ATOM 6322 O O . VAL A 1 822 ? -23.588 20.995 -13.334 1.00 81.44 822 VAL A O 1
ATOM 6325 N N . LEU A 1 823 ? -25.057 19.319 -13.068 1.00 85.88 823 LEU A N 1
ATOM 6326 C CA . LEU A 1 823 ? -25.730 19.525 -14.352 1.00 85.88 823 LEU A CA 1
ATOM 6327 C C . LEU A 1 823 ? -26.637 20.754 -14.299 1.00 85.88 823 LEU A C 1
ATOM 6329 O O . LEU A 1 823 ? -26.649 21.504 -15.260 1.00 85.88 823 LEU A O 1
ATOM 6333 N N . GLU A 1 824 ? -27.315 20.993 -13.176 1.00 91.69 824 GLU A N 1
ATOM 6334 C CA . GLU A 1 824 ? -28.055 22.235 -12.919 1.00 91.69 824 GLU A CA 1
ATOM 6335 C C . GLU A 1 824 ? -27.137 23.452 -13.078 1.00 91.69 824 GLU A C 1
ATOM 6337 O O . GLU A 1 824 ? -27.454 24.365 -13.831 1.00 91.69 824 GLU A O 1
ATOM 6342 N N . ARG A 1 825 ? -25.939 23.423 -12.476 1.00 87.12 825 ARG A N 1
ATOM 6343 C CA . ARG A 1 825 ? -24.958 24.502 -12.655 1.00 87.12 825 ARG A CA 1
ATOM 6344 C C . ARG A 1 825 ? -24.545 24.681 -14.116 1.00 87.12 825 ARG A C 1
ATOM 6346 O O . ARG A 1 825 ? -24.533 25.803 -14.596 1.00 87.12 825 ARG A O 1
ATOM 6353 N N . LEU A 1 826 ? -24.258 23.593 -14.830 1.00 85.50 826 LEU A N 1
ATOM 6354 C CA . LEU A 1 826 ? -23.882 23.676 -16.244 1.00 85.50 826 LEU A CA 1
ATOM 6355 C C . LEU A 1 826 ? -25.028 24.188 -17.133 1.00 85.50 826 LEU A C 1
ATOM 6357 O O . LEU A 1 826 ? -24.763 24.891 -18.101 1.00 85.50 826 LEU A O 1
ATOM 6361 N N . LEU A 1 827 ? -26.283 23.851 -16.824 1.00 89.69 827 LEU A N 1
ATOM 6362 C CA . LEU A 1 827 ? -27.457 24.402 -17.507 1.00 89.69 827 LEU A CA 1
ATOM 6363 C C . LEU A 1 827 ? -27.583 25.905 -17.233 1.00 89.69 827 LEU A C 1
ATOM 6365 O O . LEU A 1 827 ? -27.768 26.679 -18.171 1.00 89.69 827 LEU A O 1
ATOM 6369 N N . HIS A 1 828 ? -27.377 26.326 -15.981 1.00 91.44 828 HIS A N 1
ATOM 6370 C CA . HIS A 1 828 ? -27.373 27.739 -15.599 1.00 91.44 828 HIS A CA 1
ATOM 6371 C C . HIS A 1 828 ? -26.264 28.520 -16.316 1.00 91.44 828 HIS A C 1
ATOM 6373 O O . HIS A 1 828 ? -26.517 29.620 -16.802 1.00 91.44 828 HIS A O 1
ATOM 6379 N N . ASP A 1 829 ? -25.071 27.934 -16.453 1.00 87.81 829 ASP A N 1
ATOM 6380 C CA . ASP A 1 829 ? -23.947 28.529 -17.187 1.00 87.81 829 ASP A CA 1
ATOM 6381 C C . ASP A 1 829 ? -24.275 28.737 -18.682 1.00 87.81 829 ASP A C 1
ATOM 6383 O O . ASP A 1 829 ? -23.698 29.612 -19.324 1.00 87.81 829 ASP A O 1
ATOM 6387 N N . HIS A 1 830 ? -25.236 27.978 -19.227 1.00 87.38 830 HIS A N 1
ATOM 6388 C CA . HIS A 1 830 ? -25.764 28.131 -20.590 1.00 87.38 830 HIS A CA 1
ATOM 6389 C C . HIS A 1 830 ? -27.088 28.915 -20.645 1.00 87.38 830 HIS A C 1
ATOM 6391 O O . HIS A 1 830 ? -27.761 28.907 -21.672 1.00 87.38 830 HIS A O 1
ATOM 6397 N N . GLY A 1 831 ? -27.481 29.596 -19.562 1.00 88.06 831 GLY A N 1
ATOM 6398 C CA . GLY A 1 831 ? -28.684 30.436 -19.507 1.00 88.06 831 GLY A CA 1
ATOM 6399 C C . GLY A 1 831 ? -30.008 29.671 -19.389 1.00 88.06 831 GLY A C 1
ATOM 6400 O O . GLY A 1 831 ? -31.073 30.267 -19.555 1.00 88.06 831 GLY A O 1
ATOM 6401 N N . ILE A 1 832 ? -29.958 28.366 -19.110 1.00 92.75 832 ILE A N 1
ATOM 6402 C CA . ILE A 1 832 ? -31.127 27.501 -18.927 1.00 92.75 832 ILE A CA 1
ATOM 6403 C C . ILE A 1 832 ? -31.365 27.369 -17.426 1.00 92.75 832 ILE A C 1
ATOM 6405 O O . ILE A 1 832 ? -30.665 26.622 -16.751 1.00 92.75 832 ILE A O 1
ATOM 6409 N N . THR A 1 833 ? -32.335 28.106 -16.900 1.00 92.12 833 THR A N 1
ATOM 6410 C CA . THR A 1 833 ? -32.574 28.248 -15.455 1.00 92.12 833 THR A CA 1
ATOM 6411 C C . THR A 1 833 ? -34.011 27.939 -15.048 1.00 92.12 833 THR A C 1
ATOM 6413 O O . THR A 1 833 ? -34.321 27.996 -13.863 1.00 92.12 833 THR A O 1
ATOM 6416 N N . THR A 1 834 ? -34.899 27.621 -15.995 1.00 92.25 834 THR A N 1
ATOM 6417 C CA . THR A 1 834 ? -36.335 27.409 -15.734 1.00 92.25 834 THR A CA 1
ATOM 6418 C C . THR A 1 834 ? -36.874 26.125 -16.364 1.00 92.25 834 THR A C 1
ATOM 6420 O O . THR A 1 834 ? -36.347 25.630 -17.369 1.00 92.25 834 THR A O 1
ATOM 6423 N N . PHE A 1 835 ? -37.956 25.585 -15.798 1.00 92.38 835 PHE A N 1
ATOM 6424 C CA . PHE A 1 835 ? -38.659 24.433 -16.364 1.00 92.38 835 PHE A CA 1
ATOM 6425 C C . PHE A 1 835 ? -39.292 24.765 -17.718 1.00 92.38 835 PHE A C 1
ATOM 6427 O O . PHE A 1 835 ? -39.304 23.916 -18.606 1.00 92.38 835 PHE A O 1
ATOM 6434 N N . GLU A 1 836 ? -39.769 25.994 -17.916 1.00 90.12 836 GLU A N 1
ATOM 6435 C CA . GLU A 1 836 ? -40.352 26.461 -19.175 1.00 90.12 836 GLU A CA 1
ATOM 6436 C C . GLU A 1 836 ? -39.339 26.428 -20.327 1.00 90.12 836 GLU A C 1
ATOM 6438 O O . GLU A 1 836 ? -39.691 26.027 -21.437 1.00 90.12 836 GLU A O 1
ATOM 6443 N N . GLN A 1 837 ? -38.072 26.772 -20.069 1.00 91.56 837 GLN A N 1
ATOM 6444 C CA . GLN A 1 837 ? -37.002 26.657 -21.064 1.00 91.56 837 GLN A CA 1
ATOM 6445 C C . GLN A 1 837 ? -36.741 25.193 -21.432 1.00 91.56 837 GLN A C 1
ATOM 6447 O O . GLN A 1 837 ? -36.716 24.854 -22.611 1.00 91.56 837 GLN A O 1
ATOM 6452 N N . ILE A 1 838 ? -36.626 24.291 -20.453 1.00 92.00 838 ILE A N 1
ATOM 6453 C CA . ILE A 1 838 ? -36.413 22.862 -20.744 1.00 92.00 838 ILE A CA 1
ATOM 6454 C C . ILE A 1 838 ? -37.629 22.250 -21.459 1.00 92.00 838 ILE A C 1
ATOM 6456 O O . ILE A 1 838 ? -37.473 21.436 -22.368 1.00 92.00 838 ILE A O 1
ATOM 6460 N N . ALA A 1 839 ? -38.846 22.671 -21.108 1.00 91.44 839 ALA A N 1
ATOM 6461 C CA . ALA A 1 839 ? -40.072 22.252 -21.786 1.00 91.44 839 ALA A CA 1
ATOM 6462 C C . ALA A 1 839 ? -40.127 22.723 -23.254 1.00 91.44 839 ALA A C 1
ATOM 6464 O O . ALA A 1 839 ? -40.725 22.048 -24.094 1.00 91.44 839 ALA A O 1
ATOM 6465 N N . ALA A 1 840 ? -39.480 23.847 -23.576 1.00 91.75 840 ALA A N 1
ATOM 6466 C CA . ALA A 1 840 ? -39.411 24.407 -24.923 1.00 91.75 840 ALA A CA 1
ATOM 6467 C C . ALA A 1 840 ? -38.332 23.769 -25.818 1.00 91.75 840 ALA A C 1
ATOM 6469 O O . ALA A 1 840 ? -38.256 24.110 -27.001 1.00 91.75 840 ALA A O 1
ATOM 6470 N N . PHE A 1 841 ? -37.512 22.841 -25.306 1.00 93.12 841 PHE A N 1
ATOM 6471 C CA . PHE A 1 841 ? -36.461 22.200 -26.099 1.00 93.12 841 PHE A CA 1
ATOM 6472 C C . PHE A 1 841 ? -37.013 21.511 -27.355 1.00 93.12 841 PHE A C 1
ATOM 6474 O O . PHE A 1 841 ? -37.889 20.636 -27.315 1.00 93.12 841 PHE A O 1
ATOM 6481 N N . THR A 1 842 ? -36.447 21.881 -28.503 1.00 90.44 842 THR A N 1
ATOM 6482 C CA . THR A 1 842 ? -36.642 21.147 -29.754 1.00 90.44 842 THR A CA 1
ATOM 6483 C C . THR A 1 842 ? -35.677 19.957 -29.804 1.00 90.44 842 THR A C 1
ATOM 6485 O O . THR A 1 842 ? -34.608 20.021 -29.200 1.00 90.44 842 THR A O 1
ATOM 6488 N N . PRO A 1 843 ? -35.982 18.879 -30.552 1.00 87.19 843 PRO A N 1
ATOM 6489 C CA . PRO A 1 843 ? -35.057 17.749 -30.698 1.00 87.19 843 PRO A CA 1
ATOM 6490 C C . PRO A 1 843 ? -33.661 18.152 -31.204 1.00 87.19 843 PRO A C 1
ATOM 6492 O O . PRO A 1 843 ? -32.663 17.541 -30.837 1.00 87.19 843 PRO A O 1
ATOM 6495 N N . GLU A 1 844 ? -33.584 19.199 -32.030 1.00 85.50 844 GLU A N 1
ATOM 6496 C CA . GLU A 1 844 ? -32.319 19.765 -32.512 1.00 85.50 844 GLU A CA 1
ATOM 6497 C C . GLU A 1 844 ? -31.546 20.474 -31.391 1.00 85.50 844 GLU A C 1
ATOM 6499 O O . GLU A 1 844 ? -30.328 20.328 -31.292 1.00 85.50 844 GLU A O 1
ATOM 6504 N N . TYR A 1 845 ? -32.251 21.195 -30.514 1.00 89.12 845 TYR A N 1
ATOM 6505 C CA . TYR A 1 845 ? -31.668 21.851 -29.346 1.00 89.12 845 TYR A CA 1
ATOM 6506 C C . TYR A 1 845 ? -31.183 20.828 -28.309 1.00 89.12 845 TYR A C 1
ATOM 6508 O O . TYR A 1 845 ? -30.066 20.958 -27.814 1.00 89.12 845 TYR A O 1
ATOM 6516 N N . GLU A 1 846 ? -31.964 19.770 -28.044 1.00 89.00 846 GLU A N 1
ATOM 6517 C CA . GLU A 1 846 ? -31.556 18.653 -27.175 1.00 89.00 846 GLU A CA 1
ATOM 6518 C C . GLU A 1 846 ? -30.278 17.991 -27.695 1.00 89.00 846 GLU A C 1
ATOM 6520 O O . GLU A 1 846 ? -29.325 17.830 -26.940 1.00 89.00 846 GLU A O 1
ATOM 6525 N N . ALA A 1 847 ? -30.222 17.669 -28.992 1.00 84.31 847 ALA A N 1
ATOM 6526 C CA . ALA A 1 847 ? -29.054 17.035 -29.599 1.00 84.31 847 ALA A CA 1
ATOM 6527 C C . ALA A 1 847 ? -27.801 17.926 -29.530 1.00 84.31 847 ALA A C 1
ATOM 6529 O O . ALA A 1 847 ? -26.697 17.437 -29.281 1.00 84.31 847 ALA A O 1
ATOM 6530 N N . ARG A 1 848 ? -27.964 19.239 -29.726 1.00 84.75 848 ARG A N 1
ATOM 6531 C CA . ARG A 1 848 ? -26.866 20.209 -29.648 1.00 84.75 848 ARG A CA 1
ATOM 6532 C C . ARG A 1 848 ? -26.375 20.397 -28.216 1.00 84.75 848 ARG A C 1
ATOM 6534 O O . ARG A 1 848 ? -25.168 20.430 -27.990 1.00 84.75 848 ARG A O 1
ATOM 6541 N N . LEU A 1 849 ? -27.290 20.473 -27.254 1.00 86.69 849 LEU A N 1
ATOM 6542 C CA . LEU A 1 849 ? -26.955 20.571 -25.838 1.00 86.69 849 LEU A CA 1
ATOM 6543 C C . LEU A 1 849 ? -26.305 19.277 -25.326 1.00 86.69 849 LEU A C 1
ATOM 6545 O O . LEU A 1 849 ? -25.294 19.347 -24.631 1.00 86.69 849 LEU A O 1
ATOM 6549 N N . ASP A 1 850 ? -26.801 18.106 -25.745 1.00 85.56 850 ASP A N 1
ATOM 6550 C CA . ASP A 1 850 ? -26.169 16.811 -25.472 1.00 85.56 850 ASP A CA 1
ATOM 6551 C C . ASP A 1 850 ? -24.730 16.782 -26.026 1.00 85.56 850 ASP A C 1
ATOM 6553 O O . ASP A 1 850 ? -23.818 16.299 -25.359 1.00 85.56 850 ASP A O 1
ATOM 6557 N N . GLN A 1 851 ? -24.488 17.346 -27.214 1.00 82.62 851 GLN A N 1
ATOM 6558 C CA . GLN A 1 851 ? -23.147 17.424 -27.797 1.00 82.62 851 GLN A CA 1
ATOM 6559 C C . GLN A 1 851 ? -22.218 18.380 -27.030 1.00 82.62 851 GLN A C 1
ATOM 6561 O O . GLN A 1 851 ? -21.078 18.010 -26.749 1.00 82.62 851 GLN A O 1
ATOM 6566 N N . ILE A 1 852 ? -22.688 19.583 -26.682 1.00 82.12 852 ILE A N 1
ATOM 6567 C CA . ILE A 1 852 ? -21.907 20.598 -25.950 1.00 82.12 852 ILE A CA 1
ATOM 6568 C C . ILE A 1 852 ? -21.564 20.112 -24.539 1.00 82.12 852 ILE A C 1
ATOM 6570 O O . ILE A 1 852 ? -20.437 20.275 -24.076 1.00 82.12 852 ILE A O 1
ATOM 6574 N N . MET A 1 853 ? -22.519 19.475 -23.865 1.00 81.31 853 MET A N 1
ATOM 6575 C CA . MET A 1 853 ? -22.351 18.976 -22.499 1.00 81.31 853 MET A CA 1
ATOM 6576 C C . MET A 1 853 ? -21.786 17.542 -22.443 1.00 81.31 853 MET A C 1
ATOM 6578 O O . MET A 1 853 ? -21.672 16.965 -21.359 1.00 81.31 853 MET A O 1
ATOM 6582 N N . GLU A 1 854 ? -21.416 16.962 -23.592 1.00 77.38 854 GLU A N 1
ATOM 6583 C CA . GLU A 1 854 ? -20.912 15.587 -23.762 1.00 77.38 854 GLU A CA 1
ATOM 6584 C C . GLU A 1 854 ? -21.815 14.486 -23.163 1.00 77.38 854 GLU A C 1
ATOM 6586 O O . GLU A 1 854 ? -21.351 13.463 -22.637 1.00 77.38 854 GLU A O 1
ATOM 6591 N N . PHE A 1 855 ? -23.126 14.675 -23.235 1.00 80.50 855 PHE A N 1
ATOM 6592 C CA . PHE A 1 855 ? -24.118 13.693 -22.829 1.00 80.50 855 PHE A CA 1
ATOM 6593 C C . PHE A 1 855 ? -24.341 12.632 -23.924 1.00 80.50 855 PHE A C 1
ATOM 6595 O O . PHE A 1 855 ? -24.344 12.910 -25.119 1.00 80.50 855 PHE A O 1
ATOM 6602 N N . ASP A 1 856 ? -24.550 11.376 -23.517 1.00 76.69 856 ASP A N 1
ATOM 6603 C CA . ASP A 1 856 ? -24.815 10.245 -24.424 1.00 76.69 856 ASP A CA 1
ATOM 6604 C C . ASP A 1 856 ? -26.328 10.084 -24.662 1.00 76.69 856 ASP A C 1
ATOM 6606 O O . ASP A 1 856 ? -26.949 9.154 -24.138 1.00 76.69 856 ASP A O 1
ATOM 6610 N N . GLY A 1 857 ? -26.943 11.054 -25.355 1.00 79.00 857 GLY A N 1
ATOM 6611 C CA . GLY A 1 857 ? -28.389 11.068 -25.637 1.00 79.00 857 GLY A CA 1
ATOM 6612 C C . GLY A 1 857 ? -29.257 11.199 -24.380 1.00 79.00 857 GLY A C 1
ATOM 6613 O O . GLY A 1 857 ? -30.367 10.660 -24.313 1.00 79.00 857 GLY A O 1
ATOM 6614 N N . ARG A 1 858 ? -28.695 11.780 -23.314 1.00 82.12 858 ARG A N 1
ATOM 6615 C CA . ARG A 1 858 ? -29.239 11.662 -21.959 1.00 82.12 858 ARG A CA 1
ATOM 6616 C C . ARG A 1 858 ? -30.517 12.467 -21.798 1.00 82.12 858 ARG A C 1
ATOM 6618 O O . ARG A 1 858 ? -31.429 11.969 -21.145 1.00 82.12 858 ARG A O 1
ATOM 6625 N N . ILE A 1 859 ? -30.563 13.667 -22.372 1.00 86.94 859 ILE A N 1
ATOM 6626 C CA . ILE A 1 859 ? -31.699 14.588 -22.249 1.00 86.94 859 ILE A CA 1
ATOM 6627 C C . ILE A 1 859 ? -32.977 13.908 -22.755 1.00 86.94 859 ILE A C 1
ATOM 6629 O O . ILE A 1 859 ? -33.991 13.879 -22.054 1.00 86.94 859 ILE A O 1
ATOM 6633 N N . THR A 1 860 ? -32.895 13.263 -23.922 1.00 88.31 860 THR A N 1
ATOM 6634 C CA . THR A 1 860 ? -34.014 12.524 -24.515 1.00 88.31 860 THR A CA 1
ATOM 6635 C C . THR A 1 860 ? -34.296 11.207 -23.782 1.00 88.31 860 THR A C 1
ATOM 6637 O O . THR A 1 860 ? -35.453 10.881 -23.525 1.00 88.31 860 THR A O 1
ATOM 6640 N N . ARG A 1 861 ? -33.263 10.429 -23.411 1.00 89.50 861 ARG A N 1
ATOM 6641 C CA . ARG A 1 861 ? -33.435 9.133 -22.717 1.00 89.50 861 ARG A CA 1
ATOM 6642 C C . ARG A 1 861 ? -34.109 9.281 -21.355 1.00 89.50 861 ARG A C 1
ATOM 6644 O O . ARG A 1 861 ? -34.928 8.444 -20.983 1.00 89.50 861 ARG A O 1
ATOM 6651 N N . ASP A 1 862 ? -33.713 10.301 -20.603 1.00 88.31 862 ASP A N 1
ATOM 6652 C CA . ASP A 1 862 ? -34.232 10.561 -19.267 1.00 88.31 862 ASP A CA 1
ATOM 6653 C C . ASP A 1 862 ? -35.511 11.432 -19.326 1.00 88.31 862 ASP A C 1
ATOM 6655 O O . ASP A 1 862 ? -36.017 11.782 -18.272 1.00 88.31 862 ASP A O 1
ATOM 6659 N N . ASP A 1 863 ? -36.048 11.750 -20.516 1.00 90.31 863 ASP A N 1
ATOM 6660 C CA . ASP A 1 863 ? -37.261 12.552 -20.776 1.00 90.31 863 ASP A CA 1
ATOM 6661 C C . ASP A 1 863 ? -37.320 13.875 -19.995 1.00 90.31 863 ASP A C 1
ATOM 6663 O O . ASP A 1 863 ? -38.243 14.150 -19.220 1.00 90.31 863 ASP A O 1
ATOM 6667 N N . TRP A 1 864 ? -36.286 14.702 -20.157 1.00 93.00 864 TRP A N 1
ATOM 6668 C CA . TRP A 1 864 ? -36.200 15.979 -19.443 1.00 93.00 864 TRP A CA 1
ATOM 6669 C C . TRP A 1 864 ? -37.312 16.940 -19.846 1.00 93.00 864 TRP A C 1
ATOM 6671 O O . TRP A 1 864 ? -37.914 17.575 -18.983 1.00 93.00 864 TRP A O 1
ATOM 6681 N N . ARG A 1 865 ? -37.633 17.005 -21.141 1.00 92.75 865 ARG A N 1
ATOM 6682 C CA . ARG A 1 865 ? -38.700 17.862 -21.662 1.00 92.75 865 ARG A CA 1
ATOM 6683 C C . ARG A 1 865 ? -40.072 17.462 -21.120 1.00 92.75 865 ARG A C 1
ATOM 6685 O O . ARG A 1 865 ? -40.840 18.339 -20.721 1.00 92.75 865 ARG A O 1
ATOM 6692 N N . GLY A 1 866 ? -40.392 16.164 -21.081 1.00 88.69 866 GLY A N 1
ATOM 6693 C CA . GLY A 1 866 ? -41.665 15.673 -20.548 1.00 88.69 866 GLY A CA 1
ATOM 6694 C C . GLY A 1 866 ? -41.841 16.012 -19.068 1.00 88.69 866 GLY A C 1
ATOM 6695 O O . GLY A 1 866 ? -42.872 16.558 -18.672 1.00 88.69 866 GLY A O 1
ATOM 6696 N N . GLN A 1 867 ? -40.796 15.796 -18.266 1.00 93.31 867 GLN A N 1
ATOM 6697 C CA . GLN A 1 867 ? -40.795 16.149 -16.844 1.00 93.31 867 GLN A CA 1
ATOM 6698 C C . GLN A 1 867 ? -40.877 17.662 -16.616 1.00 93.31 867 GLN A C 1
ATOM 6700 O O . GLN A 1 867 ? -41.683 18.120 -15.809 1.00 93.31 867 GLN A O 1
ATOM 6705 N N . ALA A 1 868 ? -40.099 18.452 -17.358 1.00 92.00 868 ALA A N 1
ATOM 6706 C CA . ALA A 1 868 ? -40.123 19.907 -17.256 1.00 92.00 868 ALA A CA 1
ATOM 6707 C C . ALA A 1 868 ? -41.493 20.487 -17.639 1.00 92.00 868 ALA A C 1
ATOM 6709 O O . ALA A 1 868 ? -41.984 21.387 -16.968 1.00 92.00 868 ALA A O 1
ATOM 6710 N N . THR A 1 869 ? -42.163 19.917 -18.648 1.00 91.44 869 THR A N 1
ATOM 6711 C CA . THR A 1 869 ? -43.532 20.305 -19.031 1.00 91.44 869 THR A CA 1
ATOM 6712 C C . THR A 1 869 ? -44.517 20.074 -17.883 1.00 91.44 869 THR A C 1
ATOM 6714 O O . THR A 1 869 ? -45.378 20.915 -17.618 1.00 91.44 869 THR A O 1
ATOM 6717 N N . GLN A 1 870 ? -44.375 18.957 -17.161 1.00 89.81 870 GLN A N 1
ATOM 6718 C CA . GLN A 1 870 ? -45.209 18.656 -16.000 1.00 89.81 870 GLN A CA 1
ATOM 6719 C C . GLN A 1 870 ? -44.985 19.665 -14.865 1.00 89.81 870 GLN A C 1
ATOM 6721 O O . GLN A 1 870 ? -45.964 20.140 -14.288 1.00 89.81 870 GLN A O 1
ATOM 6726 N N . PHE A 1 871 ? -43.735 20.032 -14.575 1.00 89.94 871 PHE A N 1
ATOM 6727 C CA . PHE A 1 871 ? -43.418 21.022 -13.540 1.00 89.94 871 PHE A CA 1
ATOM 6728 C C . PHE A 1 871 ? -43.826 22.450 -13.932 1.00 89.94 871 PHE A C 1
ATOM 6730 O O . PHE A 1 871 ? -44.411 23.157 -13.111 1.00 89.94 871 PHE A O 1
ATOM 6737 N N . ALA A 1 872 ? -43.624 22.849 -15.191 1.00 86.25 872 ALA A N 1
ATOM 6738 C CA . ALA A 1 872 ? -44.053 24.147 -15.716 1.00 86.25 872 ALA A CA 1
ATOM 6739 C C . ALA A 1 872 ? -45.585 24.312 -15.672 1.00 86.25 872 ALA A C 1
ATOM 6741 O O . ALA A 1 872 ? -46.097 25.376 -15.334 1.00 86.25 872 ALA A O 1
ATOM 6742 N N . SER A 1 873 ? -46.348 23.239 -15.928 1.00 83.12 873 SER A N 1
ATOM 6743 C CA . SER A 1 873 ? -47.822 23.276 -15.898 1.00 83.12 873 SER A CA 1
ATOM 6744 C C . SER A 1 873 ? -48.433 23.536 -14.512 1.00 83.12 873 SER A C 1
ATOM 6746 O O . SER A 1 873 ? -49.615 23.865 -14.410 1.00 83.12 873 SER A O 1
ATOM 6748 N N . GLN A 1 874 ? -47.641 23.401 -13.445 1.00 81.56 874 GLN A N 1
ATOM 6749 C CA . GLN A 1 874 ? -48.073 23.596 -12.058 1.00 81.56 874 GLN A CA 1
ATOM 6750 C C . GLN A 1 874 ? -47.825 25.030 -11.557 1.00 81.56 874 GLN A C 1
ATOM 6752 O O . GLN A 1 874 ? -48.063 25.316 -10.382 1.00 81.56 874 GLN A O 1
ATOM 6757 N N . ARG A 1 875 ? -47.338 25.937 -12.419 1.00 74.25 875 ARG A N 1
ATOM 6758 C CA . ARG A 1 875 ? -46.906 27.295 -12.051 1.00 74.25 875 ARG A CA 1
ATOM 6759 C C . ARG A 1 875 ? -47.447 28.365 -13.022 1.00 74.25 875 ARG A C 1
ATOM 6761 O O . ARG A 1 875 ? -47.947 28.030 -14.096 1.00 74.25 875 ARG A O 1
ATOM 6768 N N . PRO A 1 876 ? -47.414 29.663 -12.649 1.00 70.31 876 PRO A N 1
ATOM 6769 C CA . PRO A 1 876 ? -47.802 30.758 -13.541 1.00 70.31 876 PRO A CA 1
ATOM 6770 C C . PRO A 1 876 ? -46.856 30.850 -14.745 1.00 70.31 876 PRO A C 1
ATOM 6772 O O . PRO A 1 876 ? -45.643 30.799 -14.570 1.00 70.31 876 PRO A O 1
ATOM 6775 N N . ALA A 1 877 ? -47.406 31.025 -15.948 1.00 61.41 877 ALA A N 1
ATOM 6776 C CA . ALA A 1 877 ? -46.634 31.009 -17.191 1.00 61.41 877 ALA A CA 1
ATOM 6777 C C . ALA A 1 877 ? -45.539 32.096 -17.236 1.00 61.41 877 ALA A C 1
ATOM 6779 O O . ALA A 1 877 ? -45.845 33.287 -17.135 1.00 61.41 877 ALA A O 1
ATOM 6780 N N . ARG A 1 878 ? -44.283 31.679 -17.458 1.00 71.88 878 ARG A N 1
ATOM 6781 C CA . ARG A 1 878 ? -43.137 32.548 -17.783 1.00 71.88 878 ARG A CA 1
ATOM 6782 C C . ARG A 1 878 ? -42.795 32.478 -19.275 1.00 71.88 878 ARG A C 1
ATOM 6784 O O . ARG A 1 878 ? -43.154 31.525 -19.966 1.00 71.88 878 ARG A O 1
ATOM 6791 N N . THR A 1 879 ? -42.105 33.492 -19.792 1.00 62.53 879 THR A N 1
ATOM 6792 C CA . THR A 1 879 ? -41.586 33.504 -21.170 1.00 62.53 879 THR A CA 1
ATOM 6793 C C . THR A 1 879 ? -40.463 32.479 -21.340 1.00 62.53 879 THR A C 1
ATOM 6795 O O . THR A 1 879 ? -39.438 32.567 -20.672 1.00 62.53 879 THR A O 1
ATOM 6798 N N . ALA A 1 880 ? -40.651 31.525 -22.255 1.00 65.75 880 ALA A N 1
ATOM 6799 C CA . ALA A 1 880 ? -39.730 30.420 -22.530 1.00 65.75 880 ALA A CA 1
ATOM 6800 C C . ALA A 1 880 ? -38.721 30.758 -23.646 1.00 65.75 880 ALA A C 1
ATOM 6802 O O . ALA A 1 880 ? -38.634 30.049 -24.649 1.00 65.75 880 ALA A O 1
ATOM 6803 N N . GLU A 1 881 ? -38.006 31.878 -23.528 1.00 78.19 881 GLU A N 1
ATOM 6804 C CA . GLU A 1 881 ? -36.986 32.225 -24.524 1.00 78.19 881 GLU A CA 1
ATOM 6805 C C . GLU A 1 881 ? -35.740 31.350 -24.315 1.00 78.19 881 GLU A C 1
ATOM 6807 O O . GLU A 1 881 ? -35.150 31.317 -23.229 1.00 78.19 881 GLU A O 1
ATOM 6812 N N . LEU A 1 882 ? -35.386 30.574 -25.345 1.00 82.81 882 LEU A N 1
ATOM 6813 C CA . LEU A 1 882 ? -34.231 29.681 -25.315 1.00 82.81 882 LEU A CA 1
ATOM 6814 C C . LEU A 1 882 ? -32.951 30.457 -25.641 1.00 82.81 882 LEU A C 1
ATOM 6816 O O . LEU A 1 882 ? -32.923 31.151 -26.657 1.00 82.81 882 LEU A O 1
ATOM 6820 N N . PRO A 1 883 ? -31.882 30.314 -24.840 1.00 84.19 883 PRO A N 1
ATOM 6821 C CA . PRO A 1 883 ? -30.596 30.919 -25.158 1.00 84.19 883 PRO A CA 1
ATOM 6822 C C . PRO A 1 883 ? -29.971 30.253 -26.393 1.00 84.19 883 PRO A C 1
ATOM 6824 O O . PRO A 1 883 ? -30.067 29.034 -26.569 1.00 84.19 883 PRO A O 1
ATOM 6827 N N . ASP A 1 884 ? -29.302 31.038 -27.237 1.00 81.94 884 ASP A N 1
ATOM 6828 C CA . ASP A 1 884 ? -28.572 30.519 -28.396 1.00 81.94 884 ASP A CA 1
ATOM 6829 C C . ASP A 1 884 ? -27.349 29.708 -27.944 1.00 81.94 884 ASP A C 1
ATOM 6831 O O . ASP A 1 884 ? -26.432 30.224 -27.304 1.00 81.94 884 ASP A O 1
ATOM 6835 N N . LEU A 1 885 ? -27.318 28.423 -28.301 1.00 79.00 885 LEU A N 1
ATOM 6836 C CA . LEU A 1 885 ? -26.174 27.556 -28.021 1.00 79.00 885 LEU A CA 1
ATOM 6837 C C . LEU A 1 885 ? -25.053 27.786 -29.053 1.00 79.00 885 LEU A C 1
ATOM 6839 O O . LEU A 1 885 ? -25.353 27.936 -30.240 1.00 79.00 885 LEU A O 1
ATOM 6843 N N . PRO A 1 886 ? -23.766 27.751 -28.660 1.00 72.44 886 PRO A N 1
ATOM 6844 C CA . PRO A 1 886 ? -22.638 27.882 -29.587 1.00 72.44 886 PRO A CA 1
ATOM 6845 C C . PRO A 1 886 ? -22.612 26.759 -30.642 1.00 72.44 886 PRO A C 1
ATOM 6847 O O . PRO A 1 886 ? -23.163 25.674 -30.444 1.00 72.44 886 PRO A O 1
ATOM 6850 N N . ASP A 1 887 ? -22.069 27.023 -31.838 1.00 68.00 887 ASP A N 1
ATOM 6851 C CA . ASP A 1 887 ? -21.934 26.019 -32.913 1.00 68.00 887 ASP A CA 1
ATOM 6852 C C . ASP A 1 887 ? -20.638 25.215 -32.728 1.00 68.00 887 ASP A C 1
ATOM 6854 O O . ASP A 1 887 ? -19.555 25.767 -32.957 1.00 68.00 887 ASP A O 1
ATOM 6858 N N . PRO A 1 888 ? -20.717 23.916 -32.372 1.00 56.09 888 PRO A N 1
ATOM 6859 C CA . PRO A 1 888 ? -19.536 23.089 -32.138 1.00 56.09 888 PRO A CA 1
ATOM 6860 C C . PRO A 1 888 ? -18.697 22.835 -33.407 1.00 56.09 888 PRO A C 1
ATOM 6862 O O . PRO A 1 888 ? -17.625 22.238 -33.312 1.00 56.09 888 PRO A O 1
ATOM 6865 N N . SER A 1 889 ? -19.167 23.250 -34.593 1.00 51.34 889 SER A N 1
ATOM 6866 C CA . SER A 1 889 ? -18.454 23.129 -35.872 1.00 51.34 889 SER A CA 1
ATOM 6867 C C . SER A 1 889 ? -17.729 24.406 -36.326 1.00 51.34 889 SER A C 1
ATOM 6869 O O . SER A 1 889 ? -17.007 24.383 -37.327 1.00 51.34 889 SER A O 1
ATOM 6871 N N . SER A 1 890 ? -17.866 25.507 -35.582 1.00 45.25 890 SER A N 1
ATOM 6872 C CA . SER A 1 890 ? -17.166 26.762 -35.870 1.00 45.25 890 SER A CA 1
ATOM 6873 C C . SER A 1 890 ? -15.737 26.762 -35.285 1.00 45.25 890 SER A C 1
ATOM 6875 O O . SER A 1 890 ? -15.529 26.286 -34.169 1.00 45.25 890 SER A O 1
ATOM 6877 N N . PRO A 1 891 ? -14.706 27.236 -36.017 1.00 36.72 891 PRO A N 1
ATOM 6878 C CA . PRO A 1 891 ? -13.342 27.277 -35.498 1.00 36.72 891 PRO A CA 1
ATOM 6879 C C . PRO A 1 891 ? -13.200 28.417 -34.480 1.00 36.72 891 PRO A C 1
ATOM 6881 O O . PRO A 1 891 ? -13.115 29.583 -34.858 1.00 36.72 891 PRO A O 1
ATOM 6884 N N . GLU A 1 892 ? -13.159 28.089 -33.189 1.00 39.31 892 GLU A N 1
ATOM 6885 C CA . GLU A 1 892 ? -12.933 29.075 -32.130 1.00 39.31 892 GLU A CA 1
ATOM 6886 C C . GLU A 1 892 ? -11.486 29.599 -32.137 1.00 39.31 892 GLU A C 1
ATOM 6888 O O . GLU A 1 892 ? -10.510 28.877 -31.915 1.00 39.31 892 GLU A O 1
ATOM 6893 N N . THR A 1 893 ? -11.359 30.906 -32.363 1.00 32.50 893 THR A N 1
ATOM 6894 C CA . THR A 1 893 ? -10.289 31.738 -31.803 1.00 32.50 893 THR A CA 1
ATOM 6895 C C . THR A 1 893 ? -10.457 31.820 -30.280 1.00 32.50 893 THR A C 1
ATOM 6897 O O . THR A 1 893 ? -11.585 31.819 -29.803 1.00 32.50 893 THR A O 1
ATOM 6900 N N . GLY A 1 894 ? -9.344 31.870 -29.538 1.00 31.61 894 GLY A N 1
ATOM 6901 C CA . GLY A 1 894 ? -9.254 31.634 -28.087 1.00 31.61 894 GLY A CA 1
ATOM 6902 C C . GLY A 1 894 ? -10.133 32.485 -27.145 1.00 31.61 894 GLY A C 1
ATOM 6903 O O . GLY A 1 894 ? -10.841 33.389 -27.578 1.00 31.61 894 GLY A O 1
ATOM 6904 N N . PRO A 1 895 ? -10.088 32.180 -25.833 1.00 34.75 895 PRO A N 1
ATOM 6905 C CA . PRO A 1 895 ? -11.159 32.504 -24.895 1.00 34.75 895 PRO A CA 1
ATOM 6906 C C . PRO A 1 895 ? -11.280 34.004 -24.614 1.00 34.75 895 PRO A C 1
ATOM 6908 O O . PRO A 1 895 ? -10.298 34.669 -24.281 1.00 34.75 895 PRO A O 1
ATOM 6911 N N . ALA A 1 896 ? -12.515 34.496 -24.721 1.00 28.92 896 ALA A N 1
ATOM 6912 C CA . ALA A 1 896 ? -12.927 35.841 -24.354 1.00 28.92 896 ALA A CA 1
ATOM 6913 C C . ALA A 1 896 ? -12.993 36.024 -22.829 1.00 28.92 896 ALA A C 1
ATOM 6915 O O . ALA A 1 896 ? -13.408 35.135 -22.084 1.00 28.92 896 ALA A O 1
ATOM 6916 N N . GLU A 1 897 ? -12.581 37.216 -22.404 1.00 30.28 897 GLU A N 1
ATOM 6917 C CA . GLU A 1 897 ? -12.634 37.748 -21.046 1.00 30.28 897 GLU A CA 1
ATOM 6918 C C . GLU A 1 897 ? -14.063 37.835 -20.486 1.00 30.28 897 GLU A C 1
ATOM 6920 O O . GLU A 1 897 ? -15.024 38.167 -21.179 1.00 30.28 897 GLU A O 1
ATOM 6925 N N . SER A 1 898 ? -14.173 37.590 -19.180 1.00 31.47 898 SER A N 1
ATOM 6926 C CA . SER A 1 898 ? -15.366 37.810 -18.366 1.00 31.47 898 SER A CA 1
ATOM 6927 C C . SER A 1 898 ? -15.793 39.283 -18.343 1.00 31.47 898 SER A C 1
ATOM 6929 O O . SER A 1 898 ? -15.001 40.158 -17.988 1.00 31.47 898 SER A O 1
ATOM 6931 N N . ALA A 1 899 ? -17.067 39.537 -18.645 1.00 28.83 899 ALA A N 1
ATOM 6932 C CA . ALA A 1 899 ? -17.697 40.851 -18.588 1.00 28.83 899 ALA A CA 1
ATOM 6933 C C . ALA A 1 899 ? -17.700 41.450 -17.167 1.00 28.83 899 ALA A C 1
ATOM 6935 O O . ALA A 1 899 ? -18.122 40.811 -16.201 1.00 28.83 899 ALA A O 1
ATOM 6936 N N . ALA A 1 900 ? -17.275 42.711 -17.075 1.00 27.59 900 ALA A N 1
ATOM 6937 C CA . ALA A 1 900 ? -17.491 43.608 -15.946 1.00 27.59 900 ALA A CA 1
ATOM 6938 C C . ALA A 1 900 ? -18.778 44.441 -16.141 1.00 27.59 900 ALA A C 1
ATOM 6940 O O . ALA A 1 900 ? -19.240 44.649 -17.262 1.00 27.59 900 ALA A O 1
ATOM 6941 N N . ALA A 1 901 ? -19.343 44.912 -15.026 1.00 27.11 901 ALA A N 1
ATOM 6942 C CA . ALA A 1 901 ? -20.567 45.715 -14.911 1.00 27.11 901 ALA A CA 1
ATOM 6943 C C . ALA A 1 901 ? -20.488 47.106 -15.609 1.00 27.11 901 ALA A C 1
ATOM 6945 O O . ALA A 1 901 ? -19.390 47.573 -15.914 1.00 27.11 901 ALA A O 1
ATOM 6946 N N . PRO A 1 902 ? -21.628 47.793 -15.859 1.00 32.25 902 PRO A N 1
ATOM 6947 C CA . PRO A 1 902 ? -21.731 48.841 -16.874 1.00 32.25 902 PRO A CA 1
ATOM 6948 C C . PRO A 1 902 ? -21.399 50.249 -16.355 1.00 32.25 902 PRO A C 1
ATOM 6950 O O . PRO A 1 902 ? -21.712 50.600 -15.217 1.00 32.25 902 PRO A O 1
ATOM 6953 N N . THR A 1 903 ? -20.882 51.101 -17.242 1.00 26.56 903 THR A N 1
ATOM 6954 C CA . THR A 1 903 ? -20.889 52.571 -17.111 1.00 26.56 903 THR A CA 1
ATOM 6955 C C . THR A 1 903 ? -21.235 53.235 -18.456 1.00 26.56 903 THR A C 1
ATOM 6957 O O . THR A 1 903 ? -21.060 52.611 -19.504 1.00 26.56 903 THR A O 1
ATOM 6960 N N . PRO A 1 904 ? -21.806 54.459 -18.448 1.00 35.53 904 PRO A N 1
ATOM 6961 C CA . PRO A 1 904 ? -22.585 54.978 -19.571 1.00 35.53 904 PRO A CA 1
ATOM 6962 C C . PRO A 1 904 ? -21.775 55.773 -20.613 1.00 35.53 904 PRO A C 1
ATOM 6964 O O . PRO A 1 904 ? -20.790 56.429 -20.289 1.00 35.53 904 PRO A O 1
ATOM 6967 N N . GLU A 1 905 ? -22.281 55.688 -21.849 1.00 25.98 905 GLU A N 1
ATOM 6968 C CA . GLU A 1 905 ? -22.182 56.558 -23.040 1.00 25.98 905 GLU A CA 1
ATOM 6969 C C . GLU A 1 905 ? -21.130 57.686 -23.118 1.00 25.98 905 GLU A C 1
ATOM 6971 O O . GLU A 1 905 ? -21.164 58.629 -22.332 1.00 25.98 905 GLU A O 1
ATOM 6976 N N . ALA A 1 906 ? -20.355 57.696 -24.221 1.00 27.38 906 ALA A N 1
ATOM 6977 C CA . ALA A 1 906 ? -20.229 58.850 -25.137 1.00 27.38 906 ALA A CA 1
ATOM 6978 C C . ALA A 1 906 ? -19.406 58.538 -26.420 1.00 27.38 906 ALA A C 1
ATOM 6980 O O . ALA A 1 906 ? -18.198 58.338 -26.377 1.00 27.38 906 ALA A O 1
ATOM 6981 N N . THR A 1 907 ? -20.105 58.554 -27.563 1.00 26.11 907 THR A N 1
ATOM 6982 C CA . THR A 1 907 ? -19.746 59.099 -28.902 1.00 26.11 907 THR A CA 1
ATOM 6983 C C . THR A 1 907 ? -18.351 58.912 -29.545 1.00 26.11 907 THR A C 1
ATOM 6985 O O . THR A 1 907 ? -17.399 59.618 -29.236 1.00 26.11 907 THR A O 1
ATOM 6988 N N . ALA A 1 908 ? -18.341 58.050 -30.574 1.00 27.17 908 ALA A N 1
ATOM 6989 C CA . ALA A 1 908 ? -17.848 58.184 -31.963 1.00 27.17 908 ALA A CA 1
ATOM 6990 C C . ALA A 1 908 ? -16.795 59.249 -32.368 1.00 27.17 908 ALA A C 1
ATOM 6992 O O . ALA A 1 908 ? -17.086 60.439 -32.303 1.00 27.17 908 ALA A O 1
ATOM 6993 N N . GLN A 1 909 ? -15.701 58.805 -33.023 1.00 25.50 909 GLN A N 1
ATOM 6994 C CA . GLN A 1 909 ? -15.351 59.154 -34.424 1.00 25.50 909 GLN A CA 1
ATOM 6995 C C . GLN A 1 909 ? -14.091 58.413 -34.953 1.00 25.50 909 GLN A C 1
ATOM 6997 O O . GLN A 1 909 ? -13.038 58.426 -34.326 1.00 25.50 909 GLN A O 1
ATOM 7002 N N . GLU A 1 910 ? -14.226 57.792 -36.133 1.00 25.12 910 GLU A N 1
ATOM 7003 C CA . GLU A 1 910 ? -13.182 57.334 -37.090 1.00 25.12 910 GLU A CA 1
ATOM 7004 C C . GLU A 1 910 ? -12.430 58.526 -37.761 1.00 25.12 910 GLU A C 1
ATOM 7006 O O . GLU A 1 910 ? -12.897 59.651 -37.555 1.00 25.12 910 GLU A O 1
ATOM 7011 N N . PRO A 1 911 ? -11.384 58.376 -38.639 1.00 41.44 911 PRO A N 1
ATOM 7012 C CA . PRO A 1 911 ? -10.848 57.168 -39.322 1.00 41.44 911 PRO A CA 1
ATOM 7013 C C . PRO A 1 911 ? -9.291 57.030 -39.461 1.00 41.44 911 PRO A C 1
ATOM 7015 O O . PRO A 1 911 ? -8.534 57.969 -39.249 1.00 41.44 911 PRO A O 1
ATOM 7018 N N . ALA A 1 912 ? -8.869 55.812 -39.856 1.00 23.44 912 ALA A N 1
ATOM 7019 C CA . ALA A 1 912 ? -7.861 55.333 -40.848 1.00 23.44 912 ALA A CA 1
ATOM 7020 C C . ALA A 1 912 ? -6.835 56.289 -41.551 1.00 23.44 912 ALA A C 1
ATOM 7022 O O . ALA A 1 912 ? -7.071 57.490 -41.628 1.00 23.44 912 ALA A O 1
ATOM 7023 N N . PRO A 1 913 ? -5.861 55.782 -42.358 1.00 44.88 913 PRO A N 1
ATOM 7024 C CA . PRO A 1 913 ? -4.977 54.599 -42.247 1.00 44.88 913 PRO A CA 1
ATOM 7025 C C . PRO A 1 913 ? -3.497 54.883 -42.671 1.00 44.88 913 PRO A C 1
ATOM 7027 O O . PRO A 1 913 ? -3.163 55.973 -43.123 1.00 44.88 913 PRO A O 1
ATOM 7030 N N . ALA A 1 914 ? -2.666 53.827 -42.642 1.00 25.86 914 ALA A N 1
ATOM 7031 C CA . ALA A 1 914 ? -1.723 53.419 -43.707 1.00 25.86 914 ALA A CA 1
ATOM 7032 C C . ALA A 1 914 ? -0.203 53.367 -43.401 1.00 25.86 914 ALA A C 1
ATOM 7034 O O . ALA A 1 914 ? 0.425 54.331 -42.983 1.00 25.86 914 ALA A O 1
ATOM 7035 N N . GLU A 1 915 ? 0.335 52.203 -43.790 1.00 24.95 915 GLU A N 1
ATOM 7036 C CA . GLU A 1 915 ? 1.654 51.919 -44.382 1.00 24.95 915 GLU A CA 1
ATOM 7037 C C . GLU A 1 915 ? 2.902 51.647 -43.509 1.00 24.95 915 GLU A C 1
ATOM 7039 O O . GLU A 1 915 ? 3.347 52.415 -42.666 1.00 24.95 915 GLU A O 1
ATOM 7044 N N . SER A 1 916 ? 3.473 50.475 -43.813 1.00 31.62 916 SER A N 1
ATOM 7045 C CA . SER A 1 916 ? 4.746 49.862 -43.405 1.00 31.62 916 SER A CA 1
ATOM 7046 C C . SER A 1 916 ? 5.826 50.239 -44.440 1.00 31.62 916 SER A C 1
ATOM 7048 O O . SER A 1 916 ? 5.453 50.428 -45.601 1.00 31.62 916 SER A O 1
ATOM 7050 N N . PRO A 1 917 ? 7.138 50.339 -44.115 1.00 34.34 917 PRO A N 1
ATOM 7051 C CA . PRO A 1 917 ? 8.003 49.154 -44.239 1.00 34.34 917 PRO A CA 1
ATOM 7052 C C . PRO A 1 917 ? 9.219 49.073 -43.288 1.00 34.34 917 PRO A C 1
ATOM 7054 O O . PRO A 1 917 ? 9.627 50.013 -42.613 1.00 34.34 917 PRO A O 1
ATOM 7057 N N . ALA A 1 918 ? 9.795 47.872 -43.283 1.00 26.39 918 ALA A N 1
ATOM 7058 C CA . ALA A 1 918 ? 10.956 47.390 -42.542 1.00 26.39 918 ALA A CA 1
ATOM 7059 C C . ALA A 1 918 ? 12.273 48.181 -42.726 1.00 26.39 918 ALA A C 1
ATOM 7061 O O . ALA A 1 918 ? 12.586 48.599 -43.836 1.00 26.39 918 ALA A O 1
ATOM 7062 N N . ALA A 1 919 ? 13.103 48.235 -41.668 1.00 25.94 919 ALA A N 1
ATOM 7063 C CA . ALA A 1 919 ? 14.439 47.601 -41.571 1.00 25.94 919 ALA A CA 1
ATOM 7064 C C . ALA A 1 919 ? 15.396 48.321 -40.582 1.00 25.94 919 ALA A C 1
ATOM 7066 O O . ALA A 1 919 ? 15.676 49.503 -40.723 1.00 25.94 919 ALA A O 1
ATOM 7067 N N . GLN A 1 920 ? 15.912 47.536 -39.622 1.00 30.34 920 GLN A N 1
ATOM 7068 C CA . GLN A 1 920 ? 17.211 47.592 -38.913 1.00 30.34 920 GLN A CA 1
ATOM 7069 C C . GLN A 1 920 ? 17.909 48.943 -38.649 1.00 30.34 920 GLN A C 1
ATOM 7071 O O . GLN A 1 920 ? 18.498 49.481 -39.574 1.00 30.34 920 GLN A O 1
ATOM 7076 N N . VAL A 1 921 ? 18.087 49.316 -37.366 1.00 26.80 921 VAL A N 1
ATOM 7077 C CA . VAL A 1 921 ? 19.372 49.787 -36.780 1.00 26.80 921 VAL A CA 1
ATOM 7078 C C . VAL A 1 921 ? 19.388 49.476 -35.269 1.00 26.80 921 VAL A C 1
ATOM 7080 O O . VAL A 1 921 ? 18.362 49.532 -34.598 1.00 26.80 921 VAL A O 1
ATOM 7083 N N . ALA A 1 922 ? 20.561 49.102 -34.759 1.00 28.52 922 ALA A N 1
ATOM 7084 C CA . ALA A 1 922 ? 20.865 48.845 -33.358 1.00 28.52 922 ALA A CA 1
ATOM 7085 C C . ALA A 1 922 ? 21.109 50.125 -32.526 1.00 28.52 922 ALA A C 1
ATOM 7087 O O . ALA A 1 922 ? 21.502 51.153 -33.065 1.00 28.52 922 ALA A O 1
ATOM 7088 N N . ALA A 1 923 ? 21.039 49.940 -31.203 1.00 29.59 923 ALA A N 1
ATOM 7089 C CA . ALA A 1 923 ? 21.617 50.738 -30.114 1.00 29.59 923 ALA A CA 1
ATOM 7090 C C . ALA A 1 923 ? 20.785 51.874 -29.471 1.00 29.59 923 ALA A C 1
ATOM 7092 O O . ALA A 1 923 ? 20.327 52.806 -30.117 1.00 29.59 923 ALA A O 1
ATOM 7093 N N . GLU A 1 924 ? 20.760 51.765 -28.135 1.00 25.31 924 GLU A N 1
ATOM 7094 C CA . GLU A 1 924 ? 20.670 52.804 -27.099 1.00 25.31 924 GLU A CA 1
ATOM 7095 C C . GLU A 1 924 ? 19.322 53.452 -26.735 1.00 25.31 924 GLU A C 1
ATOM 7097 O O . GLU A 1 924 ? 18.505 53.858 -27.553 1.00 25.31 924 GLU A O 1
ATOM 7102 N N . ALA A 1 925 ? 19.128 53.505 -25.413 1.00 34.59 925 ALA A N 1
ATOM 7103 C CA . ALA A 1 925 ? 17.974 54.005 -24.681 1.00 34.59 925 ALA A CA 1
ATOM 7104 C C . ALA A 1 925 ? 17.717 55.508 -24.897 1.00 34.59 925 ALA A C 1
ATOM 7106 O O . ALA A 1 925 ? 18.628 56.270 -25.224 1.00 34.59 925 ALA A O 1
ATOM 7107 N N . PRO A 1 926 ? 16.509 55.966 -24.533 1.00 32.72 926 PRO A N 1
ATOM 7108 C CA . PRO A 1 926 ? 16.470 56.808 -23.342 1.00 32.72 926 PRO A CA 1
ATOM 7109 C C . PRO A 1 926 ? 15.357 56.428 -22.361 1.00 32.72 926 PRO A C 1
ATOM 7111 O O . PRO A 1 926 ? 14.287 55.938 -22.709 1.00 32.72 926 PRO A O 1
ATOM 7114 N N . ALA A 1 927 ? 15.672 56.677 -21.096 1.00 36.88 927 ALA A N 1
ATOM 7115 C CA . ALA A 1 927 ? 14.826 56.493 -19.938 1.00 36.88 927 ALA A CA 1
ATOM 7116 C C . ALA A 1 927 ? 13.612 57.437 -19.929 1.00 36.88 927 ALA A C 1
ATOM 7118 O O . ALA A 1 927 ? 13.742 58.634 -20.183 1.00 36.88 927 ALA A O 1
ATOM 7119 N N . ALA A 1 928 ? 12.472 56.903 -19.495 1.00 30.25 928 ALA A N 1
ATOM 7120 C CA . ALA A 1 928 ? 11.447 57.641 -18.768 1.00 30.25 928 ALA A CA 1
ATOM 7121 C C . ALA A 1 928 ? 10.822 56.685 -17.742 1.00 30.25 928 ALA A C 1
ATOM 7123 O O . ALA A 1 928 ? 9.921 55.905 -18.035 1.00 30.25 928 ALA A O 1
ATOM 7124 N N . THR A 1 929 ? 11.398 56.697 -16.544 1.00 33.09 929 THR A N 1
ATOM 7125 C CA . THR A 1 929 ? 10.995 55.909 -15.380 1.00 33.09 929 THR A CA 1
ATOM 7126 C C . THR A 1 929 ? 9.721 56.506 -14.781 1.00 33.09 929 THR A C 1
ATOM 7128 O O . THR A 1 929 ? 9.757 57.608 -14.239 1.00 33.09 929 THR A O 1
ATOM 7131 N N . THR A 1 930 ? 8.599 55.789 -14.818 1.00 35.59 930 THR A N 1
ATOM 7132 C CA . THR A 1 930 ? 7.528 55.993 -13.832 1.00 35.59 930 THR A CA 1
ATOM 7133 C C . THR A 1 930 ? 7.922 55.226 -12.576 1.00 35.59 930 THR A C 1
ATOM 7135 O O . THR A 1 930 ? 7.917 53.997 -12.569 1.00 35.59 930 THR A O 1
ATOM 7138 N N . ALA A 1 931 ? 8.348 55.950 -11.542 1.00 35.16 931 ALA A N 1
ATOM 7139 C CA . ALA A 1 931 ? 8.678 55.373 -10.247 1.00 35.16 931 ALA A CA 1
ATOM 7140 C C . ALA A 1 931 ? 7.418 54.780 -9.592 1.00 35.16 931 ALA A C 1
ATOM 7142 O O . ALA A 1 931 ? 6.420 55.479 -9.420 1.00 35.16 931 ALA A O 1
ATOM 7143 N N . VAL A 1 932 ? 7.488 53.501 -9.221 1.00 43.19 932 VAL A N 1
ATOM 7144 C CA . VAL A 1 932 ? 6.571 52.864 -8.265 1.00 43.19 932 VAL A CA 1
ATOM 7145 C C . VAL A 1 932 ? 6.773 53.550 -6.902 1.00 43.19 932 VAL A C 1
ATOM 7147 O O . VAL A 1 932 ? 7.925 53.821 -6.544 1.00 43.19 932 VAL A O 1
ATOM 7150 N N . PRO A 1 933 ? 5.715 53.906 -6.148 1.00 48.69 933 PRO A N 1
ATOM 7151 C CA . PRO A 1 933 ? 5.887 54.512 -4.832 1.00 48.69 933 PRO A CA 1
ATOM 7152 C C . PRO A 1 933 ? 6.574 53.520 -3.885 1.00 48.69 933 PRO A C 1
ATOM 7154 O O . PRO A 1 933 ? 6.082 52.418 -3.670 1.00 48.69 933 PRO A O 1
ATOM 7157 N N . ALA A 1 934 ? 7.719 53.914 -3.325 1.00 57.97 934 ALA A N 1
ATOM 7158 C CA . ALA A 1 934 ? 8.455 53.106 -2.360 1.00 57.97 934 ALA A CA 1
ATOM 7159 C C . ALA A 1 934 ? 7.633 52.908 -1.076 1.00 57.97 934 ALA A C 1
ATOM 7161 O O . ALA A 1 934 ? 7.067 53.866 -0.546 1.00 57.97 934 ALA A O 1
ATOM 7162 N N . VAL A 1 935 ? 7.613 51.675 -0.562 1.00 67.19 935 VAL A N 1
ATOM 7163 C CA . VAL A 1 935 ? 7.019 51.323 0.736 1.00 67.19 935 VAL A CA 1
ATOM 7164 C C . VAL A 1 935 ? 7.599 52.233 1.825 1.00 67.19 935 VAL A C 1
ATOM 7166 O O . VAL A 1 935 ? 8.811 52.251 2.049 1.00 67.19 935 VAL A O 1
ATOM 7169 N N . SER A 1 936 ? 6.751 53.006 2.507 1.00 64.56 936 SER A N 1
ATOM 7170 C CA . SER A 1 936 ? 7.180 53.857 3.619 1.00 64.56 936 SER A CA 1
ATOM 7171 C C . SER A 1 936 ? 7.399 53.003 4.867 1.00 64.56 936 SER A C 1
ATOM 7173 O O . SER A 1 936 ? 6.470 52.745 5.630 1.00 64.56 936 SER A O 1
ATOM 7175 N N . VAL A 1 937 ? 8.631 52.545 5.070 1.00 71.19 937 VAL A N 1
ATOM 7176 C CA . VAL A 1 937 ? 9.010 51.763 6.251 1.00 71.19 937 VAL A CA 1
ATOM 7177 C C . VAL A 1 937 ? 9.396 52.723 7.390 1.00 71.19 937 VAL A C 1
ATOM 7179 O O . VAL A 1 937 ? 10.218 53.617 7.167 1.00 71.19 937 VAL A O 1
ATOM 7182 N N . PRO A 1 938 ? 8.846 52.575 8.612 1.00 70.38 938 PRO A N 1
ATOM 7183 C CA . PRO A 1 938 ? 9.282 53.371 9.756 1.00 70.38 938 PRO A CA 1
ATOM 7184 C C . PRO A 1 938 ? 10.776 53.134 10.037 1.00 70.38 938 PRO A C 1
ATOM 7186 O O . PRO A 1 938 ? 11.230 51.993 9.938 1.00 70.38 938 PRO A O 1
ATOM 7189 N N . PRO A 1 939 ? 11.570 54.156 10.401 1.00 69.88 939 PRO A N 1
ATOM 7190 C CA . PRO A 1 939 ? 12.975 53.950 10.739 1.00 69.88 939 PRO A CA 1
ATOM 7191 C C . PRO A 1 939 ? 13.109 53.072 11.992 1.00 69.88 939 PRO A C 1
ATOM 7193 O O . PRO A 1 939 ? 12.420 53.292 12.986 1.00 69.88 939 PRO A O 1
ATOM 7196 N N . SER A 1 940 ? 14.015 52.093 11.950 1.00 74.19 940 SER A N 1
ATOM 7197 C CA . SER A 1 940 ? 14.361 51.237 13.087 1.00 74.19 940 SER A CA 1
ATOM 7198 C C . SER A 1 940 ? 15.878 51.102 13.188 1.00 74.19 940 SER A C 1
ATOM 7200 O O . SER A 1 940 ? 16.562 50.921 12.184 1.00 74.19 940 SER A O 1
ATOM 7202 N N . ASP A 1 941 ? 16.409 51.213 14.401 1.00 73.38 941 ASP A N 1
ATOM 7203 C CA . ASP A 1 941 ? 17.809 50.953 14.759 1.00 73.38 941 ASP A CA 1
ATOM 7204 C C . ASP A 1 941 ? 18.044 49.493 15.197 1.00 73.38 941 ASP A C 1
ATOM 7206 O O . ASP A 1 941 ? 19.180 49.081 15.449 1.00 73.38 941 ASP A O 1
ATOM 7210 N N . ARG A 1 942 ? 16.971 48.692 15.240 1.00 81.50 942 ARG A N 1
ATOM 7211 C CA . ARG A 1 942 ? 16.950 47.271 15.598 1.00 81.50 942 ARG A CA 1
ATOM 7212 C C . ARG A 1 942 ? 17.062 46.401 14.335 1.00 81.50 942 ARG A C 1
ATOM 7214 O O . ARG A 1 942 ? 16.460 46.687 13.299 1.00 81.50 942 ARG A O 1
ATOM 7221 N N . SER A 1 943 ? 17.845 45.324 14.423 1.00 88.62 943 SER A N 1
ATOM 7222 C CA . SER A 1 943 ? 18.002 44.323 13.358 1.00 88.62 943 SER A CA 1
ATOM 7223 C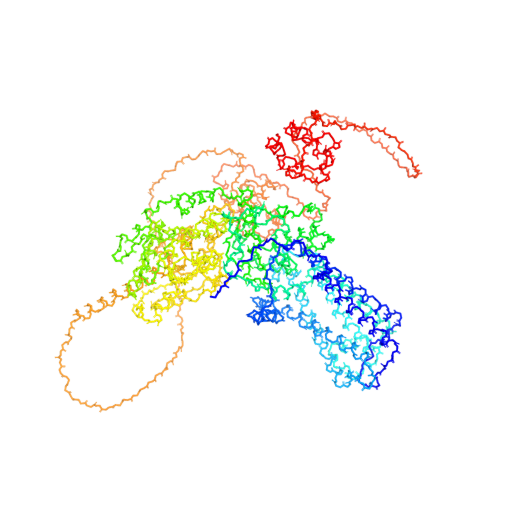 C . SER A 1 943 ? 17.676 42.942 13.917 1.00 88.62 943 SER A C 1
ATOM 7225 O O . SER A 1 943 ? 18.499 42.327 14.597 1.00 88.62 943 SER A O 1
ATOM 7227 N N . ASP A 1 944 ? 16.450 42.493 13.673 1.00 92.12 944 ASP A N 1
ATOM 7228 C CA . ASP A 1 944 ? 15.923 41.218 14.135 1.00 92.12 944 ASP A CA 1
ATOM 7229 C C . ASP A 1 944 ? 16.240 40.071 13.162 1.00 92.12 944 ASP A C 1
ATOM 7231 O O . ASP A 1 944 ? 16.575 40.248 11.979 1.00 92.12 944 ASP A O 1
ATOM 7235 N N . ASP A 1 945 ? 16.121 38.849 13.678 1.00 91.38 945 ASP A N 1
ATOM 7236 C CA . ASP A 1 945 ? 16.243 37.627 12.893 1.00 91.38 945 ASP A CA 1
ATOM 7237 C C . ASP A 1 945 ? 14.943 37.317 12.134 1.00 91.38 945 ASP A C 1
ATOM 7239 O O . ASP A 1 945 ? 14.134 36.480 12.531 1.00 91.38 945 ASP A O 1
ATOM 7243 N N . LEU A 1 946 ? 14.756 37.980 10.992 1.00 90.00 946 LEU A N 1
ATOM 7244 C CA . LEU A 1 946 ? 13.563 37.828 10.151 1.00 90.00 946 LEU A CA 1
ATOM 7245 C C . LEU A 1 946 ? 13.315 36.390 9.647 1.00 90.00 946 LEU A C 1
ATOM 7247 O O . LEU A 1 946 ? 12.227 36.120 9.137 1.00 90.00 946 LEU A O 1
ATOM 7251 N N . SER A 1 947 ? 14.266 35.457 9.813 1.00 89.00 947 SER A N 1
ATOM 7252 C CA . SER A 1 947 ? 14.057 34.031 9.513 1.00 89.00 947 SER A CA 1
ATOM 7253 C C . SER A 1 947 ? 13.032 33.357 10.431 1.00 89.00 947 SER A C 1
ATOM 7255 O O . SER A 1 947 ? 12.507 32.297 10.100 1.00 89.00 947 SER A O 1
ATOM 7257 N N . ARG A 1 948 ? 12.689 33.995 11.558 1.00 86.25 948 ARG A N 1
ATOM 7258 C CA . ARG A 1 948 ? 11.657 33.521 12.490 1.00 86.25 948 ARG A CA 1
ATOM 7259 C C . ARG A 1 948 ? 10.223 33.804 12.026 1.00 86.25 948 ARG A C 1
ATOM 7261 O O . ARG A 1 948 ? 9.295 33.248 12.608 1.00 86.25 948 ARG A O 1
ATOM 7268 N N . ILE A 1 949 ? 10.027 34.629 10.995 1.00 88.50 949 ILE A N 1
ATOM 7269 C CA . ILE A 1 949 ? 8.712 34.855 10.376 1.00 88.50 949 ILE A CA 1
ATOM 7270 C C . ILE A 1 949 ? 8.482 33.796 9.292 1.00 88.50 949 ILE A C 1
ATOM 7272 O O . ILE A 1 949 ? 9.210 33.727 8.306 1.00 88.50 949 ILE A O 1
ATOM 7276 N N . ARG A 1 950 ? 7.435 32.976 9.433 1.00 79.62 950 ARG A N 1
ATOM 7277 C CA . ARG A 1 950 ? 7.080 31.928 8.462 1.00 79.62 950 ARG A CA 1
ATOM 7278 C C . ARG A 1 950 ? 6.861 32.522 7.070 1.00 79.62 950 ARG A C 1
ATOM 7280 O O . ARG A 1 950 ? 6.148 33.510 6.912 1.00 79.62 950 ARG A O 1
ATOM 7287 N N . GLY A 1 951 ? 7.420 31.872 6.053 1.00 82.50 951 GLY A N 1
ATOM 7288 C CA . GLY A 1 951 ? 7.330 32.314 4.660 1.00 82.50 951 GLY A CA 1
ATOM 7289 C C . GLY A 1 951 ? 8.451 33.259 4.218 1.00 82.50 951 GLY A C 1
ATOM 7290 O O . GLY A 1 951 ? 8.452 33.648 3.048 1.00 82.50 951 GLY A O 1
ATOM 7291 N N . THR A 1 952 ? 9.400 33.601 5.101 1.00 87.12 952 THR A N 1
ATOM 7292 C CA . THR A 1 952 ? 10.673 34.229 4.72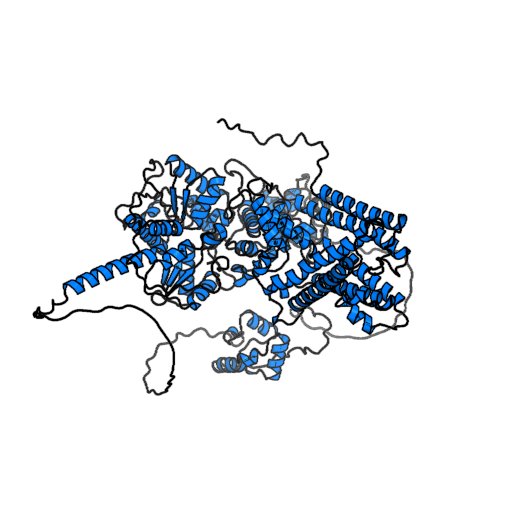4 1.00 87.12 952 THR A CA 1
ATOM 7293 C C . THR A 1 952 ? 11.724 33.166 4.384 1.00 87.12 952 THR A C 1
ATOM 7295 O O . THR A 1 952 ? 11.790 32.102 4.997 1.00 87.12 952 THR A O 1
ATOM 7298 N N . ASP A 1 953 ? 12.542 33.435 3.369 1.00 84.31 953 ASP A N 1
ATOM 7299 C CA . ASP A 1 953 ? 13.705 32.629 2.990 1.00 84.31 953 ASP A CA 1
ATOM 7300 C C . ASP A 1 953 ? 14.957 33.532 2.938 1.00 84.31 953 ASP A C 1
ATOM 7302 O O . ASP A 1 953 ? 14.817 34.758 2.944 1.00 84.31 953 ASP A O 1
ATOM 7306 N N . PRO A 1 954 ? 16.192 32.989 2.923 1.00 88.19 954 PRO A N 1
ATOM 7307 C CA . PRO A 1 954 ? 17.403 33.813 2.980 1.00 88.19 954 PRO A CA 1
ATOM 7308 C C . PRO A 1 954 ? 17.514 34.866 1.870 1.00 88.19 954 PRO A C 1
ATOM 7310 O O . PRO A 1 954 ? 18.094 35.928 2.100 1.00 88.19 954 PRO A O 1
ATOM 7313 N N . TRP A 1 955 ? 16.956 34.594 0.685 1.00 90.12 955 TRP A N 1
ATOM 7314 C CA . TRP A 1 955 ? 16.905 35.570 -0.401 1.00 90.12 955 TRP A CA 1
ATOM 7315 C C . TRP A 1 955 ? 15.916 36.690 -0.063 1.00 90.12 955 TRP A C 1
ATOM 7317 O O . TRP A 1 955 ? 16.288 37.862 -0.090 1.00 90.12 955 TRP A O 1
ATOM 7327 N N . LEU A 1 956 ? 14.703 36.333 0.360 1.00 91.62 956 LEU A N 1
ATOM 7328 C CA . LEU A 1 956 ? 13.654 37.285 0.710 1.00 91.62 956 LEU A CA 1
ATOM 7329 C C . LEU A 1 956 ? 14.044 38.167 1.904 1.00 91.62 956 LEU A C 1
ATOM 7331 O O . LEU A 1 956 ? 13.768 39.360 1.906 1.00 91.62 956 LEU A O 1
ATOM 7335 N N . ILE A 1 957 ? 14.753 37.616 2.892 1.00 90.62 957 ILE A N 1
ATOM 7336 C CA . ILE A 1 957 ? 15.311 38.384 4.018 1.00 90.62 957 ILE A CA 1
ATOM 7337 C C . ILE A 1 957 ? 16.345 39.399 3.521 1.00 90.62 957 ILE A C 1
ATOM 7339 O O . ILE A 1 957 ? 16.360 40.537 3.988 1.00 90.62 957 ILE A O 1
ATOM 7343 N N . GLY A 1 958 ? 17.200 39.013 2.568 1.00 87.62 958 GLY A N 1
ATOM 7344 C CA . GLY A 1 958 ? 18.132 39.940 1.923 1.00 87.62 958 GLY A CA 1
ATOM 7345 C C . GLY A 1 958 ? 17.408 41.086 1.212 1.00 87.62 958 GLY A C 1
ATOM 7346 O O . GLY A 1 958 ? 17.812 42.242 1.331 1.00 87.62 958 GLY A O 1
ATOM 7347 N N . GLU A 1 959 ? 16.298 40.769 0.552 1.00 92.50 959 GLU A N 1
ATOM 7348 C CA . GLU A 1 959 ? 15.504 41.705 -0.242 1.00 92.50 959 GLU A CA 1
ATOM 7349 C C . GLU A 1 959 ? 14.624 42.642 0.614 1.00 92.50 959 GLU A C 1
ATOM 7351 O O . GLU A 1 959 ? 14.401 43.804 0.266 1.00 92.50 959 GLU A O 1
ATOM 7356 N N . LEU A 1 960 ? 14.190 42.181 1.789 1.00 90.50 960 LEU A N 1
ATOM 7357 C CA . LEU A 1 960 ? 13.559 43.011 2.821 1.00 90.50 960 LEU A CA 1
ATOM 7358 C C . LEU A 1 960 ? 14.570 43.972 3.455 1.00 90.50 960 LEU A C 1
ATOM 7360 O O . LEU A 1 960 ? 14.295 45.165 3.597 1.00 90.50 960 LEU A O 1
ATOM 7364 N N . ARG A 1 961 ? 15.775 43.479 3.769 1.00 90.88 961 ARG A N 1
ATOM 7365 C CA . ARG A 1 961 ? 16.851 44.304 4.339 1.00 90.88 961 ARG A CA 1
ATOM 7366 C C . ARG A 1 961 ? 17.335 45.371 3.363 1.00 90.88 961 ARG A C 1
ATOM 7368 O O . ARG A 1 961 ? 17.616 46.487 3.793 1.00 90.88 961 ARG A O 1
ATOM 7375 N N . SER A 1 962 ? 17.385 45.075 2.062 1.00 86.88 962 SER A N 1
ATOM 7376 C CA . SER A 1 962 ? 17.723 46.073 1.036 1.00 86.88 962 SER A CA 1
ATOM 7377 C C . SER A 1 962 ? 16.671 47.186 0.920 1.00 86.88 962 SER A C 1
ATOM 7379 O O . SER A 1 962 ? 17.007 48.296 0.511 1.00 86.88 962 SER A O 1
ATOM 7381 N N . ARG A 1 963 ? 15.432 46.927 1.365 1.00 86.81 963 ARG A N 1
ATOM 7382 C CA . ARG A 1 963 ? 14.324 47.896 1.483 1.00 86.81 963 ARG A CA 1
ATOM 7383 C C . ARG A 1 963 ? 14.217 48.549 2.867 1.00 86.81 963 ARG A C 1
ATOM 7385 O O . ARG A 1 963 ? 13.250 49.252 3.137 1.00 86.81 963 ARG A O 1
ATOM 7392 N N . GLY A 1 964 ? 15.199 48.338 3.745 1.00 86.19 964 GLY A N 1
ATOM 7393 C CA . GLY A 1 964 ? 15.238 48.948 5.077 1.00 86.19 964 GLY A CA 1
ATOM 7394 C C . GLY A 1 964 ? 14.316 48.296 6.112 1.00 86.19 964 GLY A C 1
ATOM 7395 O O . GLY A 1 964 ? 14.167 48.841 7.204 1.00 86.19 964 GLY A O 1
ATOM 7396 N N . ILE A 1 965 ? 13.726 47.136 5.798 1.00 91.50 965 ILE A N 1
ATOM 7397 C CA . ILE A 1 965 ? 12.963 46.321 6.747 1.00 91.50 965 ILE A CA 1
ATOM 7398 C C . ILE A 1 965 ? 13.951 45.392 7.454 1.00 91.50 965 ILE A C 1
ATOM 7400 O O . ILE A 1 965 ? 14.414 44.395 6.895 1.00 91.50 965 ILE A O 1
ATOM 7404 N N . THR A 1 966 ? 14.310 45.747 8.681 1.00 92.06 966 THR A N 1
ATOM 7405 C CA . THR A 1 966 ? 15.297 45.048 9.505 1.00 92.06 966 THR A CA 1
ATOM 7406 C C . THR A 1 966 ? 14.733 44.542 10.828 1.00 92.06 966 THR A C 1
ATOM 7408 O O . THR A 1 966 ? 15.361 43.661 11.403 1.00 92.06 966 THR A O 1
ATOM 7411 N N . SER A 1 967 ? 13.580 45.021 11.304 1.00 93.50 967 SER A N 1
ATOM 7412 C CA . SER A 1 967 ? 12.981 44.613 12.587 1.00 93.50 967 SER A CA 1
ATOM 7413 C C . SER A 1 967 ? 11.554 44.073 12.471 1.00 93.50 967 SER A C 1
ATOM 7415 O O . SER A 1 967 ? 10.839 44.335 11.499 1.00 93.50 967 SER A O 1
ATOM 7417 N N . TYR A 1 968 ? 11.119 43.323 13.487 1.00 92.88 968 TYR A N 1
ATOM 7418 C CA . TYR A 1 968 ? 9.742 42.832 13.577 1.00 92.88 968 TYR A CA 1
ATOM 7419 C C . TYR A 1 968 ? 8.744 43.984 13.717 1.00 92.88 968 TYR A C 1
ATOM 7421 O O . TYR A 1 968 ? 7.737 43.995 13.011 1.00 92.88 968 TYR A O 1
ATOM 7429 N N . GLY A 1 969 ? 9.056 45.005 14.522 1.00 89.56 969 GLY A N 1
ATOM 7430 C CA . GLY A 1 969 ? 8.213 46.195 14.666 1.00 89.56 969 GLY A CA 1
ATOM 7431 C C . GLY A 1 969 ? 7.906 46.897 13.335 1.00 89.56 969 GLY A C 1
ATOM 7432 O O . GLY A 1 969 ? 6.785 47.358 13.121 1.00 89.56 969 GLY A O 1
ATOM 7433 N N . GLN A 1 970 ? 8.850 46.905 12.385 1.00 91.81 970 GLN A N 1
ATOM 7434 C CA . GLN A 1 970 ? 8.612 47.438 11.037 1.00 91.81 970 GLN A CA 1
ATOM 7435 C C . GLN A 1 970 ? 7.624 46.587 10.234 1.00 91.81 970 GLN A C 1
ATOM 7437 O O . GLN A 1 970 ? 6.762 47.141 9.560 1.00 91.81 970 GLN A O 1
ATOM 7442 N N . ILE A 1 971 ? 7.718 45.258 10.322 1.00 91.38 971 ILE A N 1
ATOM 7443 C CA . ILE A 1 971 ? 6.803 44.334 9.633 1.00 91.38 971 ILE A CA 1
ATOM 7444 C C . ILE A 1 971 ? 5.405 44.381 10.262 1.00 91.38 971 ILE A C 1
ATOM 7446 O O . ILE A 1 971 ? 4.406 44.377 9.545 1.00 91.38 971 ILE A O 1
ATOM 7450 N N . ALA A 1 972 ? 5.320 44.480 11.589 1.00 90.94 972 ALA A N 1
ATOM 7451 C CA . ALA A 1 972 ? 4.068 44.628 12.328 1.00 90.94 972 ALA A CA 1
ATOM 7452 C C . ALA A 1 972 ? 3.307 45.917 11.954 1.00 90.94 972 ALA A C 1
ATOM 7454 O O . ALA A 1 972 ? 2.070 45.927 11.949 1.00 90.94 972 ALA A O 1
ATOM 7455 N N . ALA A 1 973 ? 4.048 46.982 11.629 1.00 89.31 973 ALA A N 1
ATOM 7456 C CA . ALA A 1 973 ? 3.530 48.305 11.290 1.00 89.31 973 ALA A CA 1
ATOM 7457 C C . ALA A 1 973 ? 3.111 48.481 9.818 1.00 89.31 973 ALA A C 1
ATOM 7459 O O . ALA A 1 973 ? 2.538 49.519 9.490 1.00 89.31 973 ALA A O 1
ATOM 7460 N N . LEU A 1 974 ? 3.370 47.507 8.936 1.00 89.88 974 LEU A N 1
ATOM 7461 C CA . LEU A 1 974 ? 2.920 47.570 7.541 1.00 89.88 974 LEU A CA 1
ATOM 7462 C C . LEU A 1 974 ? 1.386 47.585 7.478 1.00 89.88 974 LEU A C 1
ATOM 7464 O O . LEU A 1 974 ? 0.732 46.753 8.106 1.00 89.88 974 LEU A O 1
ATOM 7468 N N . ASP A 1 975 ? 0.807 48.508 6.714 1.00 89.00 975 ASP A N 1
ATOM 7469 C CA . ASP A 1 975 ? -0.620 48.497 6.389 1.00 89.00 975 ASP A CA 1
ATOM 7470 C C . ASP A 1 975 ? -0.903 47.656 5.132 1.00 89.00 975 ASP A C 1
ATOM 7472 O O . ASP A 1 975 ? 0.010 47.228 4.425 1.00 89.00 975 ASP A O 1
ATOM 7476 N N . ASP A 1 976 ? -2.179 47.386 4.857 1.00 86.19 976 ASP A N 1
ATOM 7477 C CA . ASP A 1 976 ? -2.572 46.471 3.777 1.00 86.19 976 ASP A CA 1
ATOM 7478 C C . ASP A 1 976 ? -2.160 47.002 2.389 1.00 86.19 976 ASP A C 1
ATOM 7480 O O . ASP A 1 976 ? -1.834 46.224 1.491 1.00 86.19 976 ASP A O 1
ATOM 7484 N N . ALA A 1 977 ? -2.092 48.329 2.227 1.00 84.44 977 ALA A N 1
ATOM 7485 C CA . ALA A 1 977 ? -1.594 48.972 1.013 1.00 84.44 977 ALA A CA 1
ATOM 7486 C C . ALA A 1 977 ? -0.078 48.772 0.844 1.00 84.44 977 ALA A C 1
ATOM 7488 O O . ALA A 1 977 ? 0.382 48.400 -0.235 1.00 84.44 977 ALA A O 1
ATOM 7489 N N . SER A 1 978 ? 0.696 48.954 1.917 1.00 86.50 978 SER A N 1
ATOM 7490 C CA . SER A 1 978 ? 2.141 48.708 1.936 1.00 86.50 978 SER A CA 1
ATOM 7491 C C . SER A 1 978 ? 2.467 47.239 1.704 1.00 86.50 978 SER A C 1
ATOM 7493 O O . SER A 1 978 ? 3.445 46.938 1.027 1.00 86.50 978 SER A O 1
ATOM 7495 N N . ILE A 1 979 ? 1.642 46.325 2.222 1.00 89.31 979 ILE A N 1
ATOM 7496 C CA . ILE A 1 979 ? 1.771 44.889 1.962 1.00 89.31 979 ILE A CA 1
ATOM 7497 C C . ILE A 1 979 ? 1.551 44.588 0.484 1.00 89.31 979 ILE A C 1
ATOM 7499 O O . ILE A 1 979 ? 2.385 43.911 -0.106 1.00 89.31 979 ILE A O 1
ATOM 7503 N N . ALA A 1 980 ? 0.483 45.106 -0.126 1.00 85.81 980 ALA A N 1
ATOM 7504 C CA . ALA A 1 980 ? 0.204 44.857 -1.538 1.00 85.81 980 ALA A CA 1
ATOM 7505 C C . ALA A 1 980 ? 1.345 45.350 -2.446 1.00 85.81 980 ALA A C 1
ATOM 7507 O O . ALA A 1 980 ? 1.775 44.628 -3.345 1.00 85.81 980 ALA A O 1
ATOM 7508 N N . VAL A 1 981 ? 1.885 46.543 -2.167 1.00 87.06 981 VAL A N 1
ATOM 7509 C CA . VAL A 1 981 ? 3.042 47.093 -2.895 1.00 87.06 981 VAL A CA 1
ATOM 7510 C C . VAL A 1 981 ? 4.293 46.252 -2.649 1.00 87.06 981 VAL A C 1
ATOM 7512 O O . VAL A 1 981 ? 4.972 45.875 -3.597 1.00 87.06 981 VAL A O 1
ATOM 7515 N N . LEU A 1 982 ? 4.578 45.893 -1.395 1.00 89.69 982 LEU A N 1
ATOM 7516 C CA . LEU A 1 982 ? 5.742 45.081 -1.044 1.00 89.69 982 LEU A CA 1
ATOM 7517 C C . LEU A 1 982 ? 5.678 43.688 -1.684 1.00 89.69 982 LEU A C 1
ATOM 7519 O O . LEU A 1 982 ? 6.690 43.188 -2.165 1.00 89.69 982 LEU A O 1
ATOM 7523 N N . GLU A 1 983 ? 4.502 43.062 -1.728 1.00 90.38 983 GLU A N 1
ATOM 7524 C CA . GLU A 1 983 ? 4.300 41.767 -2.377 1.00 90.38 983 GLU A CA 1
ATOM 7525 C C . GLU A 1 983 ? 4.484 41.841 -3.893 1.00 90.38 983 GLU A C 1
ATOM 7527 O O . GLU A 1 983 ? 5.094 40.945 -4.482 1.00 90.38 983 GLU A O 1
ATOM 7532 N N . GLN A 1 984 ? 3.982 42.908 -4.515 1.00 87.25 984 GLN A N 1
ATOM 7533 C CA . GLN A 1 984 ? 4.150 43.162 -5.941 1.00 87.25 984 GLN A CA 1
ATOM 7534 C C . GLN A 1 984 ? 5.623 43.422 -6.290 1.00 87.25 984 GLN A C 1
ATOM 7536 O O . GLN A 1 984 ? 6.148 42.807 -7.218 1.00 87.25 984 GLN A O 1
ATOM 7541 N N . ASP A 1 985 ? 6.306 44.258 -5.508 1.00 85.62 985 ASP A N 1
ATOM 7542 C CA . ASP A 1 985 ? 7.711 44.629 -5.707 1.00 85.62 985 ASP A CA 1
ATOM 7543 C C . ASP A 1 985 ? 8.681 43.465 -5.477 1.00 85.62 985 ASP A C 1
ATOM 7545 O O . ASP A 1 985 ? 9.752 43.406 -6.085 1.00 85.62 985 ASP A O 1
ATOM 7549 N N . LEU A 1 986 ? 8.334 42.545 -4.576 1.00 86.56 986 LEU A N 1
ATOM 7550 C CA . LEU A 1 986 ? 9.124 41.352 -4.267 1.00 86.56 986 LEU A CA 1
ATOM 7551 C C . LEU A 1 986 ? 8.741 40.139 -5.135 1.00 86.56 986 LEU A C 1
ATOM 7553 O O . LEU A 1 986 ? 9.377 39.091 -5.023 1.00 86.56 986 LEU A O 1
ATOM 7557 N N . GLY A 1 987 ? 7.716 40.250 -5.988 1.00 86.19 987 GLY A N 1
ATOM 7558 C CA . GLY A 1 987 ? 7.241 39.148 -6.831 1.00 86.19 987 GLY A CA 1
ATOM 7559 C C . GLY A 1 987 ? 6.643 37.977 -6.039 1.00 86.19 987 GLY A C 1
ATOM 7560 O O . GLY A 1 987 ? 6.756 36.825 -6.457 1.00 86.19 987 GLY A O 1
ATOM 7561 N N . ILE A 1 988 ? 6.024 38.255 -4.888 1.00 85.19 988 ILE A N 1
ATOM 7562 C CA . ILE A 1 988 ? 5.456 37.263 -3.958 1.00 85.19 988 ILE A CA 1
ATOM 7563 C C . ILE A 1 988 ? 3.972 37.552 -3.634 1.00 85.19 988 ILE A C 1
ATOM 7565 O O . ILE A 1 988 ? 3.616 37.718 -2.463 1.00 85.19 988 ILE A O 1
ATOM 7569 N N . PRO A 1 989 ? 3.081 37.600 -4.642 1.00 85.88 989 PRO A N 1
ATOM 7570 C CA . PRO A 1 989 ? 1.689 38.008 -4.456 1.00 85.88 989 PRO A CA 1
ATOM 7571 C C . PRO A 1 989 ? 0.959 37.131 -3.429 1.00 85.88 989 PRO A C 1
ATOM 7573 O O . PRO A 1 989 ? 0.978 35.900 -3.512 1.00 85.88 989 PRO A O 1
ATOM 7576 N N . GLY A 1 990 ? 0.321 37.769 -2.448 1.00 79.12 990 GLY A N 1
ATOM 7577 C CA . GLY A 1 990 ? -0.448 37.136 -1.379 1.00 79.12 990 GLY A CA 1
ATOM 7578 C C . GLY A 1 990 ? 0.375 36.382 -0.331 1.00 79.12 990 GLY A C 1
ATOM 7579 O O . GLY A 1 990 ? -0.217 35.775 0.562 1.00 79.12 990 GLY A O 1
ATOM 7580 N N . ARG A 1 991 ? 1.715 36.356 -0.413 1.00 84.75 991 ARG A N 1
ATOM 7581 C CA . ARG A 1 991 ? 2.575 35.590 0.507 1.00 84.75 991 ARG A CA 1
ATOM 7582 C C . ARG A 1 991 ? 2.594 36.177 1.924 1.00 84.75 991 ARG A C 1
ATOM 7584 O O . ARG A 1 991 ? 2.474 35.414 2.882 1.00 84.75 991 ARG A O 1
ATOM 7591 N N . ILE A 1 992 ? 2.738 37.492 2.067 1.00 88.44 992 ILE A N 1
ATOM 7592 C CA . ILE A 1 992 ? 2.770 38.203 3.355 1.00 88.44 992 ILE A CA 1
ATOM 7593 C C . ILE A 1 992 ? 1.416 38.053 4.058 1.00 88.44 992 ILE A C 1
ATOM 7595 O O . ILE A 1 992 ? 1.376 37.741 5.252 1.00 88.44 992 ILE A O 1
ATOM 7599 N N . THR A 1 993 ? 0.314 38.174 3.308 1.00 85.44 993 THR A N 1
ATOM 7600 C CA . THR A 1 993 ? -1.047 37.972 3.833 1.00 85.44 993 THR A CA 1
ATOM 7601 C C . THR A 1 993 ? -1.318 36.501 4.171 1.00 85.44 993 THR A C 1
ATOM 7603 O O . THR A 1 993 ? -1.788 36.208 5.269 1.00 85.44 993 THR A O 1
ATOM 7606 N N . LYS A 1 994 ? -0.959 35.548 3.292 1.00 80.69 994 LYS A N 1
ATOM 7607 C CA . LYS A 1 994 ? -1.145 34.094 3.509 1.00 80.69 994 LYS A CA 1
ATOM 7608 C C . LYS A 1 994 ? -0.452 33.601 4.776 1.00 80.69 994 LYS A C 1
ATOM 7610 O O . LYS A 1 994 ? -1.016 32.791 5.506 1.00 80.69 994 LYS A O 1
ATOM 7615 N N . TYR A 1 995 ? 0.775 34.058 5.017 1.00 81.94 995 TYR A N 1
ATOM 7616 C CA . TYR A 1 995 ? 1.530 33.679 6.207 1.00 81.94 995 TYR A CA 1
ATOM 7617 C C . TYR A 1 995 ? 1.294 34.625 7.385 1.00 81.94 995 TYR A C 1
ATOM 7619 O O . TYR A 1 995 ? 1.820 34.382 8.461 1.00 81.94 995 TYR A O 1
ATOM 7627 N N . ASN A 1 996 ? 0.480 35.668 7.239 1.00 88.50 996 ASN A N 1
ATOM 7628 C CA . ASN A 1 996 ? 0.099 36.563 8.326 1.00 88.50 996 ASN A CA 1
ATOM 7629 C C . ASN A 1 996 ? 1.311 37.209 9.034 1.00 88.50 996 ASN A C 1
ATOM 7631 O O . ASN A 1 996 ? 1.424 37.211 10.263 1.00 88.50 996 ASN A O 1
ATOM 7635 N N . TRP A 1 997 ? 2.264 37.724 8.246 1.00 93.19 997 TRP A N 1
ATOM 7636 C CA . TRP A 1 997 ? 3.543 38.245 8.754 1.00 93.19 997 TRP A CA 1
ATOM 7637 C C . TRP A 1 997 ? 3.382 39.329 9.817 1.00 93.19 997 TRP A C 1
ATOM 7639 O O . TRP A 1 997 ? 4.172 39.361 10.753 1.00 93.19 997 TRP A O 1
ATOM 7649 N N . ARG A 1 998 ? 2.352 40.181 9.713 1.00 92.62 998 ARG A N 1
ATOM 7650 C CA . ARG A 1 998 ? 2.062 41.217 10.716 1.00 92.62 998 ARG A CA 1
ATOM 7651 C C . ARG A 1 998 ? 1.820 40.616 12.094 1.00 92.62 998 ARG A C 1
ATOM 7653 O O . ARG A 1 998 ? 2.438 41.052 13.056 1.00 92.62 998 ARG A O 1
ATOM 7660 N N . LEU A 1 999 ? 0.960 39.600 12.182 1.00 85.19 999 LEU A N 1
ATOM 7661 C CA . LEU A 1 999 ? 0.645 38.941 13.448 1.00 85.19 999 LEU A CA 1
ATOM 7662 C C . LEU A 1 999 ? 1.869 38.212 14.009 1.00 85.19 999 LEU A C 1
ATOM 7664 O O . LEU A 1 999 ? 2.159 38.312 15.195 1.00 85.19 999 LEU A O 1
ATOM 7668 N N . GLN A 1 1000 ? 2.622 37.516 13.155 1.00 93.69 1000 GLN A N 1
ATOM 7669 C CA . GLN A 1 1000 ? 3.857 36.854 13.577 1.00 93.69 1000 GLN A CA 1
ATOM 7670 C C . GLN A 1 1000 ? 4.889 37.852 14.104 1.00 93.69 1000 GLN A C 1
ATOM 7672 O O . GLN A 1 1000 ? 5.487 37.620 15.148 1.00 93.69 1000 GLN A O 1
ATOM 7677 N N . ALA A 1 1001 ? 5.073 38.971 13.406 1.00 91.81 1001 ALA A N 1
ATOM 7678 C CA . ALA A 1 1001 ? 5.981 40.023 13.820 1.00 91.81 1001 ALA A CA 1
ATOM 7679 C C . ALA A 1 1001 ? 5.527 40.674 15.136 1.00 91.81 1001 ALA A C 1
ATOM 7681 O O . ALA A 1 1001 ? 6.360 40.880 16.001 1.00 91.81 1001 ALA A O 1
ATOM 7682 N N . GLN A 1 1002 ? 4.225 40.897 15.348 1.00 91.69 1002 GLN A N 1
ATOM 7683 C CA . GLN A 1 1002 ? 3.683 41.389 16.628 1.00 91.69 1002 GLN A CA 1
ATOM 7684 C C . GLN A 1 1002 ? 3.925 40.435 17.805 1.00 91.69 1002 GLN A C 1
ATOM 7686 O O . GLN A 1 1002 ? 4.034 40.883 18.939 1.00 91.69 1002 GLN A O 1
ATOM 7691 N N . LEU A 1 1003 ? 3.973 39.124 17.553 1.00 83.50 1003 LEU A N 1
ATOM 7692 C CA . LEU A 1 1003 ? 4.276 38.118 18.576 1.00 83.50 1003 LEU A CA 1
ATOM 7693 C C . LEU A 1 1003 ? 5.784 37.979 18.847 1.00 83.50 1003 LEU A C 1
ATOM 7695 O O . LEU A 1 1003 ? 6.169 37.405 19.865 1.00 83.50 1003 LEU A O 1
ATOM 7699 N N . LEU A 1 1004 ? 6.625 38.437 17.916 1.00 82.62 1004 LEU A N 1
ATOM 7700 C CA . LEU A 1 1004 ? 8.083 38.313 17.959 1.00 82.62 1004 LEU A CA 1
ATOM 7701 C C . LEU A 1 1004 ? 8.802 39.614 18.366 1.00 82.62 1004 LEU A C 1
ATOM 7703 O O . LEU A 1 1004 ? 9.930 39.522 18.860 1.00 82.62 1004 LEU A O 1
ATOM 7707 N N . ASP A 1 1005 ? 8.200 40.781 18.109 1.00 77.12 1005 ASP A N 1
ATOM 7708 C CA . ASP A 1 1005 ? 8.691 42.114 18.505 1.00 77.12 1005 ASP A CA 1
ATOM 7709 C C . ASP A 1 1005 ? 8.642 42.309 20.021 1.00 77.12 1005 ASP A C 1
ATOM 7711 O O . ASP A 1 1005 ? 9.690 42.766 20.553 1.00 77.12 1005 ASP A O 1
#

Foldseek 3Di:
DDDDDDDPPDPPPDDPDPDQDPLNVLLVVLLVVLVVLLVLLVLLVVQVADAPFPFFDDPQPLPDPVVSVCLSVVVSVLSNVLSNLVSLLLLLLVLADDFDLDDDPVCQVVLVVLLVCVLQLVLVCVPVLRSLLVCLARVLVVLLVVLVVLSSVLSNDHNVPRDCGDVNVLQSLLSNLVSLVSNLVSLVLVCCLQPNDPVSDDPLSPVADDVLVVLQSVLSNQLSVLVLQLLLLSCLVVPNDPSSVSNVRSSVSVVVCRPPPQSSVSNNVSVVSNSVSVSSNSVCCSAALVVLVPLLSVLSSSLDHPFALQAADDDPLVVPDDDPAAFDFFSHHHHSSLQSLLSNDPSPQQLLVLALLNVQFFPARLSQLSQLLQVLSQCPGVVRGHGNGDDDPPLDNPHRTSCSRDPVSNLQSHQLLCLSQLSDSRRNPSSNNSLSVLLRCVPPVVHDFPLVVQQLVLCVPALGSVVDHLQQQCVLCVVDPDAAADALQAADPFPEEEQCADLCRPPPQNSLVVVLLVVQCVLLVGGYYYHRSQQGHCCLLCSLSNVVVSNSVSLVSNQVSCVNNVHAHYEYLALSSQSSQDGPSVSVVRHHHYDHSLQVSLVSVVVVSRDQVLQADQWEEEEQDASSCAVRPNHACSLVSLQVSHHNYHYDYQPQDGSSGQHLQPHSVSVSHDDPGGDGSNLVNLVSVVVRVTQEYEYRHSVSQVSNVVNVVVVVHDCRRHNYHYSSSSSSNRSVVSVVVVVVVVVVVVVDDDPDDDDDDDDDDDDDDDDDDDDDDDDDDDDDDDDDDDDDDDDDDDDDDDDDDPPPAFDPLPQQPPCDPVNQVVCVVQVNRALLQLLPDDPVNLVLVCVVVVNPSCCVVSVSNVSSVVVCVVDDDDDRDHHDDDDPPDDDDDDDDDDDDDDDDDDDDDDDDDDDDDDDDDDDDDDDDPDDDQQDFDADPDADDLVQQPLDDPVNQVVCVVSRNGALVRLLPGDPVSVCSSCVVSVNHCRCVVSVSNVSSVVVD

pLDDT: mean 85.33, std 20.03, range [23.44, 98.75]

Radius of gyration: 37.55 Å; chains: 1; bounding box: 105×123×99 Å